Protein AF-A0A1B8AIQ9-F1 (afdb_monomer_lite)

InterPro domains:
  IPR023213 Chloramphenicol acetyltransferase-like domain superfamily [G3DSA:3.30.559.10] (1-226)
  IPR046797 PD-(D/E)XK nuclease-like [PF20516] (537-796)

Organism: Fusarium poae (NCBI:txid36050)

Radius of gyration: 33.57 Å; chains: 1; bounding box: 88×77×101 Å

Structure (mmCIF, N/CA/C/O backbone):
data_AF-A0A1B8AIQ9-F1
#
_entry.id   AF-A0A1B8AIQ9-F1
#
loop_
_atom_site.group_PDB
_atom_site.id
_atom_site.type_symbol
_atom_site.label_atom_id
_atom_site.label_alt_id
_atom_site.label_comp_id
_atom_site.label_asym_id
_atom_site.label_entity_id
_atom_site.label_seq_id
_atom_site.pdbx_PDB_ins_code
_atom_site.Cartn_x
_atom_site.Cartn_y
_atom_site.Cartn_z
_atom_site.occupancy
_atom_site.B_iso_or_equiv
_atom_site.auth_seq_id
_atom_site.auth_comp_id
_atom_site.auth_asym_id
_atom_site.auth_atom_id
_atom_site.pdbx_PDB_model_num
ATOM 1 N N . MET A 1 1 ? 27.664 0.956 18.602 1.00 28.41 1 MET A N 1
ATOM 2 C CA . MET A 1 1 ? 28.244 1.795 17.535 1.00 28.41 1 MET A CA 1
ATOM 3 C C . MET A 1 1 ? 28.123 1.008 16.245 1.00 28.41 1 MET A C 1
ATOM 5 O O . MET A 1 1 ? 28.741 -0.040 16.143 1.00 28.41 1 MET A O 1
ATOM 9 N N . THR A 1 2 ? 27.253 1.414 15.327 1.00 39.56 2 THR A N 1
ATOM 10 C CA . THR A 1 2 ? 27.225 0.860 13.965 1.00 39.56 2 THR A CA 1
ATOM 11 C C . THR A 1 2 ? 28.434 1.402 13.206 1.00 39.56 2 THR A C 1
ATOM 13 O O . THR A 1 2 ? 28.661 2.609 13.246 1.00 39.56 2 THR A O 1
ATOM 16 N N . GLU A 1 3 ? 29.223 0.536 12.565 1.00 48.44 3 GLU A N 1
ATOM 17 C CA . GLU A 1 3 ? 30.317 0.956 11.677 1.00 48.44 3 GLU A CA 1
ATOM 18 C C . GLU A 1 3 ? 29.804 1.973 10.645 1.00 48.44 3 GLU A C 1
ATOM 20 O O . GLU A 1 3 ? 28.735 1.774 10.057 1.00 48.44 3 GLU A O 1
ATOM 25 N N . SER A 1 4 ? 30.550 3.066 10.435 1.00 63.25 4 SER A N 1
ATOM 26 C CA . SER A 1 4 ? 30.257 4.010 9.351 1.00 63.25 4 SER A CA 1
ATOM 27 C C . SER A 1 4 ? 30.372 3.262 8.019 1.00 63.25 4 SER A C 1
ATOM 29 O O . SER A 1 4 ? 31.390 2.625 7.741 1.00 63.25 4 SER A O 1
ATOM 31 N N . LYS A 1 5 ? 29.290 3.261 7.232 1.00 80.31 5 LYS A N 1
ATOM 32 C CA . LYS A 1 5 ? 29.251 2.607 5.920 1.00 80.31 5 LYS A CA 1
ATOM 33 C C . LYS A 1 5 ? 29.801 3.569 4.875 1.00 80.31 5 LYS A C 1
ATOM 35 O O . LYS A 1 5 ? 29.277 4.668 4.722 1.00 80.31 5 LYS A O 1
ATOM 40 N N . ASP A 1 6 ? 30.784 3.122 4.101 1.00 90.38 6 ASP A N 1
ATOM 41 C CA . ASP A 1 6 ? 31.193 3.838 2.895 1.00 90.38 6 ASP A CA 1
ATOM 42 C C . ASP A 1 6 ? 30.152 3.618 1.787 1.00 90.38 6 ASP A C 1
ATOM 44 O O . ASP A 1 6 ? 29.997 2.509 1.278 1.00 90.38 6 ASP A O 1
ATOM 48 N N . TYR A 1 7 ? 29.412 4.670 1.434 1.00 94.38 7 TYR A N 1
ATOM 49 C CA . TYR A 1 7 ? 28.378 4.631 0.397 1.00 94.38 7 TYR A CA 1
ATOM 50 C C . TYR A 1 7 ? 28.923 4.865 -1.022 1.00 94.38 7 TYR A C 1
ATOM 52 O O . TYR A 1 7 ? 28.133 4.938 -1.967 1.00 94.38 7 TYR A O 1
ATOM 60 N N . ASN A 1 8 ? 30.235 5.033 -1.204 1.00 95.50 8 ASN A N 1
ATOM 61 C CA . ASN A 1 8 ? 30.813 5.265 -2.525 1.00 95.50 8 ASN A CA 1
ATOM 62 C C . ASN A 1 8 ? 30.773 3.998 -3.385 1.00 95.50 8 ASN A C 1
ATOM 64 O O . ASN A 1 8 ? 30.905 2.878 -2.894 1.00 95.50 8 ASN A O 1
ATOM 68 N N . TRP A 1 9 ? 30.616 4.181 -4.698 1.00 97.50 9 TRP A N 1
ATOM 69 C CA . TRP A 1 9 ? 30.795 3.096 -5.659 1.00 97.50 9 TRP A CA 1
ATOM 70 C C . TRP A 1 9 ? 32.253 2.650 -5.682 1.00 97.50 9 TRP A C 1
ATOM 72 O O . TRP A 1 9 ? 33.154 3.454 -5.911 1.00 97.50 9 TRP A O 1
ATOM 82 N N . GLN A 1 10 ? 32.477 1.353 -5.500 1.00 97.00 10 GLN A N 1
ATOM 83 C CA . GLN A 1 10 ? 33.798 0.745 -5.546 1.00 97.00 10 GLN A CA 1
ATOM 84 C C . GLN A 1 10 ? 33.817 -0.363 -6.591 1.00 97.00 10 GLN A C 1
ATOM 86 O O . GLN A 1 10 ? 32.901 -1.185 -6.659 1.00 97.00 10 GLN A O 1
ATOM 91 N N . GLN A 1 11 ? 34.866 -0.402 -7.410 1.00 96.81 11 GLN A N 1
ATOM 92 C CA . GLN A 1 11 ? 35.077 -1.518 -8.321 1.00 96.81 11 GLN A CA 1
ATOM 93 C C . GLN A 1 11 ? 35.600 -2.716 -7.521 1.00 96.81 11 GLN A C 1
ATOM 95 O O . GLN A 1 11 ? 36.759 -2.746 -7.118 1.00 96.81 11 GLN A O 1
ATOM 100 N N . VAL A 1 12 ? 34.737 -3.699 -7.272 1.00 95.94 12 VAL A N 1
ATOM 101 C CA . VAL A 1 12 ? 35.078 -4.877 -6.456 1.00 95.94 12 VAL A CA 1
ATOM 102 C C . VAL A 1 12 ? 35.766 -5.971 -7.273 1.00 95.94 12 VAL A C 1
ATOM 104 O O . VAL A 1 12 ? 36.500 -6.791 -6.726 1.00 95.94 12 VAL A O 1
ATOM 107 N N . LYS A 1 13 ? 35.512 -5.999 -8.586 1.00 95.81 13 LYS A N 1
ATOM 108 C CA . LYS A 1 13 ? 36.126 -6.884 -9.589 1.00 95.81 13 LYS A CA 1
ATOM 109 C C . LYS A 1 13 ? 36.152 -6.145 -10.935 1.00 95.81 13 LYS A C 1
ATOM 111 O O . LYS A 1 13 ? 35.331 -5.243 -11.116 1.00 95.81 13 LYS A O 1
ATOM 116 N N . PRO A 1 14 ? 37.028 -6.510 -11.890 1.00 95.00 14 PRO A N 1
ATOM 117 C CA . PRO A 1 14 ? 36.992 -5.932 -13.233 1.00 95.00 14 PRO A CA 1
ATOM 118 C C . PRO A 1 14 ? 35.573 -5.974 -13.816 1.00 95.00 14 PRO A C 1
ATOM 120 O O . PRO A 1 14 ? 34.926 -7.019 -13.792 1.00 95.00 14 PRO A O 1
ATOM 123 N N . GLY A 1 15 ? 35.069 -4.821 -14.260 1.00 95.31 15 GLY A N 1
ATOM 124 C CA . GLY A 1 15 ? 33.713 -4.695 -14.804 1.00 95.31 15 GLY A CA 1
ATOM 125 C C . GLY A 1 15 ? 32.563 -4.770 -13.784 1.00 95.31 15 GLY A C 1
ATOM 126 O O . GLY A 1 15 ? 31.408 -4.788 -14.198 1.00 95.31 15 GLY A O 1
ATOM 127 N N . VAL A 1 16 ? 32.818 -4.810 -12.469 1.00 97.62 16 VAL A N 1
ATOM 128 C CA . VAL A 1 16 ? 31.763 -4.880 -11.439 1.00 97.62 16 VAL A CA 1
ATOM 129 C C . VAL A 1 16 ? 31.972 -3.816 -10.366 1.00 97.62 16 VAL A C 1
ATOM 131 O O . VAL A 1 16 ? 32.969 -3.833 -9.643 1.00 97.62 16 VAL A O 1
ATOM 134 N N . TRP A 1 17 ? 30.984 -2.937 -10.215 1.00 98.31 17 TRP A N 1
ATOM 135 C CA . TRP A 1 17 ? 30.956 -1.889 -9.198 1.00 98.31 17 TRP A CA 1
ATOM 136 C C . TRP A 1 17 ? 29.863 -2.174 -8.182 1.00 98.31 17 TRP A C 1
ATOM 138 O O . TRP A 1 17 ? 28.757 -2.583 -8.542 1.00 98.31 17 TRP A O 1
ATOM 148 N N . GLN A 1 18 ? 30.165 -1.949 -6.908 1.00 97.44 18 GLN A N 1
ATOM 149 C CA . GLN A 1 18 ? 29.233 -2.148 -5.809 1.00 97.44 18 GLN A CA 1
ATOM 150 C C . GLN A 1 18 ? 29.286 -0.994 -4.819 1.00 97.44 18 GLN A C 1
ATOM 152 O O . GLN A 1 18 ? 30.323 -0.357 -4.644 1.00 97.44 18 GLN A O 1
ATOM 157 N N . ARG A 1 19 ? 28.156 -0.754 -4.156 1.00 96.50 19 ARG A N 1
ATOM 158 C CA . ARG A 1 19 ? 28.079 0.057 -2.941 1.00 96.50 19 ARG A CA 1
ATOM 159 C C . ARG A 1 19 ? 26.964 -0.436 -2.019 1.00 96.50 19 ARG A C 1
ATOM 161 O O . ARG A 1 19 ? 25.995 -1.034 -2.504 1.00 96.50 19 ARG A O 1
ATOM 168 N N . PRO A 1 20 ? 27.037 -0.153 -0.712 1.00 96.06 20 PRO A N 1
ATOM 169 C CA . PRO A 1 20 ? 25.871 -0.212 0.155 1.00 96.06 20 PRO A CA 1
ATOM 170 C C . PRO A 1 20 ? 24.756 0.712 -0.356 1.00 96.06 20 PRO A C 1
ATOM 172 O O . PRO A 1 20 ? 25.015 1.764 -0.955 1.00 96.06 20 PRO A O 1
ATOM 175 N N . ILE A 1 21 ? 23.510 0.324 -0.104 1.00 96.38 21 ILE A N 1
ATOM 176 C CA . ILE A 1 21 ? 22.356 1.209 -0.301 1.00 96.38 21 ILE A CA 1
ATOM 177 C C . ILE A 1 21 ? 22.149 2.102 0.920 1.00 96.38 21 ILE A C 1
ATOM 179 O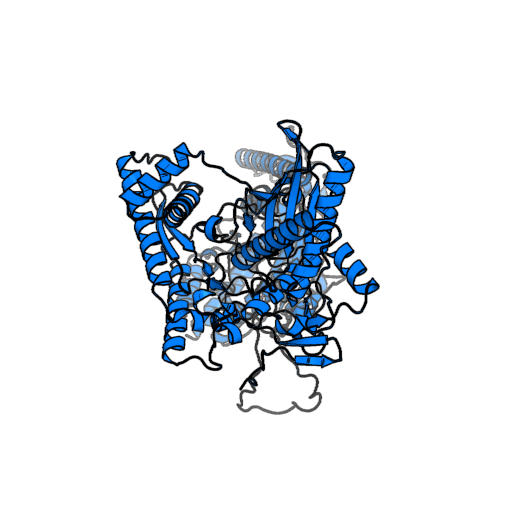 O . ILE A 1 21 ? 22.447 1.683 2.043 1.00 96.38 21 ILE A O 1
ATOM 183 N N . ASP A 1 22 ? 21.650 3.316 0.697 1.00 95.88 22 ASP A N 1
ATOM 184 C CA . ASP A 1 22 ? 21.233 4.199 1.788 1.00 95.88 22 ASP A CA 1
ATOM 185 C C . ASP A 1 22 ? 19.822 3.865 2.291 1.00 95.88 22 ASP A C 1
ATOM 187 O O . ASP A 1 22 ? 19.167 2.927 1.832 1.00 95.88 22 ASP A O 1
ATOM 191 N N . GLU A 1 23 ? 19.352 4.624 3.273 1.00 95.06 23 GLU A N 1
ATOM 192 C CA . GLU A 1 23 ? 18.083 4.383 3.947 1.00 95.06 23 GLU A CA 1
ATOM 193 C C . GLU A 1 23 ? 16.865 4.567 3.030 1.00 95.06 23 GLU A C 1
ATOM 195 O O . GLU A 1 23 ? 15.856 3.886 3.219 1.00 95.06 23 GLU A O 1
ATOM 200 N N . ILE A 1 24 ? 16.951 5.436 2.018 1.00 95.38 24 ILE A N 1
ATOM 201 C CA . ILE A 1 24 ? 15.854 5.676 1.071 1.00 95.38 24 ILE A CA 1
ATOM 202 C C . ILE A 1 24 ? 15.733 4.487 0.115 1.00 95.38 24 ILE A C 1
ATOM 204 O O . ILE A 1 24 ? 14.653 3.928 -0.082 1.00 95.38 24 ILE A O 1
ATOM 208 N N . GLU A 1 25 ? 16.858 4.048 -0.444 1.00 97.31 25 GLU A N 1
ATOM 209 C CA . GLU A 1 25 ? 16.922 2.864 -1.300 1.00 97.31 25 GLU A CA 1
ATOM 210 C C . GLU A 1 25 ? 16.543 1.590 -0.527 1.00 97.31 25 GLU A C 1
ATOM 212 O O . GLU A 1 25 ? 15.819 0.733 -1.047 1.00 97.31 25 GLU A O 1
ATOM 217 N N . GLN A 1 26 ? 16.977 1.470 0.734 1.00 96.00 26 GLN A N 1
ATOM 218 C CA . GLN A 1 26 ? 16.654 0.331 1.596 1.00 96.00 26 GLN A CA 1
ATOM 219 C C . GLN A 1 26 ? 15.167 0.260 1.921 1.00 96.00 26 GLN A C 1
ATOM 221 O O . GLN A 1 26 ? 14.607 -0.838 1.902 1.00 96.00 26 GLN A O 1
ATOM 226 N N . PHE A 1 27 ? 14.515 1.395 2.169 1.00 95.44 27 PHE A N 1
ATOM 227 C CA . PHE A 1 27 ? 13.075 1.455 2.387 1.00 95.44 27 PHE A CA 1
ATOM 228 C C . PHE A 1 27 ? 12.306 0.815 1.224 1.00 95.44 27 PHE A C 1
ATOM 230 O O . PHE A 1 27 ? 11.503 -0.099 1.431 1.00 95.44 27 PHE A O 1
ATOM 237 N N . TYR A 1 28 ? 12.595 1.225 -0.014 1.00 95.44 28 TYR A N 1
ATOM 238 C CA . TYR A 1 28 ? 11.918 0.682 -1.193 1.00 95.44 28 TYR A CA 1
ATOM 239 C C . TYR A 1 28 ? 12.273 -0.777 -1.465 1.00 95.44 28 TYR A C 1
ATOM 241 O O . TYR A 1 28 ? 11.379 -1.584 -1.727 1.00 95.44 28 TYR A O 1
ATOM 249 N N . SER A 1 29 ? 13.547 -1.140 -1.324 1.00 95.12 29 SER A N 1
ATOM 250 C CA . SER A 1 29 ? 14.009 -2.523 -1.499 1.00 95.12 29 SER A CA 1
ATOM 251 C C . SER A 1 29 ? 13.334 -3.470 -0.503 1.00 95.12 29 SER A C 1
ATOM 253 O O . SER A 1 29 ? 12.865 -4.550 -0.869 1.00 95.12 29 SER A O 1
ATOM 255 N N . SER A 1 30 ? 13.200 -3.029 0.751 1.00 93.06 30 SER A N 1
ATOM 256 C CA . SER A 1 30 ? 12.530 -3.790 1.806 1.00 93.06 30 SER A CA 1
ATOM 257 C C . SER A 1 30 ? 11.048 -3.974 1.508 1.00 93.06 30 SER A C 1
ATOM 259 O O . SER A 1 30 ? 10.502 -5.041 1.755 1.00 93.06 30 SER A O 1
ATOM 261 N N . LEU A 1 31 ? 10.380 -2.985 0.919 1.00 91.88 31 LEU A N 1
ATOM 262 C CA . LEU A 1 31 ? 8.962 -3.095 0.579 1.00 91.88 31 LEU A CA 1
ATOM 263 C C . LEU A 1 31 ? 8.686 -4.027 -0.595 1.00 91.88 31 LEU A C 1
ATOM 265 O O . LEU A 1 31 ? 7.711 -4.774 -0.550 1.00 91.88 31 LEU A O 1
ATOM 269 N N . VAL A 1 32 ? 9.536 -4.023 -1.623 1.00 91.62 32 VAL A N 1
ATOM 270 C CA . VAL A 1 32 ? 9.438 -5.005 -2.716 1.00 91.62 32 VAL A CA 1
ATOM 271 C C . VAL A 1 32 ? 9.475 -6.418 -2.144 1.00 91.62 32 VAL A C 1
ATOM 273 O O . VAL A 1 32 ? 8.666 -7.265 -2.511 1.00 91.62 32 VAL A O 1
ATOM 276 N N . VAL A 1 33 ? 10.374 -6.632 -1.192 1.00 90.75 33 VAL A N 1
ATOM 277 C CA . VAL A 1 33 ? 10.559 -7.902 -0.513 1.00 90.75 33 VAL A CA 1
ATOM 278 C C . VAL A 1 33 ? 9.413 -8.229 0.450 1.00 90.75 33 VAL A C 1
ATOM 280 O O . VAL A 1 33 ? 8.914 -9.348 0.455 1.00 90.75 33 VAL A O 1
ATOM 283 N N . LEU A 1 34 ? 8.931 -7.263 1.229 1.00 89.25 34 LEU A N 1
ATOM 284 C CA . LEU A 1 34 ? 7.822 -7.450 2.167 1.00 89.25 34 LEU A CA 1
ATOM 285 C C . LEU A 1 34 ? 6.524 -7.870 1.460 1.00 89.25 34 LEU A C 1
ATOM 287 O O . LEU A 1 34 ? 5.733 -8.626 2.014 1.00 89.25 34 LEU A O 1
ATOM 291 N N . TYR A 1 35 ? 6.310 -7.397 0.232 1.00 89.00 35 TYR A N 1
ATOM 292 C CA . TYR A 1 35 ? 5.121 -7.697 -0.567 1.00 89.00 35 TYR A CA 1
ATOM 293 C C . TYR A 1 35 ? 5.366 -8.748 -1.658 1.00 89.00 35 TYR A C 1
ATOM 295 O O . TYR A 1 35 ? 4.480 -8.982 -2.483 1.00 89.00 35 TYR A O 1
ATOM 303 N N . GLU A 1 36 ? 6.520 -9.416 -1.671 1.00 88.69 36 GLU A N 1
ATOM 304 C CA . GLU A 1 36 ? 6.897 -10.354 -2.735 1.00 88.69 36 GLU A CA 1
ATOM 305 C C . GLU A 1 36 ? 5.919 -11.539 -2.865 1.00 88.69 36 GLU A C 1
ATOM 307 O O . GLU A 1 36 ? 5.664 -12.009 -3.974 1.00 88.69 36 GLU A O 1
ATOM 312 N N . GLY A 1 37 ? 5.278 -11.955 -1.761 1.00 87.94 37 GLY A N 1
ATOM 313 C CA . GLY A 1 37 ? 4.235 -12.989 -1.755 1.00 87.94 37 GLY A CA 1
ATOM 314 C C . GLY A 1 37 ? 2.980 -12.627 -2.545 1.00 87.94 37 GLY A C 1
ATOM 315 O O . GLY A 1 37 ? 2.192 -13.508 -2.875 1.00 87.94 37 GLY A O 1
ATOM 316 N N . SER A 1 38 ? 2.801 -11.352 -2.903 1.00 88.62 38 SER A N 1
ATOM 317 C CA . SER A 1 38 ? 1.716 -10.917 -3.787 1.00 88.62 38 SER A CA 1
ATOM 318 C C . SER A 1 38 ? 1.996 -11.176 -5.267 1.00 88.62 38 SER A C 1
ATOM 320 O O . SER A 1 38 ? 1.096 -11.014 -6.090 1.00 88.62 38 SER A O 1
ATOM 322 N N . GLY A 1 39 ? 3.239 -11.517 -5.627 1.00 88.25 39 GLY A N 1
ATOM 323 C CA . GLY A 1 39 ? 3.694 -11.569 -7.017 1.00 88.25 39 GLY A CA 1
ATOM 324 C C . GLY A 1 39 ? 3.757 -10.194 -7.697 1.00 88.25 39 GLY A C 1
ATOM 325 O O . GLY A 1 39 ? 3.952 -10.118 -8.908 1.00 88.25 39 GLY A O 1
ATOM 326 N N . ARG A 1 40 ? 3.580 -9.098 -6.945 1.00 87.62 40 ARG A N 1
ATOM 327 C CA . ARG A 1 40 ? 3.568 -7.715 -7.440 1.00 87.62 40 ARG A CA 1
ATOM 328 C C . ARG A 1 40 ? 4.695 -6.908 -6.801 1.00 87.62 40 ARG A C 1
ATOM 330 O O . ARG A 1 40 ? 5.074 -7.139 -5.658 1.00 87.62 40 ARG A O 1
ATOM 337 N N . MET A 1 41 ? 5.194 -5.911 -7.528 1.00 89.56 41 MET A N 1
ATOM 338 C CA . MET A 1 41 ? 6.193 -4.971 -7.017 1.00 89.56 41 MET A CA 1
ATOM 339 C C . MET A 1 41 ? 5.507 -3.788 -6.332 1.00 89.56 41 MET A C 1
ATOM 341 O O . MET A 1 41 ? 4.885 -2.952 -6.993 1.00 89.56 41 MET A O 1
ATOM 345 N N . PHE A 1 42 ? 5.622 -3.709 -5.008 1.00 88.19 42 PHE A N 1
ATOM 346 C CA . PHE A 1 42 ? 5.123 -2.562 -4.254 1.00 88.19 42 PHE A CA 1
ATOM 347 C C . PHE A 1 42 ? 5.956 -1.313 -4.578 1.00 88.19 42 PHE A C 1
ATOM 349 O O . PHE A 1 42 ? 7.180 -1.382 -4.628 1.00 88.19 42 PHE A O 1
ATOM 356 N N . PHE A 1 43 ? 5.287 -0.190 -4.847 1.00 87.31 43 PHE A N 1
ATOM 357 C CA . PHE A 1 43 ? 5.892 1.061 -5.339 1.00 87.31 43 PHE A CA 1
ATOM 358 C C . PHE A 1 43 ? 6.713 0.981 -6.624 1.00 87.31 43 PHE A C 1
ATOM 360 O O . PHE A 1 43 ? 7.493 1.891 -6.877 1.00 87.31 43 PHE A O 1
ATOM 367 N N . GLY A 1 44 ? 6.498 -0.025 -7.476 1.00 91.44 44 GLY A N 1
ATOM 368 C CA . GLY A 1 44 ? 7.089 -0.010 -8.814 1.00 91.44 44 GLY A CA 1
ATOM 369 C C . GLY A 1 44 ? 6.749 1.287 -9.561 1.00 91.44 44 GLY A C 1
ATOM 370 O O . GLY A 1 44 ? 5.576 1.645 -9.697 1.00 91.44 44 GLY A O 1
ATOM 371 N N . ILE A 1 45 ? 7.775 1.974 -10.053 1.00 91.81 45 ILE A N 1
ATOM 372 C CA . ILE A 1 45 ? 7.659 3.198 -10.843 1.00 91.81 45 ILE A CA 1
ATOM 373 C C . ILE A 1 45 ? 7.050 2.857 -12.193 1.00 91.81 45 ILE A C 1
ATOM 375 O O . ILE A 1 45 ? 7.425 1.876 -12.841 1.00 91.81 45 ILE A O 1
ATOM 379 N N . THR A 1 46 ? 6.117 3.696 -12.632 1.00 92.19 46 THR A N 1
ATOM 380 C CA . THR A 1 46 ? 5.609 3.677 -14.006 1.00 92.19 46 THR A CA 1
ATOM 381 C C . THR A 1 46 ? 5.674 5.082 -14.571 1.00 92.19 46 THR A C 1
ATOM 383 O O . THR A 1 46 ? 4.902 5.930 -14.136 1.00 92.19 46 THR A O 1
ATOM 386 N N . GLY A 1 47 ? 6.582 5.321 -15.512 1.00 91.69 47 GLY A N 1
ATOM 387 C CA . GLY A 1 47 ? 6.613 6.517 -16.350 1.00 91.69 47 GLY A CA 1
ATOM 388 C C . GLY A 1 47 ? 5.894 6.252 -17.670 1.00 91.69 47 GLY A C 1
ATOM 389 O O . GLY A 1 47 ? 6.016 5.161 -18.213 1.00 91.69 47 GLY A O 1
ATOM 390 N N . HIS A 1 48 ? 5.156 7.224 -18.192 1.00 91.50 48 HIS A N 1
ATOM 391 C CA . HIS A 1 48 ? 4.504 7.145 -19.498 1.00 91.50 48 HIS A CA 1
ATOM 392 C C . HIS A 1 48 ? 4.678 8.457 -20.258 1.00 91.50 48 HIS A C 1
ATOM 394 O O . HIS A 1 48 ? 4.563 9.529 -19.663 1.00 91.50 48 HIS A O 1
ATOM 400 N N . ILE A 1 49 ? 4.913 8.377 -21.566 1.00 92.69 49 ILE A N 1
ATOM 401 C CA . ILE A 1 49 ? 4.835 9.527 -22.465 1.00 92.69 49 ILE A CA 1
ATOM 402 C C . ILE A 1 49 ? 4.456 9.099 -23.882 1.00 92.69 49 ILE A C 1
ATOM 404 O O . ILE A 1 49 ? 4.940 8.083 -24.382 1.00 92.69 49 ILE A O 1
ATOM 408 N N . SER A 1 50 ? 3.619 9.898 -24.539 1.00 92.94 50 SER A N 1
ATOM 409 C CA . SER A 1 50 ? 3.207 9.675 -25.922 1.00 92.94 50 SER A CA 1
ATOM 410 C C . SER A 1 50 ? 4.058 10.505 -26.874 1.00 92.94 50 SER A C 1
ATOM 412 O O . SER A 1 50 ? 4.216 11.714 -26.698 1.00 92.94 50 SER A O 1
ATOM 414 N N . LEU A 1 51 ? 4.580 9.861 -27.912 1.00 95.44 51 LEU A N 1
ATOM 415 C CA . LEU A 1 51 ? 5.403 10.473 -28.944 1.00 95.44 51 LEU A CA 1
ATOM 416 C C . LEU A 1 51 ? 4.665 10.523 -30.282 1.00 95.44 51 LEU A C 1
ATOM 418 O O . LEU A 1 51 ? 4.031 9.555 -30.716 1.00 95.44 51 LEU A O 1
ATOM 422 N N . SER A 1 52 ? 4.805 11.659 -30.959 1.00 94.38 52 SER A N 1
ATOM 423 C CA . SER A 1 52 ? 4.480 11.834 -32.373 1.00 94.38 52 SER A CA 1
ATOM 424 C C . SER A 1 52 ? 5.753 12.235 -33.104 1.00 94.38 52 SER A C 1
ATOM 426 O O . SER A 1 52 ? 6.321 13.286 -32.815 1.00 94.38 52 SER A O 1
ATOM 428 N N . ILE A 1 53 ? 6.218 11.386 -34.017 1.00 94.00 53 ILE A N 1
ATOM 429 C CA . ILE A 1 53 ? 7.483 11.573 -34.725 1.00 94.00 53 ILE A CA 1
ATOM 430 C C . ILE A 1 53 ? 7.197 11.846 -36.195 1.00 94.00 53 ILE A C 1
ATOM 432 O O . ILE A 1 53 ? 6.509 11.062 -36.854 1.00 94.00 53 ILE A O 1
ATOM 436 N N . GLN A 1 54 ? 7.739 12.941 -36.722 1.00 87.44 54 GLN A N 1
ATOM 437 C CA . GLN A 1 54 ? 7.590 13.262 -38.136 1.00 87.44 54 GLN A CA 1
ATOM 438 C C . GLN A 1 54 ? 8.477 12.348 -38.997 1.00 87.44 54 GLN A C 1
ATOM 440 O O . GLN A 1 54 ? 9.709 12.366 -38.911 1.00 87.44 54 GLN A O 1
ATOM 445 N N . GLY A 1 55 ? 7.834 11.535 -39.834 1.00 81.94 55 GLY A N 1
ATOM 446 C CA . GLY A 1 55 ? 8.485 10.696 -40.832 1.00 81.94 55 GLY A CA 1
ATOM 447 C C . GLY A 1 55 ? 9.033 11.521 -42.003 1.00 81.94 55 GLY A C 1
ATOM 448 O O . GLY A 1 55 ? 8.492 12.590 -42.310 1.00 81.94 55 GLY A O 1
ATOM 449 N N . PRO A 1 56 ? 10.089 11.050 -42.690 1.00 77.06 56 PRO A N 1
ATOM 450 C CA . PRO A 1 56 ? 10.599 11.726 -43.875 1.00 77.06 56 PRO A CA 1
ATOM 451 C C . PRO A 1 56 ? 9.561 11.670 -45.002 1.00 77.06 56 PRO A C 1
ATOM 453 O O . PRO A 1 56 ? 8.836 10.681 -45.140 1.00 77.06 56 PRO A O 1
ATOM 456 N N . LYS A 1 57 ? 9.506 12.720 -45.827 1.00 72.69 57 LYS A N 1
ATOM 457 C CA . LYS A 1 57 ? 8.696 12.703 -47.052 1.00 72.69 57 LYS A CA 1
ATOM 458 C C . LYS A 1 57 ? 9.218 11.605 -47.982 1.00 72.69 57 LYS A C 1
ATOM 460 O O . LYS A 1 57 ? 10.424 11.378 -48.043 1.00 72.69 57 LYS A O 1
ATOM 465 N N . ASP A 1 58 ? 8.302 10.919 -48.659 1.00 74.44 58 ASP A N 1
ATOM 466 C CA . ASP A 1 58 ? 8.603 9.913 -49.687 1.00 74.44 58 ASP A CA 1
ATOM 467 C C . ASP A 1 58 ? 9.320 8.633 -49.199 1.00 74.44 58 ASP A C 1
ATOM 469 O O . ASP A 1 58 ? 9.778 7.829 -50.011 1.00 74.44 58 ASP A O 1
ATOM 473 N N . VAL A 1 59 ? 9.377 8.388 -47.882 1.00 78.81 59 VAL A N 1
ATOM 474 C CA . VAL A 1 59 ? 9.845 7.112 -47.313 1.00 78.81 59 VAL A CA 1
ATOM 475 C C . VAL A 1 59 ? 8.641 6.220 -46.990 1.00 78.81 59 VAL A C 1
ATOM 477 O O . VAL A 1 59 ? 7.719 6.674 -46.305 1.00 78.81 59 VAL A O 1
ATOM 480 N N . PRO A 1 60 ? 8.626 4.942 -47.422 1.00 81.00 60 PRO A N 1
ATOM 481 C CA . PRO A 1 60 ? 7.558 4.016 -47.069 1.00 81.00 60 PRO A CA 1
ATOM 482 C C . PRO A 1 60 ? 7.350 3.933 -45.552 1.00 81.00 60 PRO A C 1
ATOM 484 O O . PRO A 1 60 ? 8.311 3.816 -44.792 1.00 81.00 60 PRO A O 1
ATOM 487 N N . SER A 1 61 ? 6.087 3.911 -45.112 1.00 80.00 61 SER A N 1
ATOM 488 C CA . SER A 1 61 ? 5.696 3.866 -43.690 1.00 80.00 61 SER A CA 1
ATOM 489 C C . SER A 1 61 ? 6.498 2.852 -42.866 1.00 80.00 61 SER A C 1
ATOM 491 O O . SER A 1 61 ? 6.964 3.153 -41.769 1.00 80.00 61 SER A O 1
ATOM 493 N N . LYS A 1 62 ? 6.706 1.650 -43.414 1.00 84.50 62 LYS A N 1
ATOM 494 C CA . LYS A 1 62 ? 7.425 0.563 -42.743 1.00 84.50 62 LYS A CA 1
ATOM 495 C C . LYS A 1 62 ? 8.897 0.893 -42.483 1.00 84.50 62 LYS A C 1
ATOM 497 O O . LYS A 1 62 ? 9.416 0.544 -41.426 1.00 84.50 62 LYS A O 1
ATOM 502 N N . ASP A 1 63 ? 9.560 1.552 -43.424 1.00 86.62 63 ASP A N 1
ATOM 503 C CA . ASP A 1 63 ? 10.975 1.903 -43.293 1.00 86.62 63 ASP A CA 1
ATOM 504 C C . ASP A 1 63 ? 11.152 3.126 -42.390 1.00 86.62 63 ASP A C 1
ATOM 506 O O . ASP A 1 63 ? 12.032 3.132 -41.532 1.00 86.62 63 ASP A O 1
ATOM 510 N N . ALA A 1 64 ? 10.234 4.094 -42.460 1.00 87.88 64 ALA A N 1
ATOM 511 C CA . ALA A 1 64 ? 10.199 5.215 -41.524 1.00 87.88 64 ALA A CA 1
ATOM 512 C C . ALA A 1 64 ? 10.012 4.737 -40.066 1.00 87.88 64 ALA A C 1
ATOM 514 O O . ALA A 1 64 ? 10.720 5.190 -39.168 1.00 87.88 64 ALA A O 1
ATOM 515 N N . GLN A 1 65 ? 9.126 3.762 -39.831 1.00 91.00 65 GLN A N 1
ATOM 516 C CA . GLN A 1 65 ? 8.952 3.131 -38.516 1.00 91.00 65 GLN A CA 1
ATOM 517 C C . GLN A 1 65 ? 10.222 2.418 -38.033 1.00 91.00 65 GLN A C 1
ATOM 519 O O . GLN A 1 65 ? 10.629 2.611 -36.888 1.00 91.00 65 GLN A O 1
ATOM 524 N N . ARG A 1 66 ? 10.895 1.662 -38.911 1.00 92.00 66 ARG A N 1
ATOM 525 C CA . ARG A 1 66 ? 12.179 1.013 -38.592 1.00 92.00 66 ARG A CA 1
ATOM 526 C C . ARG A 1 66 ? 13.264 2.017 -38.212 1.00 92.00 66 ARG A C 1
ATOM 528 O O . ARG A 1 66 ? 14.043 1.737 -37.307 1.00 92.00 66 ARG A O 1
ATOM 535 N N . HIS A 1 67 ? 13.316 3.177 -38.867 1.00 92.19 67 HIS A N 1
ATOM 536 C CA . HIS A 1 67 ? 14.268 4.233 -38.515 1.00 92.19 67 HIS A CA 1
ATOM 537 C C . HIS A 1 67 ? 14.004 4.804 -37.118 1.00 92.19 67 HIS A C 1
ATOM 539 O O . HIS A 1 67 ? 14.951 5.017 -36.363 1.00 92.19 67 HIS A 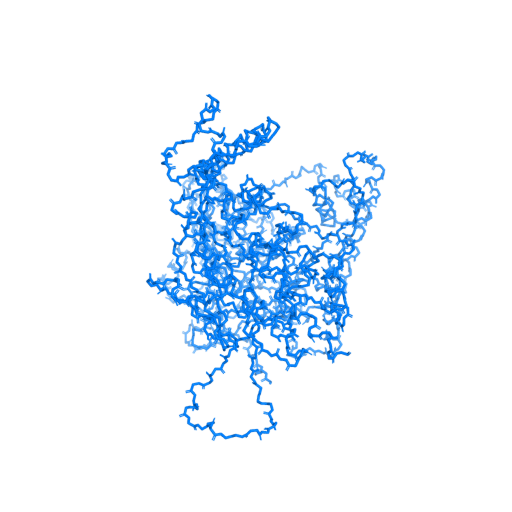O 1
ATOM 545 N N . VAL A 1 68 ? 12.734 5.006 -36.746 1.00 95.00 68 VAL A N 1
ATOM 546 C CA . VAL A 1 68 ? 12.367 5.437 -35.387 1.00 95.00 68 VAL A CA 1
ATOM 547 C C . VAL A 1 68 ? 12.770 4.386 -34.356 1.00 95.00 68 VAL A C 1
ATOM 549 O O . VAL A 1 68 ? 13.443 4.718 -33.383 1.00 95.00 68 VAL A O 1
ATOM 552 N N . ASP A 1 69 ? 12.428 3.118 -34.579 1.00 96.06 69 ASP A N 1
ATOM 553 C CA . ASP A 1 69 ? 12.750 2.045 -33.631 1.00 96.06 69 ASP A CA 1
ATOM 554 C C . ASP A 1 69 ? 14.276 1.840 -33.507 1.00 96.06 69 ASP A C 1
ATOM 556 O O . ASP A 1 69 ? 14.803 1.675 -32.405 1.00 96.06 69 ASP A O 1
ATOM 560 N N . GLY A 1 70 ? 15.019 1.962 -34.614 1.00 96.44 70 GLY A N 1
ATOM 561 C CA . GLY A 1 70 ? 16.483 1.966 -34.615 1.00 96.44 70 GLY A CA 1
ATOM 562 C C . GLY A 1 70 ? 17.088 3.147 -33.844 1.00 96.44 70 GLY A C 1
ATOM 563 O O . GLY A 1 70 ? 18.066 2.969 -33.115 1.00 96.44 70 GLY A O 1
ATOM 564 N N . ALA A 1 71 ? 16.496 4.340 -33.947 1.00 97.69 71 ALA A N 1
ATOM 565 C CA . ALA A 1 71 ? 16.918 5.514 -33.186 1.00 97.69 71 ALA A CA 1
ATOM 566 C C . ALA A 1 71 ? 16.654 5.356 -31.681 1.00 97.69 71 ALA A C 1
ATOM 568 O O . ALA A 1 71 ? 17.541 5.645 -30.880 1.00 97.69 71 ALA A O 1
ATOM 569 N N . LEU A 1 72 ? 15.486 4.829 -31.293 1.00 98.12 72 LEU A N 1
ATOM 570 C CA . LEU A 1 72 ? 15.166 4.505 -29.897 1.00 98.12 72 LEU A CA 1
ATOM 571 C C . LEU A 1 72 ? 16.161 3.488 -29.321 1.00 98.12 72 LEU A C 1
ATOM 573 O O . LEU A 1 72 ? 16.652 3.664 -28.207 1.00 98.12 72 LEU A O 1
ATOM 577 N N . ARG A 1 73 ? 16.533 2.469 -30.104 1.00 97.69 73 ARG A N 1
ATOM 578 C CA . ARG A 1 73 ? 17.554 1.489 -29.717 1.00 97.69 73 ARG A CA 1
ATOM 579 C C . ARG A 1 73 ? 18.921 2.129 -29.474 1.00 97.69 73 ARG A C 1
ATOM 581 O O . ARG A 1 73 ? 19.543 1.880 -28.444 1.00 97.69 73 ARG A O 1
ATOM 588 N N . LYS A 1 74 ? 19.393 2.960 -30.409 1.00 97.75 74 LYS A N 1
ATOM 589 C CA . LYS A 1 74 ? 20.671 3.688 -30.285 1.00 97.75 74 LYS A CA 1
ATOM 590 C C . LYS A 1 74 ? 20.666 4.625 -29.075 1.00 97.75 74 LYS A C 1
ATOM 592 O O . LYS A 1 74 ? 21.647 4.677 -28.337 1.00 97.75 74 LYS A O 1
ATOM 597 N N . ALA A 1 75 ? 19.551 5.312 -28.847 1.00 98.38 75 ALA A N 1
ATOM 598 C CA . ALA A 1 75 ? 19.366 6.188 -27.702 1.00 98.38 75 ALA A CA 1
ATOM 599 C C . ALA A 1 75 ? 19.375 5.433 -26.372 1.00 98.38 75 ALA A C 1
ATOM 601 O O . ALA A 1 75 ? 19.900 5.962 -25.402 1.00 98.38 75 ALA A O 1
ATOM 602 N N . TRP A 1 76 ? 18.849 4.206 -26.316 1.00 97.88 76 TRP A N 1
ATOM 603 C CA . TRP A 1 76 ? 18.822 3.412 -25.083 1.00 97.88 76 TRP A CA 1
ATOM 604 C C . TRP A 1 76 ? 20.235 3.015 -24.637 1.00 97.88 76 TRP A C 1
ATOM 606 O O . TRP A 1 76 ? 20.570 3.151 -23.464 1.00 97.88 76 TRP A O 1
ATOM 616 N N . LEU A 1 77 ? 21.098 2.648 -25.591 1.00 96.56 77 LEU A N 1
ATOM 617 C CA . LEU A 1 77 ? 22.527 2.401 -25.349 1.00 96.56 77 LEU A CA 1
ATOM 618 C C . LEU A 1 77 ? 23.285 3.675 -24.941 1.00 96.56 77 LEU A C 1
ATOM 620 O O . LEU A 1 77 ? 24.097 3.661 -24.019 1.00 96.56 77 LEU A O 1
ATOM 624 N N . ALA A 1 78 ? 23.015 4.802 -25.602 1.00 97.75 78 ALA A N 1
ATOM 625 C CA . ALA A 1 78 ? 23.619 6.075 -25.209 1.00 97.75 78 ALA A CA 1
ATOM 626 C C . ALA A 1 78 ? 23.145 6.533 -23.820 1.00 97.75 78 ALA A C 1
ATOM 628 O O . ALA A 1 78 ? 23.914 7.102 -23.046 1.00 97.75 78 ALA A O 1
ATOM 629 N N . LEU A 1 79 ? 21.890 6.248 -23.475 1.00 97.88 79 LEU A N 1
ATOM 630 C CA . LEU A 1 79 ? 21.327 6.546 -22.168 1.00 97.88 79 LEU A CA 1
ATOM 631 C C . LEU A 1 79 ? 21.961 5.678 -21.077 1.00 97.88 79 LEU A C 1
ATOM 633 O O . LEU A 1 79 ? 22.242 6.214 -20.012 1.00 97.88 79 LEU A O 1
ATOM 637 N N . SER A 1 80 ? 22.231 4.391 -21.328 1.00 96.00 80 SER A N 1
ATOM 638 C CA . SER A 1 80 ? 22.925 3.527 -20.363 1.00 96.00 80 SER A CA 1
ATOM 639 C C . SER A 1 80 ? 24.380 3.934 -20.144 1.00 96.00 80 SER A C 1
ATOM 641 O O . SER A 1 80 ? 24.878 3.776 -19.038 1.00 96.00 80 SER A O 1
ATOM 643 N N . TYR A 1 81 ? 25.046 4.507 -21.152 1.00 97.00 81 TYR A N 1
ATOM 644 C CA . TYR A 1 81 ? 26.364 5.124 -20.966 1.00 97.00 81 TYR A CA 1
ATOM 645 C C . TYR A 1 81 ? 26.273 6.390 -20.102 1.00 97.00 81 TYR A C 1
ATOM 647 O O . TYR A 1 81 ? 27.044 6.581 -19.168 1.00 97.00 81 TYR A O 1
ATOM 655 N N . ASN A 1 82 ? 25.304 7.264 -20.383 1.00 97.75 82 ASN A N 1
ATOM 656 C CA . ASN A 1 82 ? 25.147 8.506 -19.624 1.00 97.75 82 ASN A CA 1
ATOM 657 C C . ASN A 1 82 ? 24.652 8.262 -18.188 1.00 97.75 82 ASN A C 1
ATOM 659 O O . ASN A 1 82 ? 24.959 9.049 -17.299 1.00 97.75 82 ASN A O 1
ATOM 663 N N . HIS A 1 83 ? 23.874 7.197 -17.972 1.00 97.69 83 HIS A N 1
ATOM 664 C CA . HIS A 1 83 ? 23.183 6.883 -16.719 1.00 97.69 83 HIS A CA 1
ATOM 665 C C . HIS A 1 83 ? 23.293 5.380 -16.395 1.00 97.69 83 HIS A C 1
ATOM 667 O O . HIS A 1 83 ? 22.277 4.679 -16.360 1.00 97.69 83 HIS A O 1
ATOM 673 N N . PRO A 1 84 ? 24.497 4.848 -16.122 1.00 97.25 84 PRO A N 1
ATOM 674 C CA . PRO A 1 84 ? 24.725 3.406 -15.926 1.00 97.25 84 PRO A CA 1
ATOM 675 C C . PRO A 1 84 ? 23.975 2.814 -14.729 1.00 97.25 84 PRO A C 1
ATOM 677 O O . PRO A 1 84 ? 23.720 1.612 -14.677 1.00 97.25 84 PRO A O 1
ATOM 680 N N . THR A 1 85 ? 23.530 3.646 -13.780 1.00 97.38 85 THR A N 1
ATOM 681 C CA . THR A 1 85 ? 22.675 3.209 -12.665 1.00 97.38 85 THR A CA 1
ATOM 682 C C . THR A 1 85 ? 21.369 2.566 -13.147 1.00 97.38 85 THR A C 1
ATOM 684 O O . THR A 1 85 ? 20.811 1.738 -12.429 1.00 97.38 85 THR A O 1
ATOM 687 N N . LEU A 1 86 ? 20.918 2.850 -14.376 1.00 95.69 86 LEU A N 1
ATOM 688 C CA . LEU A 1 86 ? 19.779 2.169 -15.003 1.00 95.69 86 LEU A CA 1
ATOM 689 C C . LEU A 1 86 ? 19.979 0.661 -15.173 1.00 95.69 86 LEU A C 1
ATOM 691 O O . LEU A 1 86 ? 19.008 -0.084 -15.169 1.00 95.69 86 LEU A O 1
ATOM 695 N N . ALA A 1 87 ? 21.221 0.211 -15.328 1.00 95.62 87 ALA A N 1
ATOM 696 C CA . ALA A 1 87 ? 21.572 -1.199 -15.440 1.00 95.62 87 ALA A CA 1
ATOM 697 C C . ALA A 1 87 ? 22.068 -1.781 -14.103 1.00 95.62 87 ALA A C 1
ATOM 699 O O . ALA A 1 87 ? 22.606 -2.887 -14.064 1.00 95.62 87 ALA A O 1
ATOM 700 N N . SER A 1 88 ? 21.896 -1.046 -12.997 1.00 96.81 88 SER A N 1
ATOM 701 C CA . SER A 1 88 ? 22.209 -1.543 -11.658 1.00 96.81 88 SER A CA 1
ATOM 702 C C . SER A 1 88 ? 21.025 -2.274 -11.024 1.00 96.81 88 SER A C 1
ATOM 704 O O . SER A 1 88 ? 19.869 -2.072 -11.395 1.00 96.81 88 SER A O 1
ATOM 706 N N . GLN A 1 89 ? 21.322 -3.120 -10.042 1.00 96.50 89 GLN A N 1
ATOM 707 C CA . GLN A 1 89 ? 20.325 -3.861 -9.279 1.00 96.50 89 GLN A CA 1
ATOM 708 C C . GLN A 1 89 ? 20.687 -3.870 -7.797 1.00 96.50 89 GLN A C 1
ATOM 710 O O . GLN A 1 89 ? 21.854 -4.047 -7.440 1.00 96.50 89 GLN A O 1
ATOM 715 N N . VAL A 1 90 ? 19.682 -3.726 -6.935 1.00 96.00 90 VAL A N 1
ATOM 716 C CA . VAL A 1 90 ? 19.825 -3.956 -5.498 1.00 96.00 90 VAL A CA 1
ATOM 717 C C . VAL A 1 90 ? 19.497 -5.408 -5.168 1.00 96.00 90 VAL A C 1
ATOM 719 O O . VAL A 1 90 ? 18.469 -5.952 -5.576 1.00 96.00 90 VAL A O 1
ATOM 722 N N . THR A 1 91 ? 20.384 -6.046 -4.413 1.00 93.31 91 THR A N 1
ATOM 723 C CA . THR A 1 91 ? 20.224 -7.419 -3.930 1.00 93.31 91 THR A CA 1
ATOM 724 C C . THR A 1 91 ? 20.544 -7.496 -2.447 1.00 93.31 91 THR A C 1
ATOM 726 O O . THR A 1 91 ? 21.448 -6.809 -1.967 1.00 93.31 91 THR A O 1
ATOM 729 N N . GLN A 1 92 ? 19.822 -8.354 -1.731 1.00 89.31 92 GLN A N 1
ATOM 730 C CA . GLN A 1 92 ? 20.148 -8.711 -0.357 1.00 89.31 92 GLN A CA 1
ATOM 731 C C . GLN A 1 92 ? 21.035 -9.953 -0.368 1.00 89.31 92 GLN A C 1
ATOM 733 O O . GLN A 1 92 ? 20.674 -10.962 -0.974 1.00 89.31 92 GLN A O 1
ATOM 738 N N . ASP A 1 93 ? 22.180 -9.874 0.296 1.00 81.25 93 ASP A N 1
ATOM 739 C CA . ASP A 1 93 ? 23.034 -11.024 0.543 1.00 81.25 93 ASP A CA 1
ATOM 740 C C . ASP A 1 93 ? 22.313 -12.008 1.488 1.00 81.25 93 ASP A C 1
ATOM 742 O O . ASP A 1 93 ? 21.915 -11.602 2.584 1.00 81.25 93 ASP A O 1
ATOM 746 N N . PRO A 1 94 ? 22.091 -13.273 1.088 1.00 72.19 94 PRO A N 1
ATOM 747 C CA . PRO A 1 94 ? 21.304 -14.214 1.886 1.00 72.19 94 PRO A CA 1
ATOM 748 C C . PRO A 1 94 ? 21.945 -14.604 3.223 1.00 72.19 94 PRO A C 1
ATOM 750 O O . PRO A 1 94 ? 21.216 -14.938 4.153 1.00 72.19 94 PRO A O 1
ATOM 753 N N . GLU A 1 95 ? 23.278 -14.580 3.319 1.00 73.81 95 GLU A N 1
ATOM 754 C CA . GLU A 1 95 ? 24.019 -15.023 4.508 1.00 73.81 95 GLU A CA 1
ATOM 755 C C . GLU A 1 95 ? 24.145 -13.903 5.544 1.00 73.81 95 GLU A C 1
ATOM 757 O O . GLU A 1 95 ? 23.846 -14.086 6.721 1.00 73.81 95 GLU A O 1
ATOM 762 N N . SER A 1 96 ? 24.559 -12.717 5.103 1.00 78.38 96 SER A N 1
ATOM 763 C CA . SER A 1 96 ? 24.778 -11.555 5.965 1.00 78.38 96 SER A CA 1
ATOM 764 C C . SER A 1 96 ? 23.545 -10.664 6.122 1.00 78.38 96 SER A C 1
ATOM 766 O O . SER A 1 96 ? 23.544 -9.762 6.961 1.00 78.38 96 SER A O 1
ATOM 768 N N . GLY A 1 97 ? 22.516 -10.844 5.286 1.00 79.94 97 GLY A N 1
ATOM 769 C CA . GLY A 1 97 ? 21.331 -9.983 5.231 1.00 79.94 97 GLY A CA 1
ATOM 770 C C . GLY A 1 97 ? 21.613 -8.562 4.727 1.00 79.94 97 GLY A C 1
ATOM 771 O O . GLY A 1 97 ? 20.700 -7.729 4.704 1.00 79.94 97 GLY A O 1
ATOM 772 N N . LYS A 1 98 ? 22.860 -8.260 4.334 1.00 87.62 98 LYS A N 1
ATOM 773 C CA . LYS A 1 98 ? 23.293 -6.928 3.905 1.00 87.62 98 LYS A CA 1
ATOM 774 C C . LYS A 1 98 ? 22.806 -6.628 2.495 1.00 87.62 98 LYS A C 1
ATOM 776 O O . LYS A 1 98 ? 22.854 -7.465 1.600 1.00 87.62 98 LYS A O 1
ATOM 781 N N . TRP A 1 99 ? 22.380 -5.392 2.289 1.00 93.31 99 TRP A N 1
ATOM 782 C CA . TRP A 1 99 ? 21.934 -4.914 0.992 1.00 93.31 99 TRP A CA 1
ATOM 783 C C . TRP A 1 99 ? 23.070 -4.265 0.204 1.00 93.31 99 TRP A C 1
ATOM 785 O O . TRP A 1 99 ? 23.798 -3.423 0.735 1.00 93.31 99 TRP A O 1
ATOM 795 N N . VAL A 1 100 ? 23.186 -4.628 -1.072 1.00 95.69 100 VAL A N 1
ATOM 796 C CA . VAL A 1 100 ? 24.215 -4.122 -1.986 1.00 95.69 100 VAL A CA 1
ATOM 797 C C . VAL A 1 100 ? 23.575 -3.731 -3.312 1.00 95.69 100 VAL A C 1
ATOM 799 O O . VAL A 1 100 ? 22.804 -4.501 -3.886 1.00 95.69 100 VAL A O 1
ATOM 802 N N . LYS A 1 101 ? 23.933 -2.551 -3.822 1.00 97.62 101 LYS A N 1
ATOM 803 C CA . LYS A 1 101 ? 23.635 -2.129 -5.192 1.00 97.62 101 LYS A CA 1
ATOM 804 C C . LYS A 1 101 ? 24.816 -2.485 -6.076 1.00 97.62 101 LYS A C 1
ATOM 806 O O . LYS A 1 101 ? 25.946 -2.117 -5.763 1.00 97.62 101 LYS A O 1
ATOM 811 N N . THR A 1 102 ? 24.561 -3.211 -7.157 1.00 97.75 102 THR A N 1
ATOM 812 C CA . THR A 1 102 ? 25.593 -3.706 -8.073 1.00 97.75 102 THR A CA 1
ATOM 813 C C . THR A 1 102 ? 25.336 -3.196 -9.482 1.00 97.75 102 THR A C 1
ATOM 815 O O . THR A 1 102 ? 24.228 -3.345 -9.992 1.00 97.75 102 THR A O 1
ATOM 818 N N . TYR A 1 103 ? 26.366 -2.651 -10.121 1.00 97.81 103 TYR A N 1
ATOM 819 C CA . TYR A 1 103 ? 26.427 -2.418 -11.561 1.00 97.81 103 TYR A CA 1
ATOM 820 C C . TYR A 1 103 ? 27.432 -3.393 -12.182 1.00 97.81 103 TYR A C 1
ATOM 822 O O . TYR A 1 103 ? 28.514 -3.613 -11.630 1.00 97.81 103 TYR A O 1
ATOM 830 N N . LYS A 1 104 ? 27.065 -3.987 -13.318 1.00 96.56 104 LYS A N 1
ATOM 831 C CA . LYS A 1 104 ? 27.933 -4.864 -14.105 1.00 96.56 104 LYS A CA 1
ATOM 832 C C . LYS A 1 104 ? 28.074 -4.283 -15.504 1.00 96.56 104 LYS A C 1
ATOM 834 O O . LYS A 1 104 ? 27.069 -3.936 -16.118 1.00 96.56 104 LYS A O 1
ATOM 839 N N . LEU A 1 105 ? 29.312 -4.209 -15.974 1.00 95.31 105 LEU A N 1
ATOM 840 C CA . LEU A 1 105 ? 29.651 -3.837 -17.338 1.00 95.31 105 LEU A CA 1
ATOM 841 C C . LEU A 1 105 ? 28.973 -4.791 -18.329 1.00 95.31 105 LEU A C 1
ATOM 843 O O . LEU A 1 105 ? 28.912 -5.996 -18.086 1.00 95.31 105 LEU A O 1
ATOM 847 N N . LEU A 1 106 ? 28.491 -4.239 -19.441 1.00 92.69 106 LEU A N 1
ATOM 848 C CA . LEU A 1 106 ? 28.013 -5.010 -20.588 1.00 92.69 106 LEU A CA 1
ATOM 849 C C . LEU A 1 106 ? 29.215 -5.330 -21.489 1.00 92.69 106 LEU A C 1
ATOM 851 O O . LEU A 1 106 ? 29.620 -4.489 -22.296 1.00 92.69 106 LEU A O 1
ATOM 855 N N . ASP A 1 107 ? 29.817 -6.508 -21.308 1.00 87.06 107 ASP A N 1
ATOM 856 C CA . ASP A 1 107 ? 31.101 -6.860 -21.920 1.00 87.06 107 ASP A CA 1
ATOM 857 C C . ASP A 1 107 ? 30.921 -7.382 -23.357 1.00 87.06 107 ASP A C 1
ATOM 859 O O . ASP A 1 107 ? 30.503 -8.511 -23.615 1.00 87.06 107 ASP A O 1
ATOM 863 N N . GLY A 1 108 ? 31.227 -6.521 -24.329 1.00 87.88 108 GLY A N 1
ATOM 864 C CA . GLY A 1 108 ? 31.129 -6.842 -25.752 1.00 87.88 108 GLY A CA 1
ATOM 865 C C . GLY A 1 108 ? 29.715 -6.734 -26.340 1.00 87.88 108 GLY A C 1
ATOM 866 O O . GLY A 1 108 ? 28.745 -6.356 -25.688 1.00 87.88 108 GLY A O 1
ATOM 867 N N . GLU A 1 109 ? 29.595 -7.011 -27.640 1.00 89.06 109 GLU A N 1
ATOM 868 C CA . GLU A 1 109 ? 28.340 -6.795 -28.381 1.00 89.06 109 GLU A CA 1
ATOM 869 C C . GLU A 1 109 ? 27.227 -7.782 -28.009 1.00 89.06 109 GLU A C 1
ATOM 871 O O . GLU A 1 109 ? 26.053 -7.422 -28.076 1.00 89.06 109 GLU A O 1
ATOM 876 N N . ALA A 1 110 ? 27.573 -9.005 -27.600 1.00 91.94 110 ALA A N 1
ATOM 877 C CA . ALA A 1 110 ? 26.586 -10.001 -27.184 1.00 91.94 110 ALA A CA 1
ATOM 878 C C . ALA A 1 110 ? 25.829 -9.535 -25.930 1.00 91.94 110 ALA A C 1
ATOM 880 O O . ALA A 1 110 ? 24.609 -9.410 -25.975 1.00 91.94 110 ALA A O 1
ATOM 881 N N . ASP A 1 111 ? 26.550 -9.161 -24.869 1.00 91.31 111 ASP A N 1
ATOM 882 C CA . ASP A 1 111 ? 25.966 -8.674 -23.614 1.00 91.31 111 ASP A CA 1
ATOM 883 C C . ASP A 1 111 ? 25.122 -7.410 -23.814 1.00 91.31 111 ASP A C 1
ATOM 885 O O . ASP A 1 111 ? 24.035 -7.278 -23.244 1.00 91.31 111 ASP A O 1
ATOM 889 N N . LYS A 1 112 ? 25.586 -6.484 -24.665 1.00 91.38 112 LYS A N 1
ATOM 890 C CA . LYS A 1 112 ? 24.824 -5.281 -25.029 1.00 91.38 112 LYS A CA 1
ATOM 891 C C . LYS A 1 112 ? 23.511 -5.633 -25.717 1.00 91.38 112 LYS A C 1
ATOM 893 O O . LYS A 1 112 ? 22.472 -5.079 -25.361 1.00 91.38 112 LYS A O 1
ATOM 898 N N . ASN A 1 113 ? 23.547 -6.526 -26.705 1.00 92.62 113 ASN A N 1
ATOM 899 C CA . ASN A 1 113 ? 22.350 -6.936 -27.435 1.00 92.62 113 ASN A CA 1
ATOM 900 C C . ASN A 1 113 ? 21.364 -7.648 -26.505 1.00 92.62 113 ASN A C 1
ATOM 902 O O . ASN A 1 113 ? 20.199 -7.258 -26.463 1.00 92.62 113 ASN A O 1
ATOM 906 N N . ASP A 1 114 ? 21.851 -8.577 -25.686 1.00 94.25 114 ASP A N 1
ATOM 907 C CA . ASP A 1 114 ? 21.071 -9.281 -24.670 1.00 94.25 114 ASP A CA 1
ATOM 908 C C . ASP A 1 114 ? 20.394 -8.325 -23.681 1.00 94.25 114 ASP A C 1
ATOM 910 O O . ASP A 1 114 ? 19.229 -8.510 -23.318 1.00 94.25 114 ASP A O 1
ATOM 914 N N . TRP A 1 115 ? 21.119 -7.306 -23.211 1.00 95.06 115 TRP A N 1
ATOM 915 C CA . TRP A 1 115 ? 20.575 -6.315 -22.288 1.00 95.06 115 TRP A CA 1
ATOM 916 C C . TRP A 1 115 ? 19.512 -5.446 -22.959 1.00 95.06 115 TRP A C 1
ATOM 918 O O . TRP A 1 115 ? 18.431 -5.264 -22.395 1.00 95.06 115 TRP A O 1
ATOM 928 N N . VAL A 1 116 ? 19.773 -4.948 -24.172 1.00 96.06 116 VAL A N 1
ATOM 929 C CA . VAL A 1 116 ? 18.813 -4.135 -24.933 1.00 96.06 116 VAL A CA 1
ATOM 930 C C . VAL A 1 116 ? 17.543 -4.927 -25.233 1.00 96.06 116 VAL A C 1
ATOM 932 O O . VAL A 1 116 ? 16.456 -4.413 -25.003 1.00 96.06 116 VAL A O 1
ATOM 935 N N . GLU A 1 117 ? 17.646 -6.178 -25.681 1.00 94.94 117 GLU A N 1
ATOM 936 C CA . GLU A 1 117 ? 16.476 -7.017 -25.975 1.00 94.94 117 GLU A CA 1
ATOM 937 C C . GLU A 1 117 ? 15.595 -7.257 -24.740 1.00 94.94 117 GLU A C 1
ATOM 939 O O . GLU A 1 117 ? 14.370 -7.324 -24.852 1.00 94.94 117 GLU A O 1
ATOM 944 N N . LYS A 1 118 ? 16.198 -7.337 -23.547 1.00 96.38 118 LYS A N 1
ATOM 945 C CA . LYS A 1 118 ? 15.477 -7.522 -22.277 1.00 96.38 118 LYS A CA 1
ATOM 946 C C . LYS A 1 118 ? 14.906 -6.223 -21.704 1.00 96.38 118 LYS A C 1
ATOM 948 O O . LYS A 1 118 ? 13.949 -6.289 -20.934 1.00 96.38 118 LYS A O 1
ATOM 953 N N . THR A 1 119 ? 15.493 -5.069 -22.027 1.00 97.75 119 THR A N 1
ATOM 954 C CA . THR A 1 119 ? 15.186 -3.785 -21.365 1.00 97.75 119 THR A CA 1
ATOM 955 C C . THR A 1 119 ? 14.563 -2.725 -22.274 1.00 97.75 119 THR A C 1
ATOM 957 O O . THR A 1 119 ? 14.031 -1.745 -21.761 1.00 97.75 119 THR A O 1
ATOM 960 N N . LEU A 1 120 ? 14.556 -2.924 -23.594 1.00 98.25 120 LEU A N 1
ATOM 961 C CA . LEU A 1 120 ? 13.846 -2.106 -24.577 1.00 98.25 120 LEU A CA 1
ATOM 962 C C . LEU A 1 120 ? 12.873 -2.995 -25.362 1.00 98.25 120 LEU A C 1
ATOM 964 O O . LEU A 1 120 ? 13.186 -3.533 -26.423 1.00 98.25 120 LEU A O 1
ATOM 968 N N . VAL A 1 121 ? 11.678 -3.173 -24.808 1.00 98.12 121 VAL A N 1
ATOM 969 C CA . VAL A 1 121 ? 10.713 -4.175 -25.267 1.00 98.12 121 VAL A CA 1
ATOM 970 C C . VAL A 1 121 ? 9.653 -3.522 -26.147 1.00 98.12 121 VAL A C 1
ATOM 972 O O . VAL A 1 121 ? 8.864 -2.701 -25.684 1.00 98.12 121 VAL A O 1
ATOM 975 N N . HIS A 1 122 ? 9.590 -3.909 -27.419 1.00 96.75 122 HIS A N 1
ATOM 976 C CA . HIS A 1 122 ? 8.561 -3.422 -28.338 1.00 96.75 122 HIS A CA 1
ATOM 977 C C . HIS A 1 122 ? 7.262 -4.233 -28.215 1.00 96.75 122 HIS A C 1
ATOM 979 O O . HIS A 1 122 ? 7.283 -5.463 -28.211 1.00 96.75 122 HIS A O 1
ATOM 985 N N . ILE A 1 123 ? 6.123 -3.539 -28.158 1.00 96.12 123 ILE A N 1
ATOM 986 C CA . ILE A 1 123 ? 4.782 -4.119 -28.029 1.00 96.12 123 ILE A CA 1
ATOM 987 C C . ILE A 1 123 ? 3.913 -3.648 -29.201 1.00 96.12 123 ILE A C 1
ATOM 989 O O . ILE A 1 123 ? 3.754 -2.451 -29.429 1.00 96.12 123 ILE A O 1
ATOM 993 N N . SER A 1 124 ? 3.318 -4.591 -29.933 1.00 92.62 124 SER A N 1
ATOM 994 C CA . SER A 1 124 ? 2.488 -4.316 -31.119 1.00 92.62 124 SER A CA 1
ATOM 995 C C . SER A 1 124 ? 1.139 -5.035 -31.033 1.00 92.62 124 SER A C 1
ATOM 997 O O . SER A 1 124 ? 0.754 -5.777 -31.931 1.00 92.62 124 SER A O 1
ATOM 999 N N . ASN A 1 125 ? 0.431 -4.853 -29.918 1.00 88.75 125 ASN A N 1
ATOM 1000 C CA . ASN A 1 125 ? -0.851 -5.511 -29.637 1.00 88.75 125 ASN A CA 1
ATOM 1001 C C . ASN A 1 125 ? -2.074 -4.581 -29.785 1.00 88.75 125 ASN A C 1
ATOM 1003 O O . ASN A 1 125 ? -3.182 -4.967 -29.423 1.00 88.75 125 ASN A O 1
ATOM 1007 N N . GLY A 1 126 ? -1.871 -3.364 -30.303 1.00 85.81 126 GLY A N 1
ATOM 1008 C CA . GLY A 1 126 ? -2.925 -2.380 -30.561 1.00 85.81 126 GLY A CA 1
ATOM 1009 C C . GLY A 1 126 ? -3.366 -1.550 -29.352 1.00 85.81 126 GLY A C 1
ATOM 1010 O O . GLY A 1 126 ? -4.223 -0.689 -29.516 1.00 85.81 126 GLY A O 1
ATOM 1011 N N . GLN A 1 127 ? -2.798 -1.776 -28.165 1.00 90.06 127 GLN A N 1
ATOM 1012 C CA . GLN A 1 127 ? -3.095 -0.973 -26.977 1.00 90.06 127 GLN A CA 1
ATOM 1013 C C . GLN A 1 127 ? -2.289 0.333 -26.960 1.00 90.06 127 GLN A C 1
ATOM 1015 O O . GLN A 1 127 ? -1.127 0.370 -27.367 1.00 90.06 127 GLN A O 1
ATOM 1020 N N . THR A 1 128 ? -2.885 1.385 -26.406 1.00 88.38 128 THR A N 1
ATOM 1021 C CA . THR A 1 128 ? -2.164 2.583 -25.949 1.00 88.38 128 THR A CA 1
ATOM 1022 C C . THR A 1 128 ? -1.326 2.290 -24.711 1.00 88.38 128 THR A C 1
ATOM 1024 O O . THR A 1 128 ? -1.583 1.339 -23.967 1.00 88.38 128 THR A O 1
ATOM 1027 N N . GLY A 1 129 ? -0.333 3.135 -24.444 1.00 87.38 129 GLY A N 1
ATOM 1028 C CA . GLY A 1 129 ? 0.526 3.041 -23.269 1.00 87.38 129 GLY A CA 1
ATOM 1029 C C . GLY A 1 129 ? -0.279 3.075 -21.976 1.00 87.38 129 GLY A C 1
ATOM 1030 O O . GLY A 1 129 ? -0.016 2.292 -21.066 1.00 87.38 129 GLY A O 1
ATOM 1031 N N . ASN A 1 130 ? -1.323 3.906 -21.912 1.00 86.50 130 ASN A N 1
ATOM 1032 C CA . ASN A 1 130 ? -2.220 3.956 -20.760 1.00 86.50 130 ASN A CA 1
ATOM 1033 C C . ASN A 1 130 ? -3.086 2.689 -20.617 1.00 86.50 130 ASN A C 1
ATOM 1035 O O . ASN A 1 130 ? -3.285 2.216 -19.498 1.00 86.50 130 ASN A O 1
ATOM 1039 N N . GLU A 1 131 ? -3.603 2.115 -21.706 1.00 89.44 131 GLU A N 1
ATOM 1040 C CA . GLU A 1 131 ? -4.359 0.852 -21.650 1.00 89.44 131 GLU A CA 1
ATOM 1041 C C . GLU A 1 131 ? -3.474 -0.316 -21.221 1.00 89.44 131 GLU A C 1
ATOM 1043 O O . GLU A 1 131 ? -3.873 -1.115 -20.374 1.00 89.44 131 GLU A O 1
ATOM 1048 N N . TRP A 1 132 ? -2.259 -0.381 -21.758 1.00 90.94 132 TRP A N 1
ATOM 1049 C CA . TRP A 1 132 ? -1.288 -1.413 -21.427 1.00 90.94 132 TRP A CA 1
ATOM 1050 C C . TRP A 1 132 ? -0.762 -1.281 -19.996 1.00 90.94 132 TRP A C 1
ATOM 1052 O O . TRP A 1 132 ? -0.694 -2.266 -19.266 1.00 90.94 132 TRP A O 1
ATOM 1062 N N . ALA A 1 133 ? -0.485 -0.060 -19.529 1.00 87.88 133 ALA A N 1
ATOM 1063 C CA . ALA A 1 133 ? -0.133 0.186 -18.130 1.00 87.88 133 ALA A CA 1
ATOM 1064 C C . ALA A 1 133 ? -1.235 -0.302 -17.165 1.00 87.88 133 ALA A C 1
ATOM 1066 O O . ALA A 1 133 ? -0.945 -0.763 -16.062 1.00 87.88 133 ALA A O 1
ATOM 1067 N N . ASN A 1 134 ? -2.497 -0.258 -17.604 1.00 87.81 134 ASN A N 1
ATOM 1068 C CA . ASN A 1 134 ? -3.666 -0.745 -16.871 1.00 87.81 134 ASN A CA 1
ATOM 1069 C C . ASN A 1 134 ? -3.989 -2.238 -17.097 1.00 87.81 134 ASN A C 1
ATOM 1071 O O . ASN A 1 134 ? -4.880 -2.773 -16.426 1.00 87.81 134 ASN A O 1
ATOM 1075 N N . SER A 1 135 ? -3.294 -2.931 -18.006 1.00 88.12 135 SER A N 1
ATOM 1076 C CA . SER A 1 135 ? -3.544 -4.340 -18.344 1.00 88.12 135 SER A CA 1
ATOM 1077 C C . SER A 1 135 ? -2.705 -5.328 -17.530 1.00 88.12 135 SER A C 1
ATOM 1079 O O . SER A 1 135 ? -2.528 -6.465 -17.950 1.00 88.12 135 SER A O 1
ATOM 1081 N N . ASP A 1 136 ? -2.224 -4.899 -16.362 1.00 87.88 136 ASP A N 1
ATOM 1082 C CA . ASP A 1 136 ? -1.343 -5.662 -15.469 1.00 87.88 136 ASP A CA 1
ATOM 1083 C C . ASP A 1 136 ? 0.026 -6.019 -16.094 1.00 87.88 136 ASP A C 1
ATOM 1085 O O . ASP A 1 136 ? 0.382 -7.194 -16.201 1.00 87.88 136 ASP A O 1
ATOM 1089 N N . PRO A 1 137 ? 0.800 -5.014 -16.551 1.00 88.50 137 PRO A N 1
ATOM 1090 C CA . PRO A 1 137 ? 2.067 -5.253 -17.229 1.00 88.50 137 PRO A CA 1
ATOM 1091 C C . PRO A 1 137 ? 3.133 -5.808 -16.269 1.00 88.50 137 PRO A C 1
ATOM 1093 O O . PRO A 1 137 ? 3.067 -5.568 -15.053 1.00 88.50 137 PRO A O 1
ATOM 1096 N N . PRO A 1 138 ? 4.183 -6.464 -16.800 1.00 89.50 138 PRO A N 1
ATOM 1097 C CA . PRO A 1 138 ? 5.305 -6.936 -15.998 1.00 89.50 138 PRO A CA 1
ATOM 1098 C C . PRO A 1 138 ? 5.905 -5.846 -15.094 1.00 89.50 138 PRO A C 1
ATOM 1100 O O . PRO A 1 138 ? 5.856 -4.644 -15.383 1.00 89.50 138 PRO A O 1
ATOM 1103 N N . ALA A 1 139 ? 6.501 -6.272 -13.982 1.00 89.81 139 ALA A N 1
ATOM 1104 C CA . ALA A 1 139 ? 7.295 -5.427 -13.091 1.00 89.81 139 ALA A CA 1
ATOM 1105 C C . ALA A 1 139 ? 8.748 -5.936 -13.077 1.00 89.81 139 ALA A C 1
ATOM 1107 O O . ALA A 1 139 ? 9.090 -6.781 -12.246 1.00 89.81 139 ALA A O 1
ATOM 1108 N N . PRO A 1 140 ? 9.590 -5.503 -14.031 1.00 94.00 140 PRO A N 1
ATOM 1109 C CA . PRO A 1 140 ? 10.954 -6.004 -14.155 1.00 94.00 140 PRO A CA 1
ATOM 1110 C C . PRO A 1 140 ? 11.831 -5.596 -12.965 1.00 94.00 140 PRO A C 1
ATOM 1112 O O . PRO A 1 140 ? 11.623 -4.554 -12.349 1.00 94.00 140 PRO A O 1
ATOM 1115 N N . LYS A 1 141 ? 12.842 -6.416 -12.657 1.00 92.38 141 LYS A N 1
ATOM 1116 C CA . LYS A 1 141 ? 13.799 -6.167 -11.561 1.00 92.38 141 LYS A CA 1
ATOM 1117 C C . LYS A 1 141 ? 14.872 -5.123 -11.895 1.00 92.38 141 LYS A C 1
ATOM 1119 O O . LYS A 1 141 ? 15.694 -4.816 -11.041 1.00 92.38 141 LYS A O 1
ATOM 1124 N N . VAL A 1 142 ? 14.870 -4.619 -13.124 1.00 94.56 142 VAL A N 1
ATOM 1125 C CA . VAL A 1 142 ? 15.722 -3.533 -13.614 1.00 94.56 142 VAL A CA 1
ATOM 1126 C C . VAL A 1 142 ? 14.859 -2.581 -14.448 1.00 94.56 142 VAL A C 1
ATOM 1128 O O . VAL A 1 142 ? 13.890 -3.046 -15.058 1.00 94.56 142 VAL A O 1
ATOM 1131 N N . PRO A 1 143 ? 15.169 -1.275 -14.493 1.00 97.19 143 PRO A N 1
ATOM 1132 C CA . PRO A 1 143 ? 14.495 -0.327 -15.373 1.00 97.19 143 PRO A CA 1
ATOM 1133 C C . PRO A 1 143 ? 14.345 -0.865 -16.802 1.00 97.19 143 PRO A C 1
ATOM 1135 O O . PRO A 1 143 ? 15.314 -1.279 -17.432 1.00 97.19 143 PRO A O 1
ATOM 1138 N N . THR A 1 144 ? 13.113 -0.889 -17.304 1.00 98.12 144 THR A N 1
ATOM 1139 C CA . THR A 1 144 ? 12.763 -1.436 -18.620 1.00 98.12 144 THR A CA 1
ATOM 1140 C C . THR A 1 144 ? 11.810 -0.485 -19.327 1.00 98.12 144 THR A C 1
ATOM 1142 O O . THR A 1 144 ? 10.773 -0.106 -18.778 1.00 98.12 144 THR A O 1
ATOM 1145 N N . MET A 1 145 ? 12.164 -0.105 -20.549 1.00 98.25 145 MET A N 1
ATOM 1146 C CA . MET A 1 145 ? 11.361 0.707 -21.447 1.00 98.25 145 MET A CA 1
ATOM 1147 C C . MET A 1 145 ? 10.503 -0.193 -22.336 1.00 98.25 145 MET A C 1
ATOM 1149 O O . MET A 1 145 ? 11.022 -1.003 -23.100 1.00 98.25 145 MET A O 1
ATOM 1153 N N . PHE A 1 146 ? 9.188 -0.021 -22.277 1.00 98.06 146 PHE A N 1
ATOM 1154 C CA . PHE A 1 146 ? 8.246 -0.656 -23.189 1.00 98.06 146 PHE A CA 1
ATOM 1155 C C . PHE A 1 146 ? 7.826 0.347 -24.262 1.00 98.06 146 PHE A C 1
ATOM 1157 O O . PHE A 1 146 ? 7.360 1.441 -23.947 1.00 98.06 146 PHE A O 1
ATOM 1164 N N . VAL A 1 147 ? 8.000 -0.019 -25.529 1.00 97.94 147 VAL A N 1
ATOM 1165 C CA . VAL A 1 147 ? 7.706 0.825 -26.691 1.00 97.94 147 VAL A CA 1
ATOM 1166 C C . VAL A 1 147 ? 6.468 0.280 -27.390 1.00 97.94 147 VAL A C 1
ATOM 1168 O O . VAL A 1 147 ? 6.534 -0.730 -28.093 1.00 97.94 147 VAL A O 1
ATOM 1171 N N . LEU A 1 148 ? 5.332 0.942 -27.208 1.00 96.69 148 LEU A N 1
ATOM 1172 C CA . LEU A 1 148 ? 4.072 0.541 -27.813 1.00 96.6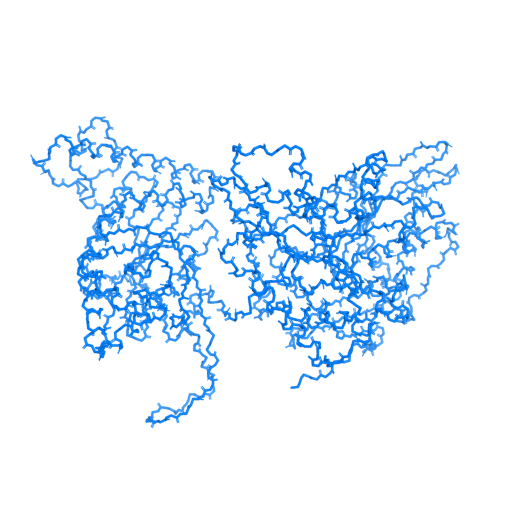9 148 LEU A CA 1
ATOM 1173 C C . LEU A 1 148 ? 3.911 1.165 -29.192 1.00 96.69 148 LEU A C 1
ATOM 1175 O O . LEU A 1 148 ? 4.048 2.376 -29.378 1.00 96.69 148 LEU A O 1
ATOM 1179 N N . HIS A 1 149 ? 3.599 0.317 -30.163 1.00 94.62 149 HIS A N 1
ATOM 1180 C CA . HIS A 1 149 ? 3.358 0.708 -31.543 1.00 94.62 149 HIS A CA 1
ATOM 1181 C C . HIS A 1 149 ? 1.895 1.081 -31.731 1.00 94.62 149 HIS A C 1
ATOM 1183 O O . HIS A 1 149 ? 1.013 0.226 -31.637 1.00 94.62 149 HIS A O 1
ATOM 1189 N N . LEU A 1 150 ? 1.657 2.352 -32.041 1.00 91.69 150 LEU A N 1
ATOM 1190 C CA . LEU A 1 150 ? 0.335 2.875 -32.354 1.00 91.69 150 LEU A CA 1
ATOM 1191 C C . LEU A 1 150 ? 0.154 3.063 -33.868 1.00 91.69 150 LEU A C 1
ATOM 1193 O O . LEU A 1 150 ? 1.149 3.237 -34.586 1.00 91.69 150 LEU A O 1
ATOM 1197 N N . PRO A 1 151 ? -1.099 3.052 -34.367 1.00 88.25 151 PRO A N 1
ATOM 1198 C CA . PRO A 1 151 ? -1.388 3.374 -35.757 1.00 88.25 151 PRO A CA 1
ATOM 1199 C C . PRO A 1 151 ? -0.760 4.712 -36.146 1.00 88.25 151 PRO A C 1
ATOM 1201 O O . PRO A 1 151 ? -0.884 5.705 -35.431 1.00 88.25 151 PRO A O 1
ATOM 1204 N N . SER A 1 152 ? -0.047 4.717 -37.270 1.00 85.50 152 SER A N 1
ATOM 1205 C CA . SER A 1 152 ? 0.521 5.948 -37.816 1.00 85.50 152 SER A CA 1
ATOM 1206 C C . SER A 1 152 ? -0.572 6.780 -38.481 1.00 85.50 152 SER A C 1
ATOM 1208 O O . SER A 1 152 ? -1.540 6.231 -39.007 1.00 85.50 152 SER A O 1
ATOM 1210 N N . GLU A 1 153 ? -0.402 8.095 -38.480 1.00 86.12 153 GLU A N 1
ATOM 1211 C CA . GLU A 1 153 ? -1.336 9.040 -39.093 1.00 86.12 153 GLU A CA 1
ATOM 1212 C C . GLU A 1 153 ? -0.704 9.646 -40.348 1.00 86.12 153 GLU A C 1
ATOM 1214 O O . GLU A 1 153 ? 0.489 9.941 -40.359 1.00 86.12 153 GLU A O 1
ATOM 1219 N N . GLU A 1 154 ? -1.480 9.861 -41.407 1.00 79.94 154 GLU A N 1
ATOM 1220 C CA . GLU A 1 154 ? -1.018 10.628 -42.567 1.00 79.94 154 GLU A CA 1
ATOM 1221 C C . GLU A 1 154 ? -1.465 12.081 -42.435 1.00 79.94 154 GLU A C 1
ATOM 1223 O O . GLU A 1 154 ? -2.649 12.372 -42.258 1.00 79.94 154 GLU A O 1
ATOM 1228 N N . LYS A 1 155 ? -0.509 13.008 -42.532 1.00 72.88 155 LYS A N 1
ATOM 1229 C CA . LYS A 1 155 ? -0.772 14.444 -42.478 1.00 72.88 155 LYS A CA 1
ATOM 1230 C C . LYS A 1 155 ? 0.122 15.185 -43.465 1.00 72.88 155 LYS A C 1
ATOM 1232 O O . LYS A 1 155 ? 1.347 15.078 -43.412 1.00 72.88 155 LYS A O 1
ATOM 1237 N N . ASP A 1 156 ? -0.499 15.939 -44.369 1.00 70.12 156 ASP A N 1
ATOM 1238 C CA . ASP A 1 156 ? 0.177 16.805 -45.347 1.00 70.12 156 ASP A CA 1
ATOM 1239 C C . ASP A 1 156 ? 1.246 16.082 -46.202 1.00 70.12 156 ASP A C 1
ATOM 1241 O O . ASP A 1 156 ? 2.317 16.623 -46.485 1.00 70.12 156 ASP A O 1
ATOM 1245 N N . GLY A 1 157 ? 0.978 14.826 -46.590 1.00 68.88 157 GLY A N 1
ATOM 1246 C CA . GLY A 1 157 ? 1.904 13.987 -47.370 1.00 68.88 157 GLY A CA 1
ATOM 1247 C C . GLY A 1 157 ? 3.102 13.444 -46.577 1.00 68.88 157 GLY A C 1
ATOM 1248 O O . GLY A 1 157 ? 3.992 12.828 -47.156 1.00 68.88 157 GLY A O 1
ATOM 1249 N N . SER A 1 158 ? 3.135 13.663 -45.260 1.00 73.00 158 SER A N 1
ATOM 1250 C CA . SER A 1 158 ? 4.094 13.063 -44.332 1.00 73.00 158 SER A CA 1
ATOM 1251 C C . SER A 1 158 ? 3.397 12.082 -43.396 1.00 73.00 158 SER A C 1
ATOM 1253 O O . SER A 1 158 ? 2.245 12.284 -43.010 1.00 73.00 158 SER A O 1
ATOM 1255 N N . ILE A 1 159 ? 4.099 11.014 -43.024 1.00 86.50 159 ILE A N 1
ATOM 1256 C CA . ILE A 1 159 ? 3.603 10.075 -42.023 1.00 86.50 159 ILE A CA 1
ATOM 1257 C C . ILE A 1 159 ? 4.023 10.528 -40.627 1.00 86.50 159 ILE A C 1
ATOM 1259 O O . ILE A 1 159 ? 5.185 10.848 -40.388 1.00 86.50 159 ILE A O 1
ATOM 1263 N N . ILE A 1 160 ? 3.082 10.545 -39.693 1.00 90.56 160 ILE A N 1
ATOM 1264 C CA . ILE A 1 160 ? 3.326 10.754 -38.272 1.00 90.56 160 ILE A CA 1
ATOM 1265 C C . ILE A 1 160 ? 3.353 9.381 -37.617 1.00 90.56 160 ILE A C 1
ATOM 1267 O O . ILE A 1 160 ? 2.343 8.679 -37.537 1.00 90.56 160 ILE A O 1
ATOM 1271 N N . ILE A 1 161 ? 4.531 8.999 -37.143 1.00 93.31 161 ILE A N 1
ATOM 1272 C CA . ILE A 1 161 ? 4.737 7.741 -36.439 1.00 93.31 161 ILE A CA 1
ATOM 1273 C C . ILE A 1 161 ? 4.372 7.962 -34.978 1.00 93.31 161 ILE A C 1
ATOM 1275 O O . ILE A 1 161 ? 4.882 8.875 -34.328 1.00 93.31 161 ILE A O 1
ATOM 1279 N N . ARG A 1 162 ? 3.484 7.114 -34.460 1.00 92.94 162 ARG A N 1
ATOM 1280 C CA . ARG A 1 162 ? 3.015 7.173 -33.078 1.00 92.94 162 ARG A CA 1
ATOM 1281 C C . ARG A 1 162 ? 3.674 6.069 -32.253 1.00 92.94 162 ARG A C 1
ATOM 1283 O O . ARG A 1 162 ? 3.707 4.901 -32.662 1.00 92.94 162 ARG A O 1
ATOM 1290 N N . ARG A 1 163 ? 4.220 6.447 -31.099 1.00 94.62 163 ARG A N 1
ATOM 1291 C CA . ARG A 1 163 ? 4.798 5.529 -30.110 1.00 94.62 163 ARG A CA 1
ATOM 1292 C C . ARG A 1 163 ? 4.383 5.978 -28.719 1.00 94.62 163 ARG A C 1
ATOM 1294 O O . ARG A 1 163 ? 4.565 7.147 -28.404 1.00 94.62 163 ARG A O 1
ATOM 1301 N N . ASP A 1 164 ? 3.906 5.062 -27.889 1.00 95.50 164 ASP A N 1
ATOM 1302 C CA . ASP A 1 164 ? 3.834 5.317 -26.449 1.00 95.50 164 ASP A CA 1
ATOM 1303 C C . ASP A 1 164 ? 5.028 4.650 -25.774 1.00 95.50 164 ASP A C 1
ATOM 1305 O O . ASP A 1 164 ? 5.346 3.490 -26.039 1.00 95.50 164 ASP A O 1
ATOM 1309 N N . LEU A 1 165 ? 5.705 5.395 -24.911 1.00 96.50 165 LEU A N 1
ATOM 1310 C CA . LEU A 1 165 ? 6.801 4.901 -24.093 1.00 96.50 165 LEU A CA 1
ATOM 1311 C C . LEU A 1 165 ? 6.282 4.667 -22.679 1.00 96.50 165 LEU A C 1
ATOM 1313 O O . LEU A 1 165 ? 5.764 5.595 -22.059 1.00 96.50 165 LEU A O 1
ATOM 1317 N N . VAL A 1 166 ? 6.443 3.453 -22.155 1.00 95.94 166 VAL A N 1
ATOM 1318 C CA . VAL A 1 166 ? 6.126 3.110 -20.765 1.00 95.94 166 VAL A CA 1
ATOM 1319 C C . VAL A 1 166 ? 7.383 2.594 -20.074 1.00 95.94 166 VAL A C 1
ATOM 1321 O O . VAL A 1 166 ? 7.826 1.478 -20.324 1.00 95.94 166 VAL A O 1
ATOM 1324 N N . LEU A 1 167 ? 7.957 3.393 -19.178 1.00 96.19 167 LEU A N 1
ATOM 1325 C CA . LEU A 1 167 ? 9.090 2.996 -18.346 1.00 96.19 167 LEU A CA 1
ATOM 1326 C C . LEU A 1 167 ? 8.584 2.304 -17.078 1.00 96.19 167 LEU A C 1
ATOM 1328 O O . LEU A 1 167 ? 7.811 2.891 -16.322 1.00 96.19 167 LEU A O 1
ATOM 1332 N N . ARG A 1 168 ? 9.059 1.090 -16.802 1.00 95.31 168 ARG A N 1
ATOM 1333 C CA . ARG A 1 168 ? 8.811 0.366 -15.546 1.00 95.31 168 ARG A CA 1
ATOM 1334 C C . ARG A 1 168 ? 10.122 0.203 -14.796 1.00 95.31 168 ARG A C 1
ATOM 1336 O O . ARG A 1 168 ? 11.095 -0.262 -15.384 1.00 95.31 168 ARG A O 1
ATOM 1343 N N . SER A 1 169 ? 10.155 0.566 -13.517 1.00 96.00 169 SER A N 1
ATOM 1344 C CA . SER A 1 169 ? 11.381 0.492 -12.716 1.00 96.00 169 SER A CA 1
ATOM 1345 C C . SER A 1 169 ? 11.111 0.118 -11.258 1.00 96.00 169 SER A C 1
ATOM 1347 O O . SER A 1 169 ? 10.117 0.573 -10.688 1.00 96.00 169 SER A O 1
ATOM 1349 N N . PRO A 1 170 ? 12.018 -0.633 -10.614 1.00 96.19 170 PRO A N 1
ATOM 1350 C CA . PRO A 1 170 ? 12.155 -0.610 -9.162 1.00 96.19 170 PRO A CA 1
ATOM 1351 C C . PRO A 1 170 ? 12.374 0.826 -8.641 1.00 96.19 170 PRO A C 1
ATOM 1353 O O . PRO A 1 170 ? 13.057 1.631 -9.284 1.00 96.19 170 PRO A O 1
ATOM 1356 N N . HIS A 1 171 ? 11.762 1.169 -7.504 1.00 95.69 171 HIS A N 1
ATOM 1357 C CA . HIS A 1 171 ? 11.781 2.534 -6.943 1.00 95.69 171 HIS A CA 1
ATOM 1358 C C . HIS A 1 171 ? 13.107 2.877 -6.248 1.00 95.69 171 HIS A C 1
ATOM 1360 O O . HIS A 1 171 ? 13.479 4.031 -6.122 1.00 95.69 171 HIS A O 1
ATOM 1366 N N . ASP A 1 172 ? 13.875 1.874 -5.844 1.00 95.81 172 ASP A N 1
ATOM 1367 C CA . ASP A 1 172 ? 15.250 2.005 -5.351 1.00 95.81 172 ASP A CA 1
ATOM 1368 C C . ASP A 1 172 ? 16.253 2.440 -6.446 1.00 95.81 172 ASP A C 1
ATOM 1370 O O . ASP A 1 172 ? 17.431 2.669 -6.160 1.00 95.81 172 ASP A O 1
ATOM 1374 N N . ILE A 1 173 ? 15.811 2.569 -7.704 1.00 96.50 173 ILE A N 1
ATOM 1375 C CA . ILE A 1 173 ? 16.616 3.079 -8.825 1.00 96.50 173 ILE A CA 1
ATOM 1376 C C . ILE A 1 173 ? 16.175 4.478 -9.268 1.00 96.50 173 ILE A C 1
ATOM 1378 O O . ILE A 1 173 ? 17.026 5.316 -9.564 1.00 96.50 173 ILE A O 1
ATOM 1382 N N . LEU A 1 174 ? 14.865 4.724 -9.337 1.00 94.06 174 LEU A N 1
ATOM 1383 C CA . LEU A 1 174 ? 14.273 5.941 -9.890 1.00 94.06 174 LEU A CA 1
ATOM 1384 C C . LEU A 1 174 ? 13.196 6.483 -8.956 1.00 94.06 174 LEU A C 1
ATOM 1386 O O . LEU A 1 174 ? 12.350 5.729 -8.488 1.00 94.06 174 LEU A O 1
ATOM 1390 N N . ASP A 1 175 ? 13.191 7.800 -8.774 1.00 93.69 175 ASP A N 1
ATOM 1391 C CA . ASP A 1 175 ? 12.017 8.535 -8.307 1.00 93.69 175 ASP A CA 1
ATOM 1392 C C . ASP A 1 175 ? 11.272 9.195 -9.485 1.00 93.69 175 ASP A C 1
ATOM 1394 O O . ASP A 1 175 ? 11.657 9.095 -10.656 1.00 93.69 175 ASP A O 1
ATOM 1398 N N . GLY A 1 176 ? 10.185 9.890 -9.185 1.00 90.06 176 GLY A N 1
ATOM 1399 C CA . GLY A 1 176 ? 9.247 10.406 -10.171 1.00 90.06 176 GLY A CA 1
ATOM 1400 C C . GLY A 1 176 ? 9.785 11.579 -10.967 1.00 90.06 176 GLY A C 1
ATOM 1401 O O . GLY A 1 176 ? 9.593 11.653 -12.180 1.00 90.06 176 GLY A O 1
ATOM 1402 N N . ILE A 1 177 ? 10.533 12.473 -10.318 1.00 92.00 177 ILE A N 1
ATOM 1403 C CA . ILE A 1 177 ? 11.212 13.568 -11.016 1.00 92.00 177 ILE A CA 1
ATOM 1404 C C . ILE A 1 177 ? 12.331 12.995 -11.888 1.00 92.00 177 ILE A C 1
ATOM 1406 O O . ILE A 1 177 ? 12.419 13.334 -13.064 1.00 92.00 177 ILE A O 1
ATOM 1410 N N . GLY A 1 178 ? 13.113 12.058 -11.358 1.00 94.81 178 GLY A N 1
ATOM 1411 C CA . GLY A 1 178 ? 14.140 11.313 -12.076 1.00 94.81 178 GLY A CA 1
ATOM 1412 C C . GLY A 1 178 ? 13.587 10.593 -13.299 1.00 94.81 178 GLY A C 1
ATOM 1413 O O . GLY A 1 178 ? 14.193 10.646 -14.363 1.00 94.81 178 GLY A O 1
ATOM 1414 N N . THR A 1 179 ? 12.387 10.026 -13.195 1.00 95.50 179 THR A N 1
ATOM 1415 C CA . THR A 1 179 ? 11.661 9.404 -14.309 1.00 95.50 179 THR A CA 1
ATOM 1416 C C . THR A 1 179 ? 11.379 10.401 -15.431 1.00 95.50 179 THR A C 1
ATOM 1418 O O . THR A 1 179 ? 11.668 10.113 -16.592 1.00 95.50 179 THR A O 1
ATOM 1421 N N . LEU A 1 180 ? 10.875 11.596 -15.109 1.00 93.69 180 LEU A N 1
ATOM 1422 C CA . LEU A 1 180 ? 10.625 12.642 -16.109 1.00 93.69 180 LEU A CA 1
ATOM 1423 C C . LEU A 1 180 ? 11.929 13.139 -16.752 1.00 93.69 180 LEU A C 1
ATOM 1425 O O . LEU A 1 180 ? 12.001 13.302 -17.969 1.00 93.69 180 LEU A O 1
ATOM 1429 N N . MET A 1 181 ? 12.972 13.337 -15.944 1.00 95.38 181 MET A N 1
ATOM 1430 C CA . MET A 1 181 ? 14.294 13.759 -16.412 1.00 95.38 181 MET A CA 1
ATOM 1431 C C . MET A 1 181 ? 14.913 12.713 -17.348 1.00 95.38 181 MET A C 1
ATOM 1433 O O . MET A 1 181 ? 15.481 13.054 -18.386 1.00 95.38 181 MET A O 1
ATOM 1437 N N . LEU A 1 182 ? 14.759 11.432 -17.007 1.00 96.81 182 LEU A N 1
ATOM 1438 C CA . LEU A 1 182 ? 15.240 10.316 -17.805 1.00 96.81 182 LEU A CA 1
ATOM 1439 C C . LEU A 1 182 ? 14.509 10.218 -19.146 1.00 96.81 182 LEU A C 1
ATOM 1441 O O . LEU A 1 182 ? 15.162 10.067 -20.176 1.00 96.81 182 LEU A O 1
ATOM 1445 N N . LEU A 1 183 ? 13.177 10.346 -19.146 1.00 96.75 183 LEU A N 1
ATOM 1446 C CA . LEU A 1 183 ? 12.376 10.362 -20.372 1.00 96.75 183 LEU A CA 1
ATOM 1447 C C . LEU A 1 183 ? 12.782 11.522 -21.285 1.00 96.75 183 LEU A C 1
ATOM 1449 O O . LEU A 1 183 ? 12.978 11.307 -22.478 1.00 96.75 183 LEU A O 1
ATOM 1453 N N . ASN A 1 184 ? 12.989 12.722 -20.733 1.00 96.50 184 ASN A N 1
ATOM 1454 C CA . ASN A 1 184 ? 13.489 13.861 -21.503 1.00 96.50 184 ASN A CA 1
ATOM 1455 C C . ASN A 1 184 ? 14.857 13.563 -22.143 1.00 96.50 184 ASN A C 1
ATOM 1457 O O . ASN A 1 184 ? 15.041 13.774 -23.341 1.00 96.50 184 ASN A O 1
ATOM 1461 N N . ASN A 1 185 ? 15.806 13.037 -21.362 1.00 97.88 185 ASN A N 1
ATOM 1462 C CA . ASN A 1 185 ? 17.138 12.686 -21.861 1.00 97.88 185 ASN A CA 1
ATOM 1463 C C . ASN A 1 185 ? 17.071 11.610 -22.956 1.00 97.88 185 ASN A C 1
ATOM 1465 O O . ASN A 1 185 ? 17.773 11.706 -23.961 1.00 97.88 185 ASN A O 1
ATOM 1469 N N . PHE A 1 186 ? 16.213 10.603 -22.783 1.00 98.38 186 PHE A N 1
ATOM 1470 C CA . PHE A 1 186 ? 16.011 9.546 -23.768 1.00 98.38 186 PHE A CA 1
ATOM 1471 C C . PHE A 1 186 ? 15.435 10.087 -25.080 1.00 98.38 186 PHE A C 1
ATOM 1473 O O . PHE A 1 186 ? 15.941 9.752 -26.148 1.00 98.38 186 PHE A O 1
ATOM 1480 N N . ILE A 1 187 ? 14.434 10.970 -25.010 1.00 97.94 187 ILE A N 1
ATOM 1481 C CA . ILE A 1 187 ? 13.834 11.614 -26.188 1.00 97.94 187 ILE A CA 1
ATOM 1482 C C . ILE A 1 187 ? 14.863 12.472 -26.922 1.00 97.94 187 ILE A C 1
ATOM 1484 O O . ILE A 1 187 ? 14.946 12.394 -28.143 1.00 97.94 187 ILE A O 1
ATOM 1488 N N . ALA A 1 188 ? 15.684 13.238 -26.200 1.00 98.00 188 ALA A N 1
ATOM 1489 C CA . ALA A 1 188 ? 16.741 14.042 -26.809 1.00 98.00 188 ALA A CA 1
ATOM 1490 C C . ALA A 1 188 ? 17.766 13.179 -27.563 1.00 98.00 188 ALA A C 1
ATOM 1492 O O . ALA A 1 188 ? 18.091 13.473 -28.715 1.00 98.00 188 ALA A O 1
ATOM 1493 N N . LEU A 1 189 ? 18.216 12.076 -26.957 1.00 98.44 189 LEU A N 1
ATOM 1494 C CA . LEU A 1 189 ? 19.130 11.126 -27.598 1.00 98.44 189 LEU A CA 1
ATOM 1495 C C . LEU A 1 189 ? 18.481 10.424 -28.800 1.00 98.44 189 LEU A C 1
ATOM 1497 O O . LEU A 1 189 ? 19.132 10.240 -29.827 1.00 98.44 189 LEU A O 1
ATOM 1501 N N . ALA A 1 190 ? 17.200 10.059 -28.705 1.00 98.19 190 ALA A N 1
ATOM 1502 C CA . ALA A 1 190 ? 16.457 9.434 -29.799 1.00 98.19 190 ALA A CA 1
ATOM 1503 C C . ALA A 1 190 ? 16.262 10.394 -30.973 1.00 98.19 190 ALA A C 1
ATOM 1505 O O . ALA A 1 190 ? 16.470 10.007 -32.121 1.00 98.19 190 ALA A O 1
ATOM 1506 N N . ALA A 1 191 ? 15.932 11.652 -30.692 1.00 97.31 191 ALA A N 1
ATOM 1507 C CA . ALA A 1 191 ? 15.813 12.702 -31.690 1.00 97.31 191 ALA A CA 1
ATOM 1508 C C . ALA A 1 191 ? 17.142 12.949 -32.417 1.00 97.31 191 ALA A C 1
ATOM 1510 O O . ALA A 1 191 ? 17.173 13.045 -33.646 1.00 97.31 191 ALA A O 1
ATOM 1511 N N . GLU A 1 192 ? 18.254 12.980 -31.680 1.00 97.44 192 GLU A N 1
ATOM 1512 C CA . GLU A 1 192 ? 19.589 13.111 -32.259 1.00 97.44 192 GLU A CA 1
ATOM 1513 C C . GLU A 1 192 ? 19.970 11.894 -33.118 1.00 97.44 192 GLU A C 1
ATOM 1515 O O . GLU A 1 192 ? 20.429 12.058 -34.253 1.00 97.44 192 GLU A O 1
ATOM 1520 N N . ALA A 1 193 ? 19.756 10.678 -32.607 1.00 97.12 193 ALA A N 1
ATOM 1521 C CA . ALA A 1 193 ? 20.039 9.441 -33.329 1.00 97.12 193 ALA A CA 1
ATOM 1522 C C . ALA A 1 193 ? 19.187 9.316 -34.600 1.00 97.12 193 ALA A C 1
ATOM 1524 O O . ALA A 1 193 ? 19.698 8.915 -35.643 1.00 97.12 193 ALA A O 1
ATOM 1525 N N . TYR A 1 194 ? 17.917 9.720 -34.540 1.00 95.56 194 TYR A N 1
ATOM 1526 C CA . TYR A 1 194 ? 17.012 9.745 -35.686 1.00 95.56 194 TYR A CA 1
ATOM 1527 C C . TYR A 1 194 ? 17.481 10.735 -36.756 1.00 95.56 194 TYR A C 1
ATOM 1529 O O . TYR A 1 194 ? 17.563 10.385 -37.930 1.00 95.56 194 TYR A O 1
ATOM 1537 N N . LYS A 1 195 ? 17.871 11.948 -36.348 1.00 94.38 195 LYS A N 1
ATOM 1538 C CA . LYS A 1 195 ? 18.394 12.989 -37.246 1.00 94.38 195 LYS A CA 1
ATOM 1539 C C . LYS A 1 195 ? 19.683 12.568 -37.953 1.00 94.38 195 LYS A C 1
ATOM 1541 O O . LYS A 1 195 ? 19.874 12.890 -39.122 1.00 94.38 195 LYS A O 1
ATOM 1546 N N . LYS A 1 196 ? 20.579 11.881 -37.244 1.00 94.69 196 LYS A N 1
ATOM 1547 C CA . LYS A 1 196 ? 21.883 11.438 -37.766 1.00 94.69 196 LYS A CA 1
ATOM 1548 C C . LYS A 1 196 ? 21.830 10.084 -38.490 1.00 94.69 196 LYS A C 1
ATOM 1550 O O . LYS A 1 196 ? 22.777 9.755 -39.202 1.00 94.69 196 LYS A O 1
ATOM 1555 N N . GLY A 1 197 ? 20.758 9.306 -38.324 1.00 91.69 197 GLY A N 1
ATOM 1556 C CA . GLY A 1 197 ? 20.574 8.011 -38.979 1.00 91.69 197 GLY A CA 1
ATOM 1557 C C . GLY A 1 197 ? 21.720 7.036 -38.690 1.00 91.69 197 GLY A C 1
ATOM 1558 O O . GLY A 1 197 ? 22.126 6.844 -37.539 1.00 91.69 197 GLY A O 1
ATOM 1559 N N . ASP A 1 198 ? 22.268 6.421 -39.737 1.00 90.50 198 ASP A N 1
ATOM 1560 C CA . ASP A 1 198 ? 23.351 5.432 -39.630 1.00 90.50 198 ASP A CA 1
ATOM 1561 C C . ASP A 1 198 ? 24.681 6.014 -39.145 1.00 90.50 198 ASP A C 1
ATOM 1563 O O . ASP A 1 198 ? 25.489 5.289 -38.576 1.00 90.50 198 ASP A O 1
ATOM 1567 N N . VAL A 1 199 ? 24.882 7.328 -39.276 1.00 95.12 199 VAL A N 1
ATOM 1568 C CA . VAL A 1 199 ? 26.106 8.010 -38.823 1.00 95.12 199 VAL A CA 1
ATOM 1569 C C . VAL A 1 199 ? 26.149 8.144 -37.294 1.00 95.12 199 VAL A C 1
ATOM 1571 O O . VAL A 1 199 ? 27.217 8.355 -36.718 1.00 95.12 199 VAL A O 1
ATOM 1574 N N . TYR A 1 200 ? 25.008 8.013 -36.606 1.00 95.81 200 TYR A N 1
ATOM 1575 C CA . TYR A 1 200 ? 24.994 7.984 -35.146 1.00 95.81 200 TYR A CA 1
ATOM 1576 C C . TYR A 1 200 ? 25.536 6.654 -34.623 1.00 95.81 200 TYR A C 1
ATOM 1578 O O . TYR A 1 200 ? 24.896 5.608 -34.791 1.00 95.81 200 TYR A O 1
ATOM 1586 N N . ASN A 1 201 ? 26.662 6.735 -33.917 1.00 93.50 201 ASN A N 1
ATOM 1587 C CA . ASN A 1 201 ? 27.255 5.637 -33.167 1.00 93.50 201 ASN A CA 1
ATOM 1588 C C . ASN A 1 201 ? 27.053 5.896 -31.667 1.00 93.50 201 ASN A C 1
ATOM 1590 O O . ASN A 1 201 ? 27.525 6.927 -31.178 1.00 93.50 201 ASN A O 1
ATOM 1594 N N . PRO A 1 202 ? 26.354 5.006 -30.937 1.00 92.44 202 PRO A N 1
ATOM 1595 C CA . PRO A 1 202 ? 26.282 5.095 -29.486 1.00 92.44 202 PRO A CA 1
ATOM 1596 C C . PRO A 1 202 ? 27.686 5.055 -28.854 1.00 92.44 202 PRO A C 1
ATOM 1598 O O . PRO A 1 202 ? 28.584 4.424 -29.420 1.00 92.44 202 PRO A O 1
ATOM 1601 N N . PRO A 1 203 ? 27.881 5.691 -27.686 1.00 93.12 203 PRO A N 1
ATOM 1602 C CA . PRO A 1 203 ? 29.108 5.561 -26.909 1.00 93.12 203 PRO A CA 1
ATOM 1603 C C . PRO A 1 203 ? 29.476 4.098 -26.639 1.00 93.12 203 PRO A C 1
ATOM 1605 O O . PRO A 1 203 ? 28.606 3.234 -26.494 1.00 93.12 203 PRO A O 1
ATOM 1608 N N . VAL A 1 204 ? 30.777 3.826 -26.545 1.00 90.44 204 VAL A N 1
ATOM 1609 C CA . VAL A 1 204 ? 31.277 2.498 -26.186 1.00 90.44 204 VAL A CA 1
ATOM 1610 C C . VAL A 1 204 ? 31.101 2.300 -24.680 1.00 90.44 204 VAL A C 1
ATOM 1612 O O . VAL A 1 204 ? 31.556 3.120 -23.894 1.00 90.44 204 VAL A O 1
ATOM 1615 N N . LEU A 1 205 ? 30.437 1.212 -24.289 1.00 90.69 205 LEU A N 1
ATOM 1616 C CA . LEU A 1 205 ? 30.337 0.766 -22.897 1.00 90.69 205 LEU A CA 1
ATOM 1617 C C . LEU A 1 205 ? 31.566 -0.094 -22.581 1.00 90.69 205 LEU A C 1
ATOM 1619 O O . LEU A 1 205 ? 31.556 -1.297 -22.831 1.00 90.69 205 LEU A O 1
ATOM 1623 N N . ASP A 1 206 ? 32.648 0.547 -22.147 1.00 90.75 206 ASP A N 1
ATOM 1624 C CA . ASP A 1 206 ? 33.951 -0.066 -21.842 1.00 90.75 206 ASP A CA 1
ATOM 1625 C C . ASP A 1 206 ? 34.327 0.029 -20.351 1.00 90.75 206 ASP A C 1
ATOM 1627 O O . ASP A 1 206 ? 35.444 -0.308 -19.954 1.00 90.75 206 ASP A O 1
ATOM 1631 N N . GLY A 1 207 ? 33.394 0.484 -19.513 1.00 92.25 207 GLY A N 1
ATOM 1632 C CA . GLY A 1 207 ? 33.580 0.735 -18.090 1.00 92.25 207 GLY A CA 1
ATOM 1633 C C . GLY A 1 207 ? 33.810 2.209 -17.766 1.00 92.25 207 GLY A C 1
ATOM 1634 O O . GLY A 1 207 ? 33.671 2.593 -16.603 1.00 92.25 207 GLY A O 1
ATOM 1635 N N . SER A 1 208 ? 34.119 3.059 -18.754 1.00 94.81 208 SER A N 1
ATOM 1636 C CA . SER A 1 208 ? 34.250 4.507 -18.543 1.00 94.81 208 SER A CA 1
ATOM 1637 C C . SER A 1 208 ? 32.931 5.162 -18.121 1.00 94.81 208 SER A C 1
ATOM 1639 O O . SER A 1 208 ? 32.940 6.146 -17.369 1.00 94.81 208 SER A O 1
ATOM 1641 N N . GLU A 1 209 ? 31.793 4.568 -18.497 1.00 96.12 209 GLU A N 1
ATOM 1642 C CA . GLU A 1 209 ? 30.468 5.011 -18.079 1.00 96.12 209 GLU A CA 1
ATOM 1643 C C . GLU A 1 209 ? 30.295 4.980 -16.560 1.00 96.12 209 GLU A C 1
ATOM 1645 O O . GLU A 1 209 ? 29.572 5.816 -16.028 1.00 96.12 209 GLU A O 1
ATOM 1650 N N . ALA A 1 210 ? 31.005 4.101 -15.836 1.00 96.62 210 ALA A N 1
ATOM 1651 C CA . ALA A 1 210 ? 30.892 3.963 -14.383 1.00 96.62 210 ALA A CA 1
ATOM 1652 C C . ALA A 1 210 ? 31.173 5.274 -13.619 1.00 96.62 210 ALA A C 1
ATOM 1654 O O . ALA A 1 210 ? 30.683 5.457 -12.506 1.00 96.62 210 ALA A O 1
ATOM 1655 N N . SER A 1 211 ? 31.894 6.219 -14.234 1.00 95.31 211 SER A N 1
ATOM 1656 C CA . SER A 1 211 ? 32.085 7.585 -13.722 1.00 95.31 211 SER A CA 1
ATOM 1657 C C . SER A 1 211 ? 30.782 8.385 -13.560 1.00 95.31 211 SER A C 1
ATOM 1659 O O . SER A 1 211 ? 30.739 9.335 -12.783 1.00 95.31 211 SER A O 1
ATOM 1661 N N . SER A 1 212 ? 29.718 7.987 -14.262 1.00 96.88 212 SER A N 1
ATOM 1662 C CA . SER A 1 212 ? 28.383 8.597 -14.226 1.00 96.88 212 SER A CA 1
ATOM 1663 C C . SER A 1 212 ? 27.386 7.810 -13.361 1.00 96.88 212 SER A C 1
ATOM 1665 O O . SER A 1 212 ? 26.194 8.121 -13.351 1.00 96.88 212 SER A O 1
ATOM 1667 N N . LEU A 1 213 ? 27.838 6.794 -12.610 1.00 98.06 213 LEU A N 1
ATOM 1668 C CA . LEU A 1 213 ? 26.994 6.105 -11.631 1.00 98.06 213 LEU A CA 1
ATOM 1669 C C . LEU A 1 213 ? 26.490 7.100 -10.579 1.00 98.06 213 LEU A C 1
ATOM 1671 O O . LEU A 1 213 ? 27.272 7.741 -9.878 1.00 98.06 213 LEU A O 1
ATOM 1675 N N . SER A 1 214 ? 25.170 7.194 -10.426 1.00 97.94 214 SER A N 1
ATOM 1676 C CA . SER A 1 214 ? 24.553 8.046 -9.415 1.00 97.94 214 SER A CA 1
ATOM 1677 C C . SER A 1 214 ? 24.952 7.598 -8.008 1.00 97.94 214 SER A C 1
ATOM 1679 O O . SER A 1 214 ? 24.785 6.414 -7.664 1.00 97.94 214 SER A O 1
ATOM 1681 N N . PRO A 1 215 ? 25.450 8.515 -7.164 1.00 97.44 215 PRO A N 1
ATOM 1682 C CA . PRO A 1 215 ? 25.727 8.202 -5.772 1.00 97.44 215 PRO A CA 1
ATOM 1683 C C . PRO A 1 215 ? 24.425 8.055 -4.969 1.00 97.44 215 PRO A C 1
ATOM 1685 O O . PRO A 1 215 ? 23.335 8.389 -5.445 1.00 97.44 215 PRO A O 1
ATOM 1688 N N . SER A 1 216 ? 24.535 7.558 -3.737 1.00 97.06 216 SER A N 1
ATOM 1689 C CA . SER A 1 216 ? 23.419 7.562 -2.784 1.00 97.06 216 SER A CA 1
ATOM 1690 C C . SER A 1 216 ? 22.975 8.995 -2.457 1.00 97.06 216 SER A C 1
ATOM 1692 O O . SER A 1 216 ? 23.733 9.950 -2.658 1.00 97.06 216 SER A O 1
ATOM 1694 N N . TYR A 1 217 ? 21.764 9.167 -1.928 1.00 97.62 217 TYR A N 1
ATOM 1695 C CA . TYR A 1 217 ? 21.282 10.474 -1.481 1.00 97.62 217 TYR A CA 1
ATOM 1696 C C . TYR A 1 217 ? 22.171 11.048 -0.372 1.00 97.62 217 TYR A C 1
ATOM 1698 O O . TYR A 1 217 ? 22.449 12.247 -0.370 1.00 97.62 217 TYR A O 1
ATOM 1706 N N . ARG A 1 218 ? 22.697 10.191 0.519 1.00 96.06 218 ARG A N 1
ATOM 1707 C CA . ARG A 1 218 ? 23.657 10.605 1.556 1.00 96.06 218 ARG A CA 1
ATOM 1708 C C . ARG A 1 218 ? 24.860 11.346 0.980 1.00 96.06 218 ARG A C 1
ATOM 1710 O O . ARG A 1 218 ? 25.200 12.419 1.468 1.00 96.06 218 ARG A O 1
ATOM 1717 N N . ILE A 1 219 ? 25.470 10.796 -0.067 1.00 96.94 219 ILE A N 1
ATOM 1718 C CA . ILE A 1 219 ? 26.608 11.428 -0.741 1.00 96.94 219 ILE A CA 1
ATOM 1719 C C . ILE A 1 219 ? 26.142 12.651 -1.533 1.00 96.94 219 ILE A C 1
ATOM 1721 O O . ILE A 1 219 ? 26.735 13.718 -1.411 1.00 96.94 219 ILE A O 1
ATOM 1725 N N . ALA A 1 220 ? 25.068 12.521 -2.317 1.00 97.81 220 ALA A N 1
ATOM 1726 C CA . ALA A 1 220 ? 24.594 13.592 -3.188 1.00 97.81 220 ALA A CA 1
ATOM 1727 C C . ALA A 1 220 ? 24.270 14.879 -2.414 1.00 97.81 220 ALA A C 1
ATOM 1729 O O . ALA A 1 220 ? 24.613 15.971 -2.868 1.00 97.81 220 ALA A O 1
ATOM 1730 N N . ALA A 1 221 ? 23.646 14.750 -1.242 1.00 96.94 221 ALA A N 1
ATOM 1731 C CA . ALA A 1 221 ? 23.239 15.857 -0.382 1.00 96.94 221 ALA A CA 1
ATOM 1732 C C . ALA A 1 221 ? 24.224 16.167 0.761 1.00 96.94 221 ALA A C 1
ATOM 1734 O O . ALA A 1 221 ? 23.905 16.988 1.614 1.00 96.94 221 ALA A O 1
ATOM 1735 N N . ASN A 1 222 ? 25.415 15.552 0.787 1.00 95.44 222 ASN A N 1
ATOM 1736 C CA . ASN A 1 222 ? 26.413 15.714 1.858 1.00 95.44 222 ASN A CA 1
ATOM 1737 C C . ASN A 1 222 ? 25.828 15.520 3.269 1.00 95.44 222 ASN A C 1
ATOM 1739 O O . ASN A 1 222 ? 26.042 16.333 4.172 1.00 95.44 222 ASN A O 1
ATOM 1743 N N . ILE A 1 223 ? 25.051 14.456 3.459 1.00 94.75 223 ILE A N 1
ATOM 1744 C CA . ILE A 1 223 ? 24.416 14.175 4.744 1.00 94.75 223 ILE A CA 1
ATOM 1745 C C . ILE A 1 223 ? 25.488 13.767 5.766 1.00 94.75 223 ILE A C 1
ATOM 1747 O O . ILE A 1 223 ? 26.252 12.840 5.489 1.00 94.75 223 ILE A O 1
ATOM 1751 N N . PRO A 1 224 ? 25.533 14.390 6.959 1.00 90.75 224 PRO A N 1
ATOM 1752 C CA . PRO A 1 224 ? 26.471 13.998 8.003 1.00 90.75 224 PRO A CA 1
ATOM 1753 C C . PRO A 1 224 ? 26.186 12.581 8.528 1.00 90.75 224 PRO A C 1
ATOM 1755 O O . PRO A 1 224 ? 25.038 12.131 8.586 1.00 90.75 224 PRO A O 1
ATOM 1758 N N . ASP A 1 225 ? 27.235 11.889 8.973 1.00 86.44 225 ASP A N 1
ATOM 1759 C CA . ASP A 1 225 ? 27.121 10.550 9.571 1.00 86.44 225 ASP A CA 1
ATOM 1760 C C . ASP A 1 225 ? 26.269 10.567 10.846 1.00 86.44 225 ASP A C 1
ATOM 1762 O O . ASP A 1 225 ? 25.448 9.676 11.073 1.00 86.44 225 ASP A O 1
ATOM 1766 N N . THR A 1 226 ? 26.422 11.617 11.655 1.00 85.00 226 THR A N 1
ATOM 1767 C CA . THR A 1 226 ? 25.654 11.839 12.881 1.00 85.00 226 THR A CA 1
ATOM 1768 C C . THR A 1 226 ? 24.817 13.102 12.777 1.00 85.00 226 THR A C 1
ATOM 1770 O O . THR A 1 226 ? 25.336 14.182 12.484 1.00 85.00 226 THR A O 1
ATOM 1773 N N . LEU A 1 227 ? 23.527 12.982 13.084 1.00 88.00 227 LEU A N 1
ATOM 1774 C CA . LEU A 1 227 ? 22.643 14.136 13.177 1.00 88.00 227 LEU A CA 1
ATOM 1775 C C . LEU A 1 227 ? 23.016 15.028 14.372 1.00 88.00 227 LEU A C 1
ATOM 1777 O O . LEU A 1 227 ? 23.245 14.506 15.465 1.00 88.00 227 LEU A O 1
ATOM 1781 N N . PRO A 1 228 ? 23.013 16.364 14.208 1.00 88.06 228 PRO A N 1
ATOM 1782 C CA . PRO A 1 228 ? 23.105 17.285 15.336 1.00 88.06 228 PRO A CA 1
ATOM 1783 C C . PRO A 1 228 ? 21.960 17.072 16.335 1.00 88.06 228 PRO A C 1
ATOM 1785 O O . PRO A 1 228 ? 20.830 16.786 15.938 1.00 88.06 228 PRO A O 1
ATOM 1788 N N . GLU A 1 229 ? 22.214 17.298 17.625 1.00 87.12 229 GLU A N 1
ATOM 1789 C CA . GLU A 1 229 ? 21.212 17.141 18.693 1.00 87.12 229 GLU A CA 1
ATOM 1790 C C . GLU A 1 229 ? 19.936 17.961 18.432 1.00 87.12 229 GLU A C 1
ATOM 1792 O O . GLU A 1 229 ? 18.823 17.462 18.587 1.00 87.12 229 GLU A O 1
ATOM 1797 N N . SER A 1 230 ? 20.082 19.188 17.922 1.00 89.06 230 SER A N 1
ATOM 1798 C CA . SER A 1 230 ? 18.950 20.044 17.544 1.00 89.06 230 SER A CA 1
ATOM 1799 C C . SER A 1 230 ? 18.052 19.423 16.468 1.00 89.06 230 SER A C 1
ATOM 1801 O O . SER A 1 230 ? 16.841 19.636 16.475 1.00 89.06 230 SER A O 1
ATOM 1803 N N . GLN A 1 231 ? 18.624 18.636 15.556 1.00 91.19 231 GLN A N 1
ATOM 1804 C CA . GLN A 1 231 ? 17.886 17.918 14.519 1.00 91.19 231 GLN A CA 1
ATOM 1805 C C . GLN A 1 231 ? 17.207 16.662 15.080 1.00 91.19 231 GLN A C 1
ATOM 1807 O O . GLN A 1 231 ? 16.090 16.346 14.672 1.00 91.19 231 GLN A O 1
ATOM 1812 N N . MET A 1 232 ? 17.820 16.000 16.066 1.00 85.75 232 MET A N 1
ATOM 1813 C CA . MET A 1 232 ? 17.199 14.880 16.781 1.00 85.75 232 MET A CA 1
ATOM 1814 C C . MET A 1 232 ? 15.955 15.330 17.560 1.00 85.75 232 MET A C 1
ATOM 1816 O O . MET A 1 232 ? 14.883 14.758 17.392 1.00 85.75 232 MET A O 1
ATOM 1820 N N . ILE A 1 233 ? 16.054 16.443 18.299 1.00 85.56 233 ILE A N 1
ATOM 1821 C CA . ILE A 1 233 ? 14.916 17.045 19.017 1.00 85.56 233 ILE A CA 1
ATOM 1822 C C . ILE A 1 233 ? 13.777 17.397 18.047 1.00 85.56 233 ILE A C 1
ATOM 1824 O O . ILE A 1 233 ? 12.599 17.207 18.358 1.00 85.56 233 ILE A O 1
ATOM 1828 N N . ARG A 1 234 ? 14.107 17.900 16.848 1.00 90.44 234 ARG A N 1
ATOM 1829 C CA . ARG A 1 234 ? 13.105 18.171 15.806 1.00 90.44 234 ARG A CA 1
ATOM 1830 C C . ARG A 1 234 ? 12.410 16.892 15.346 1.00 90.44 234 ARG A C 1
ATOM 1832 O O . ARG A 1 234 ? 11.189 16.918 15.212 1.00 90.44 234 ARG A O 1
ATOM 1839 N N . LEU A 1 235 ? 13.141 15.799 15.121 1.00 87.06 235 LEU A N 1
ATOM 1840 C CA . LEU A 1 235 ? 12.554 14.503 14.756 1.00 87.06 235 LEU A CA 1
ATOM 1841 C C . LEU A 1 235 ? 11.601 13.988 15.837 1.00 87.06 235 LEU A C 1
ATOM 1843 O O . LEU A 1 235 ? 10.475 13.607 15.511 1.00 87.06 235 LEU A O 1
ATOM 1847 N N . ASP A 1 236 ? 12.000 14.059 17.106 1.00 83.75 236 ASP A N 1
ATOM 1848 C CA . ASP A 1 236 ? 11.159 13.644 18.232 1.00 83.75 236 ASP A CA 1
ATOM 1849 C C . ASP A 1 236 ? 9.876 14.479 18.306 1.00 83.75 236 ASP A C 1
ATOM 1851 O O . ASP A 1 236 ? 8.778 13.935 18.426 1.00 83.75 236 ASP A O 1
ATOM 1855 N N . ALA A 1 237 ? 9.976 15.800 18.130 1.00 86.12 237 ALA A N 1
ATOM 1856 C CA . ALA A 1 237 ? 8.807 16.676 18.080 1.00 86.12 237 ALA A CA 1
ATOM 1857 C C . ALA A 1 237 ? 7.857 16.325 16.917 1.00 86.12 237 ALA A C 1
ATOM 1859 O O . ALA A 1 237 ? 6.635 16.356 17.080 1.00 86.12 237 ALA A O 1
ATOM 1860 N N . MET A 1 238 ? 8.392 15.955 15.747 1.00 87.00 238 MET A N 1
ATOM 1861 C CA . MET A 1 238 ? 7.581 15.481 14.619 1.00 87.00 238 MET A CA 1
ATOM 1862 C C . MET A 1 238 ? 6.907 14.138 14.923 1.00 87.00 238 MET A C 1
ATOM 1864 O O . MET A 1 238 ? 5.740 13.957 14.578 1.00 87.00 238 MET A O 1
ATOM 1868 N N . ALA A 1 239 ? 7.604 13.206 15.578 1.00 81.19 239 ALA A N 1
ATOM 1869 C CA . ALA A 1 239 ? 7.046 11.920 15.990 1.00 81.19 239 ALA A CA 1
ATOM 1870 C C . ALA A 1 239 ? 5.916 12.096 17.020 1.00 81.19 239 ALA A C 1
ATOM 1872 O O . ALA A 1 239 ? 4.845 11.507 16.864 1.00 81.19 239 ALA A O 1
ATOM 1873 N N . VAL A 1 240 ? 6.104 12.979 18.006 1.00 80.56 240 VAL A N 1
ATOM 1874 C CA . VAL A 1 240 ? 5.071 13.349 18.987 1.00 80.56 240 VAL A CA 1
ATOM 1875 C C . VAL A 1 240 ? 3.853 13.963 18.296 1.00 80.56 240 VAL A C 1
ATOM 1877 O O . VAL A 1 240 ? 2.725 13.584 18.609 1.00 80.56 240 VAL A O 1
ATOM 1880 N N . GLN A 1 241 ? 4.054 14.862 17.323 1.00 89.31 241 GLN A N 1
ATOM 1881 C CA . GLN A 1 241 ? 2.953 15.447 16.550 1.00 89.31 241 GLN A CA 1
ATOM 1882 C C . GLN A 1 241 ? 2.173 14.391 15.762 1.00 89.31 241 GLN A C 1
ATOM 1884 O O . GLN A 1 241 ? 0.948 14.441 15.722 1.00 89.31 241 GLN A O 1
ATOM 1889 N N . LYS A 1 242 ? 2.847 13.413 15.155 1.00 82.94 242 LYS A N 1
ATOM 1890 C CA . LYS A 1 242 ? 2.168 12.310 14.458 1.00 82.94 242 LYS A CA 1
ATOM 1891 C C . LYS A 1 242 ? 1.341 11.463 15.415 1.00 82.94 242 LYS A C 1
ATOM 1893 O O . LYS A 1 242 ? 0.169 11.211 15.146 1.00 82.94 242 LYS A O 1
ATOM 1898 N N . ALA A 1 243 ? 1.947 11.052 16.528 1.00 78.75 243 ALA A N 1
ATOM 1899 C CA . ALA A 1 243 ? 1.298 10.204 17.515 1.00 78.75 243 ALA A CA 1
ATOM 1900 C C . ALA A 1 243 ? 0.068 10.890 18.124 1.00 78.75 243 ALA A C 1
ATOM 1902 O O . ALA A 1 243 ? -0.984 10.262 18.241 1.00 78.75 243 ALA A O 1
ATOM 1903 N N . SER A 1 244 ? 0.158 12.182 18.457 1.00 82.00 244 SER A N 1
ATOM 1904 C CA . SER A 1 244 ? -0.969 12.934 19.024 1.00 82.00 244 SER A CA 1
ATOM 1905 C C . SER A 1 244 ? -2.120 13.085 18.030 1.00 82.00 244 SER A C 1
ATOM 1907 O O . SER A 1 244 ? -3.272 12.856 18.382 1.00 82.00 244 SER A O 1
ATOM 1909 N N . VAL A 1 245 ? -1.815 13.385 16.766 1.00 85.12 245 VAL A N 1
ATOM 1910 C CA . VAL A 1 245 ? -2.822 13.541 15.709 1.00 85.12 245 VAL A CA 1
ATOM 1911 C C . VAL A 1 245 ? -3.552 12.226 15.418 1.00 85.12 245 VAL A C 1
ATOM 1913 O O . VAL A 1 245 ? -4.759 12.253 15.175 1.00 85.12 245 VAL A O 1
ATOM 1916 N N . ALA A 1 246 ? -2.842 11.092 15.438 1.00 74.81 246 ALA A N 1
ATOM 1917 C CA . ALA A 1 246 ? -3.401 9.770 15.151 1.00 74.81 246 ALA A CA 1
ATOM 1918 C C . ALA A 1 246 ? -4.162 9.135 16.332 1.00 74.81 246 ALA A C 1
ATOM 1920 O O . ALA A 1 246 ? -4.992 8.256 16.108 1.00 74.81 246 ALA A O 1
ATOM 1921 N N . SER A 1 247 ? -3.881 9.550 17.574 1.00 75.06 247 SER A N 1
ATOM 1922 C CA . SER A 1 247 ? -4.471 8.973 18.798 1.00 75.06 247 SER A CA 1
ATOM 1923 C C . SER A 1 247 ? -5.637 9.774 19.386 1.00 75.06 247 SER A C 1
ATOM 1925 O O . SER A 1 247 ? -6.245 9.340 20.365 1.00 75.06 247 SER A O 1
ATOM 1927 N N . ASP A 1 248 ? -5.968 10.920 18.792 1.00 81.88 248 ASP A N 1
ATOM 1928 C CA . ASP A 1 248 ? -7.074 11.777 19.210 1.00 81.88 248 ASP A CA 1
ATOM 1929 C C . ASP A 1 248 ? -8.433 11.095 18.983 1.00 81.88 248 ASP A C 1
ATOM 1931 O O . ASP A 1 248 ? -8.984 11.098 17.884 1.00 81.88 248 ASP A O 1
ATOM 1935 N N . SER A 1 249 ? -8.986 10.507 20.045 1.00 83.00 249 SER A N 1
ATOM 1936 C CA . SER A 1 249 ? -10.262 9.785 20.005 1.00 83.00 249 SER A CA 1
ATOM 1937 C C . SER A 1 249 ? -11.485 10.692 19.864 1.00 83.00 249 SER A C 1
ATOM 1939 O O . SER A 1 249 ? -12.588 10.186 19.651 1.00 83.00 249 SER A O 1
ATOM 1941 N N . SER A 1 250 ? -11.315 12.014 19.978 1.00 88.06 250 SER A N 1
ATOM 1942 C CA . SER A 1 250 ? -12.409 12.975 19.825 1.00 88.06 250 SER A CA 1
ATOM 1943 C C . SER A 1 250 ? -12.739 13.284 18.362 1.00 88.06 250 SER A C 1
ATOM 1945 O O . SER A 1 250 ? -13.780 13.882 18.084 1.00 88.06 250 SER A O 1
ATOM 1947 N N . ILE A 1 251 ? -11.877 12.870 17.423 1.00 92.25 251 ILE A N 1
ATOM 1948 C CA . ILE A 1 251 ? -12.007 13.173 15.998 1.00 92.25 251 ILE A CA 1
ATOM 1949 C C . ILE A 1 251 ? -11.802 11.904 15.171 1.00 92.25 251 ILE A C 1
ATOM 1951 O O . ILE A 1 251 ? -10.812 11.191 15.304 1.00 92.25 251 ILE A O 1
ATOM 1955 N N . GLU A 1 252 ? -12.732 11.627 14.263 1.00 91.44 252 GLU A N 1
ATOM 1956 C CA . GLU A 1 252 ? -12.661 10.437 13.421 1.00 91.44 252 GLU A CA 1
ATOM 1957 C C . GLU A 1 252 ? -11.729 10.651 12.222 1.00 91.44 252 GLU A C 1
ATOM 1959 O O . GLU A 1 252 ? -11.919 11.568 11.419 1.00 91.44 252 GLU A O 1
ATOM 1964 N N . VAL A 1 253 ? -10.723 9.788 12.072 1.00 90.75 253 VAL A N 1
ATOM 1965 C CA . VAL A 1 253 ? -9.795 9.851 10.937 1.00 90.75 253 VAL A CA 1
ATOM 1966 C C . VAL A 1 253 ? -10.463 9.314 9.675 1.00 90.75 253 VAL A C 1
ATOM 1968 O O . VAL A 1 253 ? -10.885 8.157 9.606 1.00 90.75 253 VAL A O 1
ATOM 1971 N N . LEU A 1 254 ? -10.505 10.160 8.650 1.00 91.44 254 LEU A N 1
ATOM 1972 C CA . LEU A 1 254 ? -11.082 9.850 7.352 1.00 91.44 254 LEU A CA 1
ATOM 1973 C C . LEU A 1 254 ? -10.296 8.749 6.633 1.00 91.44 254 LEU A C 1
ATOM 1975 O O . LEU A 1 254 ? -9.065 8.759 6.596 1.00 91.44 254 LEU A O 1
ATOM 1979 N N . ALA A 1 255 ? -11.024 7.837 5.992 1.00 88.00 255 ALA A N 1
ATOM 1980 C CA . ALA A 1 255 ? -10.463 6.771 5.173 1.00 88.00 255 ALA A CA 1
ATOM 1981 C C . ALA A 1 255 ? -11.155 6.716 3.809 1.00 88.00 255 ALA A C 1
ATOM 1983 O O . ALA A 1 255 ? -12.363 6.920 3.702 1.00 88.00 255 ALA A O 1
ATOM 1984 N N . LEU A 1 256 ? -10.405 6.407 2.752 1.00 88.56 256 LEU A N 1
ATOM 1985 C CA . LEU A 1 256 ? -11.005 6.130 1.451 1.00 88.56 256 LEU A CA 1
ATOM 1986 C C . LEU A 1 256 ? -11.827 4.830 1.543 1.00 88.56 256 LEU A C 1
ATOM 1988 O O . LEU A 1 256 ? -11.279 3.815 1.980 1.00 88.56 256 LEU A O 1
ATOM 1992 N N . PRO A 1 257 ? -13.100 4.806 1.112 1.00 85.75 257 PRO A N 1
ATOM 1993 C CA . PRO A 1 257 ? -13.859 3.563 1.044 1.00 85.75 257 PRO A CA 1
ATOM 1994 C C . PRO A 1 257 ? -13.147 2.529 0.160 1.00 85.75 257 PRO A C 1
ATOM 1996 O O . PRO A 1 257 ? -12.756 2.821 -0.970 1.00 85.75 257 PRO A O 1
ATOM 1999 N N . PHE A 1 258 ? -12.978 1.306 0.667 1.00 82.50 258 PHE A N 1
ATOM 2000 C CA . PHE A 1 258 ? -12.307 0.216 -0.045 1.00 82.50 258 PHE A CA 1
ATOM 2001 C C . PHE A 1 258 ? -12.999 -1.128 0.208 1.00 82.50 258 PHE A C 1
ATOM 2003 O O . PHE A 1 258 ? -13.711 -1.310 1.198 1.00 82.50 258 PHE A O 1
ATOM 2010 N N . ARG A 1 259 ? -12.791 -2.094 -0.695 1.00 81.19 259 ARG A N 1
ATOM 2011 C CA . ARG A 1 259 ? -13.343 -3.450 -0.560 1.00 81.19 259 ARG A CA 1
ATOM 2012 C C . ARG A 1 259 ? -12.616 -4.199 0.562 1.00 81.19 259 ARG A C 1
ATOM 2014 O O . ARG A 1 259 ? -11.418 -4.444 0.458 1.00 81.19 259 ARG A O 1
ATOM 2021 N N . LYS A 1 260 ? -13.340 -4.575 1.619 1.00 78.12 260 LYS A N 1
ATOM 2022 C CA . LYS A 1 260 ? -12.796 -5.319 2.769 1.00 78.12 260 LYS A CA 1
ATOM 2023 C C . LYS A 1 260 ? -12.796 -6.832 2.505 1.00 78.12 260 LYS A C 1
ATOM 2025 O O . LYS A 1 260 ? -13.683 -7.342 1.825 1.00 78.12 260 LYS A O 1
ATOM 2030 N N . GLY A 1 261 ? -11.825 -7.546 3.074 1.00 72.44 261 GLY A N 1
ATOM 2031 C CA . GLY A 1 261 ? -11.770 -9.017 3.088 1.00 72.44 261 GLY A CA 1
ATOM 2032 C C . GLY A 1 261 ? -10.838 -9.672 2.060 1.00 72.44 261 GLY A C 1
ATOM 2033 O O . GLY A 1 261 ? -10.460 -10.820 2.259 1.00 72.44 261 GLY A O 1
ATOM 2034 N N . GLN A 1 262 ? -10.408 -8.968 1.007 1.00 75.00 262 GLN A N 1
ATOM 2035 C CA . GLN A 1 262 ? -9.333 -9.456 0.131 1.00 75.00 262 GLN A CA 1
ATOM 2036 C C . GLN A 1 262 ? -7.965 -9.062 0.692 1.00 75.00 262 GLN A C 1
ATOM 2038 O O . GLN A 1 262 ? -7.723 -7.886 0.949 1.00 75.00 262 GLN A O 1
ATOM 2043 N N . VAL A 1 263 ? -7.078 -10.045 0.867 1.00 74.00 263 VAL A N 1
ATOM 2044 C CA . VAL A 1 263 ? -5.704 -9.827 1.362 1.00 74.00 263 VAL A CA 1
ATOM 2045 C C . VAL A 1 263 ? -4.713 -9.653 0.206 1.00 74.00 263 VAL A C 1
ATOM 2047 O O . VAL A 1 263 ? -3.779 -8.864 0.300 1.00 74.00 263 VAL A O 1
ATOM 2050 N N . MET A 1 264 ? -4.943 -10.341 -0.916 1.00 83.31 264 MET A N 1
ATOM 2051 C CA . MET A 1 264 ? -4.126 -10.214 -2.125 1.00 83.31 264 MET A CA 1
ATOM 2052 C C . MET A 1 264 ? -4.450 -8.903 -2.863 1.00 83.31 264 MET A C 1
ATOM 2054 O O . MET A 1 264 ? -5.604 -8.715 -3.261 1.00 83.31 264 MET A O 1
ATOM 2058 N N . PRO A 1 265 ? -3.473 -8.006 -3.097 1.00 83.44 265 PRO A N 1
ATOM 2059 C CA . PRO A 1 265 ? -3.708 -6.809 -3.891 1.00 83.44 265 PRO A CA 1
ATOM 2060 C C . PRO A 1 265 ? -4.006 -7.171 -5.354 1.00 83.44 265 PRO A C 1
ATOM 2062 O O . PRO A 1 265 ? -3.312 -7.976 -5.983 1.00 83.44 265 PRO A O 1
ATOM 2065 N N . GLY A 1 266 ? -5.049 -6.549 -5.906 1.00 84.25 266 GLY A N 1
ATOM 2066 C CA . GLY A 1 266 ? -5.376 -6.633 -7.328 1.00 84.25 266 GLY A CA 1
ATOM 2067 C C . GLY A 1 266 ? -4.414 -5.825 -8.205 1.00 84.25 266 GLY A C 1
ATOM 2068 O O . GLY A 1 266 ? -3.430 -5.252 -7.731 1.00 84.25 266 GLY A O 1
ATOM 2069 N N . ARG A 1 267 ? -4.714 -5.753 -9.506 1.00 85.69 267 ARG A N 1
ATOM 2070 C CA . ARG A 1 267 ? -3.963 -4.895 -10.431 1.00 85.69 267 ARG A CA 1
ATOM 2071 C C . ARG A 1 267 ? -4.125 -3.424 -10.054 1.00 85.69 267 ARG A C 1
ATOM 2073 O O . ARG A 1 267 ? -5.224 -2.980 -9.719 1.00 85.69 267 ARG A O 1
ATOM 2080 N N . HIS A 1 268 ? -3.036 -2.671 -10.143 1.00 84.00 268 HIS A N 1
ATOM 2081 C CA . HIS A 1 268 ? -3.111 -1.220 -10.059 1.00 84.00 268 HIS A CA 1
ATOM 2082 C C . HIS A 1 268 ? -3.868 -0.678 -11.277 1.00 84.00 268 HIS A C 1
ATOM 2084 O O . HIS A 1 268 ? -3.750 -1.217 -12.377 1.00 84.00 268 HIS A O 1
ATOM 2090 N N . GLN A 1 269 ? -4.672 0.361 -11.065 1.00 83.38 269 GLN A N 1
ATOM 2091 C CA . GLN A 1 269 ? -5.373 1.049 -12.140 1.00 83.38 269 GLN A CA 1
ATOM 2092 C C . GLN A 1 269 ? -5.162 2.550 -12.020 1.00 83.38 269 GLN A C 1
ATOM 2094 O O . GLN A 1 269 ? -5.068 3.099 -10.921 1.00 83.38 269 GLN A O 1
ATOM 2099 N N . ARG A 1 270 ? -5.112 3.211 -13.168 1.00 82.31 270 ARG A N 1
ATOM 2100 C CA . ARG A 1 270 ? -4.949 4.644 -13.305 1.00 82.31 270 ARG A CA 1
ATOM 2101 C C . ARG A 1 270 ? -6.053 5.197 -14.193 1.00 82.31 270 ARG A C 1
ATOM 2103 O O . ARG A 1 270 ? -6.279 4.707 -15.297 1.00 82.31 270 ARG A O 1
ATOM 2110 N N . VAL A 1 271 ? -6.678 6.270 -13.724 1.00 84.31 271 VAL A N 1
ATOM 2111 C CA . VAL A 1 271 ? -7.649 7.062 -14.483 1.00 84.31 271 VAL A CA 1
ATOM 2112 C C . VAL A 1 271 ? -7.060 8.452 -14.709 1.00 84.31 271 VAL A C 1
ATOM 2114 O O . VAL A 1 271 ? -6.358 8.981 -13.847 1.00 84.31 271 VAL A O 1
ATOM 2117 N N . ALA A 1 272 ? -7.309 9.029 -15.883 1.00 82.31 272 ALA A N 1
ATOM 2118 C CA . ALA A 1 272 ? -6.923 10.393 -16.221 1.00 82.31 272 ALA A CA 1
ATOM 2119 C C . ALA A 1 272 ? -8.173 11.270 -16.348 1.00 82.31 272 ALA A C 1
ATOM 2121 O O . ALA A 1 272 ? -9.171 10.837 -16.920 1.00 82.31 272 ALA A O 1
ATOM 2122 N N . LEU A 1 273 ? -8.095 12.504 -15.855 1.00 85.81 273 LEU A N 1
ATOM 2123 C CA . LEU A 1 273 ? -9.071 13.554 -16.128 1.00 85.81 273 LEU A CA 1
ATOM 2124 C C . LEU A 1 273 ? -8.323 14.738 -16.733 1.00 85.81 273 LEU A C 1
ATOM 2126 O O . LEU A 1 273 ? -7.346 15.211 -16.152 1.00 85.81 273 LEU A O 1
ATOM 2130 N N . PHE A 1 274 ? -8.780 15.194 -17.896 1.00 85.62 274 PHE A N 1
ATOM 2131 C CA . PHE A 1 274 ? -8.159 16.283 -18.638 1.00 85.62 274 PHE A CA 1
ATOM 2132 C C . PHE A 1 274 ? -9.059 17.508 -18.607 1.00 85.62 274 PHE A C 1
ATOM 2134 O O . PHE A 1 274 ? -10.262 17.412 -18.840 1.00 85.62 274 PHE A O 1
ATOM 2141 N N . PHE A 1 275 ? -8.455 18.657 -18.328 1.00 87.12 275 PHE A N 1
ATOM 2142 C CA . PHE A 1 275 ? -9.115 19.949 -18.410 1.00 87.12 275 PHE A CA 1
ATOM 2143 C C . PHE A 1 275 ? -8.836 20.535 -19.789 1.00 87.12 275 PHE A C 1
ATOM 2145 O O . PHE A 1 275 ? -7.704 20.504 -20.273 1.00 87.12 275 PHE A O 1
ATOM 2152 N N . THR A 1 276 ? -9.853 21.118 -20.411 1.00 91.25 276 THR A N 1
ATOM 2153 C CA . THR A 1 276 ? -9.668 21.926 -21.616 1.00 91.25 276 THR A CA 1
ATOM 2154 C C . THR A 1 276 ? -8.780 23.135 -21.314 1.00 91.25 276 THR A C 1
ATOM 2156 O O . THR A 1 276 ? -8.627 23.570 -20.167 1.00 91.25 276 THR A O 1
ATOM 2159 N N . GLU A 1 277 ? -8.221 23.750 -22.355 1.00 88.81 277 GLU A N 1
ATOM 2160 C CA . GLU A 1 277 ? -7.434 24.977 -22.204 1.00 88.81 277 GLU A CA 1
ATOM 2161 C C . GLU A 1 277 ? -8.248 26.096 -21.527 1.00 88.81 277 GLU A C 1
ATOM 2163 O O . GLU A 1 277 ? -7.736 26.831 -20.679 1.00 88.81 277 GLU A O 1
ATOM 2168 N N . LYS A 1 278 ? -9.542 26.198 -21.859 1.00 94.94 278 LYS A N 1
ATOM 2169 C CA . LYS A 1 278 ? -10.463 27.169 -21.260 1.00 94.94 278 LYS A CA 1
ATOM 2170 C C . LYS A 1 278 ? -10.644 26.919 -19.764 1.00 94.94 278 LYS A C 1
ATOM 2172 O O . LYS A 1 278 ? -10.504 27.858 -18.982 1.00 94.94 278 LYS A O 1
ATOM 2177 N N . GLU A 1 279 ? -10.924 25.682 -19.364 1.00 95.25 279 GLU A N 1
ATOM 2178 C CA . GLU A 1 279 ? -11.092 25.327 -17.949 1.00 95.25 279 GLU A CA 1
ATOM 2179 C C . GLU A 1 279 ? -9.783 25.511 -17.175 1.00 95.25 279 GLU A C 1
ATOM 2181 O O . GLU A 1 279 ? -9.785 26.062 -16.077 1.00 95.25 279 GLU A O 1
ATOM 2186 N N . THR A 1 280 ? -8.646 25.156 -17.779 1.00 92.62 280 THR A N 1
ATOM 2187 C CA . THR A 1 280 ? -7.316 25.375 -17.194 1.00 92.62 280 THR A CA 1
ATOM 2188 C C . THR A 1 280 ? -7.051 26.864 -16.968 1.00 92.62 280 THR A C 1
ATOM 2190 O O . THR A 1 280 ? -6.626 27.262 -15.883 1.00 92.62 280 THR A O 1
ATOM 2193 N N . LYS A 1 281 ? -7.353 27.726 -17.950 1.00 94.56 281 LYS A N 1
ATOM 2194 C CA . LYS A 1 281 ? -7.241 29.189 -17.812 1.00 94.56 281 LYS A CA 1
ATOM 2195 C C . LYS A 1 281 ? -8.121 29.724 -16.681 1.00 94.56 281 LYS A C 1
ATOM 2197 O O . LYS A 1 281 ? -7.657 30.554 -15.898 1.00 94.56 281 LYS A O 1
ATOM 2202 N N . GLN A 1 282 ? -9.358 29.241 -16.574 1.00 96.38 282 GLN A N 1
ATOM 2203 C CA . GLN A 1 282 ? -10.285 29.627 -15.507 1.00 96.38 282 GLN A CA 1
ATOM 2204 C C . GLN A 1 282 ? -9.782 29.188 -14.126 1.00 96.38 282 GLN A C 1
ATOM 2206 O O . GLN A 1 282 ? -9.730 30.011 -13.212 1.00 96.38 282 GLN A O 1
ATOM 2211 N N . LEU A 1 283 ? -9.333 27.936 -13.990 1.00 94.88 283 LEU A N 1
ATOM 2212 C CA . LEU A 1 283 ? -8.746 27.412 -12.757 1.00 94.88 283 LEU A CA 1
ATOM 2213 C C . LEU A 1 283 ? -7.526 28.236 -12.334 1.00 94.88 283 LEU A C 1
ATOM 2215 O O . LEU A 1 283 ? -7.439 28.675 -11.191 1.00 94.88 283 LEU A O 1
ATOM 2219 N N . LEU A 1 284 ? -6.603 28.511 -13.260 1.00 95.38 284 LEU A N 1
ATOM 2220 C CA . LEU A 1 284 ? -5.408 29.306 -12.975 1.00 95.38 284 LEU A CA 1
ATOM 2221 C C . LEU A 1 284 ? -5.747 30.740 -12.550 1.00 95.38 284 LEU A C 1
ATOM 2223 O O . LEU A 1 284 ? -5.078 31.280 -11.668 1.00 95.38 284 LEU A O 1
ATOM 2227 N N . ALA A 1 285 ? -6.764 31.361 -13.152 1.00 96.75 285 ALA A N 1
ATOM 2228 C CA . ALA A 1 285 ? -7.239 32.679 -12.740 1.00 96.75 285 ALA A CA 1
ATOM 2229 C C . ALA A 1 285 ? -7.816 32.647 -11.315 1.00 96.75 285 ALA A C 1
ATOM 2231 O O . ALA A 1 285 ? -7.434 33.473 -10.484 1.00 96.75 285 ALA A O 1
ATOM 2232 N N . ALA A 1 286 ? -8.651 31.654 -10.999 1.00 95.31 286 ALA A N 1
ATOM 2233 C CA . ALA A 1 286 ? -9.205 31.473 -9.659 1.00 95.31 286 ALA A CA 1
ATOM 2234 C C . ALA A 1 286 ? -8.103 31.235 -8.612 1.00 95.31 286 ALA A C 1
ATOM 2236 O O . ALA A 1 286 ? -8.060 31.931 -7.598 1.00 95.31 286 ALA A O 1
ATOM 2237 N N . CYS A 1 287 ? -7.152 30.335 -8.887 1.00 95.75 287 CYS A N 1
ATOM 2238 C CA . CYS A 1 287 ? -6.005 30.080 -8.013 1.00 95.75 287 CYS A CA 1
ATOM 2239 C C . CYS A 1 287 ? -5.193 31.359 -7.740 1.00 95.75 287 CYS A C 1
ATOM 2241 O O . CYS A 1 287 ? -4.811 31.610 -6.596 1.00 95.75 287 CYS A O 1
ATOM 2243 N N . LYS A 1 288 ? -4.954 32.195 -8.763 1.00 96.12 288 LYS A N 1
ATOM 2244 C CA . LYS A 1 288 ? -4.247 33.478 -8.605 1.00 96.12 288 LYS A CA 1
ATOM 2245 C C . LYS A 1 288 ? -4.994 34.435 -7.677 1.00 96.12 288 LYS A C 1
ATOM 2247 O O . LYS A 1 288 ? -4.355 35.029 -6.809 1.00 96.12 288 LYS A O 1
ATOM 2252 N N . ASN A 1 289 ? -6.318 34.538 -7.805 1.00 94.81 289 ASN A N 1
ATOM 2253 C CA . ASN A 1 289 ? -7.140 35.426 -6.974 1.00 94.81 289 ASN A CA 1
ATOM 2254 C C . ASN A 1 289 ? -7.031 35.096 -5.476 1.00 94.81 289 ASN A C 1
ATOM 2256 O O . ASN A 1 289 ? -6.974 36.002 -4.651 1.00 94.81 289 ASN A O 1
ATOM 2260 N N . VAL A 1 290 ? -6.911 33.811 -5.126 1.00 92.81 290 VAL A N 1
ATOM 2261 C CA . VAL A 1 290 ? -6.762 33.343 -3.732 1.00 92.81 290 VAL A CA 1
ATOM 2262 C C . VAL A 1 290 ? -5.304 33.077 -3.322 1.00 92.81 290 VAL A C 1
ATOM 2264 O O . VAL A 1 290 ? -5.027 32.532 -2.247 1.00 92.81 290 VAL A O 1
ATOM 2267 N N . LYS A 1 291 ? -4.339 33.474 -4.167 1.00 95.06 291 LYS A N 1
ATOM 2268 C CA . LYS A 1 291 ? -2.892 33.273 -3.968 1.00 95.06 291 LYS A CA 1
ATOM 2269 C C . LYS A 1 291 ? -2.543 31.812 -3.648 1.00 95.06 291 LYS A C 1
ATOM 2271 O O . LYS A 1 291 ? -1.799 31.534 -2.706 1.00 95.06 291 LYS A O 1
ATOM 2276 N N . ALA A 1 292 ? -3.111 30.877 -4.404 1.00 96.06 292 ALA A N 1
ATOM 2277 C CA . ALA A 1 292 ? -2.861 29.443 -4.300 1.00 96.06 292 ALA A CA 1
ATOM 2278 C C . ALA A 1 292 ? -2.338 28.868 -5.626 1.00 96.06 292 ALA A C 1
ATOM 2280 O O . ALA A 1 292 ? -2.348 29.528 -6.664 1.00 96.06 292 ALA A O 1
ATOM 2281 N N . THR A 1 293 ? -1.858 27.626 -5.587 1.00 94.50 293 THR A N 1
ATOM 2282 C CA . THR A 1 293 ? -1.463 26.865 -6.779 1.00 94.50 293 THR A CA 1
ATOM 2283 C C . THR A 1 293 ? -2.542 25.828 -7.112 1.00 94.50 293 THR A C 1
ATOM 2285 O O . THR A 1 293 ? -3.343 25.482 -6.232 1.00 94.50 293 THR A O 1
ATOM 2288 N N . PRO A 1 294 ? -2.558 25.276 -8.340 1.00 94.38 294 PRO A N 1
ATOM 2289 C CA . PRO A 1 294 ? -3.397 24.122 -8.654 1.00 94.38 294 PRO A CA 1
ATOM 2290 C C . PRO A 1 294 ? -3.182 22.964 -7.672 1.00 94.38 294 PRO A C 1
ATOM 2292 O O . PRO A 1 294 ? -4.153 22.392 -7.197 1.00 94.38 294 PRO A O 1
ATOM 2295 N N . THR A 1 295 ? -1.937 22.692 -7.266 1.00 93.50 295 THR A N 1
ATOM 2296 C CA . THR A 1 295 ? -1.612 21.660 -6.268 1.00 93.50 295 THR A CA 1
ATOM 2297 C C . THR A 1 295 ? -2.332 21.874 -4.939 1.00 93.50 295 THR A C 1
ATOM 2299 O O . THR A 1 295 ? -2.955 20.943 -4.438 1.00 93.50 295 THR A O 1
ATOM 2302 N N . HIS A 1 296 ? -2.298 23.092 -4.381 1.00 95.62 296 HIS A N 1
ATOM 2303 C CA . HIS A 1 296 ? -3.017 23.386 -3.132 1.00 95.62 296 HIS A CA 1
ATOM 2304 C C . HIS A 1 296 ? -4.528 23.177 -3.304 1.00 95.62 296 HIS A C 1
ATOM 2306 O O . HIS A 1 296 ? -5.185 22.619 -2.432 1.00 95.62 296 HIS A O 1
ATOM 2312 N N . THR A 1 297 ? -5.057 23.598 -4.455 1.00 95.81 297 THR A N 1
ATOM 2313 C CA . THR A 1 297 ? -6.489 23.547 -4.780 1.00 95.81 297 THR A CA 1
ATOM 2314 C C . THR A 1 297 ? -6.981 22.105 -4.917 1.00 95.81 297 THR A C 1
ATOM 2316 O O . THR A 1 297 ? -7.979 21.740 -4.301 1.00 95.81 297 THR A O 1
ATOM 2319 N N . PHE A 1 298 ? -6.259 21.256 -5.655 1.00 95.00 298 PHE A N 1
ATOM 2320 C CA . PHE A 1 298 ? -6.607 19.842 -5.811 1.00 95.00 298 PHE A CA 1
ATOM 2321 C C . PHE A 1 298 ? -6.423 19.043 -4.519 1.00 95.00 298 PHE A C 1
ATOM 2323 O O . PHE A 1 298 ? -7.239 18.172 -4.237 1.00 95.00 298 PHE A O 1
ATOM 2330 N N . HIS A 1 299 ? -5.410 19.348 -3.701 1.00 95.44 299 HIS A N 1
ATOM 2331 C CA . HIS A 1 299 ? -5.253 18.693 -2.399 1.00 95.44 299 HIS A CA 1
ATOM 2332 C C . HIS A 1 299 ? -6.400 19.081 -1.441 1.00 95.44 299 HIS A C 1
ATOM 2334 O O . HIS A 1 299 ? -6.959 18.214 -0.774 1.00 95.44 299 HIS A O 1
ATOM 2340 N N . ALA A 1 300 ? -6.826 20.351 -1.432 1.00 96.88 300 ALA A N 1
ATOM 2341 C CA . ALA A 1 300 ? -8.003 20.793 -0.674 1.00 96.88 300 ALA A CA 1
ATOM 2342 C C . ALA A 1 300 ? -9.284 20.094 -1.127 1.00 96.88 300 ALA A C 1
ATOM 2344 O O . ALA A 1 300 ? -10.032 19.572 -0.300 1.00 96.88 300 ALA A O 1
ATOM 2345 N N . ALA A 1 301 ? -9.493 20.014 -2.442 1.00 95.81 301 ALA A N 1
ATOM 2346 C CA . ALA A 1 301 ? -10.612 19.279 -3.010 1.00 95.81 301 ALA A CA 1
ATOM 2347 C C . ALA A 1 301 ? -10.573 17.794 -2.619 1.00 95.81 301 ALA A C 1
ATOM 2349 O O . ALA A 1 301 ? -11.602 17.256 -2.231 1.00 95.81 301 ALA A O 1
ATOM 2350 N N . ALA A 1 302 ? -9.407 17.139 -2.652 1.00 95.00 302 ALA A N 1
ATOM 2351 C CA . ALA A 1 302 ? -9.274 15.737 -2.260 1.00 95.00 302 ALA A CA 1
ATOM 2352 C C . ALA A 1 302 ? -9.684 15.497 -0.797 1.00 95.00 302 ALA A C 1
ATOM 2354 O O . ALA A 1 302 ? -10.436 14.563 -0.531 1.00 95.00 302 ALA A O 1
ATOM 2355 N N . ALA A 1 303 ? -9.259 16.356 0.136 1.00 95.38 303 ALA A N 1
ATOM 2356 C CA . ALA A 1 303 ? -9.651 16.251 1.544 1.00 95.38 303 ALA A CA 1
ATOM 2357 C C . ALA A 1 303 ? -11.178 16.360 1.726 1.00 95.38 303 ALA A C 1
ATOM 2359 O O . ALA A 1 303 ? -11.789 15.516 2.385 1.00 95.38 303 ALA A O 1
ATOM 2360 N N . ILE A 1 304 ? -11.798 17.354 1.080 1.00 96.12 304 ILE A N 1
ATOM 2361 C CA . ILE A 1 304 ? -13.250 17.585 1.120 1.00 96.12 304 ILE A CA 1
ATOM 2362 C C . ILE A 1 304 ? -14.019 16.432 0.462 1.00 96.12 304 ILE A C 1
ATOM 2364 O O . ILE A 1 304 ? -15.000 15.947 1.016 1.00 96.12 304 ILE A O 1
ATOM 2368 N N . VAL A 1 305 ? -13.557 15.935 -0.686 1.00 95.00 305 VAL A N 1
ATOM 2369 C CA . VAL A 1 305 ? -14.197 14.809 -1.380 1.00 95.00 305 VAL A CA 1
ATOM 2370 C C . VAL A 1 305 ? -14.121 13.539 -0.536 1.00 95.00 305 VAL A C 1
ATOM 2372 O O . VAL A 1 305 ? -15.120 12.839 -0.409 1.00 95.00 305 VAL A O 1
ATOM 2375 N N . VAL A 1 306 ? -12.977 13.241 0.090 1.00 94.00 306 VAL A N 1
ATOM 2376 C CA . VAL A 1 306 ? -12.849 12.070 0.973 1.00 94.00 306 VAL A CA 1
ATOM 2377 C C . VAL A 1 306 ? -13.799 12.174 2.162 1.00 94.00 306 VAL A C 1
ATOM 2379 O O . VAL A 1 306 ? -14.441 11.183 2.503 1.00 94.00 306 VAL A O 1
ATOM 2382 N N . ARG A 1 307 ? -13.939 13.359 2.765 1.00 94.69 307 ARG A N 1
ATOM 2383 C CA . ARG A 1 307 ? -14.964 13.609 3.784 1.00 94.69 307 ARG A CA 1
ATOM 2384 C C . ARG A 1 307 ? -16.362 13.323 3.238 1.00 94.69 307 ARG A C 1
ATOM 2386 O O . ARG A 1 307 ? -17.143 12.622 3.874 1.00 94.69 307 ARG A O 1
ATOM 2393 N N . ASP A 1 308 ? -16.688 13.855 2.067 1.00 93.12 308 ASP A N 1
ATOM 2394 C CA . ASP A 1 308 ? -18.033 13.749 1.505 1.00 93.12 308 ASP A CA 1
ATOM 2395 C C . ASP A 1 308 ? -18.401 12.320 1.085 1.00 93.12 308 ASP A C 1
ATOM 2397 O O . ASP A 1 308 ? -19.591 12.000 1.065 1.00 93.12 308 ASP A O 1
ATOM 2401 N N . LEU A 1 309 ? -17.406 11.465 0.828 1.00 93.56 309 LEU A N 1
ATOM 2402 C CA . LEU A 1 309 ? -17.563 10.033 0.553 1.00 93.56 309 LEU A CA 1
ATOM 2403 C C . LEU A 1 309 ? -17.860 9.176 1.793 1.00 93.56 309 LEU A C 1
ATOM 2405 O O . LEU A 1 309 ? -18.192 8.005 1.628 1.00 93.56 309 LEU A O 1
ATOM 2409 N N . GLN A 1 310 ? -17.721 9.710 3.010 1.00 92.06 310 GLN A N 1
ATOM 2410 C CA . GLN A 1 310 ? -18.055 8.957 4.221 1.00 92.06 310 GLN A CA 1
ATOM 2411 C C . GLN A 1 310 ? -19.570 8.781 4.379 1.00 92.06 310 GLN A C 1
ATOM 2413 O O . GLN A 1 310 ? -20.358 9.631 3.944 1.00 92.06 310 GLN A O 1
ATOM 2418 N N . ASP A 1 311 ? -19.964 7.717 5.084 1.00 90.88 311 ASP A N 1
ATOM 2419 C CA . ASP A 1 311 ? -21.352 7.498 5.489 1.00 90.88 311 ASP A CA 1
ATOM 2420 C C . ASP A 1 311 ? -21.867 8.699 6.290 1.00 90.88 311 ASP A C 1
ATOM 2422 O O . ASP A 1 311 ? -21.221 9.180 7.229 1.00 90.88 311 ASP A O 1
ATOM 2426 N N . LYS A 1 312 ? -23.038 9.214 5.899 1.00 91.75 312 LYS A N 1
ATOM 2427 C CA . LYS A 1 312 ? -23.598 10.415 6.521 1.00 91.75 312 LYS A CA 1
ATOM 2428 C C . LYS A 1 312 ? -24.051 10.099 7.951 1.00 91.75 312 LYS A C 1
ATOM 2430 O O . LYS A 1 312 ? -24.846 9.176 8.137 1.00 91.75 312 LYS A O 1
ATOM 2435 N N . PRO A 1 313 ? -23.576 10.848 8.958 1.00 92.75 313 PRO A N 1
ATOM 2436 C CA . PRO A 1 313 ? -23.947 10.620 10.344 1.00 92.75 313 PRO A CA 1
ATOM 2437 C C . PRO A 1 313 ? -25.357 11.157 10.631 1.00 92.75 313 PRO A C 1
ATOM 2439 O O . PRO A 1 313 ? -25.906 11.950 9.867 1.00 92.75 313 PRO A O 1
ATOM 2442 N N . VAL A 1 314 ? -25.938 10.741 11.760 1.00 91.94 314 VAL A N 1
ATOM 2443 C CA . VAL A 1 314 ? -27.228 11.271 12.246 1.00 91.94 314 VAL A CA 1
ATOM 2444 C C . VAL A 1 314 ? -27.076 12.708 12.753 1.00 91.94 314 VAL A C 1
ATOM 2446 O O . VAL A 1 314 ? -27.944 13.545 12.521 1.00 91.94 314 VAL A O 1
ATOM 2449 N N . GLU A 1 315 ? -25.941 13.006 13.385 1.00 93.19 315 GLU A N 1
ATOM 2450 C CA . GLU A 1 315 ? -25.575 14.328 13.894 1.00 93.19 315 GLU A CA 1
ATOM 2451 C C . GLU A 1 315 ? -24.218 14.758 13.335 1.00 93.19 315 GLU A C 1
ATOM 2453 O O . GLU A 1 315 ? -23.418 13.929 12.904 1.00 93.19 315 GLU A O 1
ATOM 2458 N N . THR A 1 316 ? -23.950 16.065 13.327 1.00 94.00 316 THR A N 1
ATOM 2459 C CA . THR A 1 316 ? -22.655 16.568 12.848 1.00 94.00 316 THR A CA 1
ATOM 2460 C C . THR A 1 316 ? -21.535 16.056 13.751 1.00 94.00 316 THR A C 1
ATOM 2462 O O . THR A 1 316 ? -21.600 16.235 14.965 1.00 94.00 316 THR A O 1
ATOM 2465 N N . LYS A 1 317 ? -20.492 15.465 13.161 1.00 94.75 317 LYS A N 1
ATOM 2466 C CA . LYS A 1 317 ? -19.298 15.009 13.888 1.00 94.75 317 LYS A CA 1
ATOM 2467 C C . LYS A 1 317 ? -18.020 15.571 13.277 1.00 94.75 317 LYS A C 1
ATOM 2469 O O . LYS A 1 317 ? -17.959 15.821 12.071 1.00 94.75 317 LYS A O 1
ATOM 2474 N N . LYS A 1 318 ? -16.990 15.726 14.110 1.00 96.62 318 LYS A N 1
ATOM 2475 C CA . LYS A 1 318 ? -15.657 16.140 13.668 1.00 96.62 318 LYS A CA 1
ATOM 2476 C C . LYS A 1 318 ? -14.940 14.981 12.994 1.00 96.62 318 LYS A C 1
ATOM 2478 O O . LYS A 1 318 ? -14.915 13.864 13.509 1.00 96.62 318 LYS A O 1
ATOM 2483 N N . VAL A 1 319 ? -14.331 15.276 11.855 1.00 95.50 319 VAL A N 1
ATOM 2484 C CA . VAL A 1 319 ? -13.535 14.322 11.087 1.00 95.50 319 VAL A CA 1
ATOM 2485 C C . VAL A 1 319 ? -12.218 14.949 10.652 1.00 95.50 319 VAL A C 1
ATOM 2487 O O . VAL A 1 319 ? -12.128 16.163 10.472 1.00 95.50 319 VAL A O 1
ATOM 2490 N N . ARG A 1 320 ? -11.197 14.118 10.460 1.00 94.81 320 ARG A N 1
ATOM 2491 C CA . ARG A 1 320 ? -9.830 14.558 10.185 1.00 94.81 320 ARG A CA 1
ATOM 2492 C C . ARG A 1 320 ? -9.262 13.885 8.951 1.00 94.81 320 ARG A C 1
ATOM 2494 O O . ARG A 1 320 ? -9.177 12.662 8.870 1.00 94.81 320 ARG A O 1
ATOM 2501 N N . TYR A 1 321 ? -8.804 14.697 8.010 1.00 94.44 321 TYR A N 1
ATOM 2502 C CA . TYR A 1 321 ? -7.950 14.262 6.915 1.00 94.44 321 TYR A CA 1
ATOM 2503 C C . TYR A 1 321 ? -6.481 14.382 7.342 1.00 94.44 321 TYR A C 1
ATOM 2505 O O . TYR A 1 321 ? -6.029 15.465 7.718 1.00 94.44 321 TYR A O 1
ATOM 2513 N N . ILE A 1 322 ? -5.744 13.268 7.284 1.00 91.50 322 ILE A N 1
ATOM 2514 C CA . ILE A 1 322 ? -4.314 13.195 7.616 1.00 91.50 322 ILE A CA 1
ATOM 2515 C C . ILE A 1 322 ? -3.533 12.810 6.364 1.00 91.50 322 ILE A C 1
ATOM 2517 O O . ILE A 1 322 ? -3.853 11.817 5.706 1.00 91.50 322 ILE A O 1
ATOM 2521 N N . ASN A 1 323 ? -2.475 13.557 6.055 1.00 90.50 323 ASN A N 1
ATOM 2522 C CA . ASN A 1 323 ? -1.549 13.204 4.983 1.00 90.50 323 ASN A CA 1
ATOM 2523 C C . ASN A 1 323 ? -0.114 13.680 5.250 1.00 90.50 323 ASN A C 1
ATOM 2525 O O . ASN A 1 323 ? 0.208 14.168 6.328 1.00 90.50 323 ASN A O 1
ATOM 2529 N N . TYR A 1 324 ? 0.750 13.558 4.251 1.00 87.25 324 TYR A N 1
ATOM 2530 C CA . TYR A 1 324 ? 2.018 14.269 4.124 1.00 87.25 324 TYR A CA 1
ATOM 2531 C C . TYR A 1 324 ? 2.171 14.762 2.682 1.00 87.25 324 TYR A C 1
ATOM 2533 O O . TYR A 1 324 ? 1.320 14.506 1.826 1.00 87.25 324 TYR A O 1
ATOM 2541 N N . ILE A 1 325 ? 3.265 15.466 2.395 1.00 89.50 325 ILE A N 1
ATOM 2542 C CA . ILE A 1 325 ? 3.605 15.867 1.025 1.00 89.50 325 ILE A CA 1
ATOM 2543 C C . ILE A 1 325 ? 5.005 15.389 0.648 1.00 89.50 325 ILE A C 1
ATOM 2545 O O . ILE A 1 325 ? 5.896 15.343 1.496 1.00 89.50 325 ILE A O 1
ATOM 2549 N N . LEU A 1 326 ? 5.179 15.020 -0.621 1.00 88.69 326 LEU A N 1
ATOM 2550 C CA . LEU A 1 326 ? 6.476 14.655 -1.187 1.00 88.69 326 LEU A CA 1
ATOM 2551 C C . LEU A 1 326 ? 7.327 15.906 -1.427 1.00 88.69 326 LEU A C 1
ATOM 2553 O O . LEU A 1 326 ? 6.802 16.966 -1.781 1.00 88.69 326 LEU A O 1
ATOM 2557 N N . ARG A 1 327 ? 8.642 15.767 -1.266 1.00 89.88 327 ARG A N 1
ATOM 2558 C CA . ARG A 1 327 ? 9.632 16.822 -1.501 1.00 89.88 327 ARG A CA 1
ATOM 2559 C C . ARG A 1 327 ? 10.669 16.344 -2.508 1.00 89.88 327 ARG A C 1
ATOM 2561 O O . ARG A 1 327 ? 11.233 15.270 -2.344 1.00 89.88 327 ARG A O 1
ATOM 2568 N N . ASN A 1 328 ? 10.943 17.160 -3.522 1.00 91.19 328 ASN A N 1
ATOM 2569 C CA . ASN A 1 328 ? 12.092 16.958 -4.401 1.00 91.19 328 ASN A CA 1
ATOM 2570 C C . ASN A 1 328 ? 13.335 17.545 -3.723 1.00 91.19 328 ASN A C 1
ATOM 2572 O O . ASN A 1 328 ? 13.404 18.760 -3.535 1.00 91.19 328 ASN A O 1
ATOM 2576 N N . GLU A 1 329 ? 14.300 16.697 -3.376 1.00 94.44 329 GLU A N 1
ATOM 2577 C CA . GLU A 1 329 ? 15.497 17.095 -2.625 1.00 94.44 329 GLU A CA 1
ATOM 2578 C C . GLU A 1 329 ? 16.705 17.380 -3.520 1.00 94.44 329 GLU A C 1
ATOM 2580 O O . GLU A 1 329 ? 17.767 17.755 -3.028 1.00 94.44 329 GLU A O 1
ATOM 2585 N N . ARG A 1 330 ? 16.553 17.293 -4.849 1.00 93.81 330 ARG A N 1
ATOM 2586 C CA . ARG A 1 330 ? 17.635 17.607 -5.798 1.00 93.81 330 ARG A CA 1
ATOM 2587 C C . ARG A 1 330 ? 18.236 18.990 -5.578 1.00 93.81 330 ARG A C 1
ATOM 2589 O O . ARG A 1 330 ? 19.439 19.143 -5.708 1.00 93.81 330 ARG A O 1
ATOM 2596 N N . ALA A 1 331 ? 17.434 19.982 -5.188 1.00 93.06 331 ALA A N 1
ATOM 2597 C CA . ALA A 1 331 ? 17.928 21.334 -4.909 1.00 93.06 331 ALA A CA 1
ATOM 2598 C C . ALA A 1 331 ? 18.901 21.411 -3.713 1.00 93.06 331 ALA A C 1
ATOM 2600 O O . ALA A 1 331 ? 19.636 22.388 -3.608 1.00 93.06 331 ALA A O 1
ATOM 2601 N N . ASN A 1 332 ? 18.904 20.402 -2.837 1.00 95.25 332 ASN A N 1
ATOM 2602 C CA . ASN A 1 332 ? 19.815 20.279 -1.697 1.00 95.25 332 ASN A CA 1
ATOM 2603 C C . ASN A 1 332 ? 21.019 19.370 -2.002 1.00 95.25 332 ASN A C 1
ATOM 2605 O O . ASN A 1 332 ? 21.893 19.202 -1.158 1.00 95.25 332 ASN A O 1
ATOM 2609 N N . CYS A 1 333 ? 21.078 18.787 -3.202 1.00 96.94 333 CYS A N 1
ATOM 2610 C CA . CYS A 1 333 ? 22.215 17.998 -3.647 1.00 96.94 333 CYS A CA 1
ATOM 2611 C C . CYS A 1 333 ? 23.310 18.899 -4.237 1.00 96.94 333 CYS A C 1
ATOM 2613 O O . CYS A 1 333 ? 23.032 19.946 -4.827 1.00 96.94 333 CYS A O 1
ATOM 2615 N N . SER A 1 334 ? 24.565 18.475 -4.113 1.00 96.94 334 SER A N 1
ATOM 2616 C CA . SER A 1 334 ? 25.700 19.134 -4.763 1.00 96.94 334 SER A CA 1
ATOM 2617 C C . SER A 1 334 ? 25.622 18.977 -6.277 1.00 96.94 334 SER A C 1
ATOM 2619 O O . SER A 1 334 ? 25.078 17.993 -6.780 1.00 96.94 334 SER A O 1
ATOM 2621 N N . GLU A 1 335 ? 26.207 19.909 -7.026 1.00 95.38 335 GLU A N 1
ATOM 2622 C CA . GLU A 1 335 ? 26.466 19.659 -8.445 1.00 95.38 335 GLU A CA 1
ATOM 2623 C C . GLU A 1 335 ? 27.430 18.467 -8.604 1.00 95.38 335 GLU A C 1
ATOM 2625 O O . GLU A 1 335 ? 28.372 18.345 -7.818 1.00 95.38 335 GLU A O 1
ATOM 2630 N N . PRO A 1 336 ? 27.236 17.589 -9.607 1.00 95.75 336 PRO A N 1
ATOM 2631 C CA . PRO A 1 336 ? 26.202 17.623 -10.651 1.00 95.75 336 PRO A CA 1
ATOM 2632 C C . PRO A 1 336 ? 24.880 16.909 -10.288 1.00 95.75 336 PRO A C 1
ATOM 2634 O O . PRO A 1 336 ? 23.984 16.816 -11.134 1.00 95.75 336 PRO A O 1
ATOM 2637 N N . TYR A 1 337 ? 24.743 16.384 -9.069 1.00 96.88 337 TYR A N 1
ATOM 2638 C CA . TYR A 1 337 ? 23.652 15.500 -8.628 1.00 96.88 337 TYR A CA 1
ATOM 2639 C C . TYR A 1 337 ? 22.282 16.190 -8.517 1.00 96.88 337 TYR A C 1
ATOM 2641 O O . TYR A 1 337 ? 21.242 15.536 -8.521 1.00 96.88 337 TYR A O 1
ATOM 2649 N N . ASN A 1 338 ? 22.264 17.520 -8.479 1.00 95.31 338 ASN A N 1
ATOM 2650 C CA . ASN A 1 338 ? 21.054 18.343 -8.511 1.00 95.31 338 ASN A CA 1
ATOM 2651 C C . ASN A 1 338 ? 20.427 18.516 -9.913 1.00 95.31 338 ASN A C 1
ATOM 2653 O O . ASN A 1 338 ? 19.448 19.253 -10.053 1.00 95.31 338 ASN A O 1
ATOM 2657 N N . SER A 1 339 ? 20.979 17.883 -10.955 1.00 94.25 339 SER A N 1
ATOM 2658 C CA . SER A 1 339 ? 20.666 18.175 -12.362 1.00 94.25 339 SER A CA 1
ATOM 2659 C C . SER A 1 339 ? 20.233 16.951 -13.181 1.00 94.25 339 SER A C 1
ATOM 2661 O O . SER A 1 339 ? 20.273 15.813 -12.716 1.00 94.25 339 SER A O 1
ATOM 2663 N N . MET A 1 340 ? 19.888 17.181 -14.459 1.00 93.81 340 MET A N 1
ATOM 2664 C CA . MET A 1 340 ? 19.558 16.155 -15.474 1.00 93.81 340 MET A CA 1
ATOM 2665 C C . MET A 1 340 ? 20.672 15.126 -15.723 1.00 93.81 340 MET A C 1
ATOM 2667 O O . MET A 1 340 ? 20.448 14.165 -16.457 1.00 93.81 340 MET A O 1
ATOM 2671 N N . LYS A 1 341 ? 21.859 15.317 -15.134 1.00 95.81 341 LYS A N 1
ATOM 2672 C CA . LYS A 1 341 ? 22.990 14.387 -15.214 1.00 95.81 341 LYS A CA 1
ATOM 2673 C C . LYS A 1 341 ? 22.843 13.164 -14.307 1.00 95.81 341 LYS A C 1
ATOM 2675 O O . LYS A 1 341 ? 23.452 12.154 -14.611 1.00 95.81 341 LYS A O 1
ATOM 2680 N N . HIS A 1 342 ? 22.023 13.230 -13.253 1.00 96.75 342 HIS A N 1
ATOM 2681 C CA . HIS A 1 342 ? 21.757 12.092 -12.360 1.00 96.75 342 HIS A CA 1
ATOM 2682 C C . HIS A 1 342 ? 20.246 11.861 -12.156 1.00 96.75 342 HIS A C 1
ATOM 2684 O O . HIS A 1 342 ? 19.720 12.014 -11.053 1.00 96.75 342 HIS A O 1
ATOM 2690 N N . PRO A 1 343 ? 19.506 11.514 -13.226 1.00 95.62 343 PRO A N 1
ATOM 2691 C CA . PRO A 1 343 ? 18.081 11.222 -13.164 1.00 95.62 343 PRO A CA 1
ATOM 2692 C C . PRO A 1 343 ? 17.799 9.859 -12.512 1.00 95.62 343 PRO A C 1
ATOM 2694 O O . PRO A 1 343 ? 16.802 9.730 -11.810 1.00 95.62 343 PRO A O 1
ATOM 2697 N N . ALA A 1 344 ? 18.676 8.864 -12.709 1.00 96.69 344 ALA A N 1
ATOM 2698 C CA . ALA A 1 344 ? 18.580 7.521 -12.131 1.00 96.69 344 ALA A CA 1
ATOM 2699 C C . ALA A 1 344 ? 19.055 7.514 -10.672 1.00 96.69 344 ALA A C 1
ATOM 2701 O O . ALA A 1 344 ? 20.142 7.022 -10.360 1.00 96.69 344 ALA A O 1
ATOM 2702 N N . ALA A 1 345 ? 18.270 8.155 -9.812 1.00 95.56 345 ALA A N 1
ATOM 2703 C CA . ALA A 1 345 ? 18.495 8.244 -8.381 1.00 95.56 345 ALA A CA 1
ATOM 2704 C C . ALA A 1 345 ? 17.188 8.541 -7.628 1.00 95.56 345 ALA A C 1
ATOM 2706 O O . ALA A 1 345 ? 16.205 9.003 -8.215 1.00 95.56 345 ALA A O 1
ATOM 2707 N N . VAL A 1 346 ? 17.213 8.311 -6.314 1.00 95.38 346 VAL A N 1
ATOM 2708 C CA . VAL A 1 346 ? 16.063 8.460 -5.411 1.00 95.38 346 VAL A CA 1
ATOM 2709 C C . VAL A 1 346 ? 16.282 9.677 -4.502 1.00 95.38 346 VAL A C 1
ATOM 2711 O O . VAL A 1 346 ? 16.529 9.557 -3.306 1.00 95.38 346 VAL A O 1
ATOM 2714 N N . TYR A 1 347 ? 16.270 10.878 -5.087 1.00 95.94 347 TYR A N 1
ATOM 2715 C CA . TYR A 1 347 ? 16.597 12.146 -4.414 1.00 95.94 347 TYR A CA 1
ATOM 2716 C C . TYR A 1 347 ? 15.329 12.900 -4.012 1.00 95.94 347 TYR A C 1
ATOM 2718 O O . TYR A 1 347 ? 15.040 14.011 -4.478 1.00 95.94 347 TYR A O 1
ATOM 2726 N N . HIS A 1 348 ? 14.552 12.275 -3.132 1.00 93.06 348 HIS A N 1
ATOM 2727 C CA . HIS A 1 348 ? 13.307 12.830 -2.623 1.00 93.06 348 HIS A CA 1
ATOM 2728 C C . HIS A 1 348 ? 13.134 12.543 -1.126 1.00 93.06 348 HIS A C 1
ATOM 2730 O O . HIS A 1 348 ? 13.774 11.667 -0.551 1.00 93.06 348 HIS A O 1
ATOM 2736 N N . SER A 1 349 ? 12.223 13.274 -0.490 1.00 92.12 349 SER A N 1
ATOM 2737 C CA . SER A 1 349 ? 11.811 13.035 0.892 1.00 92.12 349 SER A CA 1
ATOM 2738 C C . SER A 1 349 ? 10.308 13.273 1.072 1.00 92.12 349 SER A C 1
ATOM 2740 O O . SER A 1 349 ? 9.563 13.393 0.091 1.00 92.12 349 SER A O 1
ATOM 2742 N N . VAL A 1 350 ? 9.843 13.321 2.321 1.00 89.75 350 VAL A N 1
ATOM 2743 C CA . VAL A 1 350 ? 8.466 13.684 2.686 1.00 89.75 350 VAL A CA 1
ATOM 2744 C C . VAL A 1 350 ? 8.466 14.763 3.764 1.00 89.75 350 VAL A C 1
ATOM 2746 O O . VAL A 1 350 ? 9.472 14.950 4.426 1.00 89.75 350 VAL A O 1
ATOM 2749 N N . SER A 1 351 ? 7.348 15.447 4.002 1.00 87.12 351 SER A N 1
ATOM 2750 C CA . SER A 1 351 ? 7.251 16.612 4.907 1.00 87.12 351 SER A CA 1
ATOM 2751 C C . SER A 1 351 ? 7.624 16.419 6.380 1.00 87.12 351 SER A C 1
ATOM 2753 O O . SER A 1 351 ? 7.593 17.394 7.128 1.00 87.12 351 SER A O 1
ATOM 2755 N N . GLY A 1 352 ? 7.930 15.205 6.838 1.00 82.75 352 GLY A N 1
ATOM 2756 C CA . GLY A 1 352 ? 8.176 14.946 8.255 1.00 82.75 352 GLY A CA 1
ATOM 2757 C C . GLY A 1 352 ? 6.875 14.929 9.021 1.00 82.75 352 GLY A C 1
ATOM 2758 O O . GLY A 1 352 ? 6.385 13.857 9.327 1.00 82.75 352 GLY A O 1
ATOM 2759 N N . GLN A 1 353 ? 6.300 16.095 9.281 1.00 86.00 353 GLN A N 1
ATOM 2760 C CA . GLN A 1 353 ? 5.051 16.272 10.018 1.00 86.00 353 GLN A CA 1
ATOM 2761 C C . GLN A 1 353 ? 3.825 15.808 9.224 1.00 86.00 353 GLN A C 1
ATOM 2763 O O . GLN A 1 353 ? 3.823 15.798 7.986 1.00 86.00 353 GLN A O 1
ATOM 2768 N N . SER A 1 354 ? 2.759 15.478 9.956 1.00 90.81 354 SER A N 1
ATOM 2769 C CA . SER A 1 354 ? 1.445 15.221 9.369 1.00 90.81 354 SER A CA 1
ATOM 2770 C C . SER A 1 354 ? 0.787 16.529 8.935 1.00 90.81 354 SER A C 1
ATOM 2772 O O . SER A 1 354 ? 0.638 17.443 9.746 1.00 90.81 354 SER A O 1
ATOM 2774 N N . LEU A 1 355 ? 0.337 16.590 7.681 1.00 93.69 355 LEU A N 1
ATOM 2775 C CA . LEU A 1 355 ? -0.671 17.542 7.225 1.00 93.69 355 LEU A CA 1
ATOM 2776 C C . LEU A 1 355 ? -2.012 17.142 7.839 1.00 93.69 355 LEU A C 1
ATOM 2778 O O . LEU A 1 355 ? -2.474 16.024 7.615 1.00 93.69 355 LEU A O 1
ATOM 2782 N N . VAL A 1 356 ? -2.633 18.059 8.576 1.00 94.81 356 VAL A N 1
ATOM 2783 C CA . VAL A 1 356 ? -3.894 17.824 9.285 1.00 94.81 356 VAL A CA 1
ATOM 2784 C C . VAL A 1 356 ? -4.937 18.820 8.812 1.00 94.81 356 VAL A C 1
ATOM 2786 O O . VAL A 1 356 ? -4.690 20.026 8.805 1.00 94.81 356 VAL A O 1
ATOM 2789 N N . VAL A 1 357 ? -6.102 18.314 8.421 1.00 96.38 357 VAL A N 1
ATOM 2790 C CA . VAL A 1 357 ? -7.266 19.126 8.067 1.00 96.38 357 VAL A CA 1
ATOM 2791 C C . VAL A 1 357 ? -8.480 18.576 8.805 1.00 96.38 357 VAL A C 1
ATOM 2793 O O . VAL A 1 357 ? -8.994 17.512 8.454 1.00 96.38 357 VAL A O 1
ATOM 2796 N N . ASP A 1 358 ? -8.941 19.323 9.803 1.00 96.38 358 ASP A N 1
ATOM 2797 C CA . ASP A 1 358 ? -10.150 19.006 10.561 1.00 96.38 358 ASP A CA 1
ATOM 2798 C C . ASP A 1 358 ? -11.361 19.674 9.910 1.00 96.38 358 ASP A C 1
ATOM 2800 O O . ASP A 1 358 ? -11.319 20.847 9.535 1.00 96.38 358 ASP A O 1
ATOM 2804 N N . MET A 1 359 ? -12.438 18.913 9.758 1.00 96.56 359 MET A N 1
ATOM 2805 C CA . MET A 1 359 ? -13.672 19.321 9.090 1.00 96.56 359 MET A CA 1
ATOM 2806 C C . MET A 1 359 ? -14.888 18.798 9.858 1.00 96.56 359 MET A C 1
ATOM 2808 O O . MET A 1 359 ? -14.776 17.915 10.712 1.00 96.56 359 MET A O 1
ATOM 2812 N N . ASP A 1 360 ? -16.063 19.326 9.528 1.00 95.62 360 ASP A N 1
ATOM 2813 C CA . ASP A 1 360 ? -17.343 18.810 10.004 1.00 95.62 360 ASP A CA 1
ATOM 2814 C C . ASP A 1 360 ? -17.969 17.891 8.951 1.00 95.62 360 ASP A C 1
ATOM 2816 O O . ASP A 1 360 ? -18.091 18.254 7.781 1.00 95.62 360 ASP A O 1
ATOM 2820 N N . LEU A 1 361 ? -18.363 16.683 9.359 1.00 94.94 361 LEU A N 1
ATOM 2821 C CA . LEU A 1 361 ? -19.179 15.789 8.546 1.00 94.94 361 LEU A CA 1
ATOM 2822 C C . LEU A 1 361 ? -20.636 15.918 8.989 1.00 94.94 361 LEU A C 1
ATOM 2824 O O . LEU A 1 361 ? -20.985 15.559 10.114 1.00 94.94 361 LEU A O 1
ATOM 2828 N N . HIS A 1 362 ? -21.477 16.430 8.094 1.00 94.19 362 HIS A N 1
ATOM 2829 C CA . HIS A 1 362 ? -22.868 16.762 8.389 1.00 94.19 362 HIS A CA 1
ATOM 2830 C C . HIS A 1 362 ? -23.866 15.662 7.972 1.00 94.19 362 HIS A C 1
ATOM 2832 O O . HIS A 1 362 ? -23.580 14.893 7.046 1.00 94.19 362 HIS A O 1
ATOM 2838 N N . PRO A 1 363 ? -25.062 15.616 8.597 1.00 92.62 363 PRO A N 1
ATOM 2839 C CA . PRO A 1 363 ? -26.162 14.744 8.183 1.00 92.62 363 PRO A CA 1
ATOM 2840 C C . PRO A 1 363 ? -26.672 15.042 6.771 1.00 92.62 363 PRO A C 1
ATOM 2842 O O . PRO A 1 363 ? -26.494 16.140 6.247 1.00 92.62 363 PRO A O 1
ATOM 2845 N N . SER A 1 364 ? -27.389 14.088 6.173 1.00 88.94 364 SER A N 1
ATOM 2846 C CA . SER A 1 364 ? -27.949 14.217 4.815 1.00 88.94 364 SER A CA 1
ATOM 2847 C C . SER A 1 364 ? -28.957 15.364 4.650 1.00 88.94 364 SER A C 1
ATOM 2849 O O . SER A 1 364 ? -29.162 15.848 3.539 1.00 88.94 364 SER A O 1
ATOM 2851 N N . THR A 1 365 ? -29.577 15.814 5.742 1.00 88.12 365 THR A N 1
ATOM 2852 C CA . THR A 1 365 ? -30.519 16.944 5.769 1.00 88.12 365 THR A CA 1
ATOM 2853 C C . THR A 1 365 ? -29.826 18.305 5.690 1.00 88.12 365 THR A C 1
ATOM 2855 O O . THR A 1 365 ? -30.479 19.307 5.402 1.00 88.12 365 THR A O 1
ATOM 2858 N N . HIS A 1 366 ? -28.514 18.363 5.929 1.00 87.62 366 HIS A N 1
ATOM 2859 C CA . HIS A 1 366 ? -27.750 19.598 5.854 1.00 87.62 366 HIS A CA 1
ATOM 2860 C C . HIS A 1 366 ? -27.413 19.932 4.396 1.00 87.62 366 HIS A C 1
ATOM 2862 O O . HIS A 1 366 ? -26.625 19.244 3.748 1.00 87.62 366 HIS A O 1
ATOM 2868 N N . GLN A 1 367 ? -27.999 21.014 3.882 1.00 83.12 367 GLN A N 1
ATOM 2869 C CA . GLN A 1 367 ? -27.730 21.527 2.538 1.00 83.12 367 GLN A CA 1
ATOM 2870 C C . GLN A 1 367 ? -27.114 22.929 2.632 1.00 83.12 367 GLN A C 1
ATOM 2872 O O . GLN A 1 367 ? -27.848 23.919 2.649 1.00 83.12 367 GLN A O 1
ATOM 2877 N N . PRO A 1 368 ? -25.777 23.038 2.728 1.00 84.88 368 PRO A N 1
ATOM 2878 C CA . PRO A 1 368 ? -25.119 24.332 2.787 1.00 84.88 368 PRO A CA 1
ATOM 2879 C C . PRO A 1 368 ? -25.227 25.040 1.434 1.00 84.88 368 PRO A C 1
ATOM 2881 O O . PRO A 1 368 ? -25.068 24.431 0.370 1.00 84.88 368 PRO A O 1
ATOM 2884 N N . ASP A 1 369 ? -25.475 26.348 1.474 1.00 91.25 369 ASP A N 1
ATOM 2885 C CA . ASP A 1 369 ? -25.504 27.173 0.271 1.00 91.25 369 ASP A CA 1
ATOM 2886 C C . ASP A 1 369 ? -24.103 27.329 -0.364 1.00 91.25 369 ASP A C 1
ATOM 2888 O O . ASP A 1 369 ? -23.078 26.851 0.135 1.00 91.25 369 ASP A O 1
ATOM 2892 N N . ALA A 1 370 ? -24.047 27.988 -1.524 1.00 90.94 370 ALA A N 1
ATOM 2893 C CA . ALA A 1 370 ? -22.793 28.200 -2.243 1.00 90.94 370 ALA A CA 1
ATOM 2894 C C . ALA A 1 370 ? -21.773 29.048 -1.458 1.00 90.94 370 ALA A C 1
ATOM 2896 O O . ALA A 1 370 ? -20.575 28.798 -1.570 1.00 90.94 370 ALA A O 1
ATOM 2897 N N . VAL A 1 371 ? -22.229 30.009 -0.650 1.00 93.06 371 VAL A N 1
ATOM 2898 C CA . VAL A 1 371 ? -21.362 30.911 0.120 1.00 93.06 371 VAL A CA 1
ATOM 2899 C C . VAL A 1 371 ? -20.711 30.161 1.279 1.00 93.06 371 VAL A C 1
ATOM 2901 O O . VAL A 1 371 ? -19.513 30.320 1.519 1.00 93.06 371 VAL A O 1
ATOM 2904 N N . VAL A 1 372 ? -21.467 29.311 1.977 1.00 92.00 372 VAL A N 1
ATOM 2905 C CA . VAL A 1 372 ? -20.946 28.457 3.054 1.00 92.00 372 VAL A CA 1
ATOM 2906 C C . VAL A 1 372 ? -19.914 27.473 2.504 1.00 92.00 372 VAL A C 1
ATOM 2908 O O . VAL A 1 372 ? -18.805 27.404 3.033 1.00 92.00 372 VAL A O 1
ATOM 2911 N N . ARG A 1 373 ? -20.219 26.789 1.391 1.00 91.50 373 ARG A N 1
ATOM 2912 C CA . ARG A 1 373 ? -19.269 25.867 0.739 1.00 91.50 373 ARG A CA 1
ATOM 2913 C C . ARG A 1 373 ? -18.000 26.568 0.261 1.00 91.50 373 ARG A C 1
ATOM 2915 O O . ARG A 1 373 ? -16.911 26.021 0.403 1.00 91.50 373 ARG A O 1
ATOM 2922 N N . GLN A 1 374 ? -18.123 27.783 -0.274 1.00 93.06 374 GLN A N 1
ATOM 2923 C CA . GLN A 1 374 ? -16.965 28.575 -0.681 1.00 93.06 374 GLN A CA 1
ATOM 2924 C C . GLN A 1 374 ? -16.062 28.902 0.515 1.00 93.06 374 GLN A C 1
ATOM 2926 O O . GLN A 1 374 ? -14.855 28.682 0.442 1.00 93.06 374 GLN A O 1
ATOM 2931 N N . LYS A 1 375 ? -16.634 29.384 1.625 1.00 94.75 375 LYS A N 1
ATOM 2932 C CA . LYS A 1 375 ? -15.870 29.715 2.839 1.00 94.75 375 LYS A CA 1
ATOM 2933 C C . LYS A 1 375 ? -15.170 28.497 3.435 1.00 94.75 375 LYS A C 1
ATOM 2935 O O . LYS A 1 375 ? -14.021 28.598 3.860 1.00 94.75 375 LYS A O 1
ATOM 2940 N N . GLU A 1 376 ? -15.847 27.353 3.454 1.00 95.06 376 GLU A N 1
ATOM 2941 C CA . GLU A 1 376 ? -15.254 26.090 3.891 1.00 95.06 376 GLU A CA 1
ATOM 2942 C C . GLU A 1 376 ? -14.062 25.699 3.008 1.00 95.06 376 GLU A C 1
ATOM 2944 O O . GLU A 1 376 ? -12.971 25.438 3.518 1.00 95.06 376 GLU A O 1
ATOM 2949 N N . PHE A 1 377 ? -14.241 25.729 1.684 1.00 96.44 377 PHE A N 1
ATOM 2950 C CA . PHE A 1 377 ? -13.170 25.416 0.743 1.00 96.44 377 PHE A CA 1
ATOM 2951 C C . PHE A 1 377 ? -11.964 26.343 0.924 1.00 96.44 377 PHE A C 1
ATOM 2953 O O . PHE A 1 377 ? -10.826 25.878 0.972 1.00 96.44 377 PHE A O 1
ATOM 2960 N N . GLU A 1 378 ? -12.194 27.649 1.063 1.00 95.94 378 GLU A N 1
ATOM 2961 C CA . GLU A 1 378 ? -11.138 28.638 1.295 1.00 95.94 378 GLU A CA 1
ATOM 2962 C C . GLU A 1 378 ? -10.391 28.394 2.617 1.00 95.94 378 GLU A C 1
ATOM 2964 O O . GLU A 1 378 ? -9.170 28.567 2.668 1.00 95.94 378 GLU A O 1
ATOM 2969 N N . SER A 1 379 ? -11.088 27.941 3.663 1.00 97.19 379 SER A N 1
ATOM 2970 C CA . SER A 1 379 ? -10.481 27.565 4.945 1.00 97.19 379 SER A CA 1
ATOM 2971 C C . SER A 1 379 ? -9.561 26.348 4.805 1.00 97.19 379 SER A C 1
ATOM 2973 O O . SER A 1 379 ? -8.380 26.424 5.157 1.00 97.19 379 SER A O 1
ATOM 2975 N N . VAL A 1 380 ? -10.052 25.260 4.201 1.00 98.06 380 VAL A N 1
ATOM 2976 C CA . VAL A 1 380 ? -9.258 24.045 3.947 1.00 98.06 380 VAL A CA 1
ATOM 2977 C C . VAL A 1 380 ? -8.060 24.353 3.044 1.00 98.06 380 VAL A C 1
ATOM 2979 O O . VAL A 1 380 ? -6.932 23.936 3.323 1.00 98.06 380 VAL A O 1
ATOM 2982 N N . LEU A 1 381 ? -8.279 25.143 1.990 1.00 98.19 381 LEU A N 1
ATOM 2983 C CA . LEU A 1 381 ? -7.233 25.595 1.077 1.00 98.19 381 LEU A CA 1
ATOM 2984 C C . LEU A 1 381 ? -6.144 26.379 1.806 1.00 98.19 381 LEU A C 1
ATOM 2986 O O . LEU A 1 381 ? -4.962 26.198 1.508 1.00 98.19 381 LEU A O 1
ATOM 2990 N N . LYS A 1 382 ? -6.522 27.252 2.746 1.00 97.69 382 LYS A N 1
ATOM 2991 C CA . LYS A 1 382 ? -5.568 28.014 3.550 1.00 97.69 382 LYS A CA 1
ATOM 2992 C C . LYS A 1 382 ? -4.712 27.083 4.409 1.00 97.69 382 LYS A C 1
ATOM 2994 O O . LYS A 1 382 ? -3.495 27.190 4.324 1.00 97.69 382 LYS A O 1
ATOM 2999 N N . THR A 1 383 ? -5.313 26.151 5.150 1.00 97.88 383 THR A N 1
ATOM 3000 C CA . THR A 1 383 ? -4.582 25.180 5.989 1.00 97.88 383 THR A CA 1
ATOM 3001 C C . THR A 1 383 ? -3.561 24.387 5.176 1.00 97.88 383 THR A C 1
ATOM 3003 O O . THR A 1 383 ? -2.389 24.306 5.542 1.00 97.88 383 THR A O 1
ATOM 3006 N N . ILE A 1 384 ? -3.977 23.863 4.021 1.00 97.12 384 ILE A N 1
ATOM 3007 C CA . ILE A 1 384 ? -3.090 23.118 3.125 1.00 97.12 384 ILE A CA 1
ATOM 3008 C C . ILE A 1 384 ? -1.982 24.017 2.584 1.00 97.12 384 ILE A C 1
ATOM 3010 O O . ILE A 1 384 ? -0.811 23.656 2.653 1.00 97.12 384 ILE A O 1
ATOM 3014 N N . LYS A 1 385 ? -2.319 25.197 2.057 1.00 96.31 385 LYS A N 1
ATOM 3015 C CA . LYS A 1 385 ? -1.327 26.135 1.521 1.00 96.31 385 LYS A CA 1
ATOM 3016 C C . LYS A 1 385 ? -0.280 26.503 2.571 1.00 96.31 385 LYS A C 1
ATOM 3018 O O . LYS A 1 385 ? 0.906 26.486 2.253 1.00 96.31 385 LYS A O 1
ATOM 3023 N N . ASP A 1 386 ? -0.712 26.830 3.784 1.00 96.69 386 ASP A N 1
ATOM 3024 C CA . ASP A 1 386 ? 0.176 27.227 4.874 1.00 96.69 386 ASP A CA 1
ATOM 3025 C C . ASP A 1 386 ? 1.151 26.079 5.200 1.00 96.69 386 ASP A C 1
ATOM 3027 O O . ASP A 1 386 ? 2.358 26.307 5.243 1.00 96.69 386 ASP A O 1
ATOM 3031 N N . PHE A 1 387 ? 0.670 24.830 5.259 1.00 95.88 387 PHE A N 1
ATOM 3032 C CA . PHE A 1 387 ? 1.525 23.651 5.437 1.00 95.88 387 PHE A CA 1
ATOM 3033 C C . PHE A 1 387 ? 2.561 23.476 4.312 1.00 95.88 387 PHE A C 1
ATOM 3035 O O . PHE A 1 387 ? 3.748 23.297 4.586 1.00 95.88 387 PHE A O 1
ATOM 3042 N N . TYR A 1 388 ? 2.152 23.573 3.039 1.00 94.44 388 TYR A N 1
ATOM 3043 C CA . TYR A 1 388 ? 3.086 23.495 1.903 1.00 94.44 388 TYR A CA 1
ATOM 3044 C C . TYR A 1 388 ? 4.167 24.579 1.972 1.00 94.44 388 TYR A C 1
ATOM 3046 O O . TYR A 1 388 ? 5.325 24.320 1.639 1.00 94.44 388 TYR A O 1
ATOM 3054 N N . LEU A 1 389 ? 3.801 25.795 2.3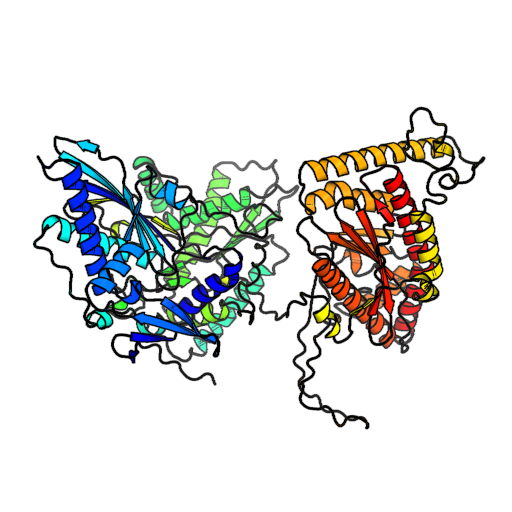86 1.00 94.06 389 LEU A N 1
ATOM 3055 C CA . LEU A 1 389 ? 4.744 26.901 2.526 1.00 94.06 389 LEU A CA 1
ATOM 3056 C C . LEU A 1 389 ? 5.722 26.664 3.677 1.00 94.06 389 LEU A C 1
ATOM 3058 O O . LEU A 1 389 ? 6.916 26.871 3.469 1.00 94.06 389 LEU A O 1
ATOM 3062 N N . THR A 1 390 ? 5.256 26.170 4.826 1.00 93.19 390 THR A N 1
ATOM 3063 C CA . THR A 1 390 ? 6.122 25.785 5.950 1.00 93.19 390 THR A CA 1
ATOM 3064 C C . THR A 1 390 ? 7.144 24.738 5.521 1.00 93.19 390 THR A C 1
ATOM 3066 O O . THR A 1 390 ? 8.341 24.938 5.706 1.00 93.19 390 THR A O 1
ATOM 3069 N N . VAL A 1 391 ? 6.698 23.663 4.862 1.00 91.25 391 VAL A N 1
ATOM 3070 C CA . VAL A 1 391 ? 7.592 22.597 4.385 1.00 91.25 391 VAL A CA 1
ATOM 3071 C C . VAL A 1 391 ? 8.598 23.130 3.363 1.00 91.25 391 VAL A C 1
ATOM 3073 O O . VAL A 1 391 ? 9.781 22.813 3.439 1.00 91.25 391 VAL A O 1
ATOM 3076 N N . LYS A 1 392 ? 8.154 23.972 2.422 1.00 89.06 392 LYS A N 1
ATOM 3077 C CA . LYS A 1 392 ? 9.027 24.569 1.400 1.00 89.06 392 LYS A CA 1
ATOM 3078 C C . LYS A 1 392 ? 10.080 25.514 1.991 1.00 89.06 392 LYS A C 1
ATOM 3080 O O . LYS A 1 392 ? 11.157 25.654 1.418 1.00 89.06 392 LYS A O 1
ATOM 3085 N N . GLN A 1 393 ? 9.755 26.211 3.077 1.00 90.44 393 GLN A N 1
ATOM 3086 C CA . GLN A 1 393 ? 10.657 27.158 3.736 1.00 90.44 393 GLN A CA 1
ATOM 3087 C C . GLN A 1 393 ? 11.684 26.468 4.644 1.00 90.44 393 GLN A C 1
ATOM 3089 O O . GLN A 1 393 ? 12.710 27.073 4.950 1.00 90.44 393 GLN A O 1
ATOM 3094 N N . ASP A 1 394 ? 11.444 25.213 5.032 1.00 90.62 394 ASP A N 1
ATOM 3095 C CA . ASP A 1 394 ? 12.358 24.417 5.849 1.00 90.62 394 ASP A CA 1
ATOM 3096 C C . ASP A 1 394 ? 13.540 23.889 5.020 1.00 90.62 394 ASP A C 1
ATOM 3098 O O . ASP A 1 394 ? 13.499 22.801 4.425 1.00 90.62 394 ASP A O 1
ATOM 3102 N N . LYS A 1 395 ? 14.591 24.715 4.966 1.00 87.94 395 LYS A N 1
ATOM 3103 C CA . LYS A 1 395 ? 15.823 24.453 4.214 1.00 87.94 395 LYS A CA 1
ATOM 3104 C C . LYS A 1 395 ? 16.724 23.402 4.850 1.00 87.94 395 LYS A C 1
ATOM 3106 O O . LYS A 1 395 ? 17.510 22.815 4.125 1.00 87.94 395 LYS A O 1
ATOM 3111 N N . ASP A 1 396 ? 16.594 23.136 6.147 1.00 89.06 396 ASP A N 1
ATOM 3112 C CA . ASP A 1 396 ? 17.472 22.193 6.859 1.00 89.06 396 ASP A CA 1
ATOM 3113 C C . ASP A 1 396 ? 16.894 20.774 6.908 1.00 89.06 396 ASP A C 1
ATOM 3115 O O . ASP A 1 396 ? 17.541 19.835 7.367 1.00 89.06 396 ASP A O 1
ATOM 3119 N N . PHE A 1 397 ? 15.662 20.605 6.432 1.00 90.19 397 PHE A N 1
ATOM 3120 C CA . PHE A 1 397 ? 14.948 19.337 6.489 1.00 90.19 397 PHE A CA 1
ATOM 3121 C C . PHE A 1 397 ? 15.630 18.204 5.711 1.00 90.19 397 PHE A C 1
ATOM 3123 O O . PHE A 1 397 ? 15.497 17.043 6.086 1.00 90.19 397 PHE A O 1
ATOM 3130 N N . TYR A 1 398 ? 16.363 18.518 4.637 1.00 92.44 398 TYR A N 1
ATOM 3131 C CA . TYR A 1 398 ? 16.997 17.520 3.765 1.00 92.44 398 TYR A CA 1
ATOM 3132 C C . TYR A 1 398 ? 17.905 16.544 4.537 1.00 92.44 398 TYR A C 1
ATOM 3134 O O . TYR A 1 398 ? 18.010 15.377 4.156 1.00 92.44 398 TYR A O 1
ATOM 3142 N N . ILE A 1 399 ? 18.493 17.012 5.648 1.00 93.75 399 ILE A N 1
ATOM 3143 C CA . ILE A 1 399 ? 19.364 16.255 6.556 1.00 93.75 399 ILE A CA 1
ATOM 3144 C C . ILE A 1 399 ? 18.599 15.151 7.298 1.00 93.75 399 ILE A C 1
ATOM 3146 O O . ILE A 1 399 ? 19.160 14.104 7.609 1.00 93.75 399 ILE A O 1
ATOM 3150 N N . LEU A 1 400 ? 17.310 15.362 7.563 1.00 92.69 400 LEU A N 1
ATOM 3151 C CA . LEU A 1 400 ? 16.467 14.451 8.338 1.00 92.69 400 LEU A CA 1
ATOM 3152 C C . LEU A 1 400 ? 15.980 13.246 7.528 1.00 92.69 400 LEU A C 1
ATOM 3154 O O . LEU A 1 400 ? 15.582 12.236 8.112 1.00 92.69 400 LEU A O 1
ATOM 3158 N N . ALA A 1 401 ? 15.989 13.350 6.194 1.00 91.75 401 ALA A N 1
ATOM 3159 C CA . ALA A 1 401 ? 15.365 12.365 5.319 1.00 91.75 401 ALA A CA 1
ATOM 3160 C C . ALA A 1 401 ? 15.889 10.932 5.550 1.00 91.75 401 ALA A C 1
ATOM 3162 O O . ALA A 1 401 ? 15.049 10.050 5.747 1.00 91.75 401 ALA A O 1
ATOM 3163 N N . PRO A 1 402 ? 17.210 10.662 5.629 1.00 92.62 402 PRO A N 1
ATOM 3164 C CA . PRO A 1 402 ? 17.702 9.296 5.818 1.00 92.62 402 PRO A CA 1
ATOM 3165 C C . PRO A 1 402 ? 17.251 8.673 7.140 1.00 92.62 402 PRO A C 1
ATOM 3167 O O . PRO A 1 402 ? 16.771 7.543 7.160 1.00 92.62 402 PRO A O 1
ATOM 3170 N N . THR A 1 403 ? 17.312 9.424 8.244 1.00 89.31 403 THR A N 1
ATOM 3171 C CA . THR A 1 403 ? 16.845 8.936 9.549 1.00 89.31 403 THR A CA 1
ATOM 3172 C C . THR A 1 403 ? 15.345 8.669 9.544 1.00 89.31 403 THR A C 1
ATOM 3174 O O . THR A 1 403 ? 14.912 7.654 10.083 1.00 89.31 403 THR A O 1
ATOM 3177 N N . MET A 1 404 ? 14.549 9.513 8.886 1.00 87.75 404 MET A N 1
ATOM 3178 C CA . MET A 1 404 ? 13.117 9.262 8.747 1.00 87.75 404 MET A CA 1
ATOM 3179 C C . MET A 1 404 ? 12.811 8.016 7.916 1.00 87.75 404 MET A C 1
ATOM 3181 O O . MET A 1 404 ? 11.931 7.253 8.296 1.00 87.75 404 MET A O 1
ATOM 3185 N N . PHE A 1 405 ? 13.510 7.791 6.800 1.00 91.25 405 PHE A N 1
ATOM 3186 C CA . PHE A 1 405 ? 13.336 6.570 6.009 1.00 91.25 405 PHE A CA 1
ATOM 3187 C C . PHE A 1 405 ? 13.808 5.330 6.765 1.00 91.25 405 PHE A C 1
ATOM 3189 O O . PHE A 1 405 ? 13.150 4.297 6.687 1.00 91.25 405 PHE A O 1
ATOM 3196 N N . SER A 1 406 ? 14.872 5.443 7.562 1.00 89.38 406 SER A N 1
ATOM 3197 C CA . SER A 1 406 ? 15.323 4.385 8.471 1.00 89.38 406 SER A CA 1
ATOM 3198 C C . SER A 1 406 ? 14.232 4.012 9.470 1.00 89.38 406 SER A C 1
ATOM 3200 O O . SER A 1 406 ? 13.812 2.861 9.525 1.00 89.38 406 SER A O 1
ATOM 3202 N N . GLN A 1 407 ? 13.687 5.010 10.177 1.00 83.38 407 GLN A N 1
ATOM 3203 C CA . GLN A 1 407 ? 12.559 4.834 11.094 1.00 83.38 407 GLN A CA 1
ATOM 3204 C C . GLN A 1 407 ? 11.315 4.302 10.378 1.00 83.38 407 GLN A C 1
ATOM 3206 O O . GLN A 1 407 ? 10.522 3.616 11.007 1.00 83.38 407 GLN A O 1
ATOM 3211 N N . ALA A 1 408 ? 11.148 4.622 9.088 1.00 82.50 408 ALA A N 1
ATOM 3212 C CA . ALA A 1 408 ? 10.050 4.175 8.239 1.00 82.50 408 ALA A CA 1
ATOM 3213 C C . ALA A 1 408 ? 10.254 2.772 7.630 1.00 82.50 408 ALA A C 1
ATOM 3215 O O . ALA A 1 408 ? 9.325 2.219 7.040 1.00 82.50 408 ALA A O 1
ATOM 3216 N N . THR A 1 409 ? 11.452 2.195 7.708 1.00 88.06 409 THR A N 1
ATOM 3217 C CA . THR A 1 409 ? 11.764 0.934 7.030 1.00 88.06 409 THR A CA 1
ATOM 3218 C C . THR A 1 409 ? 11.267 -0.241 7.872 1.00 88.06 409 THR A C 1
ATOM 3220 O O . THR A 1 409 ? 11.683 -0.380 9.020 1.00 88.06 409 THR A O 1
ATOM 3223 N N . PRO A 1 410 ? 10.384 -1.104 7.336 1.00 83.31 410 PRO A N 1
ATOM 3224 C CA . PRO A 1 410 ? 9.923 -2.274 8.071 1.00 83.31 410 PRO A CA 1
ATOM 3225 C C . PRO A 1 410 ? 11.052 -3.297 8.238 1.00 83.31 410 PRO A C 1
ATOM 3227 O O . PRO A 1 410 ? 11.830 -3.536 7.311 1.00 83.31 410 PRO A O 1
ATOM 3230 N N . GLU A 1 411 ? 11.101 -3.955 9.395 1.00 82.75 411 GLU A N 1
ATOM 3231 C CA . GLU A 1 411 ? 11.976 -5.111 9.593 1.00 82.75 411 GLU A CA 1
ATOM 3232 C C . GLU A 1 411 ? 11.510 -6.290 8.728 1.00 82.75 411 GLU A C 1
ATOM 3234 O O . GLU A 1 411 ? 10.318 -6.597 8.644 1.00 82.75 411 GLU A O 1
ATOM 3239 N N . LEU A 1 412 ? 12.459 -6.961 8.075 1.00 81.94 412 LEU A N 1
ATOM 3240 C CA . LEU A 1 412 ? 12.177 -8.102 7.209 1.00 81.94 412 LEU A CA 1
ATOM 3241 C C . LEU A 1 412 ? 12.319 -9.411 7.996 1.00 81.94 412 LEU A C 1
ATOM 3243 O O . LEU A 1 412 ? 13.407 -9.680 8.509 1.00 81.94 412 LEU A O 1
ATOM 3247 N N . PRO A 1 413 ? 11.275 -10.257 8.063 1.00 79.19 413 PRO A N 1
ATOM 3248 C CA . PRO A 1 413 ? 11.375 -11.562 8.707 1.00 79.19 413 PRO A CA 1
ATOM 3249 C C . PRO A 1 413 ? 12.420 -12.468 8.025 1.00 79.19 413 PRO A C 1
ATOM 3251 O O . PRO A 1 413 ? 12.501 -12.486 6.790 1.00 79.19 413 PRO A O 1
ATOM 3254 N N . PRO A 1 414 ? 13.195 -13.259 8.790 1.00 68.06 414 PRO A N 1
ATOM 3255 C CA . PRO A 1 414 ? 14.169 -14.187 8.229 1.00 68.06 414 PRO A CA 1
ATOM 3256 C C . PRO A 1 414 ? 13.495 -15.497 7.792 1.00 68.06 414 PRO A C 1
ATOM 3258 O O . PRO A 1 414 ? 13.198 -16.322 8.643 1.00 68.06 414 PRO A O 1
ATOM 3261 N N . SER A 1 415 ? 13.332 -15.712 6.476 1.00 59.81 415 SER A N 1
ATOM 3262 C CA . SER A 1 415 ? 12.984 -17.001 5.828 1.00 59.81 415 SER A CA 1
ATOM 3263 C C . SER A 1 415 ? 11.649 -17.680 6.257 1.00 59.81 415 SER A C 1
ATOM 3265 O O . SER A 1 415 ? 11.180 -17.523 7.380 1.00 59.81 415 SER A O 1
ATOM 3267 N N . PRO A 1 416 ? 11.006 -18.500 5.399 1.00 66.88 416 PRO A N 1
ATOM 3268 C CA . PRO A 1 416 ? 11.252 -18.672 3.971 1.00 66.88 416 PRO A CA 1
ATOM 3269 C C . PRO A 1 416 ? 10.603 -17.569 3.131 1.00 66.88 416 PRO A C 1
ATOM 3271 O O . PRO A 1 416 ? 9.560 -17.015 3.467 1.00 66.88 416 PRO A O 1
ATOM 3274 N N . ARG A 1 417 ? 11.257 -17.267 2.008 1.00 77.06 417 ARG A N 1
ATOM 3275 C CA . ARG A 1 417 ? 10.733 -16.438 0.917 1.00 77.06 417 ARG A CA 1
ATOM 3276 C C . ARG A 1 417 ? 9.754 -17.281 0.073 1.00 77.06 417 ARG A C 1
ATOM 3278 O O . ARG A 1 417 ? 10.031 -18.467 -0.115 1.00 77.06 417 ARG A O 1
ATOM 3285 N N . PRO A 1 418 ? 8.679 -16.714 -0.501 1.00 83.56 418 PRO A N 1
ATOM 3286 C CA . PRO A 1 418 ? 8.239 -15.331 -0.353 1.00 83.56 418 PRO A CA 1
ATOM 3287 C C . PRO A 1 418 ? 7.592 -15.062 1.015 1.00 83.56 418 PRO A C 1
ATOM 3289 O O . PRO A 1 418 ? 6.923 -15.933 1.569 1.00 83.56 418 PRO A O 1
ATOM 3292 N N . LEU A 1 419 ? 7.749 -13.844 1.540 1.00 83.06 419 LEU A N 1
ATOM 3293 C CA . LEU A 1 419 ? 7.060 -13.417 2.763 1.00 83.06 419 LEU A CA 1
ATOM 3294 C C . LEU A 1 419 ? 5.527 -13.408 2.603 1.00 83.06 419 LEU A C 1
ATOM 3296 O O . LEU A 1 419 ? 5.025 -13.122 1.509 1.00 83.06 419 LEU A O 1
ATOM 3300 N N . PRO A 1 420 ? 4.762 -13.672 3.684 1.00 84.38 420 PRO A N 1
ATOM 3301 C CA . PRO A 1 420 ? 3.313 -13.516 3.663 1.00 84.38 420 PRO A CA 1
ATOM 3302 C C . PRO A 1 420 ? 2.931 -12.059 3.385 1.00 84.38 420 PRO A C 1
ATOM 3304 O O . PRO A 1 420 ? 3.555 -11.131 3.897 1.00 84.38 420 PRO A O 1
ATOM 3307 N N . ILE A 1 421 ? 1.877 -11.862 2.591 1.00 83.94 421 ILE A N 1
ATOM 3308 C CA . ILE A 1 421 ? 1.412 -10.528 2.196 1.00 83.94 421 ILE A CA 1
ATOM 3309 C C . ILE A 1 421 ? 0.908 -9.775 3.436 1.00 83.94 421 ILE A C 1
ATOM 3311 O O . ILE A 1 421 ? 0.003 -10.277 4.113 1.00 83.94 421 ILE A O 1
ATOM 3315 N N . PRO A 1 422 ? 1.429 -8.568 3.729 1.00 83.25 422 PRO A N 1
ATOM 3316 C CA . PRO A 1 422 ? 0.912 -7.744 4.813 1.00 83.25 422 PRO A CA 1
ATOM 3317 C C . PRO A 1 422 ? -0.588 -7.456 4.647 1.00 83.25 422 PRO A C 1
ATOM 3319 O O . PRO A 1 422 ? -1.054 -7.253 3.521 1.00 83.25 422 PRO A O 1
ATOM 3322 N N . PRO A 1 423 ? -1.365 -7.394 5.744 1.00 80.44 423 PRO A N 1
ATOM 3323 C CA . PRO A 1 423 ? -2.792 -7.111 5.659 1.00 80.44 423 PRO A CA 1
ATOM 3324 C C . PRO A 1 423 ? -3.061 -5.714 5.066 1.00 80.44 423 PRO A C 1
ATOM 3326 O O . PRO A 1 423 ? -2.273 -4.785 5.282 1.00 80.44 423 PRO A O 1
ATOM 3329 N N . PRO A 1 424 ? -4.196 -5.519 4.364 1.00 78.19 424 PRO A N 1
ATOM 3330 C CA . PRO A 1 424 ? -4.604 -4.200 3.896 1.00 78.19 424 PRO A CA 1
ATOM 3331 C C . PRO A 1 424 ? -4.735 -3.206 5.052 1.00 78.19 424 PRO A C 1
ATOM 3333 O O . PRO A 1 424 ? -5.142 -3.555 6.161 1.00 78.19 424 PRO A O 1
ATOM 3336 N N . LYS A 1 425 ? -4.444 -1.934 4.782 1.00 72.00 425 LYS A N 1
ATOM 3337 C CA . LYS A 1 425 ? -4.581 -0.878 5.790 1.00 72.00 425 LYS A CA 1
ATOM 3338 C C . LYS A 1 425 ? -6.034 -0.662 6.185 1.00 72.00 425 LYS A C 1
ATOM 3340 O O . LYS A 1 425 ? -6.904 -0.581 5.325 1.00 72.00 425 LYS A O 1
ATOM 3345 N N . ALA A 1 426 ? -6.259 -0.457 7.481 1.00 72.75 426 ALA A N 1
ATOM 3346 C CA . ALA A 1 426 ? -7.577 -0.134 8.022 1.00 72.75 426 ALA A CA 1
ATOM 3347 C C . ALA A 1 426 ? -8.093 1.244 7.563 1.00 72.75 426 ALA A C 1
ATOM 3349 O O . ALA A 1 426 ? -9.285 1.393 7.311 1.00 72.75 426 ALA A O 1
ATOM 3350 N N . HIS A 1 427 ? -7.192 2.222 7.404 1.00 77.12 427 HIS A N 1
ATOM 3351 C CA . HIS A 1 427 ? -7.514 3.593 6.991 1.00 77.12 427 HIS A CA 1
ATOM 3352 C C . HIS A 1 427 ? -6.635 4.022 5.805 1.00 77.12 427 HIS A C 1
ATOM 3354 O O . HIS A 1 427 ? -5.615 4.691 5.998 1.00 77.12 427 HIS A O 1
ATOM 3360 N N . PRO A 1 428 ? -6.940 3.591 4.566 1.00 82.44 428 PRO A N 1
ATOM 3361 C CA . PRO A 1 428 ? -6.210 4.069 3.399 1.00 82.44 428 PRO A CA 1
ATOM 3362 C C . PRO A 1 428 ? -6.451 5.571 3.192 1.00 82.44 428 PRO A C 1
ATOM 3364 O O . PRO A 1 428 ? -7.584 6.046 3.179 1.00 82.44 428 PRO A O 1
ATOM 3367 N N . SER A 1 429 ? -5.364 6.316 3.014 1.00 80.88 429 SER A N 1
ATOM 3368 C CA . SER A 1 429 ? -5.364 7.753 2.728 1.00 80.88 429 SER A CA 1
ATOM 3369 C C . SER A 1 429 ? -5.419 8.035 1.224 1.00 80.88 429 SER A C 1
ATOM 3371 O O . SER A 1 429 ? -4.953 7.216 0.432 1.00 80.88 429 SER A O 1
ATOM 3373 N N . VAL A 1 430 ? -5.821 9.246 0.838 1.00 85.75 430 VAL A N 1
ATOM 3374 C CA . VAL A 1 430 ? -5.663 9.763 -0.534 1.00 85.75 430 VAL A CA 1
ATOM 3375 C C . VAL A 1 430 ? -4.527 10.773 -0.561 1.00 85.75 430 VAL A C 1
ATOM 3377 O O . VAL A 1 430 ? -4.722 11.883 -0.093 1.00 85.75 430 VAL A O 1
ATOM 3380 N N . SER A 1 431 ? -3.343 10.414 -1.062 1.00 81.25 431 SER A N 1
ATOM 3381 C CA . SER A 1 431 ? -2.206 11.340 -1.203 1.00 81.25 431 SER A CA 1
ATOM 3382 C C . SER A 1 431 ? -2.177 12.038 -2.560 1.00 81.25 431 SER A C 1
ATOM 3384 O O . SER A 1 431 ? -2.761 11.569 -3.537 1.00 81.25 431 SER A O 1
ATOM 3386 N N . ILE A 1 432 ? -1.490 13.183 -2.613 1.00 85.62 432 ILE A N 1
ATOM 3387 C CA . ILE A 1 432 ? -1.186 13.881 -3.861 1.00 85.62 432 ILE A CA 1
ATOM 3388 C C . ILE A 1 432 ? 0.316 13.811 -4.132 1.00 85.62 432 ILE A C 1
ATOM 3390 O O . ILE A 1 432 ? 1.139 14.223 -3.313 1.00 85.62 432 ILE A O 1
ATOM 3394 N N . SER A 1 433 ? 0.661 13.314 -5.314 1.00 82.06 433 SER A N 1
ATOM 3395 C CA . SER A 1 433 ? 2.007 13.385 -5.871 1.00 82.06 433 SER A CA 1
ATOM 3396 C C . SER A 1 433 ? 1.976 14.418 -6.987 1.00 82.06 433 SER A C 1
ATOM 3398 O O . SER A 1 433 ? 1.396 14.193 -8.048 1.00 82.06 433 SER A O 1
ATOM 3400 N N . SER A 1 434 ? 2.460 15.625 -6.694 1.00 81.50 434 SER A N 1
ATOM 3401 C CA . SER A 1 434 ? 2.384 16.740 -7.636 1.00 81.50 434 SER A CA 1
ATOM 3402 C C . SER A 1 434 ? 3.679 16.861 -8.423 1.00 81.50 434 SER A C 1
ATOM 3404 O O . SER A 1 434 ? 4.722 17.176 -7.856 1.00 81.50 434 SER A O 1
ATOM 3406 N N . MET A 1 435 ? 3.577 16.701 -9.742 1.00 73.81 435 MET A N 1
ATOM 3407 C CA . MET A 1 435 ? 4.679 16.950 -10.680 1.00 73.81 435 MET A CA 1
ATOM 3408 C C . MET A 1 435 ? 4.879 18.446 -10.978 1.00 73.81 435 MET A C 1
ATOM 3410 O O . MET A 1 435 ? 5.840 18.835 -11.636 1.00 73.81 435 MET A O 1
ATOM 3414 N N . GLY A 1 436 ? 3.964 19.308 -10.522 1.00 80.31 436 GLY A N 1
ATOM 3415 C CA . GLY A 1 436 ? 3.993 20.732 -10.841 1.00 80.31 436 GLY A CA 1
ATOM 3416 C C . GLY A 1 436 ? 3.860 20.997 -12.346 1.00 80.31 436 GLY A C 1
ATOM 3417 O O . GLY A 1 436 ? 2.926 20.517 -12.981 1.00 80.31 436 GLY A O 1
ATOM 3418 N N . ARG A 1 437 ? 4.760 21.820 -12.896 1.00 84.19 437 ARG A N 1
ATOM 3419 C CA . ARG A 1 437 ? 4.809 22.155 -14.329 1.00 84.19 437 ARG A CA 1
ATOM 3420 C C . ARG A 1 437 ? 5.790 21.223 -15.030 1.00 84.19 437 ARG A C 1
ATOM 3422 O O . ARG A 1 437 ? 6.997 21.388 -14.867 1.00 84.19 437 ARG A O 1
ATOM 3429 N N . VAL A 1 438 ? 5.273 20.268 -15.795 1.00 85.50 438 VAL A N 1
ATOM 3430 C CA . VAL A 1 438 ? 6.087 19.213 -16.417 1.00 85.50 438 VAL A CA 1
ATOM 3431 C C . VAL A 1 438 ? 6.879 19.731 -17.616 1.00 85.50 438 VAL A C 1
ATOM 3433 O O . VAL A 1 438 ? 7.971 19.242 -17.881 1.00 85.50 438 VAL A O 1
ATOM 3436 N N . GLU A 1 439 ? 6.397 20.776 -18.284 1.00 83.12 439 GLU A N 1
ATOM 3437 C CA . GLU A 1 439 ? 7.052 21.408 -19.437 1.00 83.12 439 GLU A CA 1
ATOM 3438 C C . GLU A 1 439 ? 8.404 22.042 -19.077 1.00 83.12 439 GLU A C 1
ATOM 3440 O O . GLU A 1 439 ? 9.206 22.342 -19.955 1.00 83.12 439 GLU A O 1
ATOM 3445 N N . GLY A 1 440 ? 8.668 22.256 -17.782 1.00 85.75 440 GLY A N 1
ATOM 3446 C CA . GLY A 1 440 ? 9.983 22.668 -17.290 1.00 85.75 440 GLY A CA 1
ATOM 3447 C C . GLY A 1 440 ? 10.996 21.525 -17.165 1.00 85.75 440 GLY A C 1
ATOM 3448 O O . GLY A 1 440 ? 12.154 21.797 -16.868 1.00 85.75 440 GLY A O 1
ATOM 3449 N N . ILE A 1 441 ? 10.572 20.269 -17.345 1.00 89.81 441 ILE A N 1
ATOM 3450 C CA . ILE A 1 441 ? 11.403 19.061 -17.208 1.00 89.81 441 ILE A CA 1
ATOM 3451 C C . ILE A 1 441 ? 11.470 18.296 -18.533 1.00 89.81 441 ILE A C 1
ATOM 3453 O O . ILE A 1 441 ? 12.552 17.882 -18.939 1.00 89.81 441 ILE A O 1
ATOM 3457 N N . ILE A 1 442 ? 10.325 18.114 -19.198 1.00 89.88 442 ILE A N 1
ATOM 3458 C CA . ILE A 1 442 ? 10.225 17.460 -20.504 1.00 89.88 442 ILE A CA 1
ATOM 3459 C C . ILE A 1 442 ? 9.887 18.510 -21.553 1.00 89.88 442 ILE A C 1
ATOM 3461 O O . ILE A 1 442 ? 8.845 19.165 -21.473 1.00 89.88 442 ILE A O 1
ATOM 3465 N N . ALA A 1 443 ? 10.756 18.645 -22.551 1.00 90.69 443 ALA A N 1
ATOM 3466 C CA . ALA A 1 443 ? 10.502 19.509 -23.691 1.00 90.69 443 ALA A CA 1
ATOM 3467 C C . ALA A 1 443 ? 9.327 18.954 -24.527 1.00 90.69 443 ALA A C 1
ATOM 3469 O O . ALA A 1 443 ? 9.386 17.800 -24.952 1.00 90.69 443 ALA A O 1
ATOM 3470 N N . PRO A 1 444 ? 8.274 19.751 -24.810 1.00 90.25 444 PRO A N 1
ATOM 3471 C CA . PRO A 1 444 ? 7.156 19.296 -25.643 1.00 90.25 444 PRO A CA 1
ATOM 3472 C C . PRO A 1 444 ? 7.557 18.985 -27.086 1.00 90.25 444 PRO A C 1
ATOM 3474 O O . PRO A 1 444 ? 6.904 18.188 -27.745 1.00 90.25 444 PRO A O 1
ATOM 3477 N N . GLU A 1 445 ? 8.611 19.632 -27.580 1.00 93.94 445 GLU A N 1
ATOM 3478 C CA . GLU A 1 445 ? 9.129 19.467 -28.934 1.00 93.94 445 GLU A CA 1
ATOM 3479 C C . GLU A 1 445 ? 10.649 19.312 -28.858 1.00 93.94 445 GLU A C 1
ATOM 3481 O O . GLU A 1 445 ? 11.326 20.104 -28.201 1.00 93.94 445 GLU A O 1
ATOM 3486 N N . THR A 1 446 ? 11.190 18.286 -29.511 1.00 94.06 446 THR A N 1
ATOM 3487 C CA . THR A 1 446 ? 12.629 18.019 -29.607 1.00 94.06 446 THR A CA 1
ATOM 3488 C C . THR A 1 446 ? 12.947 17.520 -31.013 1.00 94.06 446 THR A C 1
ATOM 3490 O O . THR A 1 446 ? 12.758 16.348 -31.334 1.00 94.06 446 THR A O 1
ATOM 3493 N N . GLU A 1 447 ? 13.425 18.425 -31.872 1.00 92.12 447 GLU A N 1
ATOM 3494 C CA . GLU A 1 447 ? 13.656 18.156 -33.301 1.00 92.12 447 GLU A CA 1
ATOM 3495 C C . GLU A 1 447 ? 12.392 17.561 -33.964 1.00 92.12 447 GLU A C 1
ATOM 3497 O O . GLU A 1 447 ? 11.361 18.225 -34.004 1.00 92.12 447 GLU A O 1
ATOM 3502 N N . ALA A 1 448 ? 12.443 16.321 -34.468 1.00 90.81 448 ALA A N 1
ATOM 3503 C CA . ALA A 1 448 ? 11.314 15.645 -35.119 1.00 90.81 448 ALA A CA 1
ATOM 3504 C C . ALA A 1 448 ? 10.310 14.993 -34.145 1.00 90.81 448 ALA A C 1
ATOM 3506 O O . ALA A 1 448 ? 9.340 14.386 -34.600 1.00 90.81 448 ALA A O 1
ATOM 3507 N N . PHE A 1 449 ? 10.561 15.056 -32.834 1.00 93.94 449 PHE A N 1
ATOM 3508 C CA . PHE A 1 449 ? 9.780 14.379 -31.801 1.00 93.94 449 PHE A CA 1
ATOM 3509 C C . PHE A 1 449 ? 8.905 15.388 -31.057 1.00 93.94 449 PHE A C 1
ATOM 3511 O O . PHE A 1 449 ? 9.421 16.276 -30.381 1.00 93.94 449 PHE A O 1
ATOM 3518 N N . SER A 1 450 ? 7.589 15.198 -31.119 1.00 93.56 450 SER A N 1
ATOM 3519 C CA . SER A 1 450 ? 6.628 15.870 -30.243 1.00 93.56 450 SER A CA 1
ATOM 3520 C C . SER A 1 450 ? 6.249 14.936 -29.099 1.00 93.56 450 SER A C 1
ATOM 3522 O O . SER A 1 450 ? 5.837 13.796 -29.331 1.00 93.56 450 SER A O 1
ATOM 3524 N N . ALA A 1 451 ? 6.392 15.414 -27.869 1.00 90.50 451 ALA A N 1
ATOM 3525 C CA . ALA A 1 451 ? 6.170 14.667 -26.642 1.00 90.50 451 ALA A CA 1
ATOM 3526 C C . ALA A 1 451 ? 4.947 15.221 -25.897 1.00 90.50 451 ALA A C 1
ATOM 3528 O O . ALA A 1 451 ? 4.869 16.412 -25.584 1.00 90.50 451 ALA A O 1
ATOM 3529 N N . ARG A 1 452 ? 3.967 14.357 -25.620 1.00 85.00 452 ARG A N 1
ATOM 3530 C CA . ARG A 1 452 ? 2.676 14.712 -25.013 1.00 85.00 452 ARG A CA 1
ATOM 3531 C C . ARG A 1 452 ? 2.305 13.738 -23.900 1.00 85.00 452 ARG A C 1
ATOM 3533 O O . ARG A 1 452 ? 2.846 12.640 -23.808 1.00 85.00 452 ARG A O 1
ATOM 3540 N N . ASP A 1 453 ? 1.390 14.184 -23.044 1.00 75.31 453 ASP A N 1
ATOM 3541 C CA . ASP A 1 453 ? 0.821 13.409 -21.937 1.00 75.31 453 ASP A CA 1
ATOM 3542 C C . ASP A 1 453 ? 1.859 12.706 -21.029 1.00 75.31 453 ASP A C 1
ATOM 3544 O O . ASP A 1 453 ? 1.731 11.510 -20.744 1.00 75.31 453 ASP A O 1
ATOM 3548 N N . PRO A 1 454 ? 2.903 13.424 -20.552 1.00 68.19 454 PRO A N 1
ATOM 3549 C CA . PRO A 1 454 ? 3.881 12.850 -19.640 1.00 68.19 454 PRO A CA 1
ATOM 3550 C C . PRO A 1 454 ? 3.243 12.532 -18.285 1.00 68.19 454 PRO A C 1
ATOM 3552 O O . PRO A 1 454 ? 2.539 13.353 -17.689 1.00 68.19 454 PRO A O 1
ATOM 3555 N N . MET A 1 455 ? 3.507 11.336 -17.773 1.00 59.44 455 MET A N 1
ATOM 3556 C CA . MET A 1 455 ? 2.955 10.827 -16.520 1.00 59.44 455 MET A CA 1
ATOM 3557 C C . MET A 1 455 ? 4.029 10.041 -15.764 1.00 59.44 455 MET A C 1
ATOM 3559 O O . MET A 1 455 ? 4.824 9.334 -16.377 1.00 59.44 455 MET A O 1
ATOM 3563 N N . HIS A 1 456 ? 4.013 10.098 -14.433 1.00 50.56 456 HIS A N 1
ATOM 3564 C CA . HIS A 1 456 ? 4.647 9.082 -13.594 1.00 50.56 456 HIS A CA 1
ATOM 3565 C C . HIS A 1 456 ? 3.713 8.698 -12.435 1.00 50.56 456 HIS A C 1
ATOM 3567 O O . HIS A 1 456 ? 2.856 9.492 -12.038 1.00 50.56 456 HIS A O 1
ATOM 3573 N N . ASN A 1 457 ? 3.862 7.488 -11.897 1.00 50.38 457 ASN A N 1
ATOM 3574 C CA . ASN A 1 457 ? 3.142 7.030 -10.711 1.00 50.38 457 ASN A CA 1
ATOM 3575 C C . ASN A 1 457 ? 4.115 6.793 -9.552 1.00 50.38 457 ASN A C 1
ATOM 3577 O O . ASN A 1 457 ? 4.654 5.696 -9.421 1.00 50.38 457 ASN A O 1
ATOM 3581 N N . ASP A 1 458 ? 4.230 7.789 -8.671 1.00 38.28 458 ASP A N 1
ATOM 3582 C CA . ASP A 1 458 ? 4.887 7.646 -7.369 1.00 38.28 458 ASP A CA 1
ATOM 3583 C C . ASP A 1 458 ? 3.900 8.087 -6.303 1.00 38.28 458 ASP A C 1
ATOM 3585 O O . ASP A 1 458 ? 3.788 9.269 -5.969 1.00 38.28 458 ASP A O 1
ATOM 3589 N N . ALA A 1 459 ? 3.129 7.141 -5.793 1.00 32.53 459 ALA A N 1
ATOM 3590 C CA . ALA A 1 459 ? 2.316 7.383 -4.618 1.00 32.53 459 ALA A CA 1
ATOM 3591 C C . ALA A 1 459 ? 2.971 6.653 -3.458 1.00 32.53 459 ALA A C 1
ATOM 3593 O O . ALA A 1 459 ? 2.789 5.451 -3.320 1.00 32.53 459 ALA A O 1
ATOM 3594 N N . ILE A 1 460 ? 3.704 7.370 -2.608 1.00 34.16 460 ILE A N 1
ATOM 3595 C CA . ILE A 1 460 ? 3.954 6.881 -1.256 1.00 34.16 460 ILE A CA 1
ATOM 3596 C C . ILE A 1 460 ? 2.607 7.085 -0.489 1.00 34.16 460 ILE A C 1
ATOM 3598 O O . ILE A 1 460 ? 1.976 8.142 -0.613 1.00 34.16 460 ILE A O 1
ATOM 3602 N N . PRO A 1 461 ? 2.071 6.095 0.252 1.00 29.42 461 PRO A N 1
ATOM 3603 C CA . PRO A 1 461 ? 0.873 6.227 1.081 1.00 29.42 461 PRO A CA 1
ATOM 3604 C C . PRO A 1 461 ? 1.217 6.849 2.439 1.00 29.42 461 PRO A C 1
ATOM 3606 O O . PRO A 1 461 ? 2.362 6.738 2.869 1.00 29.42 461 PRO A O 1
ATOM 3609 N N . ALA A 1 462 ? 0.238 7.411 3.161 1.00 31.88 462 ALA A N 1
ATOM 3610 C CA . ALA A 1 462 ? 0.366 8.176 4.422 1.00 31.88 462 ALA A CA 1
ATOM 3611 C C . ALA A 1 462 ? 1.124 7.523 5.620 1.00 31.88 462 ALA A C 1
ATOM 3613 O O . ALA A 1 462 ? 1.117 8.057 6.722 1.00 31.88 462 ALA A O 1
ATOM 3614 N N . TRP A 1 463 ? 1.788 6.376 5.465 1.00 38.56 463 TRP A N 1
ATOM 3615 C CA . TRP A 1 463 ? 2.320 5.546 6.553 1.00 38.56 463 TRP A CA 1
ATOM 3616 C C . TRP A 1 463 ? 3.749 5.834 7.013 1.00 38.56 463 TRP A C 1
ATOM 3618 O O . TRP A 1 463 ? 4.158 5.238 8.001 1.00 38.56 463 TRP A O 1
ATOM 3628 N N . ILE A 1 464 ? 4.444 6.830 6.452 1.00 32.91 464 ILE A N 1
ATOM 3629 C CA . ILE A 1 464 ? 5.559 7.454 7.198 1.00 32.91 464 ILE A CA 1
ATOM 3630 C C . ILE A 1 464 ? 5.032 8.072 8.523 1.00 32.91 464 ILE A C 1
ATOM 3632 O O . ILE A 1 464 ? 5.807 8.445 9.402 1.00 32.91 464 ILE A O 1
ATOM 3636 N N . ASN A 1 465 ? 3.703 8.130 8.709 1.00 35.59 465 ASN A N 1
ATOM 3637 C CA . ASN A 1 465 ? 3.039 8.604 9.918 1.00 35.59 465 ASN A CA 1
ATOM 3638 C C . ASN A 1 465 ? 2.448 7.507 10.825 1.00 35.59 465 ASN A C 1
ATOM 3640 O O . ASN A 1 465 ? 1.897 7.874 11.850 1.00 35.59 465 ASN A O 1
ATOM 3644 N N . ASN A 1 466 ? 2.548 6.211 10.489 1.00 32.69 466 ASN A N 1
ATOM 3645 C CA . ASN A 1 466 ? 1.967 5.113 11.286 1.00 32.69 466 ASN A CA 1
ATOM 3646 C C . ASN A 1 466 ? 2.776 3.807 11.153 1.00 32.69 466 ASN A C 1
ATOM 3648 O O . ASN A 1 466 ? 2.241 2.777 10.736 1.00 32.69 466 ASN A O 1
ATOM 3652 N N . LEU A 1 467 ? 4.064 3.834 11.495 1.00 27.59 467 LEU A N 1
ATOM 3653 C CA . LEU A 1 467 ? 4.666 2.621 12.041 1.00 27.59 467 LEU A CA 1
ATOM 3654 C C . LEU A 1 467 ? 4.298 2.577 13.508 1.00 27.59 467 LEU A C 1
ATOM 3656 O O . LEU A 1 467 ? 4.675 3.462 14.266 1.00 27.59 467 LEU A O 1
ATOM 3660 N N . ASP A 1 468 ? 3.517 1.569 13.863 1.00 28.27 468 ASP A N 1
ATOM 3661 C CA . ASP A 1 468 ? 3.425 1.093 15.231 1.00 28.27 468 ASP A CA 1
ATOM 3662 C C . ASP A 1 468 ? 4.784 0.439 15.547 1.00 28.27 468 ASP A C 1
ATOM 3664 O O . ASP A 1 468 ? 5.080 -0.622 14.987 1.00 28.27 468 ASP A O 1
ATOM 3668 N N . PRO A 1 469 ? 5.661 1.059 16.360 1.00 24.09 469 PRO A N 1
ATOM 3669 C CA . PRO A 1 469 ? 6.870 0.420 16.838 1.00 24.09 469 PRO A CA 1
ATOM 3670 C C . PRO A 1 469 ? 6.452 -0.446 18.026 1.00 24.09 469 PRO A C 1
ATOM 3672 O O . PRO A 1 469 ? 6.668 -0.102 19.186 1.00 24.09 469 PRO A O 1
ATOM 3675 N N . SER A 1 470 ? 5.788 -1.562 17.744 1.00 26.02 470 SER A N 1
ATOM 3676 C CA . SER A 1 470 ? 5.624 -2.619 18.729 1.00 26.02 470 SER A CA 1
ATOM 3677 C C . SER A 1 470 ? 5.916 -3.978 18.100 1.00 26.02 470 SER A C 1
ATOM 3679 O O . SER A 1 470 ? 5.188 -4.536 17.283 1.00 26.02 470 SER A O 1
ATOM 3681 N N . THR A 1 471 ? 7.083 -4.470 18.496 1.00 32.00 471 THR A N 1
ATOM 3682 C CA . THR A 1 471 ? 7.595 -5.827 18.383 1.00 32.00 471 THR A CA 1
ATOM 3683 C C . THR A 1 471 ? 6.543 -6.858 18.793 1.00 32.00 471 THR A C 1
ATOM 3685 O O . THR A 1 471 ? 6.270 -7.053 19.976 1.00 32.00 471 THR A O 1
ATOM 3688 N N . PHE A 1 472 ? 6.003 -7.599 17.826 1.00 34.47 472 PHE A N 1
ATOM 3689 C CA . PHE A 1 472 ? 5.299 -8.850 18.103 1.00 34.47 472 PHE A CA 1
ATOM 3690 C C . PHE A 1 472 ? 5.771 -9.907 17.107 1.00 34.47 472 PHE A C 1
ATOM 3692 O O . PHE A 1 472 ? 5.448 -9.849 15.921 1.00 34.47 472 PHE A O 1
ATOM 3699 N N . LYS A 1 473 ? 6.534 -10.901 17.574 1.00 39.81 473 LYS A N 1
ATOM 3700 C CA . LYS A 1 473 ? 6.726 -12.128 16.793 1.00 39.81 473 LYS A CA 1
ATOM 3701 C C . LYS A 1 473 ? 5.348 -12.764 16.602 1.00 39.81 473 LYS A C 1
ATOM 3703 O O . LYS A 1 473 ? 4.640 -13.046 17.569 1.00 39.81 473 LYS A O 1
ATOM 3708 N N . GLN A 1 474 ? 4.947 -12.961 15.351 1.00 46.75 474 GLN A N 1
ATOM 3709 C CA . GLN A 1 474 ? 3.654 -13.547 15.030 1.00 46.75 474 GLN A CA 1
ATOM 3710 C C . GLN A 1 474 ? 3.712 -15.056 15.305 1.00 46.75 474 GLN A C 1
ATOM 3712 O O . GLN A 1 474 ? 4.307 -15.804 14.539 1.00 46.75 474 GLN A O 1
ATOM 3717 N N . CYS A 1 475 ? 3.082 -15.511 16.392 1.00 50.50 475 CYS A N 1
ATOM 3718 C CA . CYS A 1 475 ? 2.770 -16.927 16.593 1.00 50.50 475 CYS A CA 1
ATOM 3719 C C . CYS A 1 475 ? 1.891 -17.369 15.415 1.00 50.50 475 CYS A C 1
ATOM 3721 O O . CYS A 1 475 ? 0.753 -16.916 15.304 1.00 50.50 475 CYS A O 1
ATOM 3723 N N . SER A 1 476 ? 2.427 -18.126 14.462 1.00 54.53 476 SER A N 1
ATOM 3724 C CA . SER A 1 476 ? 1.813 -18.379 13.149 1.00 54.53 476 SER A CA 1
ATOM 3725 C C . SER A 1 476 ? 1.435 -19.844 12.942 1.00 54.53 476 SER A C 1
ATOM 3727 O O . SER A 1 476 ? 0.476 -20.108 12.218 1.00 54.53 476 SER A O 1
ATOM 3729 N N . LYS A 1 477 ? 2.115 -20.762 13.639 1.00 69.94 477 LYS A N 1
ATOM 3730 C CA . LYS A 1 477 ? 1.900 -22.215 13.607 1.00 69.94 477 LYS A CA 1
ATOM 3731 C C . LYS A 1 477 ? 1.495 -22.747 14.977 1.00 69.94 477 LYS A C 1
ATOM 3733 O O . LYS A 1 477 ? 1.834 -22.147 15.996 1.00 69.94 477 LYS A O 1
ATOM 3738 N N . ARG A 1 478 ? 0.835 -23.911 15.034 1.00 71.94 478 ARG A N 1
ATOM 3739 C CA . ARG A 1 478 ? 0.507 -24.556 16.326 1.00 71.94 478 ARG A CA 1
ATOM 3740 C C . ARG A 1 478 ? 1.760 -24.851 17.153 1.00 71.94 478 ARG A C 1
ATOM 3742 O O . ARG A 1 478 ? 1.720 -24.715 18.369 1.00 71.94 478 ARG A O 1
ATOM 3749 N N . SER A 1 479 ? 2.875 -25.179 16.498 1.00 74.19 479 SER A N 1
ATOM 3750 C CA . SER A 1 479 ? 4.167 -25.414 17.156 1.00 74.19 479 SER A CA 1
ATOM 3751 C C . SER A 1 479 ? 4.688 -24.200 17.927 1.00 74.19 479 SER A C 1
ATOM 3753 O O . SER A 1 479 ? 5.379 -24.361 18.929 1.00 74.19 479 SER A O 1
ATOM 3755 N N . ASP A 1 480 ? 4.349 -22.985 17.488 1.00 71.69 480 ASP A N 1
ATOM 3756 C CA . ASP A 1 480 ? 4.786 -21.751 18.145 1.00 71.69 480 ASP A CA 1
ATOM 3757 C C . ASP A 1 480 ? 4.123 -21.592 19.520 1.00 71.69 480 ASP A C 1
ATOM 3759 O O . ASP A 1 480 ? 4.696 -20.975 20.414 1.00 71.69 480 ASP A O 1
ATOM 3763 N N . LEU A 1 481 ? 2.939 -22.184 19.715 1.00 76.25 481 LEU A N 1
ATOM 3764 C CA . LEU A 1 481 ? 2.219 -22.136 20.984 1.00 76.25 481 LEU A CA 1
ATOM 3765 C C . LEU A 1 481 ? 2.882 -22.967 22.090 1.00 76.25 481 LEU A C 1
ATOM 3767 O O . LEU A 1 481 ? 2.656 -22.702 23.267 1.00 76.25 481 LEU A O 1
ATOM 3771 N N . HIS A 1 482 ? 3.719 -23.946 21.736 1.00 79.25 482 HIS A N 1
ATOM 3772 C CA . HIS A 1 482 ? 4.506 -24.704 22.714 1.00 79.25 482 HIS A CA 1
ATOM 3773 C C . HIS A 1 482 ? 5.608 -23.866 23.361 1.00 79.25 482 HIS A C 1
ATOM 3775 O O . HIS A 1 482 ? 6.125 -24.234 24.409 1.00 79.25 482 HIS A O 1
ATOM 3781 N N . ARG A 1 483 ? 5.980 -22.755 22.721 1.00 73.19 483 ARG A N 1
ATOM 3782 C CA . ARG A 1 483 ? 7.072 -21.881 23.145 1.00 73.19 483 ARG A CA 1
ATOM 3783 C C . ARG A 1 483 ? 6.584 -20.691 23.965 1.00 73.19 483 ARG A C 1
ATOM 3785 O O . ARG A 1 483 ? 7.384 -19.803 24.234 1.00 73.19 483 ARG A O 1
ATOM 3792 N N . LEU A 1 484 ? 5.296 -20.628 24.304 1.00 76.81 484 LEU A N 1
ATOM 3793 C CA . LEU A 1 484 ? 4.779 -19.591 25.193 1.00 76.81 484 LEU A CA 1
ATOM 3794 C C . LEU A 1 484 ? 5.239 -19.847 26.636 1.00 76.81 484 LEU A C 1
ATOM 3796 O O . LEU A 1 484 ? 5.436 -20.991 27.034 1.00 76.81 484 LEU A O 1
ATOM 3800 N N . ASP A 1 485 ? 5.360 -18.779 27.416 1.00 72.56 485 ASP A N 1
ATOM 3801 C CA . ASP A 1 485 ? 5.513 -18.781 28.877 1.00 72.56 485 ASP A CA 1
ATOM 3802 C C . ASP A 1 485 ? 4.483 -19.670 29.590 1.00 72.56 485 ASP A C 1
ATOM 3804 O O . ASP A 1 485 ? 4.798 -20.316 30.590 1.00 72.56 485 ASP A O 1
ATOM 3808 N N . HIS A 1 486 ? 3.275 -19.756 29.033 1.00 78.94 486 HIS A N 1
ATOM 3809 C CA . HIS A 1 486 ? 2.283 -20.769 29.358 1.00 78.94 486 HIS A CA 1
ATOM 3810 C C . HIS A 1 486 ? 1.897 -21.558 28.091 1.00 78.94 486 HIS A C 1
ATOM 3812 O O . HIS A 1 486 ? 1.033 -21.110 27.329 1.00 78.94 486 HIS A O 1
ATOM 3818 N N . PRO A 1 487 ? 2.552 -22.705 27.821 1.00 85.25 487 PRO A N 1
ATOM 3819 C CA . PRO A 1 487 ? 2.381 -23.449 26.578 1.00 85.25 487 PRO A CA 1
ATOM 3820 C C . PRO A 1 487 ? 0.934 -23.867 26.308 1.00 85.25 487 PRO A C 1
ATOM 3822 O O . PRO A 1 487 ? 0.202 -24.242 27.225 1.00 85.25 487 PRO A O 1
ATOM 3825 N N . ILE A 1 488 ? 0.542 -23.876 25.031 1.00 88.25 488 ILE A N 1
ATOM 3826 C CA . ILE A 1 488 ? -0.715 -24.491 24.582 1.00 88.25 488 ILE A CA 1
ATOM 3827 C C . ILE A 1 488 ? -0.394 -25.757 23.794 1.00 88.25 488 ILE A C 1
ATOM 3829 O O . ILE A 1 488 ? 0.381 -25.723 22.833 1.00 88.25 488 ILE A O 1
ATOM 3833 N N . ARG A 1 489 ? -1.005 -26.882 24.174 1.00 88.12 489 ARG A N 1
ATOM 3834 C CA . ARG A 1 489 ? -0.902 -28.157 23.451 1.00 88.12 489 ARG A CA 1
ATOM 3835 C C . ARG A 1 489 ? -2.237 -28.548 22.853 1.00 88.12 489 ARG A C 1
ATOM 3837 O O . ARG A 1 489 ? -3.262 -28.442 23.508 1.00 88.12 489 ARG A O 1
ATOM 3844 N N . PHE A 1 490 ? -2.218 -29.059 21.629 1.00 85.88 490 PHE A N 1
ATOM 3845 C CA . PHE A 1 490 ? -3.386 -29.709 21.041 1.00 85.88 490 PHE A CA 1
ATOM 3846 C C . PHE A 1 490 ? -3.265 -31.208 21.271 1.00 85.88 490 PHE A C 1
ATOM 3848 O O . PHE A 1 490 ? -2.263 -31.794 20.863 1.00 85.88 490 PHE A O 1
ATOM 3855 N N . SER A 1 491 ? -4.275 -31.815 21.894 1.00 84.75 491 SER A N 1
ATOM 3856 C CA . SER A 1 491 ? -4.378 -33.272 22.000 1.00 84.75 491 SER A CA 1
ATOM 3857 C C . SER A 1 491 ? -5.622 -33.773 21.275 1.00 84.75 491 SER A C 1
ATOM 3859 O O . SER A 1 491 ? -6.667 -33.115 21.261 1.00 84.75 491 SER A O 1
ATOM 3861 N N . MET A 1 492 ? -5.494 -34.947 20.666 1.00 80.50 492 MET A N 1
ATOM 3862 C CA . MET A 1 492 ? -6.594 -35.687 20.064 1.00 80.50 492 MET A CA 1
ATOM 3863 C C . MET A 1 492 ? -6.727 -37.003 20.820 1.00 80.50 492 MET A C 1
ATOM 3865 O O . MET A 1 492 ? -5.831 -37.840 20.771 1.00 80.50 492 MET A O 1
ATOM 3869 N N . GLU A 1 493 ? -7.848 -37.174 21.509 1.00 81.06 493 GLU A N 1
ATOM 3870 C CA . GLU A 1 493 ? -8.105 -38.334 22.359 1.00 81.06 493 GLU A CA 1
ATOM 3871 C C . GLU A 1 493 ? -9.218 -39.186 21.763 1.00 81.06 493 GLU A C 1
ATOM 3873 O O . GLU A 1 493 ? -10.226 -38.663 21.284 1.00 81.06 493 GLU A O 1
ATOM 3878 N N . LEU A 1 494 ? -9.044 -40.507 21.816 1.00 74.06 494 LEU A N 1
ATOM 3879 C CA . LEU A 1 494 ? -10.073 -41.460 21.386 1.00 74.06 494 LEU A CA 1
ATOM 3880 C C . LEU A 1 494 ? -11.302 -41.410 22.306 1.00 74.06 494 LEU A C 1
ATOM 3882 O O . LEU A 1 494 ? -12.429 -41.507 21.829 1.00 74.06 494 LEU A O 1
ATOM 3886 N N . ASP A 1 495 ? -11.075 -41.229 23.609 1.00 83.50 495 ASP A N 1
ATOM 3887 C CA . ASP A 1 495 ? -12.110 -41.075 24.632 1.00 83.50 495 ASP A CA 1
ATOM 3888 C C . ASP A 1 495 ? -11.959 -39.708 25.311 1.00 83.50 495 ASP A C 1
ATOM 3890 O O . ASP A 1 495 ? -11.297 -39.551 26.341 1.00 83.50 495 ASP A O 1
ATOM 3894 N N . LEU A 1 496 ? -12.569 -38.694 24.691 1.00 85.62 496 LEU A N 1
ATOM 3895 C CA . LEU A 1 496 ? -12.568 -37.320 25.197 1.00 85.62 496 LEU A CA 1
ATOM 3896 C C . LEU A 1 496 ? -13.193 -37.220 26.588 1.00 85.62 496 LEU A C 1
ATOM 3898 O O . LEU A 1 496 ? -12.691 -36.467 27.417 1.00 85.62 496 LEU A O 1
ATOM 3902 N N . ARG A 1 497 ? -14.244 -37.995 26.877 1.00 89.38 497 ARG A N 1
ATOM 3903 C CA . ARG A 1 497 ? -14.902 -37.971 28.187 1.00 89.38 497 ARG A CA 1
ATOM 3904 C C . ARG A 1 497 ? -13.928 -38.350 29.300 1.00 89.38 497 ARG A C 1
ATOM 3906 O O . ARG A 1 497 ? -13.917 -37.713 30.350 1.00 89.38 497 ARG A O 1
ATOM 3913 N N . LYS A 1 498 ? -13.095 -39.369 29.067 1.00 88.44 498 LYS A N 1
ATOM 3914 C CA . LYS A 1 498 ? -12.065 -39.817 30.015 1.00 88.44 498 LYS A CA 1
ATOM 3915 C C . LYS A 1 498 ? -10.911 -38.822 30.162 1.00 88.44 498 LYS A C 1
ATOM 3917 O O . LYS A 1 498 ? -10.350 -38.720 31.250 1.00 88.44 498 LYS A O 1
ATOM 3922 N N . ALA A 1 499 ? -10.552 -38.120 29.090 1.00 88.25 499 ALA A N 1
ATOM 3923 C CA . ALA A 1 499 ? -9.477 -37.128 29.101 1.00 88.25 499 ALA A CA 1
ATOM 3924 C C . ALA A 1 499 ? -9.883 -35.795 29.754 1.00 88.25 499 ALA A C 1
ATOM 3926 O O . ALA A 1 499 ? -9.035 -35.073 30.283 1.00 88.25 499 ALA A O 1
ATOM 3927 N N . LEU A 1 500 ? -11.177 -35.463 29.726 1.00 91.56 500 LEU A N 1
ATOM 3928 C CA . LEU A 1 500 ? -11.712 -34.263 30.355 1.00 91.56 500 LEU A CA 1
ATOM 3929 C C . LEU A 1 500 ? -11.786 -34.410 31.886 1.00 91.56 500 LEU A C 1
ATOM 3931 O O . LEU A 1 500 ? -12.151 -35.478 32.387 1.00 91.56 500 LEU A O 1
ATOM 3935 N N . PRO A 1 501 ? -11.509 -33.341 32.655 1.00 93.50 501 PRO A N 1
ATOM 3936 C CA . PRO A 1 501 ? -11.723 -33.363 34.095 1.00 93.50 501 PRO A CA 1
ATOM 3937 C C . PRO A 1 501 ? -13.223 -33.334 34.439 1.00 93.50 501 PRO A C 1
ATOM 3939 O O . PRO A 1 501 ? -14.071 -32.964 33.624 1.00 93.50 501 PRO A O 1
ATOM 3942 N N . SER A 1 502 ? -13.559 -33.720 35.674 1.00 93.44 502 SER A N 1
ATOM 3943 C CA . SER A 1 502 ? -14.952 -33.920 36.109 1.00 93.44 502 SER A CA 1
ATOM 3944 C C . SER A 1 502 ? -15.830 -32.664 36.058 1.00 93.44 502 SER A C 1
ATOM 3946 O O . SER A 1 502 ? -17.049 -32.781 35.974 1.00 93.44 502 SER A O 1
ATOM 3948 N N . ASP A 1 503 ? -15.237 -31.468 36.062 1.00 93.62 503 ASP A N 1
ATOM 3949 C CA . ASP A 1 503 ? -15.954 -30.194 35.911 1.00 93.62 503 ASP A CA 1
ATOM 3950 C C . ASP A 1 503 ? -16.541 -29.986 34.507 1.00 93.62 503 ASP A C 1
ATOM 3952 O O . ASP A 1 503 ? -17.471 -29.197 34.348 1.00 93.62 503 ASP A O 1
ATOM 3956 N N . ALA A 1 504 ? -16.020 -30.691 33.499 1.00 93.44 504 ALA A N 1
ATOM 3957 C CA . ALA A 1 504 ? -16.488 -30.613 32.119 1.00 93.44 504 ALA A CA 1
ATOM 3958 C C . ALA A 1 504 ? -17.447 -31.746 31.730 1.00 93.44 504 ALA A C 1
ATOM 3960 O O . ALA A 1 504 ? -18.109 -31.626 30.702 1.00 93.44 504 ALA A O 1
ATOM 3961 N N . HIS A 1 505 ? -17.535 -32.831 32.515 1.00 94.31 505 HIS A N 1
ATOM 3962 C CA . HIS A 1 505 ? -18.280 -34.046 32.137 1.00 94.31 505 HIS A CA 1
ATOM 3963 C C . HIS A 1 505 ? -19.743 -33.761 31.820 1.00 94.31 505 HIS A C 1
ATOM 3965 O O . HIS A 1 505 ? -20.200 -34.148 30.757 1.00 94.31 505 HIS A O 1
ATOM 3971 N N . ASN A 1 506 ? -20.443 -33.008 32.671 1.00 94.69 506 ASN A N 1
ATOM 3972 C CA . ASN A 1 506 ? -21.859 -32.709 32.444 1.00 94.69 506 ASN A CA 1
ATOM 3973 C C . ASN A 1 506 ? -22.086 -31.906 31.154 1.00 94.69 506 ASN A C 1
ATOM 3975 O O . ASN A 1 506 ? -22.998 -32.211 30.397 1.00 94.69 506 ASN A O 1
ATOM 3979 N N . LEU A 1 507 ? -21.253 -30.891 30.885 1.00 95.00 507 LEU A N 1
ATOM 3980 C CA . LEU A 1 507 ? -21.368 -30.105 29.652 1.00 95.00 507 LEU A CA 1
ATOM 3981 C C . LEU A 1 507 ? -21.014 -30.954 28.424 1.00 95.00 507 LEU A C 1
ATOM 3983 O O . LEU A 1 507 ? -21.686 -30.864 27.401 1.00 95.00 507 LEU A O 1
ATOM 3987 N N . TYR A 1 508 ? -19.966 -31.772 28.520 1.00 93.88 508 TYR A N 1
ATOM 3988 C CA . TYR A 1 508 ? -19.564 -32.680 27.453 1.00 93.88 508 TYR A CA 1
ATOM 3989 C C . TYR A 1 508 ? -20.662 -33.698 27.130 1.00 93.88 508 TYR A C 1
ATOM 3991 O O . TYR A 1 508 ? -21.011 -33.831 25.960 1.00 93.88 508 TYR A O 1
ATOM 3999 N N . ASP A 1 509 ? -21.223 -34.359 28.146 1.00 93.19 509 ASP A N 1
ATOM 4000 C CA . ASP A 1 509 ? -22.283 -35.360 28.001 1.00 93.19 509 ASP A CA 1
ATOM 4001 C C . ASP A 1 509 ? -23.513 -34.728 27.323 1.00 93.19 509 ASP A C 1
ATOM 4003 O O . ASP A 1 509 ? -23.947 -35.215 26.280 1.00 93.19 509 ASP A O 1
ATOM 4007 N N . SER A 1 510 ? -23.960 -33.550 27.781 1.00 93.88 510 SER A N 1
ATOM 4008 C CA . SER A 1 510 ? -25.048 -32.806 27.127 1.00 93.88 510 SER A CA 1
ATOM 4009 C C . SER A 1 510 ? -24.744 -32.454 25.665 1.00 93.88 510 SER A C 1
ATOM 4011 O O . SER A 1 510 ? -25.614 -32.556 24.804 1.00 93.88 510 SER A O 1
ATOM 4013 N N . LEU A 1 511 ? -23.514 -32.040 25.338 1.00 93.12 511 LEU A N 1
ATOM 4014 C CA . LEU A 1 511 ? -23.133 -31.737 23.952 1.00 93.12 511 LEU A CA 1
ATOM 4015 C C . LEU A 1 511 ? -23.021 -33.001 23.079 1.00 93.12 511 LEU A C 1
ATOM 4017 O O . LEU A 1 511 ? -23.208 -32.910 21.862 1.00 93.12 511 LEU A O 1
ATOM 4021 N N . MET A 1 512 ? -22.729 -34.169 23.661 1.00 90.56 512 MET A N 1
ATOM 4022 C CA . MET A 1 512 ? -22.764 -35.450 22.948 1.00 90.56 512 MET A CA 1
ATOM 4023 C C . MET A 1 512 ? -24.200 -35.896 22.667 1.00 90.56 512 MET A C 1
ATOM 4025 O O . MET A 1 512 ? -24.479 -36.297 21.536 1.00 90.56 512 MET A O 1
ATOM 4029 N N . ASP A 1 513 ? -25.117 -35.731 23.621 1.00 91.88 513 ASP A N 1
ATOM 4030 C CA . ASP A 1 513 ? -26.546 -35.995 23.417 1.00 91.88 513 ASP A CA 1
ATOM 4031 C C . ASP A 1 513 ? -27.099 -35.144 22.265 1.00 91.88 513 ASP A C 1
ATOM 4033 O O . ASP A 1 513 ? -27.718 -35.665 21.333 1.00 91.88 513 ASP A O 1
ATOM 4037 N N . VAL A 1 514 ? -26.752 -33.851 22.234 1.00 91.81 514 VAL A N 1
ATOM 4038 C CA . VAL A 1 514 ? -27.094 -32.943 21.125 1.00 91.81 514 VAL A CA 1
ATOM 4039 C C . VAL A 1 514 ? -26.525 -33.425 19.790 1.00 91.81 514 VAL A C 1
ATOM 4041 O O . VAL A 1 514 ? -27.211 -33.396 18.761 1.00 91.81 514 VAL A O 1
ATOM 4044 N N . ARG A 1 515 ? -25.272 -33.888 19.778 1.00 88.56 515 ARG A N 1
ATOM 4045 C CA . ARG A 1 515 ? -24.623 -34.410 18.569 1.00 88.56 515 ARG A CA 1
ATOM 4046 C C . ARG A 1 515 ? -25.333 -35.653 18.032 1.00 88.56 515 ARG A C 1
ATOM 4048 O O . ARG A 1 515 ? -25.456 -35.788 16.815 1.00 88.56 515 ARG A O 1
ATOM 4055 N N . TRP A 1 516 ? -25.794 -36.539 18.911 1.00 88.44 516 TRP A N 1
ATOM 4056 C CA . TRP A 1 516 ? -26.606 -37.705 18.546 1.00 88.44 516 TRP A CA 1
ATOM 4057 C C . TRP A 1 516 ? -28.067 -37.358 18.255 1.00 88.44 516 TRP A C 1
ATOM 4059 O O . TRP A 1 516 ? -28.809 -38.196 17.750 1.00 88.44 516 TRP A O 1
ATOM 4069 N N . GLY A 1 517 ? -28.450 -36.106 18.496 1.00 88.88 517 GLY A N 1
ATOM 4070 C CA . GLY A 1 517 ? -29.775 -35.581 18.231 1.00 88.88 517 GLY A CA 1
ATOM 4071 C C . GLY A 1 517 ? -30.803 -36.006 19.265 1.00 88.88 517 GLY A C 1
ATOM 4072 O O . GLY A 1 517 ? -31.975 -35.982 18.938 1.00 88.88 517 GLY A O 1
ATOM 4073 N N . ILE A 1 518 ? -30.398 -36.387 20.474 1.00 91.81 518 ILE A N 1
ATOM 4074 C CA . ILE A 1 518 ? -31.300 -36.834 21.540 1.00 91.81 518 ILE A CA 1
ATOM 4075 C C . ILE A 1 518 ? -32.038 -35.620 22.122 1.00 91.81 518 ILE A C 1
ATOM 4077 O O . ILE A 1 518 ? -31.406 -34.620 22.455 1.00 91.81 518 ILE A O 1
ATOM 4081 N N . ASP A 1 519 ? -33.369 -35.697 22.222 1.00 91.94 519 ASP A N 1
ATOM 4082 C CA . ASP A 1 519 ? -34.228 -34.679 22.856 1.00 91.94 519 ASP A CA 1
ATOM 4083 C C . ASP A 1 519 ? -34.047 -33.229 22.338 1.00 91.94 519 ASP A C 1
ATOM 4085 O O . ASP A 1 519 ? -34.275 -32.250 23.057 1.00 91.94 519 ASP A O 1
ATOM 4089 N N . ILE A 1 520 ? -33.670 -33.050 21.066 1.00 93.62 520 ILE A N 1
ATOM 4090 C CA . ILE A 1 520 ? -33.446 -31.716 20.474 1.00 93.62 520 ILE A CA 1
ATOM 4091 C C . ILE A 1 520 ? -34.711 -31.071 19.878 1.00 93.62 520 ILE A C 1
ATOM 4093 O O . ILE A 1 520 ? -34.712 -29.870 19.609 1.00 93.62 520 ILE A O 1
ATOM 4097 N N . LEU A 1 521 ? -35.774 -31.844 19.625 1.00 93.81 521 LEU A N 1
ATOM 4098 C CA . LEU A 1 521 ? -36.997 -31.387 18.955 1.00 93.81 521 LEU A CA 1
ATOM 4099 C C . LEU A 1 521 ? -38.171 -31.274 19.940 1.00 93.81 521 LEU A C 1
ATOM 4101 O O . LEU A 1 521 ? -38.526 -32.270 20.576 1.00 93.81 521 LEU A O 1
ATOM 4105 N N . PRO A 1 522 ? -38.847 -30.115 20.026 1.00 92.19 522 PRO A N 1
ATOM 4106 C CA . PRO A 1 522 ? -40.049 -29.969 20.841 1.00 92.19 522 PRO A CA 1
ATOM 4107 C C . PRO A 1 522 ? -41.182 -30.883 20.360 1.00 92.19 522 PRO A C 1
ATOM 4109 O O . PRO A 1 522 ? -41.575 -30.822 19.194 1.00 92.19 522 PRO A O 1
ATOM 4112 N N . HIS A 1 523 ? -41.768 -31.673 21.265 1.00 90.81 523 HIS A N 1
ATOM 4113 C CA . HIS A 1 523 ? -42.861 -32.599 20.934 1.00 90.81 523 HIS A CA 1
ATOM 4114 C C . HIS A 1 523 ? -44.050 -31.909 20.250 1.00 90.81 523 HIS A C 1
ATOM 4116 O O . HIS A 1 523 ? -44.639 -32.450 19.319 1.00 90.81 523 HIS A O 1
ATOM 4122 N N . ALA A 1 524 ? -44.370 -30.684 20.680 1.00 89.69 524 ALA A N 1
ATOM 4123 C CA . ALA A 1 524 ? -45.501 -29.904 20.178 1.00 89.69 524 ALA A CA 1
ATOM 4124 C C . ALA A 1 524 ? -45.419 -29.568 18.677 1.00 89.69 524 ALA A C 1
ATOM 4126 O O . ALA A 1 524 ? -46.427 -29.194 18.087 1.00 89.69 524 ALA A O 1
ATOM 4127 N N . LEU A 1 525 ? -44.242 -29.691 18.052 1.00 90.88 525 LEU A N 1
ATOM 4128 C CA . LEU A 1 525 ? -44.056 -29.440 16.621 1.00 90.88 525 LEU A CA 1
ATOM 4129 C C . LEU A 1 525 ? -44.303 -30.676 15.744 1.00 90.88 525 LEU A C 1
ATOM 4131 O O . LEU A 1 525 ? -44.365 -30.542 14.526 1.00 90.88 525 LEU A O 1
ATOM 4135 N N . LYS A 1 526 ? -44.433 -31.866 16.341 1.00 87.25 526 LYS A N 1
ATOM 4136 C CA . LYS A 1 526 ? -44.378 -33.151 15.632 1.00 87.25 526 LYS A CA 1
ATOM 4137 C C . LYS A 1 526 ? -45.502 -33.368 14.622 1.00 87.25 526 LYS A C 1
ATOM 4139 O O . LYS A 1 526 ? -45.242 -33.871 13.535 1.00 87.25 526 LYS A O 1
ATOM 4144 N N . ASP A 1 527 ? -46.719 -32.972 14.982 1.00 82.81 527 ASP A N 1
ATOM 4145 C CA . ASP A 1 527 ? -47.930 -33.233 14.194 1.00 82.81 527 ASP A CA 1
ATOM 4146 C C . ASP A 1 527 ? -48.559 -31.939 13.637 1.00 82.81 527 ASP A C 1
ATOM 4148 O O . ASP A 1 527 ? -49.713 -31.929 13.203 1.00 82.81 527 ASP A O 1
ATOM 4152 N N . LEU A 1 528 ? -47.820 -30.820 13.656 1.00 87.50 528 LEU A N 1
ATOM 4153 C CA . LEU A 1 528 ? -48.319 -29.549 13.133 1.00 87.50 528 LEU A CA 1
ATOM 4154 C C . LEU A 1 528 ? -48.246 -29.525 11.596 1.00 87.50 528 LEU A C 1
ATOM 4156 O O . LEU A 1 528 ? -47.168 -29.693 11.032 1.00 87.50 528 LEU A O 1
ATOM 4160 N N . PRO A 1 529 ? -49.355 -29.225 10.892 1.00 81.31 529 PRO A N 1
ATOM 4161 C CA . PRO A 1 529 ? -49.435 -29.366 9.434 1.00 81.31 529 PRO A CA 1
ATOM 4162 C C . PRO A 1 529 ? -48.536 -28.402 8.645 1.00 81.31 529 PRO A C 1
ATOM 4164 O O . PRO A 1 529 ? -48.272 -28.648 7.474 1.00 81.31 529 PRO A O 1
ATOM 4167 N N . ASN A 1 530 ? -48.074 -27.312 9.267 1.00 82.12 530 ASN A N 1
ATOM 4168 C CA . ASN A 1 530 ? -47.246 -26.282 8.628 1.00 82.12 530 ASN A CA 1
ATOM 4169 C C . ASN A 1 530 ? -45.769 -26.350 9.052 1.00 82.12 530 ASN A C 1
ATOM 4171 O O . ASN A 1 530 ? -45.035 -25.391 8.832 1.00 82.12 530 ASN A O 1
ATOM 4175 N N . VAL A 1 531 ? -45.348 -27.428 9.719 1.00 87.75 531 VAL A N 1
ATOM 4176 C CA . VAL A 1 531 ? -43.983 -27.598 10.223 1.00 87.75 531 VAL A CA 1
ATOM 4177 C C . VAL A 1 531 ? -43.418 -28.888 9.649 1.00 87.75 531 VAL A C 1
ATOM 4179 O O . VAL A 1 531 ? -43.885 -29.975 9.972 1.00 87.75 531 VAL A O 1
ATOM 4182 N N . GLU A 1 532 ? -42.398 -28.773 8.802 1.00 87.38 532 GLU A N 1
ATOM 4183 C CA . GLU A 1 532 ? -41.721 -29.926 8.211 1.00 87.38 532 GLU A CA 1
ATOM 4184 C C . GLU A 1 532 ? -40.248 -29.933 8.624 1.00 87.38 532 GLU A C 1
ATOM 4186 O O . GLU A 1 532 ? -39.472 -29.041 8.283 1.00 87.38 532 GLU A O 1
ATOM 4191 N N . ILE A 1 533 ? -39.841 -30.965 9.365 1.00 89.88 533 ILE A N 1
ATOM 4192 C CA . ILE A 1 533 ? -38.443 -31.174 9.753 1.00 89.88 533 ILE A CA 1
ATOM 4193 C C . ILE A 1 533 ? -37.977 -32.480 9.097 1.00 89.88 533 ILE A C 1
ATOM 4195 O O . ILE A 1 533 ? -38.446 -33.556 9.479 1.00 89.88 533 ILE A O 1
ATOM 4199 N N . PRO A 1 534 ? -37.078 -32.427 8.099 1.00 86.31 534 PRO A N 1
ATOM 4200 C CA . PRO A 1 534 ? -36.628 -33.622 7.395 1.00 86.31 534 PRO A CA 1
ATOM 4201 C C . PRO A 1 534 ? -35.697 -34.479 8.264 1.00 86.31 534 PRO A C 1
ATOM 4203 O O . PRO A 1 534 ? -34.942 -33.964 9.089 1.00 86.31 534 PRO A O 1
ATOM 4206 N N . ASN A 1 535 ? -35.684 -35.793 8.009 1.00 85.00 535 ASN A N 1
ATOM 4207 C CA . ASN A 1 535 ? -34.781 -36.770 8.640 1.00 85.00 535 ASN A CA 1
ATOM 4208 C C . ASN A 1 535 ? -34.893 -36.848 10.176 1.00 85.00 535 ASN A C 1
ATOM 4210 O O . ASN A 1 535 ? -33.879 -36.922 10.869 1.00 85.00 535 ASN A O 1
ATOM 4214 N N . THR A 1 536 ? -36.113 -36.811 10.718 1.00 88.88 536 THR A N 1
ATOM 4215 C CA . THR A 1 536 ? -36.338 -36.962 12.163 1.00 88.88 536 THR A CA 1
ATOM 4216 C C . THR A 1 536 ? -36.446 -38.430 12.584 1.00 88.88 536 THR A C 1
ATOM 4218 O O . THR A 1 536 ? -36.968 -39.277 11.858 1.00 88.88 536 THR A O 1
ATOM 4221 N N . HIS A 1 537 ? -35.962 -38.733 13.788 1.00 89.06 537 HIS A N 1
ATOM 4222 C CA . HIS A 1 537 ? -36.034 -40.045 14.432 1.00 89.06 537 HIS A CA 1
ATOM 4223 C C . HIS A 1 537 ? -36.749 -39.939 15.780 1.00 89.06 537 HIS A C 1
ATOM 4225 O O . HIS A 1 537 ? -36.859 -38.854 16.348 1.00 89.06 537 HIS A O 1
ATOM 4231 N N . ARG A 1 538 ? -37.248 -41.071 16.297 1.00 87.69 538 ARG A N 1
ATOM 4232 C CA . ARG A 1 538 ? -38.047 -41.118 17.533 1.00 87.69 538 ARG A CA 1
ATOM 4233 C C . ARG A 1 538 ? -37.346 -40.438 18.711 1.00 87.69 538 ARG A C 1
ATOM 4235 O O . ARG A 1 538 ? -37.985 -39.639 19.381 1.00 87.69 538 ARG A O 1
ATOM 4242 N N . ASP A 1 539 ? -36.065 -40.730 18.900 1.00 90.12 539 ASP A N 1
ATOM 4243 C CA . ASP A 1 539 ? -35.279 -40.289 20.060 1.00 90.12 539 ASP A CA 1
ATOM 4244 C C . ASP A 1 539 ? -34.901 -38.800 19.999 1.00 90.12 539 ASP A C 1
ATOM 4246 O O . ASP A 1 539 ? -34.362 -38.252 20.955 1.00 90.12 539 ASP A O 1
ATOM 4250 N N . MET A 1 540 ? -35.204 -38.125 18.882 1.00 92.94 540 MET A N 1
ATOM 4251 C CA . MET A 1 540 ? -34.982 -36.687 18.745 1.00 92.94 540 MET A CA 1
ATOM 4252 C C . MET A 1 540 ? -36.087 -35.843 19.360 1.00 92.94 540 MET A C 1
ATOM 4254 O O . MET A 1 540 ? -35.878 -34.660 19.616 1.00 92.94 540 MET A O 1
ATOM 4258 N N . TRP A 1 541 ? -37.268 -36.426 19.550 1.00 93.06 541 TRP A N 1
ATOM 4259 C CA . TRP A 1 541 ? -38.428 -35.721 20.069 1.00 93.06 541 TRP A CA 1
ATOM 4260 C C . TRP A 1 541 ? -38.447 -35.788 21.584 1.00 93.06 541 TRP A C 1
ATOM 4262 O O . TRP A 1 541 ? -38.494 -36.873 22.156 1.00 93.06 541 TRP A O 1
ATOM 4272 N N . GLN A 1 542 ? -38.524 -34.615 22.200 1.00 92.69 542 GLN A N 1
ATOM 4273 C CA . GLN A 1 542 ? -38.741 -34.471 23.629 1.00 92.69 542 GLN A CA 1
ATOM 4274 C C . GLN A 1 542 ? -40.036 -35.171 24.063 1.00 92.69 542 GLN A C 1
ATOM 4276 O O . GLN A 1 542 ? -40.956 -35.423 23.269 1.00 92.69 542 GLN A O 1
ATOM 4281 N N . SER A 1 543 ? -40.120 -35.454 25.361 1.00 89.25 543 SER A N 1
ATOM 4282 C CA . SER A 1 543 ? -41.349 -35.955 25.975 1.00 89.25 543 SER A CA 1
ATOM 4283 C C . SER A 1 543 ? -42.494 -34.953 25.805 1.00 89.25 543 SER A C 1
ATOM 4285 O O . SER A 1 543 ? -42.276 -33.741 25.795 1.00 89.25 543 SER A O 1
ATOM 4287 N N . ALA A 1 544 ? -43.717 -35.463 25.654 1.00 85.75 544 ALA A N 1
ATOM 4288 C CA . ALA A 1 544 ? -44.900 -34.618 25.569 1.00 85.75 544 ALA A CA 1
ATOM 4289 C C . ALA A 1 544 ? -45.075 -33.838 26.879 1.00 85.75 544 ALA A C 1
ATOM 4291 O O . ALA A 1 544 ? -45.142 -34.434 27.953 1.00 85.75 544 ALA A O 1
ATOM 4292 N N . ASP A 1 545 ? -45.145 -32.513 26.778 1.00 83.50 545 ASP A N 1
ATOM 4293 C CA . ASP A 1 545 ? -45.485 -31.641 27.895 1.00 83.50 545 ASP A CA 1
ATOM 4294 C C . ASP A 1 545 ? -46.956 -31.236 27.761 1.00 83.50 545 ASP A C 1
ATOM 4296 O O . ASP A 1 545 ? -47.318 -30.364 26.969 1.00 83.50 545 ASP A O 1
ATOM 4300 N N . GLU A 1 546 ? -47.813 -31.912 28.527 1.00 77.50 546 GLU A N 1
ATOM 4301 C CA . GLU A 1 546 ? -49.265 -31.691 28.544 1.00 77.50 546 GLU A CA 1
ATOM 4302 C C . GLU A 1 546 ? -49.660 -30.326 29.141 1.00 77.50 546 GLU A C 1
ATOM 4304 O O . GLU A 1 546 ? -50.832 -29.953 29.103 1.00 77.50 546 GLU A O 1
ATOM 4309 N N . THR A 1 547 ? -48.704 -29.561 29.683 1.00 80.50 547 THR A N 1
ATOM 4310 C CA . THR A 1 547 ? -48.941 -28.244 30.292 1.00 80.50 547 THR A CA 1
ATOM 4311 C C . THR A 1 547 ? -48.619 -27.067 29.367 1.00 80.50 547 THR A C 1
ATOM 4313 O O . THR A 1 547 ? -48.835 -25.912 29.746 1.00 80.50 547 THR A O 1
ATOM 4316 N N . LEU A 1 548 ? -48.144 -27.329 28.142 1.00 80.81 548 LEU A N 1
ATOM 4317 C CA . LEU A 1 548 ? -47.826 -26.285 27.166 1.00 80.81 548 LEU A CA 1
ATOM 4318 C C . LEU A 1 548 ? -49.095 -25.548 26.699 1.00 80.81 548 LEU A C 1
ATOM 4320 O O . LEU A 1 548 ? -49.970 -26.124 26.056 1.00 80.81 548 LEU A O 1
ATOM 4324 N N . GLY A 1 549 ? -49.177 -24.247 26.982 1.00 85.56 549 GLY A N 1
ATOM 4325 C CA . GLY A 1 549 ? -50.261 -23.388 26.494 1.00 85.56 549 GLY A CA 1
ATOM 4326 C C . GLY A 1 549 ? -50.141 -23.030 25.005 1.00 85.56 549 GLY A C 1
ATOM 4327 O O . GLY A 1 549 ? -49.057 -23.087 24.422 1.00 85.56 549 GLY A O 1
ATOM 4328 N N . GLU A 1 550 ? -51.244 -22.583 24.395 1.00 84.94 550 GLU A N 1
ATOM 4329 C CA . GLU A 1 550 ? -51.312 -22.210 22.968 1.00 84.94 550 GLU A CA 1
ATOM 4330 C C . GLU A 1 550 ? -50.272 -21.147 22.564 1.00 84.94 550 GLU A C 1
ATOM 4332 O O . GLU A 1 550 ? -49.643 -21.258 21.510 1.00 84.94 550 GLU A O 1
ATOM 4337 N N . ASP A 1 551 ? -50.024 -20.153 23.423 1.00 86.50 551 ASP A N 1
ATOM 4338 C CA . ASP A 1 551 ? -49.027 -19.104 23.171 1.00 86.50 551 ASP A CA 1
ATOM 4339 C C . ASP A 1 551 ? -47.595 -19.659 23.084 1.00 86.50 551 ASP A C 1
ATOM 4341 O O . ASP A 1 551 ? -46.784 -19.191 22.278 1.00 86.50 551 ASP A O 1
ATOM 4345 N N . ALA A 1 552 ? -47.276 -20.687 23.877 1.00 86.12 552 ALA A N 1
ATOM 4346 C CA . ALA A 1 552 ? -45.975 -21.347 23.831 1.00 86.12 552 ALA A CA 1
ATOM 4347 C C . ALA A 1 552 ? -45.812 -22.134 22.523 1.00 86.12 552 ALA A C 1
ATOM 4349 O O . ALA A 1 552 ? -44.764 -22.040 21.882 1.00 86.12 552 ALA A O 1
ATOM 4350 N N . VAL A 1 553 ? -46.864 -22.827 22.071 1.00 88.06 553 VAL A N 1
ATOM 4351 C CA . VAL A 1 553 ? -46.873 -23.509 20.765 1.00 88.06 553 VAL A CA 1
ATOM 4352 C C . VAL A 1 553 ? -46.684 -22.506 19.626 1.00 88.06 553 VAL A C 1
ATOM 4354 O O . VAL A 1 553 ? -45.868 -22.731 18.732 1.00 88.06 553 VAL A O 1
ATOM 4357 N N . LYS A 1 554 ? -47.358 -21.353 19.679 1.00 89.56 554 LYS A N 1
ATOM 4358 C CA . LYS A 1 554 ? -47.186 -20.282 18.689 1.00 89.56 554 LYS A CA 1
ATOM 4359 C C . LYS A 1 554 ? -45.746 -19.758 18.644 1.00 89.56 554 LYS A C 1
ATOM 4361 O O . LYS A 1 554 ? -45.187 -19.618 17.559 1.00 89.56 554 LYS A O 1
ATOM 4366 N N . SER A 1 555 ? -45.122 -19.542 19.803 1.00 89.62 555 SER A N 1
ATOM 4367 C CA . SER A 1 555 ? -43.708 -19.145 19.901 1.00 89.62 555 SER A CA 1
ATOM 4368 C C . SER A 1 555 ? -42.764 -20.187 19.282 1.00 89.62 555 SER A C 1
ATOM 4370 O O . SER A 1 555 ? -41.814 -19.832 18.580 1.00 89.62 555 SER A O 1
ATOM 4372 N N . LEU A 1 556 ? -43.045 -21.484 19.465 1.00 91.12 556 LEU A N 1
ATOM 4373 C CA . LEU A 1 556 ? -42.277 -22.558 18.824 1.00 91.12 556 LEU A CA 1
ATOM 4374 C C . LEU A 1 556 ? -42.383 -22.511 17.292 1.00 91.12 556 LEU A C 1
ATOM 4376 O O . LEU A 1 556 ? -41.368 -22.673 16.614 1.00 91.12 556 LEU A O 1
ATOM 4380 N N . VAL A 1 557 ? -43.570 -22.239 16.744 1.00 91.31 557 VAL A N 1
ATOM 4381 C CA . VAL A 1 557 ? -43.786 -22.094 15.290 1.00 91.31 557 VAL A CA 1
ATOM 4382 C C . VAL A 1 557 ? -43.090 -20.845 14.733 1.00 91.31 557 VAL A C 1
ATOM 4384 O O . VAL A 1 557 ? -42.468 -20.896 13.669 1.00 91.31 557 VAL A O 1
ATOM 4387 N N . GLU A 1 558 ? -43.127 -19.725 15.457 1.00 92.06 558 GLU A N 1
ATOM 4388 C CA . GLU A 1 558 ? -42.402 -18.506 15.073 1.00 92.06 558 GLU A CA 1
ATOM 4389 C C . GLU A 1 558 ? -40.881 -18.730 15.068 1.00 92.06 558 GLU A C 1
ATOM 4391 O O . GLU A 1 558 ? -40.188 -18.298 14.144 1.00 92.06 558 GLU A O 1
ATOM 4396 N N . ASN A 1 559 ? -40.355 -19.450 16.062 1.00 91.75 559 ASN A N 1
ATOM 4397 C CA . ASN A 1 559 ? -38.944 -19.834 16.104 1.00 91.75 559 ASN A CA 1
ATOM 4398 C C . ASN A 1 559 ? -38.574 -20.785 14.959 1.00 91.75 559 ASN A C 1
ATOM 4400 O O . ASN A 1 559 ? -37.533 -20.592 14.331 1.00 91.75 559 ASN A O 1
ATOM 4404 N N . HIS A 1 560 ? -39.439 -21.749 14.633 1.00 94.69 560 HIS A N 1
ATOM 4405 C CA . HIS A 1 560 ? -39.252 -22.626 13.478 1.00 94.69 560 HIS A CA 1
ATOM 4406 C C . HIS A 1 560 ? -39.132 -21.824 12.171 1.00 94.69 560 HIS A C 1
ATOM 4408 O O . HIS A 1 560 ? -38.166 -21.993 11.430 1.00 94.69 560 HIS A O 1
ATOM 4414 N N . SER A 1 561 ? -40.029 -20.858 11.950 1.00 94.06 561 SER A N 1
ATOM 4415 C CA . SER A 1 561 ? -40.000 -19.983 10.764 1.00 94.06 561 SER A CA 1
ATOM 4416 C C . SER A 1 561 ? -38.696 -19.173 10.668 1.00 94.06 561 SER A C 1
ATOM 4418 O O . SER A 1 561 ? -38.151 -18.933 9.590 1.00 94.06 561 SER A O 1
ATOM 4420 N N . ARG A 1 562 ? -38.142 -18.751 11.812 1.00 95.19 562 ARG A N 1
ATOM 4421 C CA . ARG A 1 562 ? -36.837 -18.074 11.860 1.00 95.19 562 ARG A CA 1
ATOM 4422 C C . ARG A 1 562 ? -35.678 -19.016 11.527 1.00 95.19 562 ARG A C 1
ATOM 4424 O O . ARG A 1 562 ? -34.702 -18.572 10.922 1.00 95.19 562 ARG A O 1
ATOM 4431 N N . PHE A 1 563 ? -35.765 -20.295 11.897 1.00 96.38 563 PHE A N 1
ATOM 4432 C CA . PHE A 1 563 ? -34.777 -21.297 11.489 1.00 96.38 563 PHE A CA 1
ATOM 4433 C C . PHE A 1 563 ? -34.804 -21.517 9.980 1.00 96.38 563 PHE A C 1
ATOM 4435 O O . PHE A 1 563 ? -33.736 -21.581 9.374 1.00 96.38 563 PHE A O 1
ATOM 4442 N N . GLU A 1 564 ? -35.981 -21.546 9.355 1.00 95.25 564 GLU A N 1
ATOM 4443 C CA . GLU A 1 564 ? -36.101 -21.614 7.894 1.00 95.25 564 GLU A CA 1
ATOM 4444 C C . GLU A 1 564 ? -35.410 -20.426 7.206 1.00 95.25 564 GLU A C 1
ATOM 4446 O O . GLU A 1 564 ? -34.627 -20.628 6.273 1.00 95.25 564 GLU A O 1
ATOM 4451 N N . ASP A 1 565 ? -35.609 -19.199 7.706 1.00 96.06 565 ASP A N 1
ATOM 4452 C CA . ASP A 1 565 ? -34.930 -18.002 7.185 1.00 96.06 565 ASP A CA 1
ATOM 4453 C C . ASP A 1 565 ? -33.400 -18.098 7.336 1.00 96.06 565 ASP A C 1
ATOM 4455 O O . ASP A 1 565 ? -32.661 -17.826 6.389 1.00 96.06 565 ASP A O 1
ATOM 4459 N N . ILE A 1 566 ? -32.890 -18.559 8.485 1.00 96.75 566 ILE A N 1
ATOM 4460 C CA . ILE A 1 566 ? -31.444 -18.762 8.686 1.00 96.75 566 ILE A CA 1
ATOM 4461 C C . ILE A 1 566 ? -30.893 -19.842 7.748 1.00 96.75 566 ILE A C 1
ATOM 4463 O O . ILE A 1 566 ? -29.812 -19.660 7.178 1.00 96.75 566 ILE A O 1
ATOM 4467 N N . VAL A 1 567 ? -31.614 -20.947 7.551 1.00 96.50 567 VAL A N 1
ATOM 4468 C CA . VAL A 1 567 ? -31.217 -22.022 6.630 1.00 96.50 567 VAL A CA 1
ATOM 4469 C C . VAL A 1 567 ? -31.165 -21.502 5.196 1.00 96.50 567 VAL A C 1
ATOM 4471 O O . VAL A 1 567 ? -30.184 -21.738 4.484 1.00 96.50 567 VAL A O 1
ATOM 4474 N N . MET A 1 568 ? -32.171 -20.732 4.778 1.00 95.88 568 MET A N 1
ATOM 4475 C CA . MET A 1 568 ? -32.191 -20.069 3.475 1.00 95.88 568 MET A CA 1
ATOM 4476 C C . MET A 1 568 ? -31.004 -19.109 3.321 1.00 95.88 568 MET A C 1
ATOM 4478 O O . MET A 1 568 ? -30.278 -19.181 2.327 1.00 95.88 568 MET A O 1
ATOM 4482 N N . ARG A 1 569 ? -30.750 -18.243 4.310 1.00 94.81 569 ARG A N 1
ATOM 4483 C CA . ARG A 1 569 ? -29.619 -17.301 4.295 1.00 94.81 569 ARG A CA 1
ATOM 4484 C C . ARG A 1 569 ? -28.275 -18.010 4.306 1.00 94.81 569 ARG A C 1
ATOM 4486 O O . ARG A 1 569 ? -27.347 -17.518 3.669 1.00 94.81 569 ARG A O 1
ATOM 4493 N N . THR A 1 570 ? -28.155 -19.145 4.990 1.00 93.75 570 THR A N 1
ATOM 4494 C CA . THR A 1 570 ? -26.945 -19.979 4.990 1.00 93.75 570 THR A CA 1
ATOM 4495 C C . THR A 1 570 ? -26.667 -20.506 3.585 1.00 93.75 570 THR A C 1
ATOM 4497 O O . THR A 1 570 ? -25.558 -20.328 3.081 1.00 93.75 570 THR A O 1
ATOM 4500 N N . LYS A 1 571 ? -27.683 -21.065 2.911 1.00 92.62 571 LYS A N 1
ATOM 4501 C CA . LYS A 1 571 ? -27.573 -21.535 1.520 1.00 92.62 571 LYS A CA 1
ATOM 4502 C C . LYS A 1 571 ? -27.196 -20.396 0.570 1.00 92.62 571 LYS A C 1
ATOM 4504 O O . LYS A 1 571 ? -26.168 -20.480 -0.087 1.00 92.62 571 LYS A O 1
ATOM 4509 N N . GLN A 1 572 ? -27.920 -19.273 0.612 1.00 92.06 572 GLN A N 1
ATOM 4510 C CA . GLN A 1 572 ? -27.599 -18.083 -0.190 1.00 92.06 572 GLN A CA 1
ATOM 4511 C C . GLN A 1 572 ? -26.181 -17.559 0.065 1.00 92.06 572 GLN A C 1
ATOM 4513 O O . GLN A 1 572 ? -25.490 -17.149 -0.862 1.00 92.06 572 GLN A O 1
ATOM 4518 N N . SER A 1 573 ? -25.733 -17.551 1.324 1.00 87.44 573 SER A N 1
ATOM 4519 C CA . SER A 1 573 ? -24.390 -17.078 1.676 1.00 87.44 573 SER A CA 1
ATOM 4520 C C . SER A 1 573 ? -23.299 -17.988 1.119 1.00 87.44 573 SER A C 1
ATOM 4522 O O . SER A 1 573 ? -22.242 -17.488 0.731 1.00 87.44 573 SER A O 1
ATOM 4524 N N . SER A 1 574 ? -23.569 -19.293 1.049 1.00 84.62 574 SER A N 1
ATOM 4525 C CA . SER A 1 574 ? -22.702 -20.274 0.399 1.00 84.62 574 SER A CA 1
ATOM 4526 C C . SER A 1 574 ? -22.694 -20.083 -1.116 1.00 84.62 574 SER A C 1
ATOM 4528 O O . SER A 1 574 ? -21.628 -19.893 -1.694 1.00 84.62 574 SER A O 1
ATOM 4530 N N . ASP A 1 575 ? -23.869 -20.041 -1.745 1.00 84.31 575 ASP A N 1
ATOM 4531 C CA . ASP A 1 575 ? -24.018 -19.950 -3.203 1.00 84.31 575 ASP A CA 1
ATOM 4532 C C . ASP A 1 575 ? -23.432 -18.652 -3.773 1.00 84.31 575 ASP A C 1
ATOM 4534 O O . ASP A 1 575 ? -22.840 -18.642 -4.850 1.00 84.31 575 ASP A O 1
ATOM 4538 N N . TRP A 1 576 ? -23.572 -17.539 -3.048 1.00 84.25 576 TRP A N 1
ATOM 4539 C CA . TRP A 1 576 ? -23.067 -16.234 -3.484 1.00 84.25 576 TRP A CA 1
ATOM 4540 C C . TRP A 1 576 ? -21.600 -15.997 -3.113 1.00 84.25 576 TRP A C 1
ATOM 4542 O O . TRP A 1 576 ? -21.070 -14.928 -3.416 1.00 84.25 576 TRP A O 1
ATOM 4552 N N . GLY A 1 577 ? -20.947 -16.940 -2.423 1.00 78.06 577 GLY A N 1
ATOM 4553 C CA . GLY A 1 577 ? -19.569 -16.776 -1.959 1.00 78.06 577 GLY A CA 1
ATOM 4554 C C . GLY A 1 577 ? -19.398 -15.555 -1.051 1.00 78.06 577 GLY A C 1
ATOM 4555 O O . GLY A 1 577 ? -18.446 -14.787 -1.207 1.00 78.06 577 GLY A O 1
ATOM 4556 N N . ARG A 1 578 ? -20.351 -15.324 -0.132 1.00 77.44 578 ARG A N 1
ATOM 4557 C CA . ARG A 1 578 ? -20.334 -14.154 0.759 1.00 77.44 578 ARG A CA 1
ATOM 4558 C C . ARG A 1 578 ? -19.054 -14.118 1.597 1.00 77.44 578 ARG A C 1
ATOM 4560 O O . ARG A 1 578 ? -18.537 -15.146 2.028 1.00 77.44 578 ARG A O 1
ATOM 4567 N N . SER A 1 579 ? -18.567 -12.907 1.867 1.00 72.38 579 SER A N 1
ATOM 4568 C CA . SER A 1 579 ? -17.406 -12.692 2.735 1.00 72.38 579 SER A CA 1
ATOM 4569 C C . SER A 1 579 ? -17.689 -13.121 4.179 1.00 72.38 579 SER A C 1
ATOM 4571 O O . SER A 1 579 ? -18.840 -13.152 4.608 1.00 72.38 579 SER A O 1
ATOM 4573 N N . ALA A 1 580 ? -16.637 -13.374 4.960 1.00 72.81 580 ALA A N 1
ATOM 4574 C CA . ALA A 1 580 ? -16.731 -13.688 6.391 1.00 72.81 580 ALA A CA 1
ATOM 4575 C C . ALA A 1 580 ? -17.585 -12.684 7.174 1.00 72.81 580 ALA A C 1
ATOM 4577 O O . ALA A 1 580 ? -18.436 -13.068 7.965 1.00 72.81 580 ALA A O 1
ATOM 4578 N N . ALA A 1 581 ? -17.388 -11.388 6.907 1.00 74.44 581 ALA A N 1
ATOM 4579 C CA . ALA A 1 581 ? -18.150 -10.320 7.543 1.00 74.44 581 ALA A CA 1
ATOM 4580 C C . ALA A 1 581 ? -19.641 -10.413 7.191 1.00 74.44 581 ALA A C 1
ATOM 4582 O O . ALA A 1 581 ? -20.492 -10.272 8.061 1.00 74.44 581 ALA A O 1
ATOM 4583 N N . ALA A 1 582 ? -19.965 -10.723 5.933 1.00 81.50 582 ALA A N 1
ATOM 4584 C CA . ALA A 1 582 ? -21.344 -10.932 5.518 1.00 81.50 582 ALA A CA 1
ATOM 4585 C C . ALA A 1 582 ? -21.944 -12.209 6.140 1.00 81.50 582 ALA A C 1
ATOM 4587 O O . ALA A 1 582 ? -23.092 -12.181 6.571 1.00 81.50 582 ALA A O 1
ATOM 4588 N N . TRP A 1 583 ? -21.180 -13.299 6.268 1.00 86.62 583 TRP A N 1
ATOM 4589 C CA . TRP A 1 583 ? -21.592 -14.480 7.040 1.00 86.62 583 TRP A CA 1
ATOM 4590 C C . TRP A 1 583 ? -21.849 -14.141 8.512 1.00 86.62 583 TRP A C 1
ATOM 4592 O O . TRP A 1 583 ? -22.877 -14.529 9.063 1.00 86.62 583 TRP A O 1
ATOM 4602 N N . ASN A 1 584 ? -20.967 -13.355 9.130 1.00 88.00 584 ASN A N 1
ATOM 4603 C CA . ASN A 1 584 ? -21.109 -12.900 10.508 1.00 88.00 584 ASN A CA 1
ATOM 4604 C C . ASN A 1 584 ? -22.388 -12.081 10.694 1.00 88.00 584 ASN A C 1
ATOM 4606 O O . ASN A 1 584 ? -23.171 -12.384 11.588 1.00 88.00 584 ASN A O 1
ATOM 4610 N N . SER A 1 585 ? -22.652 -11.103 9.827 1.00 87.56 585 SER A N 1
ATOM 4611 C CA . SER A 1 585 ? -23.838 -10.248 9.938 1.00 87.56 585 SER A CA 1
ATOM 4612 C C . SER A 1 585 ? -25.147 -10.950 9.559 1.00 87.56 585 SER A C 1
ATOM 4614 O O . SER A 1 585 ? -26.178 -10.668 10.163 1.00 87.56 585 SER A O 1
ATOM 4616 N N . HIS A 1 586 ? -25.142 -11.844 8.564 1.00 88.44 586 HIS A N 1
ATOM 4617 C CA . HIS A 1 586 ? -26.373 -12.444 8.031 1.00 88.44 586 HIS A CA 1
ATOM 4618 C C . HIS A 1 586 ? -26.715 -13.823 8.598 1.00 88.44 586 HIS A C 1
ATOM 4620 O O . HIS A 1 586 ? -27.876 -14.220 8.493 1.00 88.44 586 HIS A O 1
ATOM 4626 N N . VAL A 1 587 ? -25.741 -14.545 9.160 1.00 93.06 587 VAL A N 1
ATOM 4627 C CA . VAL A 1 587 ? -25.906 -15.930 9.626 1.00 93.06 587 VAL A CA 1
ATOM 4628 C C . VAL A 1 587 ? -25.406 -16.088 11.062 1.00 93.06 587 VAL A C 1
ATOM 4630 O O . VAL A 1 587 ? -26.213 -16.341 11.951 1.00 93.06 587 VAL A O 1
ATOM 4633 N N . HIS A 1 588 ? -24.110 -15.892 11.333 1.00 93.75 588 HIS A N 1
ATOM 4634 C CA . HIS A 1 588 ? -23.530 -16.276 12.629 1.00 93.75 588 HIS A CA 1
ATOM 4635 C C . HIS A 1 588 ? -24.022 -15.419 13.800 1.00 93.75 588 HIS A C 1
ATOM 4637 O O . HIS A 1 588 ? -24.477 -15.970 14.798 1.00 93.75 588 HIS A O 1
ATOM 4643 N N . TYR A 1 589 ? -23.976 -14.087 13.696 1.00 93.38 589 TYR A N 1
ATOM 4644 C CA . TYR A 1 589 ? -24.460 -13.212 14.766 1.00 93.38 589 TYR A CA 1
ATOM 4645 C C . TYR A 1 589 ? -25.975 -13.351 14.987 1.00 93.38 589 TYR A C 1
ATOM 4647 O O . TYR A 1 589 ? -26.372 -13.462 16.144 1.00 93.38 589 TYR A O 1
ATOM 4655 N N . PRO A 1 590 ? -26.835 -13.444 13.946 1.00 95.19 590 PRO A N 1
ATOM 4656 C CA . PRO A 1 590 ? -28.245 -13.788 14.136 1.00 95.19 590 PRO A CA 1
ATOM 4657 C C . PRO A 1 590 ? -28.475 -15.104 14.890 1.00 95.19 590 PRO A C 1
ATOM 4659 O O . PRO A 1 590 ? -29.317 -15.134 15.783 1.00 95.19 590 PRO A O 1
ATOM 4662 N N . ILE A 1 591 ? -27.712 -16.164 14.587 1.00 96.25 591 ILE A N 1
ATOM 4663 C CA . ILE A 1 591 ? -27.772 -17.441 15.320 1.00 96.25 591 ILE A CA 1
ATOM 4664 C C . ILE A 1 591 ? -27.392 -17.232 16.786 1.00 96.25 591 ILE A C 1
ATOM 4666 O O . ILE A 1 591 ? -28.146 -17.623 17.671 1.00 96.25 591 ILE A O 1
ATOM 4670 N N . LEU A 1 592 ? -26.261 -16.576 17.061 1.00 95.88 592 LEU A N 1
ATOM 4671 C CA . LEU A 1 592 ? -25.808 -16.315 18.430 1.00 95.88 592 LEU A CA 1
ATOM 4672 C C . LEU A 1 592 ? -26.818 -15.469 19.211 1.00 95.88 592 LEU A C 1
ATOM 4674 O O . LEU A 1 592 ? -27.160 -15.795 20.344 1.00 95.88 592 LEU A O 1
ATOM 4678 N N . HIS A 1 593 ? -27.336 -14.407 18.596 1.00 94.06 593 HIS A N 1
ATOM 4679 C CA . HIS A 1 593 ? -28.328 -13.528 19.207 1.00 94.06 593 HIS A CA 1
ATOM 4680 C C . HIS A 1 593 ? -29.650 -14.246 19.489 1.00 94.06 593 HIS A C 1
ATOM 4682 O O . HIS A 1 593 ? -30.342 -13.894 20.439 1.00 94.06 593 HIS A O 1
ATOM 4688 N N . MET A 1 594 ? -30.015 -15.225 18.663 1.00 94.75 594 MET A N 1
ATOM 4689 C CA . MET A 1 594 ? -31.252 -15.986 18.807 1.00 94.75 594 MET A CA 1
ATOM 4690 C C . MET A 1 594 ? -31.124 -17.139 19.805 1.00 94.75 594 MET A C 1
ATOM 4692 O O . MET A 1 594 ? -32.069 -17.393 20.543 1.00 94.75 594 MET A O 1
ATOM 4696 N N . LEU A 1 595 ? -29.988 -17.843 19.808 1.00 95.69 595 LEU A N 1
ATOM 4697 C CA . LEU A 1 595 ? -29.832 -19.118 20.514 1.00 95.69 595 LEU A CA 1
ATOM 4698 C C . LEU A 1 595 ? -29.012 -19.021 21.802 1.00 95.69 595 LEU A C 1
ATOM 4700 O O . LEU A 1 595 ? -29.246 -19.804 22.714 1.00 95.69 595 LEU A O 1
ATOM 4704 N N . ALA A 1 596 ? -28.055 -18.093 21.883 1.00 93.69 596 ALA A N 1
ATOM 4705 C CA . ALA A 1 596 ? -27.153 -17.967 23.032 1.00 93.69 596 ALA A CA 1
ATOM 4706 C C . ALA A 1 596 ? -27.501 -16.792 23.959 1.00 93.69 596 ALA A C 1
ATOM 4708 O O . ALA A 1 596 ? -26.984 -16.707 25.071 1.00 93.69 596 ALA A O 1
ATOM 4709 N N . LYS A 1 597 ? -28.344 -15.857 23.505 1.00 93.94 597 LYS A N 1
ATOM 4710 C CA . LYS A 1 597 ? -28.750 -14.701 24.304 1.00 93.94 597 LYS A CA 1
ATOM 4711 C C . LYS A 1 597 ? -29.784 -15.112 25.349 1.00 93.94 597 LYS A C 1
ATOM 4713 O O . LYS A 1 597 ? -30.893 -15.515 25.004 1.00 93.94 597 LYS A O 1
ATOM 4718 N N . THR A 1 598 ? -29.456 -14.913 26.616 1.00 92.62 598 THR A N 1
ATOM 4719 C CA . THR A 1 598 ? -30.384 -15.056 27.745 1.00 92.62 598 THR A CA 1
ATOM 4720 C C . THR A 1 598 ? -30.463 -13.734 28.514 1.00 92.62 598 THR A C 1
ATOM 4722 O O . THR A 1 598 ? -29.929 -12.711 28.084 1.00 92.62 598 THR A O 1
ATOM 4725 N N . LEU A 1 599 ? -31.135 -13.717 29.669 1.00 87.75 599 LEU A N 1
ATOM 4726 C CA . LEU A 1 599 ? -31.067 -12.570 30.583 1.00 87.75 599 LEU A CA 1
ATOM 4727 C C . LEU A 1 599 ? -29.681 -12.421 31.231 1.00 87.75 599 LEU A C 1
ATOM 4729 O O . LEU A 1 599 ? -29.362 -11.344 31.725 1.00 87.75 599 LEU A O 1
ATOM 4733 N N . SER A 1 600 ? -28.884 -13.494 31.270 1.00 92.06 600 SER A N 1
ATOM 4734 C CA . SER A 1 600 ? -27.577 -13.545 31.934 1.00 92.06 600 SER A CA 1
ATOM 4735 C C . SER A 1 600 ? -26.411 -13.839 30.989 1.00 92.06 600 SER A C 1
ATOM 4737 O O . SER A 1 600 ? -25.269 -13.746 31.420 1.00 92.06 600 SER A O 1
ATOM 4739 N N . VAL A 1 601 ? -26.645 -14.143 29.712 1.00 95.56 601 VAL A N 1
ATOM 4740 C CA . VAL A 1 601 ? -25.596 -14.386 28.713 1.00 95.56 601 VAL A CA 1
ATOM 4741 C C . VAL A 1 601 ? -25.830 -13.514 27.485 1.00 95.56 601 VAL A C 1
ATOM 4743 O O . VAL A 1 601 ? -26.920 -13.504 26.914 1.00 95.56 601 VAL A O 1
ATOM 4746 N N . MET A 1 602 ? -24.794 -12.786 27.064 1.00 94.19 602 MET A N 1
ATOM 4747 C CA . MET A 1 602 ? -24.825 -11.898 25.903 1.00 94.19 602 MET A CA 1
ATOM 4748 C C . MET A 1 602 ? -23.725 -12.274 24.902 1.00 94.19 602 MET A C 1
ATOM 4750 O O . MET A 1 602 ? -22.554 -12.340 25.286 1.00 94.19 602 MET A O 1
ATOM 4754 N N . PRO A 1 603 ? -24.063 -12.505 23.621 1.00 95.19 603 PRO A N 1
ATOM 4755 C CA . PRO A 1 603 ? -23.066 -12.657 22.573 1.00 95.19 603 PRO A CA 1
ATOM 4756 C C . PRO A 1 603 ? -22.493 -11.293 22.175 1.00 95.19 603 PRO A C 1
ATOM 4758 O O . PRO A 1 603 ? -23.234 -10.368 21.841 1.00 95.19 603 PRO A O 1
ATOM 4761 N N . GLU A 1 604 ? -21.169 -11.190 22.160 1.00 93.88 604 GLU A N 1
ATOM 4762 C CA . GLU A 1 604 ? -20.437 -9.959 21.863 1.00 93.88 604 GLU A CA 1
ATOM 4763 C C . GLU A 1 604 ? -19.484 -10.154 20.686 1.00 93.88 604 GLU A C 1
ATOM 4765 O O . GLU A 1 604 ? -18.762 -11.152 20.619 1.00 93.88 604 GLU A O 1
ATOM 4770 N N . ASP A 1 605 ? -19.463 -9.178 19.776 1.00 89.31 605 ASP A N 1
ATOM 4771 C CA . ASP A 1 605 ? -18.425 -9.062 18.751 1.00 89.31 605 ASP A CA 1
ATOM 4772 C C . ASP A 1 605 ? -17.153 -8.522 19.407 1.00 89.31 605 ASP A C 1
ATOM 4774 O O . ASP A 1 605 ? -17.140 -7.442 20.003 1.00 89.31 605 ASP A O 1
ATOM 4778 N N . ILE A 1 606 ? -16.080 -9.304 19.328 1.00 88.81 606 ILE A N 1
ATOM 4779 C CA . ILE A 1 606 ? -14.796 -8.980 19.949 1.00 88.81 606 ILE A CA 1
ATOM 4780 C C . ILE A 1 606 ? -13.672 -8.886 18.918 1.00 88.81 606 ILE A C 1
ATOM 4782 O O . ILE A 1 606 ? -12.496 -8.886 19.284 1.00 88.81 606 ILE A O 1
ATOM 4786 N N . THR A 1 607 ? -14.018 -8.712 17.640 1.00 79.00 607 THR A N 1
ATOM 4787 C CA . THR A 1 607 ? -13.058 -8.559 16.537 1.00 79.00 607 THR A CA 1
ATOM 4788 C C . THR A 1 607 ? -12.135 -7.347 16.703 1.00 79.00 607 THR A C 1
ATOM 4790 O O . THR A 1 607 ? -11.051 -7.322 16.125 1.00 79.00 607 THR A O 1
ATOM 4793 N N . SER A 1 608 ? -12.519 -6.355 17.517 1.00 74.94 608 SER A N 1
ATOM 4794 C CA . SER A 1 608 ? -11.695 -5.190 17.874 1.00 74.94 608 SER A CA 1
ATOM 4795 C C . SER A 1 608 ? -11.036 -5.275 19.259 1.00 74.94 608 SER A C 1
ATOM 4797 O O . SER A 1 608 ? -10.318 -4.352 19.656 1.00 74.94 608 SER A O 1
ATOM 4799 N N . ALA A 1 609 ? -11.301 -6.327 20.040 1.00 82.31 609 ALA A N 1
ATOM 4800 C CA . ALA A 1 609 ? -10.811 -6.440 21.409 1.00 82.31 609 ALA A CA 1
ATOM 4801 C C . ALA A 1 609 ? -9.306 -6.764 21.439 1.00 82.31 609 ALA A C 1
ATOM 4803 O O . ALA A 1 609 ? -8.807 -7.625 20.714 1.00 82.31 609 ALA A O 1
ATOM 4804 N N . ARG A 1 610 ? -8.557 -6.068 22.305 1.00 84.12 610 ARG A N 1
ATOM 4805 C CA . ARG A 1 610 ? -7.104 -6.256 22.469 1.00 84.12 610 ARG A CA 1
ATOM 4806 C C . ARG A 1 610 ? -6.768 -6.875 23.822 1.00 84.12 610 ARG A C 1
ATOM 4808 O O . ARG A 1 610 ? -7.378 -6.501 24.824 1.00 84.12 610 ARG A O 1
ATOM 4815 N N . ILE A 1 611 ? -5.779 -7.770 23.854 1.00 85.81 611 ILE A N 1
ATOM 4816 C CA . ILE A 1 611 ? -5.245 -8.330 25.104 1.00 85.81 611 ILE A CA 1
ATOM 4817 C C . ILE A 1 611 ? -4.475 -7.226 25.842 1.00 85.81 611 ILE A C 1
ATOM 4819 O O . ILE A 1 611 ? -3.609 -6.568 25.251 1.00 85.81 611 ILE A O 1
ATOM 4823 N N . VAL A 1 612 ? -4.800 -7.015 27.119 1.00 86.56 612 VAL A N 1
ATOM 4824 C CA . VAL A 1 612 ? -4.108 -6.059 27.995 1.00 86.56 612 VAL A CA 1
ATOM 4825 C C . VAL A 1 612 ? -2.636 -6.473 28.114 1.00 86.56 612 VAL A C 1
ATOM 4827 O O . VAL A 1 612 ? -2.378 -7.658 28.322 1.00 86.56 612 VAL A O 1
ATOM 4830 N N . PRO A 1 613 ? -1.664 -5.542 28.016 1.00 81.38 613 PRO A N 1
ATOM 4831 C CA . PRO A 1 613 ? -0.239 -5.871 27.957 1.00 81.38 613 PRO A CA 1
ATOM 4832 C C . PRO A 1 613 ? 0.259 -6.877 29.004 1.00 81.38 613 PRO A C 1
ATOM 4834 O O . PRO A 1 613 ? 1.004 -7.781 28.645 1.00 81.38 613 PRO A O 1
ATOM 4837 N N . ARG A 1 614 ? -0.207 -6.785 30.258 1.00 83.62 614 ARG A N 1
ATOM 4838 C CA . ARG A 1 614 ? 0.199 -7.684 31.357 1.00 83.62 614 ARG A CA 1
ATOM 4839 C C . ARG A 1 614 ? -0.275 -9.137 31.236 1.00 83.62 614 ARG A C 1
ATOM 4841 O O . ARG A 1 614 ? 0.187 -9.973 31.995 1.00 83.62 614 ARG A O 1
ATOM 4848 N N . PHE A 1 615 ? -1.209 -9.424 30.332 1.00 85.88 615 PHE A N 1
ATOM 4849 C CA . PHE A 1 615 ? -1.723 -10.776 30.079 1.00 85.88 615 PHE A CA 1
ATOM 4850 C C . PHE A 1 615 ? -1.271 -11.334 28.732 1.00 85.88 615 PHE A C 1
ATOM 4852 O O . PHE A 1 615 ? -1.756 -12.377 28.299 1.00 85.88 615 PHE A O 1
ATOM 4859 N N . ARG A 1 616 ? -0.402 -10.616 28.014 1.00 81.62 616 ARG A N 1
ATOM 4860 C CA . ARG A 1 616 ? 0.145 -11.114 26.757 1.00 81.62 616 ARG A CA 1
ATOM 4861 C C . ARG A 1 616 ? 1.174 -12.188 27.071 1.00 81.62 616 ARG A C 1
ATOM 4863 O O . ARG A 1 616 ? 2.130 -11.927 27.792 1.00 81.62 616 ARG A O 1
ATOM 4870 N N . THR A 1 617 ? 0.992 -13.359 26.482 1.00 70.44 617 THR A N 1
ATOM 4871 C CA . THR A 1 617 ? 1.963 -14.451 26.561 1.00 70.44 617 THR A CA 1
ATOM 4872 C C . THR A 1 617 ? 3.263 -14.064 25.868 1.00 70.44 617 THR A C 1
ATOM 4874 O O . THR A 1 617 ? 3.231 -13.427 24.806 1.00 70.44 617 THR A O 1
ATOM 4877 N N . CYS A 1 618 ? 4.392 -14.466 26.437 1.00 68.88 618 CYS A N 1
ATOM 4878 C CA . CYS A 1 618 ? 5.730 -14.231 25.893 1.00 68.88 618 CYS A CA 1
ATOM 4879 C C . CYS A 1 618 ? 6.350 -15.522 25.347 1.00 68.88 618 CYS A C 1
ATOM 4881 O O . CYS A 1 618 ? 6.020 -16.605 25.813 1.00 68.88 618 CYS A O 1
ATOM 4883 N N . PHE A 1 619 ? 7.269 -15.430 24.382 1.00 62.47 619 PHE A N 1
ATOM 4884 C CA . PHE A 1 619 ? 8.072 -16.591 23.981 1.00 62.47 619 PHE A CA 1
ATOM 4885 C C . PHE A 1 619 ? 9.170 -16.898 25.010 1.00 62.47 619 PHE A C 1
ATOM 4887 O O . PHE A 1 619 ? 9.972 -16.017 25.316 1.00 62.47 619 PHE A O 1
ATOM 4894 N N . ILE A 1 620 ? 9.274 -18.153 25.455 1.00 57.00 620 ILE A N 1
ATOM 4895 C CA . ILE A 1 620 ? 10.458 -18.665 26.150 1.00 57.00 620 ILE A CA 1
ATOM 4896 C C . ILE A 1 620 ? 11.545 -18.895 25.092 1.00 57.00 620 ILE A C 1
ATOM 4898 O O . ILE A 1 620 ? 11.399 -19.711 24.175 1.00 57.00 620 ILE A O 1
ATOM 4902 N N . THR A 1 621 ? 12.633 -18.139 25.194 1.00 42.50 621 THR A N 1
ATOM 4903 C CA . THR A 1 621 ? 13.893 -18.456 24.518 1.00 42.50 621 THR A CA 1
ATOM 4904 C C . THR A 1 621 ? 14.664 -19.376 25.455 1.00 42.50 621 THR A C 1
ATOM 4906 O O . THR A 1 621 ? 15.061 -18.963 26.537 1.00 42.50 621 THR A O 1
ATOM 4909 N N . ILE A 1 622 ? 14.762 -20.655 25.094 1.00 40.50 622 ILE A N 1
ATOM 4910 C CA . ILE A 1 622 ? 15.752 -21.549 25.690 1.00 40.50 622 ILE A CA 1
ATOM 4911 C C . ILE A 1 622 ? 16.944 -21.447 24.747 1.00 40.50 622 ILE A C 1
ATOM 4913 O O . ILE A 1 622 ? 16.820 -21.810 23.577 1.00 40.50 622 ILE A O 1
ATOM 4917 N N . ASP A 1 623 ? 18.029 -20.846 25.222 1.00 33.00 623 ASP A N 1
ATOM 4918 C CA . ASP A 1 623 ? 19.318 -20.945 24.549 1.00 33.00 623 ASP A CA 1
ATOM 4919 C C . ASP A 1 623 ? 19.747 -22.418 24.628 1.00 33.00 623 ASP A C 1
ATOM 4921 O O . ASP A 1 623 ? 19.810 -22.994 25.713 1.00 33.00 623 ASP A O 1
ATOM 4925 N N . ASP A 1 624 ? 19.971 -23.048 23.475 1.00 29.78 624 ASP A N 1
ATOM 4926 C CA . ASP A 1 624 ? 20.233 -24.491 23.323 1.00 29.78 624 ASP A CA 1
ATOM 4927 C C . ASP A 1 624 ? 21.618 -24.948 23.854 1.00 29.78 624 ASP A C 1
ATOM 4929 O O . ASP A 1 624 ? 22.085 -26.019 23.479 1.00 29.78 624 ASP A O 1
ATOM 4933 N N . ASP A 1 625 ? 22.272 -24.193 24.748 1.00 31.08 625 ASP A N 1
ATOM 4934 C CA . ASP A 1 625 ? 23.644 -24.487 25.206 1.00 31.08 625 ASP A CA 1
ATOM 4935 C C . ASP A 1 625 ? 23.811 -24.892 26.684 1.00 31.08 625 ASP A C 1
ATOM 4937 O O . ASP A 1 625 ? 24.916 -25.262 27.058 1.00 31.08 625 ASP A O 1
ATOM 4941 N N . ASP A 1 626 ? 22.766 -24.949 27.521 1.00 30.36 626 ASP A N 1
ATOM 4942 C CA . ASP A 1 626 ? 22.927 -25.388 28.925 1.00 30.36 626 ASP A CA 1
ATOM 4943 C C . ASP A 1 626 ? 21.897 -26.450 29.352 1.00 30.36 626 ASP A C 1
ATOM 4945 O O . ASP A 1 626 ? 20.999 -26.228 30.168 1.00 30.36 626 ASP A O 1
ATOM 4949 N N . VAL A 1 627 ? 22.065 -27.671 28.834 1.00 34.56 627 VAL A N 1
ATOM 4950 C CA . VAL A 1 627 ? 21.536 -28.888 29.474 1.00 34.56 627 VAL A CA 1
ATOM 4951 C C . VAL A 1 627 ? 22.618 -29.460 30.386 1.00 34.56 627 VAL A C 1
ATOM 4953 O O . VAL A 1 627 ? 23.255 -30.443 30.040 1.00 34.56 627 VAL A O 1
ATOM 4956 N N . GLU A 1 628 ? 22.838 -28.820 31.534 1.00 32.91 628 GLU A N 1
ATOM 4957 C CA . GLU A 1 628 ? 23.253 -29.445 32.803 1.00 32.91 628 GLU A CA 1
ATOM 4958 C C . GLU A 1 628 ? 23.543 -28.353 33.843 1.00 32.91 628 GLU A C 1
ATOM 4960 O O . GLU A 1 628 ? 24.642 -27.819 33.907 1.00 32.91 628 GLU A O 1
ATOM 4965 N N . SER A 1 629 ? 22.539 -28.038 34.672 1.00 31.98 629 SER A N 1
ATOM 4966 C CA . SER A 1 629 ? 22.655 -27.595 36.078 1.00 31.98 629 SER A CA 1
ATOM 4967 C C . SER A 1 629 ? 21.599 -26.541 36.419 1.00 31.98 629 SER A C 1
ATOM 4969 O O . SER A 1 629 ? 21.812 -25.343 36.275 1.00 31.98 629 SER A O 1
ATOM 4971 N N . ALA A 1 630 ? 20.451 -26.987 36.931 1.00 30.64 630 ALA A N 1
ATOM 4972 C CA . ALA A 1 630 ? 19.582 -26.139 37.752 1.00 30.64 630 ALA A CA 1
ATOM 4973 C C . ALA A 1 630 ? 18.683 -26.988 38.664 1.00 30.64 630 ALA A C 1
ATOM 4975 O O . ALA A 1 630 ? 17.461 -26.863 38.683 1.00 30.64 630 ALA A O 1
ATOM 4976 N N . LEU A 1 631 ? 19.304 -27.870 39.447 1.00 31.94 631 LEU A N 1
ATOM 4977 C CA . LEU A 1 631 ? 18.729 -28.380 40.691 1.00 31.94 631 LEU A CA 1
ATOM 4978 C C . LEU A 1 631 ? 19.474 -27.717 41.853 1.00 31.94 631 LEU A C 1
ATOM 4980 O O . LEU A 1 631 ? 20.337 -28.351 42.442 1.00 31.94 631 LEU A O 1
ATOM 4984 N N . SER A 1 632 ? 19.158 -26.454 42.169 1.00 28.84 632 SER A N 1
ATOM 4985 C CA . SER A 1 632 ? 19.281 -25.893 43.530 1.00 28.84 632 SER A CA 1
ATOM 4986 C C . SER A 1 632 ? 18.988 -24.386 43.595 1.00 28.84 632 SER A C 1
ATOM 4988 O O . SER A 1 632 ? 19.670 -23.585 42.970 1.00 28.84 632 SER A O 1
ATOM 4990 N N . THR A 1 633 ? 18.021 -24.048 44.454 1.00 27.80 633 THR A N 1
ATOM 4991 C CA . THR A 1 633 ? 17.941 -22.870 45.348 1.00 27.80 633 THR A CA 1
ATOM 4992 C C . THR A 1 633 ? 18.060 -21.438 44.804 1.00 27.80 633 THR A C 1
ATOM 4994 O O . THR A 1 633 ? 19.122 -20.955 44.440 1.00 27.80 633 THR A O 1
ATOM 4997 N N . SER A 1 634 ? 16.931 -20.736 44.950 1.00 34.66 634 SER A N 1
ATOM 4998 C CA . SER A 1 634 ? 16.731 -19.314 45.274 1.00 34.66 634 SER A CA 1
ATOM 4999 C C . SER A 1 634 ? 17.960 -18.424 45.532 1.00 34.66 634 SER A C 1
ATOM 5001 O O . SER A 1 634 ? 18.577 -18.523 46.590 1.00 34.66 634 SER A O 1
ATOM 5003 N N . SER A 1 635 ? 18.139 -17.408 44.687 1.00 26.69 635 SER A N 1
ATOM 5004 C CA . SER A 1 635 ? 18.190 -15.989 45.083 1.00 26.69 635 SER A CA 1
ATOM 5005 C C . SER A 1 635 ? 18.345 -15.103 43.845 1.00 26.69 635 SER A C 1
ATOM 5007 O O . SER A 1 635 ? 18.986 -15.498 42.880 1.00 26.69 635 SER A O 1
ATOM 5009 N N . HIS A 1 636 ? 17.720 -13.929 43.902 1.00 36.25 636 HIS A N 1
ATOM 5010 C CA . HIS A 1 636 ? 17.731 -12.840 42.926 1.00 36.25 636 HIS A CA 1
ATOM 5011 C C . HIS A 1 636 ? 19.027 -12.669 42.112 1.00 36.25 636 HIS A C 1
ATOM 5013 O O . HIS A 1 636 ? 20.051 -12.318 42.681 1.00 36.25 636 HIS A O 1
ATOM 5019 N N . ASP A 1 637 ? 18.918 -12.797 40.786 1.00 24.27 637 ASP A N 1
ATOM 5020 C CA . ASP A 1 637 ? 19.517 -11.874 39.813 1.00 24.27 637 ASP A CA 1
ATOM 5021 C C . ASP A 1 637 ? 18.855 -12.077 38.438 1.00 24.27 637 ASP A C 1
ATOM 5023 O O . ASP A 1 637 ? 18.740 -13.188 37.923 1.00 24.27 637 ASP A O 1
ATOM 5027 N N . THR A 1 638 ? 18.316 -10.997 37.873 1.00 29.69 638 THR A N 1
ATOM 5028 C CA . THR A 1 638 ? 17.543 -10.990 36.623 1.00 29.69 638 THR A CA 1
ATOM 5029 C C . THR A 1 638 ? 18.472 -11.054 35.412 1.00 29.69 638 THR A C 1
ATOM 5031 O O . THR A 1 638 ? 18.984 -10.024 34.972 1.00 29.69 638 THR A O 1
ATOM 5034 N N . SER A 1 639 ? 18.655 -12.251 34.846 1.00 26.33 639 SER A N 1
ATOM 5035 C CA . SER A 1 639 ? 19.178 -12.413 33.488 1.00 26.33 639 SER A CA 1
ATOM 5036 C C . SER A 1 639 ? 18.145 -11.899 32.473 1.00 26.33 639 SER A C 1
ATOM 5038 O O . SER A 1 639 ? 16.945 -12.169 32.565 1.00 26.33 639 SER A O 1
ATOM 5040 N N . ALA A 1 640 ? 18.608 -11.078 31.530 1.00 29.03 640 ALA A N 1
ATOM 5041 C CA . ALA A 1 640 ? 17.782 -10.397 30.539 1.00 29.03 640 ALA A CA 1
ATOM 5042 C C . ALA A 1 640 ? 17.287 -11.376 29.458 1.00 29.03 640 ALA A C 1
ATOM 5044 O O . ALA A 1 640 ? 17.853 -11.474 28.373 1.00 29.03 640 ALA A O 1
ATOM 5045 N N . THR A 1 641 ? 16.201 -12.087 29.754 1.00 28.14 641 THR A N 1
ATOM 5046 C CA . THR A 1 641 ? 15.390 -12.812 28.769 1.00 28.14 641 THR A CA 1
ATOM 5047 C C . THR A 1 641 ? 14.616 -11.801 27.917 1.00 28.14 641 THR A C 1
ATOM 5049 O O . THR A 1 641 ? 13.856 -10.973 28.426 1.00 28.14 641 THR A O 1
ATOM 5052 N N . THR A 1 642 ? 14.815 -11.828 26.597 1.00 30.08 642 THR A N 1
ATOM 5053 C CA . THR A 1 642 ? 14.100 -10.956 25.649 1.00 30.08 642 THR A CA 1
ATOM 5054 C C . THR A 1 642 ? 12.669 -11.462 25.434 1.00 30.08 642 THR A C 1
ATOM 5056 O O . THR A 1 642 ? 12.342 -12.132 24.455 1.00 30.08 642 THR A O 1
ATOM 5059 N N . ASN A 1 643 ? 11.782 -11.140 26.376 1.00 33.81 643 ASN A N 1
ATOM 5060 C CA . ASN A 1 643 ? 10.373 -11.529 26.323 1.00 33.81 643 ASN A CA 1
ATOM 5061 C C . ASN A 1 643 ? 9.629 -10.751 25.225 1.00 33.81 643 ASN A C 1
ATOM 5063 O O . ASN A 1 643 ? 9.313 -9.570 25.364 1.00 33.81 643 ASN A O 1
ATOM 5067 N N . THR A 1 644 ? 9.351 -11.425 24.107 1.00 43.66 644 THR A N 1
ATOM 5068 C CA . THR A 1 644 ? 8.547 -10.891 22.996 1.00 43.66 644 THR A CA 1
ATOM 5069 C C . THR A 1 644 ? 7.091 -11.313 23.173 1.00 43.66 644 THR A C 1
ATOM 5071 O O . THR A 1 644 ? 6.786 -12.503 23.184 1.00 43.66 644 THR A O 1
ATOM 5074 N N . SER A 1 645 ? 6.194 -10.339 23.346 1.00 37.62 645 SER A N 1
ATOM 5075 C CA . SER A 1 645 ? 4.769 -10.597 23.596 1.00 37.62 645 SER A CA 1
ATOM 5076 C C . SER A 1 645 ? 4.011 -11.025 22.324 1.00 37.62 645 SER A C 1
ATOM 5078 O O . SER A 1 645 ? 4.424 -10.690 21.213 1.00 37.62 645 SER A O 1
ATOM 5080 N N . VAL A 1 646 ? 2.909 -11.769 22.463 1.00 51.38 646 VAL A N 1
ATOM 5081 C CA . VAL A 1 646 ? 2.080 -12.282 21.351 1.00 51.38 646 VAL A CA 1
ATOM 5082 C C . VAL A 1 646 ? 0.631 -11.797 21.491 1.00 51.38 646 VAL A C 1
ATOM 5084 O O . VAL A 1 646 ? 0.066 -11.819 22.583 1.00 51.38 646 VAL A O 1
ATOM 5087 N N . GLN A 1 647 ? -0.002 -11.381 20.386 1.00 54.19 647 GLN A N 1
ATOM 5088 C CA . GLN A 1 647 ? -1.425 -11.014 20.350 1.00 54.19 647 GLN A CA 1
ATOM 5089 C C . GLN A 1 647 ? -2.111 -11.527 19.073 1.00 54.19 647 GLN A C 1
ATOM 5091 O O . GLN A 1 647 ? -1.609 -11.320 17.968 1.00 54.19 647 GLN A O 1
ATOM 5096 N N . LYS A 1 648 ? -3.293 -12.147 19.210 1.00 56.28 648 LYS A N 1
ATOM 5097 C CA . LYS A 1 648 ? -4.170 -12.551 18.096 1.00 56.28 648 LYS A CA 1
ATOM 5098 C C . LYS A 1 648 ? -5.652 -12.429 18.467 1.00 56.28 648 LYS A C 1
ATOM 5100 O O . LYS A 1 648 ? -5.993 -12.598 19.627 1.00 56.28 648 LYS A O 1
ATOM 5105 N N . MET A 1 649 ? -6.505 -12.099 17.492 1.00 69.50 649 MET A N 1
ATOM 5106 C CA . MET A 1 649 ? -7.932 -11.775 17.693 1.00 69.50 649 MET A CA 1
ATOM 5107 C C . MET A 1 649 ? -8.856 -12.971 17.400 1.00 69.50 649 MET A C 1
ATOM 5109 O O . MET A 1 649 ? -8.534 -13.794 16.538 1.00 69.50 649 MET A O 1
ATOM 5113 N N . VAL A 1 650 ? -10.003 -13.016 18.089 1.00 80.06 650 VAL A N 1
ATOM 5114 C CA . VAL A 1 650 ? -11.118 -13.978 17.933 1.00 80.06 650 VAL A CA 1
ATOM 5115 C C . VAL A 1 650 ? -12.392 -13.201 17.548 1.00 80.06 650 VAL A C 1
ATOM 5117 O O . VAL A 1 650 ? -12.425 -11.986 17.729 1.00 80.06 650 VAL A O 1
ATOM 5120 N N . ASP A 1 651 ? -13.408 -13.852 16.967 1.00 85.50 651 ASP A N 1
ATOM 5121 C CA . ASP A 1 651 ? -14.564 -13.153 16.380 1.00 85.50 651 ASP A CA 1
ATOM 5122 C C . ASP A 1 651 ? -15.645 -12.801 17.410 1.00 85.50 651 ASP A C 1
ATOM 5124 O O . ASP A 1 651 ? -16.028 -11.638 17.523 1.00 85.50 651 ASP A O 1
ATOM 5128 N N . PHE A 1 652 ? -16.116 -13.781 18.188 1.00 94.12 652 PHE A N 1
ATOM 5129 C CA . PHE A 1 652 ? -17.168 -13.564 19.186 1.00 94.12 652 PHE A CA 1
ATOM 5130 C C . PHE A 1 652 ? -16.807 -14.138 20.555 1.00 94.12 652 PHE A C 1
ATOM 5132 O O . PHE A 1 652 ? -16.006 -15.070 20.672 1.00 94.12 652 PHE A O 1
ATOM 5139 N N . ALA A 1 653 ? -17.443 -13.604 21.593 1.00 96.44 653 ALA A N 1
ATOM 5140 C CA . ALA A 1 653 ? -17.444 -14.174 22.933 1.00 96.44 653 ALA A CA 1
ATOM 5141 C C . ALA A 1 653 ? -18.870 -14.257 23.484 1.00 96.44 653 ALA A C 1
ATOM 5143 O O . ALA A 1 653 ? -19.697 -13.396 23.189 1.00 96.44 653 ALA A O 1
ATOM 5144 N N . LEU A 1 654 ? -19.150 -15.263 24.313 1.00 97.19 654 LEU A N 1
ATOM 5145 C CA . LEU A 1 654 ? -20.337 -15.250 25.169 1.00 97.19 654 LEU A CA 1
ATOM 5146 C C . LEU A 1 654 ? -19.931 -14.688 26.529 1.00 97.19 654 LEU A C 1
ATOM 5148 O O . LEU A 1 654 ? -19.109 -15.277 27.235 1.00 97.19 654 LEU A O 1
ATOM 5152 N N . ALA A 1 655 ? -20.484 -13.530 26.876 1.00 96.44 655 ALA A N 1
ATOM 5153 C CA . ALA A 1 655 ? -20.213 -12.835 28.124 1.00 96.44 655 ALA A CA 1
ATOM 5154 C C . ALA A 1 655 ? -21.343 -13.083 29.127 1.00 96.44 655 ALA A C 1
ATOM 5156 O O . ALA A 1 655 ? -22.519 -12.966 28.788 1.00 96.44 655 ALA A O 1
ATOM 5157 N N . LEU A 1 656 ? -20.981 -13.400 30.367 1.00 96.38 656 LEU A N 1
ATOM 5158 C CA . LEU A 1 656 ? -21.911 -13.510 31.481 1.00 96.38 656 LEU A CA 1
ATOM 5159 C C . LEU A 1 656 ? -22.228 -12.105 32.013 1.00 96.38 656 LEU A C 1
ATOM 5161 O O . LEU A 1 656 ? -21.342 -11.400 32.503 1.00 96.38 656 LEU A O 1
ATOM 5165 N N . GLU A 1 657 ? -23.495 -11.711 31.939 1.00 94.12 657 GLU A N 1
ATOM 5166 C CA . GLU A 1 657 ? -24.014 -10.507 32.575 1.00 94.12 657 GLU A CA 1
ATOM 5167 C C . GLU A 1 657 ? -24.105 -10.751 34.091 1.00 94.12 657 GLU A C 1
ATOM 5169 O O . GLU A 1 657 ? -24.831 -11.644 34.544 1.00 94.12 657 GLU A O 1
ATOM 5174 N N . PRO A 1 658 ? -23.336 -10.013 34.905 1.00 90.56 658 PRO A N 1
ATOM 5175 C CA . PRO A 1 658 ? -23.274 -10.272 36.327 1.00 90.56 658 PRO A CA 1
ATOM 5176 C C . PRO A 1 658 ? -24.573 -9.848 37.020 1.00 90.56 658 PRO A C 1
ATOM 5178 O O . PRO A 1 658 ? -25.077 -8.742 36.827 1.00 90.56 658 PRO A O 1
ATOM 5181 N N . ASP A 1 659 ? -25.088 -10.708 37.899 1.00 92.44 659 ASP A N 1
ATOM 5182 C CA . ASP A 1 659 ? -26.171 -10.315 38.801 1.00 92.44 659 ASP A CA 1
ATOM 5183 C C . ASP A 1 659 ? -25.698 -9.269 39.824 1.00 92.44 659 ASP A C 1
ATOM 5185 O O . ASP A 1 659 ? -24.518 -8.925 39.899 1.00 92.44 659 ASP A O 1
ATOM 5189 N N . LYS A 1 660 ? -26.613 -8.751 40.652 1.00 91.94 660 LYS A N 1
ATOM 5190 C CA . LYS A 1 660 ? -26.291 -7.687 41.620 1.00 91.94 660 LYS A CA 1
ATOM 5191 C C . LYS A 1 660 ? -25.093 -8.023 42.517 1.00 91.94 660 LYS A C 1
ATOM 5193 O O . LYS A 1 660 ? -24.303 -7.128 42.820 1.00 91.94 660 LYS A O 1
ATOM 5198 N N . GLN A 1 661 ? -24.963 -9.279 42.946 1.00 93.00 661 GLN A N 1
ATOM 5199 C CA . GLN A 1 661 ? -23.880 -9.708 43.826 1.00 93.00 661 GLN A CA 1
ATOM 5200 C C . GLN A 1 661 ? -22.555 -9.757 43.063 1.00 93.00 661 GLN A C 1
ATOM 5202 O O . GLN A 1 661 ? -21.581 -9.127 43.483 1.00 93.00 661 GLN A O 1
ATOM 5207 N N . LEU A 1 662 ? -22.524 -10.447 41.920 1.00 92.94 662 LEU A N 1
ATOM 5208 C CA . LEU A 1 662 ? -21.322 -10.557 41.100 1.00 92.94 662 LEU A CA 1
ATOM 5209 C C . LEU A 1 662 ? -20.892 -9.190 40.551 1.00 92.94 662 LEU A C 1
ATOM 5211 O O . LEU A 1 662 ? -19.704 -8.890 40.534 1.00 92.94 662 LEU A O 1
ATOM 5215 N N . ALA A 1 663 ? -21.827 -8.315 40.188 1.00 93.44 663 ALA A N 1
ATOM 5216 C CA . ALA A 1 663 ? -21.533 -6.987 39.654 1.00 93.44 663 ALA A CA 1
ATOM 5217 C C . ALA A 1 663 ? -20.835 -6.100 40.694 1.00 93.44 663 ALA A C 1
ATOM 5219 O O . ALA A 1 663 ? -19.900 -5.369 40.361 1.00 93.44 663 ALA A O 1
ATOM 5220 N N . ALA A 1 664 ? -21.247 -6.186 41.965 1.00 93.31 664 ALA A N 1
ATOM 5221 C CA . ALA A 1 664 ? -20.591 -5.475 43.059 1.00 93.31 664 ALA A CA 1
ATOM 5222 C C . ALA A 1 664 ? -19.147 -5.963 43.265 1.00 93.31 664 ALA A C 1
ATOM 5224 O O . ALA A 1 664 ? -18.234 -5.148 43.419 1.00 93.31 664 ALA A O 1
ATOM 5225 N N . ILE A 1 665 ? -18.939 -7.282 43.209 1.00 94.19 665 ILE A N 1
ATOM 5226 C CA . ILE A 1 665 ? -17.624 -7.928 43.308 1.00 94.19 665 ILE A CA 1
ATOM 5227 C C . ILE A 1 665 ? -16.733 -7.507 42.133 1.00 94.19 665 ILE A C 1
ATOM 5229 O O . ILE A 1 665 ? -15.637 -6.990 42.345 1.00 94.19 665 ILE A O 1
ATOM 5233 N N . VAL A 1 666 ? -17.219 -7.659 40.898 1.00 93.25 666 VAL A N 1
ATOM 5234 C CA . VAL A 1 666 ? -16.498 -7.295 39.672 1.00 93.25 666 VAL A CA 1
ATOM 5235 C C . VAL A 1 666 ? -16.100 -5.825 39.710 1.00 93.25 666 VAL A C 1
ATOM 5237 O O . VAL A 1 666 ? -14.922 -5.523 39.566 1.00 93.25 666 VAL A O 1
ATOM 5240 N N . LYS A 1 667 ? -17.041 -4.916 39.997 1.00 91.25 667 LYS A N 1
ATOM 5241 C CA . LYS A 1 667 ? -16.767 -3.475 40.068 1.00 91.25 667 LYS A CA 1
ATOM 5242 C C . LYS A 1 667 ? -15.711 -3.143 41.120 1.00 91.25 667 LYS A C 1
ATOM 5244 O O . LYS A 1 667 ? -14.830 -2.324 40.860 1.00 91.25 667 LYS A O 1
ATOM 5249 N N . LYS A 1 668 ? -15.783 -3.766 42.304 1.00 90.31 668 LYS A N 1
ATOM 5250 C CA . LYS A 1 668 ? -14.769 -3.580 43.349 1.00 90.31 668 LYS A CA 1
ATOM 5251 C C . LYS A 1 668 ? -13.404 -4.059 42.856 1.00 90.31 668 LYS A C 1
ATOM 5253 O O . LYS A 1 668 ? -12.432 -3.341 43.042 1.00 90.31 668 LYS A O 1
ATOM 5258 N N . TYR A 1 669 ? -13.336 -5.208 42.185 1.00 89.31 669 TYR A N 1
ATOM 5259 C CA . TYR A 1 669 ? -12.087 -5.749 41.649 1.00 89.31 669 TYR A CA 1
ATOM 5260 C C . TYR A 1 669 ? -11.490 -4.879 40.535 1.00 89.31 669 TYR A C 1
ATOM 5262 O O . TYR A 1 669 ? -10.317 -4.511 40.600 1.00 89.31 669 TYR A O 1
ATOM 5270 N N . THR A 1 670 ? -12.286 -4.509 39.530 1.00 89.94 670 THR A N 1
ATOM 5271 C CA . THR A 1 670 ? -11.822 -3.754 38.357 1.00 89.94 670 THR A CA 1
ATOM 5272 C C . THR A 1 670 ? -11.410 -2.325 38.690 1.00 89.94 670 THR A C 1
ATOM 5274 O O . THR A 1 670 ? -10.602 -1.755 37.970 1.00 89.94 670 THR A O 1
ATOM 5277 N N . ASN A 1 671 ? -11.922 -1.746 39.778 1.00 87.31 671 ASN A N 1
ATOM 5278 C CA . ASN A 1 671 ? -11.532 -0.408 40.227 1.00 87.31 671 ASN A CA 1
ATOM 5279 C C . ASN A 1 671 ? -10.178 -0.368 40.957 1.00 87.31 671 ASN A C 1
ATOM 5281 O O . ASN A 1 671 ? -9.658 0.721 41.182 1.00 87.31 671 ASN A O 1
ATOM 5285 N N . LEU A 1 672 ? -9.604 -1.516 41.339 1.00 79.94 672 LEU A N 1
ATOM 5286 C CA . LEU A 1 672 ? -8.322 -1.564 42.061 1.00 79.94 672 LEU A CA 1
ATOM 5287 C C . LEU A 1 672 ? -7.118 -1.247 41.165 1.00 79.94 672 LEU A C 1
ATOM 5289 O O . LEU A 1 672 ? -6.048 -0.935 41.676 1.00 79.94 672 LEU A O 1
ATOM 5293 N N . LEU A 1 673 ? -7.276 -1.351 39.845 1.00 71.50 673 LEU A N 1
ATOM 5294 C CA . LEU A 1 673 ? -6.217 -1.153 38.860 1.00 71.50 673 LEU A CA 1
ATOM 5295 C C . LEU A 1 673 ? -6.730 -0.239 37.745 1.00 71.50 673 LEU A C 1
ATOM 5297 O O . LEU A 1 673 ? -7.874 -0.370 37.311 1.00 71.50 673 LEU A O 1
ATOM 5301 N N . ALA A 1 674 ? -5.879 0.655 37.237 1.00 69.50 674 ALA A N 1
ATOM 5302 C CA . ALA A 1 674 ? -6.235 1.550 36.131 1.00 69.50 674 ALA A CA 1
ATOM 5303 C C . ALA A 1 674 ? -6.658 0.778 34.858 1.00 69.50 674 ALA A C 1
ATOM 5305 O O . ALA A 1 674 ? -7.536 1.219 34.114 1.00 69.50 674 ALA A O 1
ATOM 5306 N N . ASP A 1 675 ? -6.098 -0.417 34.653 1.00 71.50 675 ASP A N 1
ATOM 5307 C CA . ASP A 1 675 ? -6.404 -1.377 33.587 1.00 71.50 675 ASP A CA 1
ATOM 5308 C C . ASP A 1 675 ? -7.171 -2.617 34.106 1.00 71.50 675 ASP A C 1
ATOM 5310 O O . ASP A 1 675 ? -7.093 -3.710 33.532 1.00 71.50 675 ASP A O 1
ATOM 5314 N N . GLY A 1 676 ? -7.898 -2.479 35.220 1.00 82.75 676 GLY A N 1
ATOM 5315 C CA . GLY A 1 676 ? -8.619 -3.577 35.855 1.00 82.75 676 GLY A CA 1
ATOM 5316 C C . GLY A 1 676 ? -9.698 -4.169 34.947 1.00 82.75 676 GLY A C 1
ATOM 5317 O O . GLY A 1 676 ? -10.576 -3.467 34.448 1.00 82.75 676 GLY A O 1
ATOM 5318 N N . THR A 1 677 ? -9.633 -5.481 34.746 1.00 92.75 677 THR A N 1
ATOM 5319 C CA . THR A 1 677 ? -10.583 -6.278 33.963 1.00 92.75 677 THR A CA 1
ATOM 5320 C C . THR A 1 677 ? -10.698 -7.665 34.590 1.00 92.75 677 THR A C 1
ATOM 5322 O O . THR A 1 677 ? -9.753 -8.128 35.236 1.00 92.75 677 THR A O 1
ATOM 5325 N N . VAL A 1 678 ? -11.857 -8.304 34.427 1.00 93.12 678 VAL A N 1
ATOM 5326 C CA . VAL A 1 678 ? -12.108 -9.698 34.848 1.00 93.12 678 VAL A CA 1
ATOM 5327 C C . VAL A 1 678 ? -11.861 -10.719 33.733 1.00 93.12 678 VAL A C 1
ATOM 5329 O O . VAL A 1 678 ? -12.104 -11.905 33.919 1.00 93.12 678 VAL A O 1
ATOM 5332 N N . ASN A 1 679 ? -11.373 -10.252 32.582 1.00 94.12 679 ASN A N 1
ATOM 5333 C CA . ASN A 1 679 ? -10.925 -11.053 31.446 1.00 94.12 679 ASN A CA 1
ATOM 5334 C C . ASN A 1 679 ? -9.498 -10.624 31.051 1.00 94.12 679 ASN A C 1
ATOM 5336 O O . ASN A 1 679 ? -8.828 -9.882 31.765 1.00 94.12 679 ASN A O 1
ATOM 5340 N N . GLN A 1 680 ? -9.012 -11.052 29.891 1.00 92.69 680 GLN A N 1
ATOM 5341 C CA . GLN A 1 680 ? -7.721 -10.653 29.324 1.00 92.69 680 GLN A CA 1
ATOM 5342 C C . GLN A 1 680 ? -7.748 -9.328 28.545 1.00 92.69 680 GLN A C 1
ATOM 5344 O O . GLN A 1 680 ? -6.713 -8.885 28.054 1.00 92.69 680 GLN A O 1
ATOM 5349 N N . THR A 1 681 ? -8.912 -8.686 28.393 1.00 91.50 681 THR A N 1
ATOM 5350 C CA . THR A 1 681 ? -9.094 -7.466 27.587 1.00 91.50 681 THR A CA 1
ATOM 5351 C C . THR A 1 681 ? -9.735 -6.327 28.383 1.00 91.50 681 THR A C 1
ATOM 5353 O O . THR A 1 681 ? -10.590 -6.558 29.236 1.00 91.50 681 THR A O 1
ATOM 5356 N N . ALA A 1 682 ? -9.349 -5.084 28.080 1.00 88.62 682 ALA A N 1
ATOM 5357 C CA . ALA A 1 682 ? -9.990 -3.872 28.598 1.00 88.62 682 ALA A CA 1
ATOM 5358 C C . ALA A 1 682 ? -11.141 -3.370 27.701 1.00 88.62 682 ALA A C 1
ATOM 5360 O O . ALA A 1 682 ? -11.681 -2.290 27.944 1.00 88.62 682 ALA A O 1
ATOM 5361 N N . TYR A 1 683 ? -11.513 -4.131 26.663 1.00 89.50 683 TYR A N 1
ATOM 5362 C CA . TYR A 1 683 ? -12.653 -3.829 25.800 1.00 89.50 683 TYR A CA 1
ATOM 5363 C C . TYR A 1 683 ? -13.923 -3.667 26.642 1.00 89.50 683 TYR A C 1
ATOM 5365 O O . TYR A 1 683 ? -14.267 -4.569 27.401 1.00 89.50 683 TYR A O 1
ATOM 5373 N N . GLY A 1 684 ? -14.598 -2.517 26.532 1.00 87.88 684 GLY A N 1
ATOM 5374 C CA . GLY A 1 684 ? -15.694 -2.116 27.426 1.00 87.88 684 GLY A CA 1
ATOM 5375 C C . GLY A 1 684 ? -16.729 -3.220 27.690 1.00 87.88 684 GLY A C 1
ATOM 5376 O O . GLY A 1 684 ? -16.942 -3.554 28.857 1.00 87.88 684 GLY A O 1
ATOM 5377 N N . PRO A 1 685 ? -17.289 -3.853 26.640 1.00 89.31 685 PRO A N 1
ATOM 5378 C CA . PRO A 1 685 ? -18.226 -4.969 26.768 1.00 89.31 685 PRO A CA 1
ATOM 5379 C C . PRO A 1 685 ? -17.704 -6.183 27.545 1.00 89.31 685 PRO A C 1
ATOM 5381 O O . PRO A 1 685 ? -18.510 -6.889 28.137 1.00 89.31 685 PRO A O 1
ATOM 5384 N N . LEU A 1 686 ? -16.395 -6.439 27.583 1.00 92.94 686 LEU A N 1
ATOM 5385 C CA . LEU A 1 686 ? -15.806 -7.570 28.312 1.00 92.94 686 LEU A CA 1
ATOM 5386 C C . LEU A 1 686 ? -15.067 -7.164 29.592 1.00 92.94 686 LEU A C 1
ATOM 5388 O O . LEU A 1 686 ? -14.738 -8.021 30.406 1.00 92.94 686 LEU A O 1
ATOM 5392 N N . LYS A 1 687 ? -14.816 -5.874 29.821 1.00 90.19 687 LYS A N 1
ATOM 5393 C CA . LYS A 1 687 ? -14.038 -5.395 30.973 1.00 90.19 687 LYS A CA 1
ATOM 5394 C C . LYS A 1 687 ? -14.644 -5.839 32.310 1.00 90.19 687 LYS A C 1
ATOM 5396 O O . LYS A 1 687 ? -13.914 -6.245 33.211 1.00 90.19 687 LYS A O 1
ATOM 5401 N N . ASN A 1 688 ? -15.974 -5.779 32.406 1.00 91.94 688 ASN A N 1
ATOM 5402 C CA . ASN A 1 688 ? -16.744 -6.034 33.629 1.00 91.94 688 ASN A CA 1
ATOM 5403 C C . ASN A 1 688 ? -17.706 -7.232 33.508 1.00 91.94 688 ASN A C 1
ATOM 5405 O O . ASN A 1 688 ? -18.594 -7.386 34.343 1.00 91.94 688 ASN A O 1
ATOM 5409 N N . ARG A 1 689 ? -17.578 -8.055 32.463 1.00 94.62 689 ARG A N 1
ATOM 5410 C CA . ARG A 1 689 ? -18.471 -9.197 32.212 1.00 94.62 689 ARG A CA 1
ATOM 5411 C C . ARG A 1 689 ? -17.638 -10.440 31.930 1.00 94.62 689 ARG A C 1
ATOM 5413 O O . ARG A 1 689 ? -17.035 -10.502 30.859 1.00 94.62 689 ARG A O 1
ATOM 5420 N N . PRO A 1 690 ? -17.530 -11.393 32.873 1.00 95.94 690 PRO A N 1
ATOM 5421 C CA . PRO A 1 690 ? -16.722 -12.596 32.683 1.00 95.94 690 PRO A CA 1
ATOM 5422 C C . PRO A 1 690 ? -17.133 -13.359 31.418 1.00 95.94 690 PRO A C 1
ATOM 5424 O O . PRO A 1 690 ? -18.316 -13.617 31.223 1.00 95.94 690 PRO A O 1
ATOM 5427 N N . ALA A 1 691 ? -16.179 -13.723 30.562 1.00 95.69 691 ALA A N 1
ATOM 5428 C CA . ALA A 1 691 ? -16.457 -14.397 29.294 1.00 95.69 691 ALA A CA 1
ATOM 5429 C C . ALA A 1 691 ? -15.652 -15.703 29.187 1.00 95.69 691 ALA A C 1
ATOM 5431 O O . ALA A 1 691 ? -14.440 -15.633 28.988 1.00 95.69 691 ALA A O 1
ATOM 5432 N N . PRO A 1 692 ? -16.291 -16.880 29.336 1.00 95.06 692 PRO A N 1
ATOM 5433 C CA . PRO A 1 692 ? -15.612 -18.172 29.245 1.00 95.06 692 PRO A CA 1
ATOM 5434 C C . PRO A 1 692 ? -15.636 -18.799 27.846 1.00 95.06 692 PRO A C 1
ATOM 5436 O O . PRO A 1 692 ? -14.834 -19.686 27.580 1.00 95.06 692 PRO A O 1
ATOM 5439 N N . VAL A 1 693 ? -16.554 -18.389 26.961 1.00 96.56 693 VAL A N 1
ATOM 5440 C CA . VAL A 1 693 ? -16.733 -19.025 25.644 1.00 96.56 693 VAL A CA 1
ATOM 5441 C C . VAL A 1 693 ? -16.252 -18.093 24.549 1.00 96.56 693 VAL A C 1
ATOM 5443 O O . VAL A 1 693 ? -16.768 -16.983 24.405 1.00 96.56 693 VAL A O 1
ATOM 5446 N N . PHE A 1 694 ? -15.303 -18.568 23.747 1.00 95.81 694 PHE A N 1
ATOM 5447 C CA . PHE A 1 694 ? -14.740 -17.835 22.614 1.00 95.81 694 PHE A CA 1
ATOM 5448 C C . PHE A 1 694 ? -15.029 -18.572 21.309 1.00 95.81 694 PHE A C 1
ATOM 5450 O O . PHE A 1 694 ? -14.914 -19.797 21.239 1.00 95.81 694 PHE A O 1
ATOM 5457 N N . ILE A 1 695 ? -15.412 -17.821 20.279 1.00 94.25 695 ILE A N 1
ATOM 5458 C CA . ILE A 1 695 ? -15.901 -18.360 19.010 1.00 94.25 695 ILE A CA 1
ATOM 5459 C C . ILE A 1 695 ? -15.052 -17.810 17.869 1.00 94.25 695 ILE A C 1
ATOM 5461 O O . ILE A 1 695 ? -15.037 -16.601 17.624 1.00 94.25 695 ILE A O 1
ATOM 5465 N N . LYS A 1 696 ? -14.371 -18.703 17.148 1.00 90.88 696 LYS A N 1
ATOM 5466 C CA . LYS A 1 696 ? -13.634 -18.373 15.926 1.00 90.88 696 LYS A CA 1
ATOM 5467 C C . LYS A 1 696 ? -14.402 -18.833 14.694 1.00 90.88 696 LYS A C 1
ATOM 5469 O O . LYS A 1 696 ? -14.793 -19.990 14.583 1.00 90.88 696 LYS A O 1
ATOM 5474 N N . ILE A 1 697 ? -14.576 -17.933 13.742 1.00 83.94 697 ILE A N 1
ATOM 5475 C CA . ILE A 1 697 ? -15.158 -18.211 12.434 1.00 83.94 697 ILE A CA 1
ATOM 5476 C C . ILE A 1 697 ? -14.030 -18.413 11.423 1.00 83.94 697 ILE A C 1
ATOM 5478 O O . ILE A 1 697 ? -13.139 -17.572 11.310 1.00 83.94 697 ILE A O 1
ATOM 5482 N N . ASN A 1 698 ? -14.088 -19.500 10.663 1.00 77.31 698 ASN A N 1
ATOM 5483 C CA . ASN A 1 698 ? -13.182 -19.788 9.563 1.00 77.31 698 ASN A CA 1
ATOM 5484 C C . ASN A 1 698 ? -13.851 -19.434 8.242 1.00 77.31 698 ASN A C 1
ATOM 5486 O O . ASN A 1 698 ? -14.981 -19.836 7.949 1.00 77.31 698 ASN A O 1
ATOM 5490 N N . THR A 1 699 ? -13.115 -18.708 7.423 1.00 60.22 699 THR A N 1
ATOM 5491 C CA . THR A 1 699 ? -13.441 -18.457 6.029 1.00 60.22 699 THR A CA 1
ATOM 5492 C C . THR A 1 699 ? -13.013 -19.632 5.160 1.00 60.22 699 THR A C 1
ATOM 5494 O O . THR A 1 699 ? -12.171 -20.438 5.546 1.00 60.22 699 THR A O 1
ATOM 5497 N N . TRP A 1 700 ? -13.547 -19.706 3.941 1.00 45.72 700 TRP A N 1
ATOM 5498 C CA . TRP A 1 700 ? -13.157 -20.710 2.943 1.00 45.72 700 TRP A CA 1
ATOM 5499 C C . TRP A 1 700 ? -11.667 -20.641 2.533 1.00 45.72 700 TRP A C 1
ATOM 5501 O O . TRP A 1 700 ? -11.192 -21.535 1.841 1.00 45.72 700 TRP A O 1
ATOM 5511 N N . ALA A 1 701 ? -10.937 -19.598 2.953 1.00 34.75 701 ALA A N 1
ATOM 5512 C CA . ALA A 1 701 ? -9.504 -19.409 2.722 1.00 34.75 701 ALA A CA 1
ATOM 5513 C C . ALA A 1 701 ? -8.638 -19.646 3.978 1.00 34.75 701 ALA A C 1
ATOM 5515 O O . ALA A 1 701 ? -7.412 -19.601 3.879 1.00 34.75 701 ALA A O 1
ATOM 5516 N N . ASP A 1 702 ? -9.246 -19.878 5.147 1.00 43.94 702 ASP A N 1
ATOM 5517 C CA . ASP A 1 702 ? -8.512 -20.063 6.399 1.00 43.94 702 ASP A CA 1
ATOM 5518 C C . ASP A 1 702 ? -8.016 -21.505 6.545 1.00 43.94 702 ASP A C 1
ATOM 5520 O O . ASP A 1 702 ? -8.762 -22.470 6.371 1.00 43.94 702 ASP A O 1
ATOM 5524 N N . ASN A 1 703 ? -6.751 -21.657 6.935 1.00 57.28 703 ASN A N 1
ATOM 5525 C CA . ASN A 1 703 ? -6.227 -22.935 7.400 1.00 57.28 703 ASN A CA 1
ATOM 5526 C C . ASN A 1 703 ? -6.775 -23.206 8.817 1.00 57.28 703 ASN A C 1
ATOM 5528 O O . ASN A 1 703 ? -6.735 -22.332 9.683 1.00 57.28 703 ASN A O 1
ATOM 5532 N N . LEU A 1 704 ? -7.231 -24.431 9.091 1.00 60.38 704 LEU A N 1
ATOM 5533 C CA . LEU A 1 704 ? -7.627 -24.876 10.438 1.00 60.38 704 LEU A CA 1
ATOM 5534 C C . LEU A 1 704 ? -6.520 -24.657 11.488 1.00 60.38 704 LEU A C 1
ATOM 5536 O O . LEU A 1 704 ? -6.789 -24.576 12.684 1.00 60.38 704 LEU A O 1
ATOM 5540 N N . GLU A 1 705 ? -5.264 -24.569 11.056 1.00 66.44 705 GLU A N 1
ATOM 5541 C CA . GLU A 1 705 ? -4.140 -24.262 11.932 1.00 66.44 705 GLU A CA 1
ATOM 5542 C C . GLU A 1 705 ? -4.133 -22.796 12.401 1.00 66.44 705 GLU A C 1
ATOM 5544 O O . GLU A 1 705 ? -3.839 -22.526 13.564 1.00 66.44 705 GLU A O 1
ATOM 5549 N N . THR A 1 706 ? -4.504 -21.834 11.550 1.00 66.56 706 THR A N 1
ATOM 5550 C CA . THR A 1 706 ? -4.471 -20.408 11.916 1.00 66.56 706 THR A CA 1
ATOM 5551 C C . THR A 1 706 ? -5.582 -20.034 12.891 1.00 66.56 706 THR A C 1
ATOM 5553 O O . THR A 1 706 ? -5.335 -19.244 13.807 1.00 66.56 706 THR A O 1
ATOM 5556 N N . SER A 1 707 ? -6.767 -20.636 12.742 1.00 72.12 707 SER A N 1
ATOM 5557 C CA . SER A 1 707 ? -7.890 -20.477 13.675 1.00 72.12 707 SER A CA 1
ATOM 5558 C C . SER A 1 707 ? -7.552 -21.002 15.068 1.00 72.12 707 SER A C 1
ATOM 5560 O O . SER A 1 707 ? -7.854 -20.365 16.078 1.00 72.12 707 SER A O 1
ATOM 5562 N N . ASP A 1 708 ? -6.832 -22.116 15.111 1.00 81.94 708 ASP A N 1
ATOM 5563 C CA . ASP A 1 708 ? -6.371 -22.748 16.340 1.00 81.94 708 ASP A CA 1
ATOM 5564 C C . ASP A 1 708 ? -5.309 -21.940 17.058 1.00 81.94 708 ASP A C 1
ATOM 5566 O O . ASP A 1 708 ? -5.356 -21.810 18.279 1.00 81.94 708 ASP A O 1
ATOM 5570 N N . VAL A 1 709 ? -4.402 -21.319 16.310 1.00 80.88 709 VAL A N 1
ATOM 5571 C CA . VAL A 1 709 ? -3.425 -20.402 16.893 1.00 80.88 709 VAL A CA 1
ATOM 5572 C C . VAL A 1 709 ? -4.107 -19.159 17.474 1.00 80.88 709 VAL A C 1
ATOM 5574 O O . VAL A 1 709 ? -3.719 -18.693 18.542 1.00 80.88 709 VAL A O 1
ATOM 5577 N N . GLN A 1 710 ? -5.152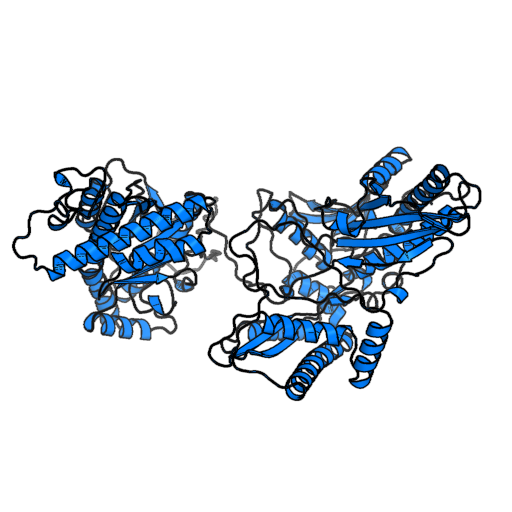 -18.632 16.827 1.00 81.12 710 GLN A N 1
ATOM 5578 C CA . GLN A 1 710 ? -5.917 -17.491 17.347 1.00 81.12 710 GLN A CA 1
ATOM 5579 C C . GLN A 1 710 ? -6.660 -17.827 18.645 1.00 81.12 710 GLN A C 1
ATOM 5581 O O . GLN A 1 710 ? -6.521 -17.094 19.624 1.00 81.12 710 GLN A O 1
ATOM 5586 N N . LEU A 1 711 ? -7.400 -18.941 18.668 1.00 86.25 711 LEU A N 1
ATOM 5587 C CA . LEU A 1 711 ? -8.080 -19.419 19.876 1.00 86.25 711 LEU A CA 1
ATOM 5588 C C . LEU A 1 711 ? -7.082 -19.754 20.992 1.00 86.25 711 LEU A C 1
ATOM 5590 O O . LEU A 1 711 ? -7.312 -19.383 22.141 1.00 86.25 711 LEU A O 1
ATOM 5594 N N . GLY A 1 712 ? -5.956 -20.387 20.650 1.00 88.31 712 GLY A N 1
ATOM 5595 C CA . GLY A 1 712 ? -4.887 -20.741 21.582 1.00 88.31 712 GLY A CA 1
ATOM 5596 C C . GLY A 1 712 ? -4.276 -19.525 22.277 1.00 88.31 712 GLY A C 1
ATOM 5597 O O . GLY A 1 712 ? -4.250 -19.479 23.500 1.00 88.31 712 GLY A O 1
ATOM 5598 N N . VAL A 1 713 ? -3.852 -18.502 21.527 1.00 87.19 713 VAL A N 1
ATOM 5599 C CA . VAL A 1 713 ? -3.302 -17.263 22.119 1.00 87.19 713 VAL A CA 1
ATOM 5600 C C . VAL A 1 713 ? -4.340 -16.558 22.997 1.00 87.19 713 VAL A C 1
ATOM 5602 O O . VAL A 1 713 ? -4.019 -16.080 24.085 1.00 87.19 713 VAL A O 1
ATOM 5605 N N . TRP A 1 714 ? -5.593 -16.485 22.540 1.00 91.69 714 TRP A N 1
ATOM 5606 C CA . TRP A 1 714 ? -6.649 -15.786 23.269 1.00 91.69 714 TRP A CA 1
ATOM 5607 C C . TRP A 1 714 ? -6.999 -16.470 24.593 1.00 91.69 714 TRP A C 1
ATOM 5609 O O . TRP A 1 714 ? -7.159 -15.782 25.605 1.00 91.69 714 TRP A O 1
ATOM 5619 N N . VAL A 1 715 ? -7.083 -17.807 24.602 1.00 92.00 715 VAL A N 1
ATOM 5620 C CA . VAL A 1 715 ? -7.356 -18.581 25.820 1.00 92.00 715 VAL A CA 1
ATOM 5621 C C . VAL A 1 715 ? -6.145 -18.610 26.754 1.00 92.00 715 VAL A C 1
ATOM 5623 O O . VAL A 1 715 ? -6.325 -18.528 27.963 1.00 92.00 715 VAL A O 1
ATOM 5626 N N . ALA A 1 716 ? -4.915 -18.616 26.229 1.00 90.69 716 ALA A N 1
ATOM 5627 C CA . ALA A 1 716 ? -3.701 -18.511 27.041 1.00 90.69 716 ALA A CA 1
ATOM 5628 C C . ALA A 1 716 ? -3.694 -17.217 27.871 1.00 90.69 716 ALA A C 1
ATOM 5630 O O . ALA A 1 716 ? -3.516 -17.236 29.089 1.00 90.69 716 ALA A O 1
ATOM 5631 N N . ALA A 1 717 ? -3.989 -16.092 27.216 1.00 91.25 717 ALA A N 1
ATOM 5632 C CA . ALA A 1 717 ? -4.103 -14.798 27.876 1.00 91.25 717 ALA A CA 1
ATOM 5633 C C . ALA A 1 717 ? -5.275 -14.746 28.871 1.00 91.25 717 ALA A C 1
ATOM 5635 O O . ALA A 1 717 ? -5.185 -14.093 29.913 1.00 91.25 717 ALA A O 1
ATOM 5636 N N . TRP A 1 718 ? -6.378 -15.443 28.575 1.00 93.94 718 TRP A N 1
ATOM 5637 C CA . TRP A 1 718 ? -7.492 -15.596 29.512 1.00 93.94 718 TRP A CA 1
ATOM 5638 C C . TRP A 1 718 ? -7.078 -16.360 30.775 1.00 93.94 718 TRP A C 1
ATOM 5640 O O . TRP A 1 718 ? -7.361 -15.900 31.882 1.00 93.94 718 TRP A O 1
ATOM 5650 N N . HIS A 1 719 ? -6.340 -17.465 30.623 1.00 93.31 719 HIS A N 1
ATOM 5651 C CA . HIS A 1 719 ? -5.787 -18.217 31.749 1.00 93.31 719 HIS A CA 1
ATOM 5652 C C . HIS A 1 719 ? -4.857 -17.351 32.599 1.00 93.31 719 HIS A C 1
ATOM 5654 O O . HIS A 1 719 ? -5.001 -17.328 33.819 1.00 93.31 719 HIS A O 1
ATOM 5660 N N . GLU A 1 720 ? -3.947 -16.590 31.985 1.00 91.19 720 GLU A N 1
ATOM 5661 C CA . GLU A 1 720 ? -3.041 -15.718 32.741 1.00 91.19 720 GLU A CA 1
ATOM 5662 C C . GLU A 1 720 ? -3.792 -14.596 33.476 1.00 91.19 720 GLU A C 1
ATOM 5664 O O . GLU A 1 720 ? -3.457 -14.273 34.617 1.00 91.19 720 GLU A O 1
ATOM 5669 N N . SER A 1 721 ? -4.876 -14.064 32.898 1.00 92.75 721 SER A N 1
ATOM 5670 C CA . SER A 1 721 ? -5.747 -13.123 33.611 1.00 92.75 721 SER A CA 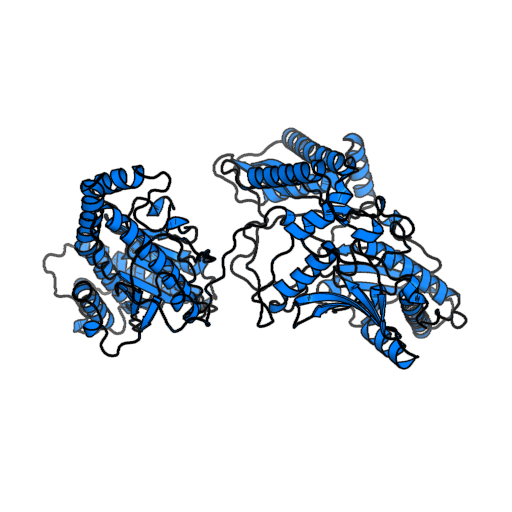1
ATOM 5671 C C . SER A 1 721 ? -6.374 -13.739 34.864 1.00 92.75 721 SER A C 1
ATOM 5673 O O . SER A 1 721 ? -6.312 -13.151 35.948 1.00 92.75 721 SER A O 1
ATOM 5675 N N . LEU A 1 722 ? -6.894 -14.962 34.762 1.00 94.06 722 LEU A N 1
ATOM 5676 C CA . LEU A 1 722 ? -7.459 -15.677 35.906 1.00 94.06 722 LEU A CA 1
ATOM 5677 C C . LEU A 1 722 ? -6.406 -16.041 36.950 1.00 94.06 722 LEU A C 1
ATOM 5679 O O . LEU A 1 722 ? -6.643 -15.836 38.141 1.00 94.06 722 LEU A O 1
ATOM 5683 N N . ARG A 1 723 ? -5.219 -16.501 36.537 1.00 91.94 723 ARG A N 1
ATOM 5684 C CA . ARG A 1 723 ? -4.109 -16.744 37.468 1.00 91.94 723 ARG A CA 1
ATOM 5685 C C . ARG A 1 723 ? -3.684 -15.456 38.161 1.00 91.94 723 ARG A C 1
ATOM 5687 O O . ARG A 1 723 ? -3.438 -15.475 39.362 1.00 91.94 723 ARG A O 1
ATOM 5694 N N . SER A 1 724 ? -3.656 -14.326 37.457 1.00 90.19 724 SER A N 1
ATOM 5695 C CA . SER A 1 724 ? -3.392 -13.014 38.055 1.00 90.19 724 SER A CA 1
ATOM 5696 C C . SER A 1 724 ? -4.430 -12.660 39.127 1.00 90.19 724 SER A C 1
ATOM 5698 O O . SER A 1 724 ? -4.047 -12.254 40.223 1.00 90.19 724 SER A O 1
ATOM 5700 N N . ILE A 1 725 ? -5.724 -12.892 38.867 1.00 91.75 725 ILE A N 1
ATOM 5701 C CA . ILE A 1 725 ? -6.801 -12.718 39.858 1.00 91.75 725 ILE A CA 1
ATOM 5702 C C . ILE A 1 725 ? -6.576 -13.637 41.071 1.00 91.75 725 ILE A C 1
ATOM 5704 O O . ILE A 1 725 ? -6.611 -13.179 42.212 1.00 91.75 725 ILE A O 1
ATOM 5708 N N . MET A 1 726 ? -6.300 -14.919 40.838 1.00 92.88 726 MET A N 1
ATOM 5709 C CA . MET A 1 726 ? -6.095 -15.927 41.884 1.00 92.88 726 MET A CA 1
ATOM 5710 C C . MET A 1 726 ? -4.865 -15.658 42.757 1.00 92.88 726 MET A C 1
ATOM 5712 O O . MET A 1 726 ? -4.949 -15.762 43.980 1.00 92.88 726 MET A O 1
ATOM 5716 N N . ARG A 1 727 ? -3.736 -15.248 42.158 1.00 91.06 727 ARG A N 1
ATOM 5717 C CA . ARG A 1 727 ? -2.508 -14.877 42.888 1.00 91.06 727 ARG A CA 1
ATOM 5718 C C . ARG A 1 727 ? -2.781 -13.762 43.901 1.00 91.06 727 ARG A C 1
ATOM 5720 O O . ARG A 1 727 ? -2.213 -13.787 44.987 1.00 91.06 727 ARG A O 1
ATOM 5727 N N . ARG A 1 728 ? -3.699 -12.835 43.600 1.00 86.31 728 ARG A N 1
ATOM 5728 C CA . ARG A 1 728 ? -4.132 -11.798 44.556 1.00 86.31 728 ARG A CA 1
ATOM 5729 C C . ARG A 1 728 ? -4.965 -12.342 45.715 1.00 86.31 728 ARG A C 1
ATOM 5731 O O . ARG A 1 728 ? -4.952 -11.752 46.783 1.00 86.31 728 ARG A O 1
ATOM 5738 N N . GLY A 1 729 ? -5.686 -13.440 45.509 1.00 84.88 729 GLY A N 1
ATOM 5739 C CA . GLY A 1 729 ? -6.424 -14.138 46.563 1.00 84.88 729 GLY A CA 1
ATOM 5740 C C . GLY A 1 729 ? -5.569 -15.099 47.392 1.00 84.88 729 GLY A C 1
ATOM 5741 O O . GLY A 1 729 ? -6.122 -15.804 48.232 1.00 84.88 729 GLY A O 1
ATOM 5742 N N . GLY A 1 730 ? -4.256 -15.172 47.137 1.00 84.75 730 GLY A N 1
ATOM 5743 C CA . GLY A 1 730 ? -3.307 -16.008 47.875 1.00 84.75 730 GLY A CA 1
ATOM 5744 C C . GLY A 1 730 ? -3.389 -17.510 47.579 1.00 84.75 730 GLY A C 1
ATOM 5745 O O . GLY A 1 730 ? -2.699 -18.289 48.229 1.00 84.75 730 GLY A O 1
ATOM 5746 N N . MET A 1 731 ? -4.210 -17.933 46.612 1.00 83.75 731 MET A N 1
ATOM 5747 C CA . MET A 1 731 ? -4.369 -19.340 46.237 1.00 83.75 731 MET A CA 1
ATOM 5748 C C . MET A 1 731 ? -4.594 -19.467 44.731 1.00 83.75 731 MET A C 1
ATOM 5750 O O . MET A 1 731 ? -5.572 -18.940 44.208 1.00 83.75 731 MET A O 1
ATOM 5754 N N . VAL A 1 732 ? -3.704 -20.189 44.045 1.00 86.75 732 VAL A N 1
ATOM 5755 C CA . VAL A 1 732 ? -3.855 -20.541 42.625 1.00 86.75 732 VAL A CA 1
ATOM 5756 C C . VAL A 1 732 ? -4.408 -21.958 42.539 1.00 86.75 732 VAL A C 1
ATOM 5758 O O . VAL A 1 732 ? -3.736 -22.912 42.923 1.00 86.75 732 VAL A O 1
ATOM 5761 N N . GLU A 1 733 ? -5.644 -22.084 42.066 1.00 89.31 733 GLU A N 1
ATOM 5762 C CA . GLU A 1 733 ? -6.325 -23.363 41.841 1.00 89.31 733 GLU A CA 1
ATOM 5763 C C . GLU A 1 733 ? -6.475 -23.645 40.340 1.00 89.31 733 GLU A C 1
ATOM 5765 O O . GLU A 1 733 ? -6.177 -22.790 39.503 1.00 89.31 733 GLU A O 1
ATOM 5770 N N . ARG A 1 734 ? -6.928 -24.855 39.989 1.00 92.50 734 ARG A N 1
ATOM 5771 C CA . ARG A 1 734 ? -7.176 -25.226 38.592 1.00 92.50 734 ARG A CA 1
ATOM 5772 C C . ARG A 1 734 ? -8.281 -24.347 38.002 1.00 92.50 734 ARG A C 1
ATOM 5774 O O . ARG A 1 734 ? -9.366 -24.240 38.578 1.00 92.50 734 ARG A O 1
ATOM 5781 N N . ILE A 1 735 ? -8.018 -23.763 36.838 1.00 95.56 735 ILE A N 1
ATOM 5782 C CA . ILE A 1 735 ? -9.021 -23.022 36.075 1.00 95.56 735 ILE A CA 1
ATOM 5783 C C . ILE A 1 735 ? -10.066 -24.000 35.526 1.00 95.56 735 ILE A C 1
ATOM 5785 O O . ILE A 1 735 ? -9.723 -25.069 35.012 1.00 95.56 735 ILE A O 1
ATOM 5789 N N . ILE A 1 736 ? -11.345 -23.640 35.675 1.00 96.19 736 ILE A N 1
ATOM 5790 C CA . ILE A 1 736 ? -12.465 -24.441 35.172 1.00 96.19 736 ILE A CA 1
ATOM 5791 C C . ILE A 1 736 ? -12.320 -24.664 33.662 1.00 96.19 736 ILE A C 1
ATOM 5793 O O . ILE A 1 736 ? -11.957 -23.752 32.921 1.00 96.19 736 ILE A O 1
ATOM 5797 N N . THR A 1 737 ? -12.598 -25.880 33.208 1.00 95.88 737 THR A N 1
ATOM 5798 C CA . THR A 1 737 ? -12.533 -26.246 31.791 1.00 95.88 737 THR A CA 1
ATOM 5799 C C . THR A 1 737 ? -13.568 -25.450 30.999 1.00 95.88 737 THR A C 1
ATOM 5801 O O . THR A 1 737 ? -14.742 -25.440 31.371 1.00 95.88 737 THR A O 1
ATOM 5804 N N . VAL A 1 738 ? -13.165 -24.824 29.889 1.00 96.00 738 VAL A N 1
ATOM 5805 C CA . VAL A 1 738 ? -14.064 -23.982 29.077 1.00 96.00 738 VAL A CA 1
ATOM 5806 C C . VAL A 1 738 ? -14.234 -24.494 27.642 1.00 96.00 738 VAL A C 1
ATOM 5808 O O . VAL A 1 738 ? -13.274 -25.014 27.061 1.00 96.00 738 VAL A O 1
ATOM 5811 N N . PRO A 1 739 ? -15.432 -24.353 27.037 1.00 95.00 739 PRO A N 1
ATOM 5812 C CA . PRO A 1 739 ? -15.645 -24.690 25.637 1.00 95.00 739 PRO A CA 1
ATOM 5813 C C . PRO A 1 739 ? -15.152 -23.564 24.710 1.00 95.00 739 PRO A C 1
ATOM 5815 O O . PRO A 1 739 ? -15.414 -22.381 24.928 1.00 95.00 739 PRO A O 1
ATOM 5818 N N . LEU A 1 740 ? -14.484 -23.943 23.625 1.00 94.44 740 LEU A N 1
ATOM 5819 C CA . LEU A 1 740 ? -14.083 -23.073 22.521 1.00 94.44 740 LEU A CA 1
ATOM 5820 C C . LEU A 1 740 ? -14.819 -23.513 21.259 1.00 94.44 740 LEU A C 1
ATOM 5822 O O . LEU A 1 740 ? -14.838 -24.700 20.937 1.00 94.44 740 LEU A O 1
ATOM 5826 N N . ILE A 1 741 ? -15.413 -22.575 20.530 1.00 93.50 741 ILE A N 1
ATOM 5827 C CA . ILE A 1 741 ? -16.225 -22.888 19.352 1.00 93.50 741 ILE A CA 1
ATOM 5828 C C . ILE A 1 741 ? -15.480 -22.465 18.093 1.00 93.50 741 ILE A C 1
ATOM 5830 O O . ILE A 1 741 ? -14.930 -21.367 18.012 1.00 93.50 741 ILE A O 1
ATOM 5834 N N . GLN A 1 742 ? -15.498 -23.329 17.084 1.00 90.81 742 GLN A N 1
ATOM 5835 C CA . GLN A 1 742 ? -15.005 -23.022 15.753 1.00 90.81 742 GLN A CA 1
ATOM 5836 C C . GLN A 1 742 ? -16.100 -23.261 14.716 1.00 90.81 742 GLN A C 1
ATOM 5838 O O . GLN A 1 742 ? -16.720 -24.326 14.689 1.00 90.81 742 GLN A O 1
ATOM 5843 N N . VAL A 1 743 ? -16.315 -22.284 13.843 1.00 89.69 743 VAL A N 1
ATOM 5844 C CA . VAL A 1 743 ? -17.361 -22.310 12.814 1.00 89.69 743 VAL A CA 1
ATOM 5845 C C . VAL A 1 743 ? -16.718 -22.296 11.437 1.00 89.69 743 VAL A C 1
ATOM 5847 O O . VAL A 1 743 ? -15.723 -21.614 11.225 1.00 89.69 743 VAL A O 1
ATOM 5850 N N . SER A 1 744 ? -17.240 -23.054 10.481 1.00 86.12 744 SER A N 1
ATOM 5851 C CA . SER A 1 744 ? -16.775 -23.053 9.087 1.00 86.12 744 SER A CA 1
ATOM 5852 C C . SER A 1 744 ? -17.982 -23.142 8.159 1.00 86.12 744 SER A C 1
ATOM 5854 O O . SER A 1 744 ? -18.655 -24.174 8.103 1.00 86.12 744 SER A O 1
ATOM 5856 N N . GLY A 1 745 ? -18.290 -22.040 7.467 1.00 86.00 745 GLY A N 1
ATOM 5857 C CA . GLY A 1 745 ? -19.569 -21.890 6.768 1.00 86.00 745 GLY A CA 1
ATOM 5858 C C . GLY A 1 745 ? -20.735 -22.096 7.738 1.00 86.00 745 GLY A C 1
ATOM 5859 O O . GLY A 1 745 ? -20.808 -21.433 8.762 1.00 86.00 745 GLY A O 1
ATOM 5860 N N . GLY A 1 746 ? -21.618 -23.056 7.455 1.00 86.81 746 GLY A N 1
ATOM 5861 C CA . GLY A 1 746 ? -22.720 -23.399 8.360 1.00 86.81 746 GLY A CA 1
ATOM 5862 C C . GLY A 1 746 ? -22.376 -24.380 9.487 1.00 86.81 746 GLY A C 1
ATOM 5863 O O . GLY A 1 746 ? -23.231 -24.618 10.331 1.00 86.81 746 GLY A O 1
ATOM 5864 N N . SER A 1 747 ? -21.181 -24.981 9.520 1.00 91.12 747 SER A N 1
ATOM 5865 C CA . SER A 1 747 ? -20.827 -26.052 10.470 1.00 91.12 747 SER A CA 1
ATOM 5866 C C . SER A 1 747 ? -20.201 -25.501 11.753 1.00 91.12 747 SER A C 1
ATOM 5868 O O . SER A 1 747 ? -19.228 -24.753 11.676 1.00 91.12 747 SER A O 1
ATOM 5870 N N . TRP A 1 748 ? -20.717 -25.897 12.922 1.00 93.25 748 TRP A N 1
ATOM 5871 C CA . TRP A 1 748 ? -20.238 -25.455 14.239 1.00 93.25 748 TRP A CA 1
ATOM 5872 C C . TRP A 1 748 ? -19.619 -26.624 15.000 1.00 93.25 748 TRP A C 1
ATOM 5874 O O . TRP A 1 748 ? -20.241 -27.673 15.161 1.00 93.25 748 TRP A O 1
ATOM 5884 N N . THR A 1 749 ? -18.399 -26.444 15.493 1.00 91.62 749 THR A N 1
ATOM 5885 C CA . THR A 1 749 ? -17.625 -27.467 16.211 1.00 91.62 749 THR A CA 1
ATOM 5886 C C . THR A 1 749 ? -17.140 -26.936 17.552 1.00 91.62 749 THR A C 1
ATOM 5888 O O . THR A 1 749 ? -16.888 -25.739 17.681 1.00 91.62 749 THR A O 1
ATOM 5891 N N . VAL A 1 750 ? -17.001 -27.817 18.543 1.00 92.12 750 VAL A N 1
ATOM 5892 C CA . VAL A 1 750 ? -16.542 -27.463 19.894 1.00 92.12 750 VAL A CA 1
ATOM 5893 C C . VAL A 1 750 ? -15.219 -28.149 20.240 1.00 92.12 750 VAL A C 1
ATOM 5895 O O . VAL A 1 750 ? -14.974 -29.293 19.860 1.00 92.12 750 VAL A O 1
ATOM 5898 N N . LYS A 1 751 ? -14.368 -27.438 20.977 1.00 91.75 751 LYS A N 1
ATOM 5899 C CA . LYS A 1 751 ? -13.132 -27.908 21.616 1.00 91.75 751 LYS A CA 1
ATOM 5900 C C . LYS A 1 751 ? -13.186 -27.560 23.098 1.00 91.75 751 LYS A C 1
ATOM 5902 O O . LYS A 1 751 ? -13.925 -26.659 23.483 1.00 91.75 751 LYS A O 1
ATOM 5907 N N . PHE A 1 752 ? -12.379 -28.220 23.916 1.00 93.69 752 PHE A N 1
ATOM 5908 C CA . PHE A 1 752 ? -12.283 -27.906 25.343 1.00 93.69 752 PHE A CA 1
ATOM 5909 C C . PHE A 1 752 ? -10.872 -27.458 25.699 1.00 93.69 752 PHE A C 1
ATOM 5911 O O . PHE A 1 752 ? -9.906 -28.130 25.337 1.00 93.69 752 PHE A O 1
ATOM 5918 N N . ALA A 1 753 ? -10.767 -26.336 26.409 1.00 94.69 753 ALA A N 1
ATOM 5919 C CA . ALA A 1 753 ? -9.524 -25.859 26.994 1.00 94.69 753 ALA A CA 1
ATOM 5920 C C . ALA A 1 753 ? -9.440 -26.297 28.457 1.00 94.69 753 ALA A C 1
ATOM 5922 O O . ALA A 1 753 ? -10.257 -25.885 29.281 1.00 94.69 753 ALA A O 1
ATOM 5923 N N . VAL A 1 754 ? -8.462 -27.149 28.758 1.00 94.88 754 VAL A N 1
ATOM 5924 C CA . VAL A 1 754 ? -8.218 -27.720 30.084 1.00 94.88 754 VAL A CA 1
ATOM 5925 C C . VAL A 1 754 ? -6.945 -27.122 30.668 1.00 94.88 754 VAL A C 1
ATOM 5927 O O . VAL A 1 754 ? -5.895 -27.129 30.028 1.00 94.88 754 VAL A O 1
ATOM 5930 N N . ASP A 1 755 ? -7.031 -26.638 31.905 1.00 93.75 755 ASP A N 1
ATOM 5931 C CA . ASP A 1 755 ? -5.865 -26.225 32.682 1.00 93.75 755 ASP A CA 1
ATOM 5932 C C . ASP A 1 755 ? -5.050 -27.449 33.139 1.00 93.75 755 ASP A C 1
ATOM 5934 O O . ASP A 1 755 ? -5.474 -28.188 34.031 1.00 93.75 755 ASP A O 1
ATOM 5938 N N . GLY A 1 756 ? -3.879 -27.649 32.529 1.00 87.88 756 GLY A N 1
ATOM 5939 C CA . GLY A 1 756 ? -2.888 -28.667 32.892 1.00 87.88 756 GLY A CA 1
ATOM 5940 C C . GLY A 1 756 ? -1.894 -28.207 33.967 1.00 87.88 756 GLY A C 1
ATOM 5941 O O . GLY A 1 756 ? -0.880 -28.864 34.195 1.00 87.88 756 GLY A O 1
ATOM 5942 N N . GLY A 1 757 ? -2.133 -27.065 34.615 1.00 84.25 757 GLY A N 1
ATOM 5943 C CA . GLY A 1 757 ? -1.266 -26.471 35.631 1.00 84.25 757 GLY A CA 1
ATOM 5944 C C . GLY A 1 757 ? -0.173 -25.597 35.021 1.00 84.25 757 GLY A C 1
ATOM 5945 O O . GLY A 1 757 ? -0.214 -24.379 35.175 1.00 84.25 757 GLY A O 1
ATOM 5946 N N . ASN A 1 758 ? 0.775 -26.207 34.304 1.00 83.12 758 ASN A N 1
ATOM 5947 C CA . ASN A 1 758 ? 1.880 -25.494 33.642 1.00 83.12 758 ASN A CA 1
ATOM 5948 C C . ASN A 1 758 ? 1.626 -25.216 32.155 1.00 83.12 758 ASN A C 1
ATOM 5950 O O . ASN A 1 758 ? 2.374 -24.461 31.544 1.00 83.12 758 ASN A O 1
ATOM 5954 N N . GLU A 1 759 ? 0.561 -25.777 31.592 1.00 89.25 759 GLU A N 1
ATOM 5955 C CA . GLU A 1 759 ? 0.151 -25.603 30.199 1.00 89.25 759 GLU A CA 1
ATOM 5956 C C . GLU A 1 759 ? -1.377 -25.634 30.078 1.00 89.25 759 GLU A C 1
ATOM 5958 O O . GLU A 1 759 ? -2.070 -26.080 30.997 1.00 89.25 759 GLU A O 1
ATOM 5963 N N . VAL A 1 760 ? -1.909 -25.198 28.935 1.00 91.75 760 VAL A N 1
ATOM 5964 C CA . VAL A 1 760 ? -3.320 -25.404 28.576 1.00 91.75 760 VAL A CA 1
ATOM 5965 C C . VAL A 1 760 ? -3.407 -26.459 27.482 1.00 91.75 760 VAL A C 1
ATOM 5967 O O . VAL A 1 760 ? -2.768 -26.350 26.434 1.00 91.75 760 VAL A O 1
ATOM 5970 N N . ILE A 1 761 ? -4.235 -27.473 27.706 1.00 92.00 761 ILE A N 1
ATOM 5971 C CA . ILE A 1 761 ? -4.471 -28.546 26.743 1.00 92.00 761 ILE A CA 1
ATOM 5972 C C . ILE A 1 761 ? -5.785 -28.259 26.018 1.00 92.00 761 ILE A C 1
ATOM 5974 O O . ILE A 1 761 ? -6.850 -28.194 26.631 1.00 92.00 761 ILE A O 1
ATOM 5978 N N . LEU A 1 762 ? -5.709 -28.084 24.703 1.00 91.31 762 LEU A N 1
ATOM 5979 C CA . LEU A 1 762 ? -6.850 -27.983 23.806 1.00 91.31 762 LEU A CA 1
ATOM 5980 C C . LEU A 1 762 ? -7.187 -29.370 23.268 1.00 91.31 762 LEU A C 1
ATOM 5982 O O . LEU A 1 762 ? -6.550 -29.866 22.334 1.00 91.31 762 LEU A O 1
ATOM 5986 N N . TYR A 1 763 ? -8.208 -29.989 23.853 1.00 87.50 763 TYR A N 1
ATOM 5987 C CA . TYR A 1 763 ? -8.731 -31.259 23.374 1.00 87.50 763 TYR A CA 1
ATOM 5988 C C . TYR A 1 763 ? -9.611 -31.026 22.147 1.00 87.50 763 TYR A C 1
ATOM 5990 O O . TYR A 1 763 ? -10.689 -30.425 22.224 1.00 87.50 763 TYR A O 1
ATOM 5998 N N . ALA A 1 764 ? -9.124 -31.492 20.999 1.00 67.69 764 ALA A N 1
ATOM 5999 C CA . ALA A 1 764 ? -9.816 -31.412 19.726 1.00 67.69 764 ALA A CA 1
ATOM 6000 C C . ALA A 1 764 ? -10.525 -32.740 19.438 1.00 67.69 764 ALA A C 1
ATOM 6002 O O . ALA A 1 764 ? -9.904 -33.723 19.043 1.00 67.69 764 ALA A O 1
ATOM 6003 N N . GLY A 1 765 ? -11.845 -32.753 19.595 1.00 60.38 765 GLY A N 1
ATOM 6004 C CA . GLY A 1 765 ? -12.709 -33.699 18.899 1.00 60.38 765 GLY A CA 1
ATOM 6005 C C . GLY A 1 765 ? -13.381 -32.975 17.747 1.00 60.38 765 GLY A C 1
ATOM 6006 O O . GLY A 1 765 ? -13.823 -31.844 17.921 1.00 60.38 765 GLY A O 1
ATOM 6007 N N . HIS A 1 766 ? -13.522 -33.594 16.577 1.00 57.56 766 HIS A N 1
ATOM 6008 C CA . HIS A 1 766 ? -14.432 -33.091 15.538 1.00 57.56 766 HIS A CA 1
ATOM 6009 C C . HIS A 1 766 ? -15.901 -33.299 15.970 1.00 57.56 766 HIS A C 1
ATOM 6011 O O . HIS A 1 766 ? -16.670 -34.002 15.316 1.00 57.56 766 HIS A O 1
ATOM 6017 N N . ALA A 1 767 ? -16.280 -32.762 17.131 1.00 71.94 767 ALA A N 1
ATOM 6018 C CA . ALA A 1 767 ? -17.630 -32.793 17.658 1.00 71.94 767 ALA A CA 1
ATOM 6019 C C . ALA A 1 767 ? -18.396 -31.610 17.070 1.00 71.94 767 ALA A C 1
ATOM 6021 O O . ALA A 1 767 ? -18.362 -30.494 17.590 1.00 71.94 767 ALA A O 1
ATOM 6022 N N . THR A 1 768 ? -19.038 -31.853 15.930 1.00 87.19 768 THR A N 1
ATOM 6023 C CA . THR A 1 768 ? -20.024 -30.928 15.374 1.00 87.19 768 THR A CA 1
ATOM 6024 C C . THR A 1 768 ? -21.212 -30.849 16.328 1.00 87.19 768 THR A C 1
ATOM 6026 O O . THR A 1 768 ? -21.831 -31.871 16.613 1.00 87.19 768 THR A O 1
ATOM 6029 N N . ILE A 1 769 ? -21.505 -29.645 16.818 1.00 92.19 769 ILE A N 1
ATOM 6030 C CA . ILE A 1 769 ? -22.617 -29.356 17.740 1.00 92.19 769 ILE A CA 1
ATOM 6031 C C . ILE A 1 769 ? -23.869 -28.854 17.007 1.00 92.19 769 ILE A C 1
ATOM 6033 O O . ILE A 1 769 ? -24.907 -28.645 17.621 1.00 92.19 769 ILE A O 1
ATOM 6037 N N . GLY A 1 770 ? -23.773 -28.656 15.691 1.00 93.31 770 GLY A N 1
ATOM 6038 C CA . GLY A 1 770 ? -24.903 -28.349 14.822 1.00 93.31 770 GLY A CA 1
ATOM 6039 C C . GLY A 1 770 ? -24.476 -27.714 13.499 1.00 93.31 770 GLY A C 1
ATOM 6040 O O . GLY A 1 770 ? -23.292 -27.445 13.262 1.00 93.31 770 GLY A O 1
ATOM 6041 N N . ASN A 1 771 ? -25.449 -27.498 12.612 1.00 93.50 771 ASN A N 1
ATOM 6042 C CA . ASN A 1 771 ? -25.219 -26.939 11.280 1.00 93.50 771 ASN A CA 1
ATOM 6043 C C . ASN A 1 771 ? -26.371 -26.021 10.843 1.00 93.50 771 ASN A C 1
ATOM 6045 O O . ASN A 1 771 ? -27.516 -26.461 10.762 1.00 93.50 771 ASN A O 1
ATOM 6049 N N . SER A 1 772 ? -26.065 -24.774 10.478 1.00 95.12 772 SER A N 1
ATOM 6050 C CA . SER A 1 772 ? -27.067 -23.782 10.071 1.00 95.12 772 SER A CA 1
ATOM 6051 C C . SER A 1 772 ? -27.638 -23.976 8.663 1.00 95.12 772 SER A C 1
ATOM 6053 O O . SER A 1 772 ? -28.540 -23.253 8.261 1.00 95.12 772 SER A O 1
ATOM 6055 N N . GLY A 1 773 ? -27.132 -24.939 7.891 1.00 94.00 773 GLY A N 1
ATOM 6056 C CA . GLY A 1 773 ? -27.612 -25.287 6.551 1.00 94.00 773 GLY A CA 1
ATOM 6057 C C . GLY A 1 773 ? -28.789 -26.268 6.530 1.00 94.00 773 GLY A C 1
ATOM 6058 O O . GLY A 1 773 ? -29.281 -26.599 5.450 1.00 94.00 773 GLY A O 1
ATOM 6059 N N . SER A 1 774 ? -29.246 -26.740 7.694 1.00 94.38 774 SER A N 1
ATOM 6060 C CA . SER A 1 774 ? -30.369 -27.677 7.827 1.00 94.38 774 SER A CA 1
ATOM 6061 C C . SER A 1 774 ? -31.220 -27.359 9.056 1.00 94.38 774 SER A C 1
ATOM 6063 O O . SER A 1 774 ? -30.689 -26.886 10.057 1.00 94.38 774 SER A O 1
ATOM 6065 N N . LEU A 1 775 ? -32.521 -27.662 9.004 1.00 94.69 775 LEU A N 1
ATOM 6066 C CA . LEU A 1 775 ? -33.429 -27.445 10.138 1.00 94.69 775 LEU A CA 1
ATOM 6067 C C . LEU A 1 775 ? -33.039 -28.294 11.350 1.00 94.69 775 LEU A C 1
ATOM 6069 O O . LEU A 1 775 ? -32.900 -27.763 12.446 1.00 94.69 775 LEU A O 1
ATOM 6073 N N . THR A 1 776 ? -32.757 -29.582 11.147 1.00 93.69 776 THR A N 1
ATOM 6074 C CA . THR A 1 776 ? -32.249 -30.466 12.206 1.00 93.69 776 THR A CA 1
ATOM 6075 C C . THR A 1 776 ? -30.982 -29.909 12.849 1.00 93.69 776 THR A C 1
ATOM 6077 O O . THR A 1 776 ? -30.884 -29.841 14.070 1.00 93.69 776 THR A O 1
ATOM 6080 N N . GLY A 1 777 ? -30.038 -29.428 12.035 1.00 95.06 777 GLY A N 1
ATOM 6081 C CA . GLY A 1 777 ? -28.817 -28.807 12.535 1.00 95.06 777 GLY A CA 1
ATOM 6082 C C . GLY A 1 777 ? -29.057 -27.503 13.304 1.00 95.06 777 GLY A C 1
ATOM 6083 O O . GLY A 1 777 ? -28.307 -27.230 14.235 1.00 95.06 777 GLY A O 1
ATOM 6084 N N . MET A 1 778 ? -30.102 -26.731 12.988 1.00 96.50 778 MET A N 1
ATOM 6085 C CA . MET A 1 778 ? -30.503 -25.552 13.770 1.00 96.50 778 MET A CA 1
ATOM 6086 C C . MET A 1 778 ? -31.063 -25.926 15.147 1.00 96.50 778 MET A C 1
ATOM 6088 O O . MET A 1 778 ? -30.716 -25.275 16.131 1.00 96.50 778 MET A O 1
ATOM 6092 N N . TYR A 1 779 ? -31.854 -26.999 15.249 1.00 96.00 779 TYR A N 1
ATOM 6093 C CA . TYR A 1 779 ? -32.300 -27.523 16.547 1.00 96.00 779 TYR A CA 1
ATOM 6094 C C . TYR A 1 779 ? -31.141 -28.092 17.374 1.00 96.00 779 TYR A C 1
ATOM 6096 O O . TYR A 1 779 ? -31.093 -27.877 18.583 1.00 96.00 779 TYR A O 1
ATOM 6104 N N . GLN A 1 780 ? -30.150 -28.721 16.731 1.00 95.94 780 GLN A N 1
ATOM 6105 C CA . GLN A 1 780 ? -28.906 -29.094 17.412 1.00 95.94 780 GLN A CA 1
ATOM 6106 C C . GLN A 1 780 ? -28.186 -27.858 17.966 1.00 95.94 780 GLN A C 1
ATOM 6108 O O . GLN A 1 780 ? -27.842 -27.837 19.143 1.00 95.94 780 GLN A O 1
ATOM 6113 N N . LEU A 1 781 ? -28.031 -26.789 17.171 1.00 96.94 781 LEU A N 1
ATOM 6114 C CA . LEU A 1 781 ? -27.434 -25.539 17.660 1.00 96.94 781 LEU A CA 1
ATOM 6115 C C . LEU A 1 781 ? -28.226 -24.943 18.828 1.00 96.94 781 LEU A C 1
ATOM 6117 O O . LEU A 1 781 ? -27.618 -24.458 19.779 1.00 96.94 781 LEU A O 1
ATOM 6121 N N . GLN A 1 782 ? -29.559 -24.989 18.782 1.00 96.62 782 GLN A N 1
ATOM 6122 C CA . GLN A 1 782 ? -30.407 -24.494 19.866 1.00 96.62 782 GLN A CA 1
ATOM 6123 C C . GLN A 1 782 ? -30.151 -25.264 21.165 1.00 96.62 782 GLN A C 1
ATOM 6125 O O . GLN A 1 782 ? -29.913 -24.647 22.204 1.00 96.62 782 GLN A O 1
ATOM 6130 N N . ALA A 1 783 ? -30.146 -26.595 21.106 1.00 96.12 783 ALA A N 1
ATOM 6131 C CA . ALA A 1 783 ? -29.880 -27.436 22.265 1.00 96.12 783 ALA A CA 1
ATOM 6132 C C . ALA A 1 783 ? -28.425 -27.295 22.765 1.00 96.12 783 ALA A C 1
ATOM 6134 O O . ALA A 1 783 ? -28.193 -27.215 23.971 1.00 96.12 783 ALA A O 1
ATOM 6135 N N . ALA A 1 784 ? -27.450 -27.163 21.857 1.00 96.62 784 ALA A N 1
ATOM 6136 C CA . ALA A 1 784 ? -26.045 -26.939 22.201 1.00 96.62 784 ALA A CA 1
ATOM 6137 C C . ALA A 1 784 ? -25.832 -25.606 22.927 1.00 96.62 784 ALA A C 1
ATOM 6139 O O . ALA A 1 784 ? -25.195 -25.572 23.981 1.00 96.62 784 ALA A O 1
ATOM 6140 N N . PHE A 1 785 ? -26.365 -24.503 22.389 1.00 97.44 785 PHE A N 1
ATOM 6141 C CA . PHE A 1 785 ? -26.242 -23.199 23.037 1.00 97.44 785 PHE A CA 1
ATOM 6142 C C . PHE A 1 785 ? -26.993 -23.155 24.360 1.00 97.44 785 PHE A C 1
ATOM 6144 O O . PHE A 1 785 ? -26.455 -22.582 25.299 1.00 97.44 785 PHE A O 1
ATOM 6151 N N . LYS A 1 786 ? -28.137 -23.843 24.481 1.00 95.94 786 LYS A N 1
ATOM 6152 C CA . LYS A 1 786 ? -28.812 -24.020 25.768 1.00 95.94 786 LYS A CA 1
ATOM 6153 C C . LYS A 1 786 ? -27.917 -24.716 26.801 1.00 95.94 786 LYS A C 1
ATOM 6155 O O . LYS A 1 786 ? -27.768 -24.210 27.908 1.00 95.94 786 LYS A O 1
ATOM 6160 N N . ALA A 1 787 ? -27.276 -25.832 26.445 1.00 96.50 787 ALA A N 1
ATOM 6161 C CA . ALA A 1 787 ? -26.358 -26.528 27.352 1.00 96.50 787 ALA A CA 1
ATOM 6162 C C . ALA A 1 787 ? -25.169 -25.639 27.769 1.00 96.50 787 ALA A C 1
ATOM 6164 O O . ALA A 1 787 ? -24.768 -25.631 28.934 1.00 96.50 787 ALA A O 1
ATOM 6165 N N . ILE A 1 788 ? -24.630 -24.849 26.833 1.00 97.25 788 ILE A N 1
ATOM 6166 C CA . ILE A 1 788 ? -23.535 -23.906 27.094 1.00 97.25 788 ILE A CA 1
ATOM 6167 C C . ILE A 1 788 ? -23.993 -22.762 28.008 1.00 97.25 788 ILE A C 1
ATOM 6169 O O . ILE A 1 788 ? -23.281 -22.438 28.958 1.00 97.25 788 ILE A O 1
ATOM 6173 N N . THR A 1 789 ? -25.163 -22.159 27.769 1.00 97.38 789 THR A N 1
ATOM 6174 C CA . THR A 1 789 ? -25.687 -21.072 28.611 1.00 97.38 789 THR A CA 1
ATOM 6175 C C . THR A 1 789 ? -26.043 -21.568 30.007 1.00 97.38 789 THR A C 1
ATOM 6177 O O . THR A 1 789 ? -25.682 -20.910 30.977 1.00 97.38 789 THR A O 1
ATOM 6180 N N . ASP A 1 790 ? -26.643 -22.756 30.132 1.00 96.81 790 ASP A N 1
ATOM 6181 C CA . ASP A 1 790 ? -26.956 -23.370 31.429 1.00 96.81 790 ASP A CA 1
ATOM 6182 C C . ASP A 1 790 ? -25.659 -23.633 32.230 1.00 96.81 790 ASP A C 1
ATOM 6184 O O . ASP A 1 790 ? -25.581 -23.361 33.433 1.00 96.81 790 ASP A O 1
ATOM 6188 N N . TRP A 1 791 ? -24.587 -24.084 31.563 1.00 97.50 791 TRP A N 1
ATOM 6189 C CA . TRP A 1 791 ? -23.263 -24.227 32.180 1.00 97.50 791 TRP A CA 1
ATOM 6190 C C . TRP A 1 791 ? -22.643 -22.876 32.590 1.00 97.50 791 TRP A C 1
ATOM 6192 O O . TRP A 1 791 ? -22.043 -22.764 33.666 1.00 97.50 791 TRP A O 1
ATOM 6202 N N . MET A 1 792 ? -22.803 -21.836 31.762 1.00 97.56 792 MET A N 1
ATOM 6203 C CA . MET A 1 792 ? -22.322 -20.484 32.068 1.00 97.56 792 MET A CA 1
ATOM 6204 C C . MET A 1 792 ? -23.029 -19.892 33.293 1.00 97.56 792 MET A C 1
ATOM 6206 O O . MET A 1 792 ? -22.378 -19.311 34.164 1.00 97.56 792 MET A O 1
ATOM 6210 N N . GLU A 1 793 ? -24.351 -20.043 33.362 1.00 95.94 793 GLU A N 1
ATOM 6211 C CA . GLU A 1 793 ? -25.209 -19.490 34.413 1.00 95.94 793 GLU A CA 1
ATOM 6212 C C . GLU A 1 793 ? -25.110 -20.261 35.737 1.00 95.94 793 GLU A C 1
ATOM 6214 O O . GLU A 1 793 ? -25.330 -19.675 36.800 1.00 95.94 793 GLU A O 1
ATOM 6219 N N . GLY A 1 794 ? -24.744 -21.544 35.693 1.00 95.44 794 GLY A N 1
ATOM 6220 C CA . GLY A 1 794 ? -24.541 -22.389 36.869 1.00 95.44 794 GLY A CA 1
ATOM 6221 C C . GLY A 1 794 ? -23.057 -22.557 37.237 1.00 95.44 794 GLY A C 1
ATOM 6222 O O . GLY A 1 794 ? -22.505 -21.699 37.936 1.00 95.44 794 GLY A O 1
ATOM 6223 N N . PRO A 1 795 ? -22.405 -23.665 36.821 1.00 96.25 795 PRO A N 1
ATOM 6224 C CA . PRO A 1 795 ? -21.024 -23.997 37.180 1.00 96.25 795 PRO A CA 1
ATOM 6225 C C . PRO A 1 795 ? -20.014 -22.853 37.030 1.00 96.25 795 PRO A C 1
ATOM 6227 O O . PRO A 1 795 ? -19.287 -22.553 37.980 1.00 96.25 795 PRO A O 1
ATOM 6230 N N . PHE A 1 796 ? -19.978 -22.179 35.875 1.00 97.06 796 PHE A N 1
ATOM 6231 C CA . PHE A 1 796 ? -18.998 -21.118 35.634 1.00 97.06 796 PHE A CA 1
ATOM 6232 C C . PHE A 1 796 ? -19.251 -19.889 36.511 1.00 97.06 796 PHE A C 1
ATOM 6234 O O . PHE A 1 796 ? -18.325 -19.400 37.160 1.00 97.06 796 PHE A O 1
ATOM 6241 N N . LYS A 1 797 ? -20.499 -19.405 36.580 1.00 96.50 797 LYS A N 1
ATOM 6242 C CA . LYS A 1 797 ? -20.882 -18.267 37.427 1.00 96.50 797 LYS A CA 1
ATOM 6243 C C . LYS A 1 797 ? -20.531 -18.508 38.894 1.00 96.50 797 LYS A C 1
ATOM 6245 O O . LYS A 1 797 ? -19.975 -17.617 39.543 1.00 96.50 797 LYS A O 1
ATOM 6250 N N . ALA A 1 798 ? -20.828 -19.697 39.417 1.00 96.12 798 ALA A N 1
ATOM 6251 C CA . ALA A 1 798 ? -20.490 -20.068 40.788 1.00 96.12 798 ALA A CA 1
ATOM 6252 C C . ALA A 1 798 ? -18.972 -20.019 41.016 1.00 96.12 798 ALA A C 1
ATOM 6254 O O . ALA A 1 798 ? -18.507 -19.412 41.983 1.00 96.12 798 ALA A O 1
ATOM 6255 N N . TRP A 1 799 ? -18.204 -20.592 40.089 1.00 96.31 799 TRP A N 1
ATOM 6256 C CA . TRP A 1 799 ? -16.748 -20.631 40.154 1.00 96.31 799 TRP A CA 1
ATOM 6257 C C . TRP A 1 799 ? -16.112 -19.232 40.090 1.00 96.31 799 TRP A C 1
ATOM 6259 O O . TRP A 1 799 ? -15.372 -18.852 40.998 1.00 96.31 799 TRP A O 1
ATOM 6269 N N . ILE A 1 800 ? -16.450 -18.411 39.087 1.00 95.81 800 ILE A N 1
ATOM 6270 C CA . ILE A 1 800 ? -15.837 -17.081 38.922 1.00 95.81 800 ILE A CA 1
ATOM 6271 C C . ILE A 1 800 ? -16.189 -16.140 40.080 1.00 95.81 800 ILE A C 1
ATOM 6273 O O . ILE A 1 800 ? -15.362 -15.328 40.501 1.00 95.81 800 ILE A O 1
ATOM 6277 N N . THR A 1 801 ? -17.390 -16.284 40.652 1.00 95.62 801 THR A N 1
ATOM 6278 C CA . THR A 1 801 ? -17.804 -15.524 41.839 1.00 95.62 801 THR A CA 1
ATOM 6279 C C . THR A 1 801 ? -16.905 -15.846 43.032 1.00 95.62 801 THR A C 1
ATOM 6281 O O . THR A 1 801 ? -16.467 -14.929 43.729 1.00 95.62 801 THR A O 1
ATOM 6284 N N . GLN A 1 802 ? -16.577 -17.123 43.257 1.00 94.38 802 GLN A N 1
ATOM 6285 C CA . GLN A 1 802 ? -15.674 -17.538 44.336 1.00 94.38 802 GLN A CA 1
ATOM 6286 C C . GLN A 1 802 ? -14.250 -17.016 44.119 1.00 94.38 802 GLN A C 1
ATOM 6288 O O . GLN A 1 802 ? -13.671 -16.446 45.046 1.00 94.38 802 GLN A O 1
ATOM 6293 N N . VAL A 1 803 ? -13.716 -17.143 42.899 1.00 94.06 803 VAL A N 1
ATOM 6294 C CA . VAL A 1 803 ? -12.371 -16.664 42.535 1.00 94.06 803 VAL A CA 1
ATOM 6295 C C . VAL A 1 803 ? -12.231 -15.162 42.803 1.00 94.06 803 VAL A C 1
ATOM 6297 O O . VAL A 1 803 ? -11.321 -14.737 43.517 1.00 94.06 803 VAL A O 1
ATOM 6300 N N . LEU A 1 804 ? -13.170 -14.351 42.305 1.00 93.12 804 LEU A N 1
ATOM 6301 C CA . LEU A 1 804 ? -13.141 -12.900 42.507 1.00 93.12 804 LEU A CA 1
ATOM 6302 C C . LEU A 1 804 ? -13.376 -12.504 43.972 1.00 93.12 804 LEU A C 1
ATOM 6304 O O . LEU A 1 804 ? -12.752 -11.561 44.456 1.00 93.12 804 LEU A O 1
ATOM 6308 N N . THR A 1 805 ? -14.238 -13.221 44.699 1.00 93.19 805 THR A N 1
ATOM 6309 C CA . THR A 1 805 ? -14.483 -12.952 46.128 1.00 93.19 805 THR A CA 1
ATOM 6310 C C . THR A 1 805 ? -13.218 -13.173 46.956 1.00 93.19 805 THR A C 1
ATOM 6312 O O . THR A 1 805 ? -12.872 -12.322 47.773 1.00 93.19 805 THR A O 1
ATOM 6315 N N . ARG A 1 806 ? -12.486 -14.272 46.721 1.00 91.06 806 ARG A N 1
ATOM 6316 C CA . ARG A 1 806 ? -11.213 -14.546 47.410 1.00 91.06 806 ARG A CA 1
ATOM 6317 C C . ARG A 1 806 ? -10.162 -13.484 47.094 1.00 91.06 806 ARG A C 1
ATOM 6319 O O . ARG A 1 806 ? -9.504 -12.997 48.008 1.00 91.06 806 ARG A O 1
ATOM 6326 N N . ALA A 1 807 ? -10.064 -13.059 45.832 1.00 89.31 807 ALA A N 1
ATOM 6327 C CA . ALA A 1 807 ? -9.144 -12.001 45.409 1.00 89.31 807 ALA A CA 1
ATOM 6328 C C . ALA A 1 807 ? -9.395 -10.645 46.100 1.00 89.31 807 ALA A C 1
ATOM 6330 O O . ALA A 1 807 ? -8.483 -9.829 46.204 1.00 89.31 807 ALA A O 1
ATOM 6331 N N . LEU A 1 808 ? -10.620 -10.401 46.577 1.00 87.56 808 LEU A N 1
ATOM 6332 C CA . LEU A 1 808 ? -11.003 -9.196 47.322 1.00 87.56 808 LEU A CA 1
ATOM 6333 C C . LEU A 1 808 ? -10.917 -9.344 48.845 1.00 87.56 808 LEU A C 1
ATOM 6335 O O . LEU A 1 808 ? -11.064 -8.348 49.549 1.00 87.56 808 LEU A O 1
ATOM 6339 N N . ALA A 1 809 ? -10.746 -10.560 49.365 1.00 80.06 809 ALA A N 1
ATOM 6340 C CA . ALA A 1 809 ? -10.669 -10.811 50.803 1.00 80.06 809 ALA A CA 1
ATOM 6341 C C . ALA A 1 809 ? -9.270 -10.529 51.383 1.00 80.06 809 ALA A C 1
ATOM 6343 O O . ALA A 1 809 ? -9.140 -10.379 52.594 1.00 80.06 809 ALA A O 1
ATOM 6344 N N . GLN A 1 810 ? -8.242 -10.447 50.531 1.00 62.28 810 GLN A N 1
ATOM 6345 C CA . GLN A 1 810 ? -6.852 -10.151 50.911 1.00 62.28 810 GLN A CA 1
ATOM 6346 C C . GLN A 1 810 ? -6.410 -8.711 50.572 1.00 62.28 810 GLN A C 1
ATOM 6348 O O . GLN A 1 810 ? -5.220 -8.410 50.645 1.00 62.28 810 GLN A O 1
ATOM 6353 N N . SER A 1 811 ? -7.349 -7.834 50.177 1.00 51.34 811 SER A N 1
ATOM 6354 C CA . SER A 1 811 ? -7.095 -6.419 49.845 1.00 51.34 811 SER A CA 1
ATOM 6355 C C . SER A 1 811 ? -7.294 -5.472 51.016 1.00 51.34 811 SER A C 1
ATOM 6357 O O . SER A 1 811 ? -8.370 -5.609 51.648 1.00 51.34 811 SER A O 1
#

Secondary structure (DSSP, 8-state):
-PPPP--S-EEEETTEEEEE--HHHHHHHHHHHHTGGGTS-TT-EEEEEEEEEEPPTTS-HHHHHHHHHHHHHHHHHHHHHH-GGGGEEEEE-TTT--EEEEEE---HHHHHHHHHHHHEEEE-SS--HHHHHTS-----SS-EEEEEEEEEEEETTEEEEEEEEEEEE-TTT--HHHHHHHHHHHHHHHHHHHHHGGG--PPP-SSGGGGGPPPPHHHHTT--SS--HHHHHHHHHHHHHHHHHHH-TTSEEP------S--S------------HHHHHHHHHHHHHTT--HHHHHHHHHHHHHHHTSPPPSS-EEEEEEE--EEE-GGGSPTTTTSTT--SS--EEE-SSPEEEEEEE--TT----HHHHHHHHHHHHHHHHHHHHHHHH-TTGGGGHHHHHHHHPPPPP-SSSSPPPPPPPSS----------GGGTS-SEETTEEEEEEEE-----GGGG-----------SGGGGGGBSS-EEEE--S-HHHHS-HHHHHHHHHHHHHHHTTT-B-GGGTT-TT---TT--GGGBPPP-TT--HHHHHHHHHHHHHHHHHHHHHHHHHHTT--HHHHIIIIIHHHHHHHT--SSEEEEE-TT--B-GGG--BB----TT--S---S------------B-----SEEEEE---HHHHHHHHHHHTTSTT--SSSB--HHHHTS---EEEEEEPTT--HHHHHHHHHHHHHHHHHHHHHHHHHTT---PPPPEEEEEEETTEEEEEEEEE-SSSEEEEEEEEEEEETTSHHHHHHHHHHHHHHHHHIIIIIHHHHHHHHHHHHHT-

pLDDT: mean 86.02, std 15.57, range [24.09, 98.44]

Sequence (811 aa):
MTESKDYNWQQVKPGVWQRPIDEIEQFYSSLVVLYEGSGRMFFGITGHISLSIQGPKDVPSKDAQRHVDGALRKAWLALSYNHPTLASQVTQDPESGKWVKTYKLLDGEADKNDWVEKTLVHISNGQTGNEWANSDPPAPKVPTMFVLHLPSEEKDGSIIIRRDLVLRSPHDILDGIGTLMLLNNFIALAAEAYKKGDVYNPPVLDGSEASSLSPSYRIAANIPDTLPESQMIRLDAMAVQKASVASDSSIEVLALPFRKGQVMPGRHQRVALFFTEKETKQLLAACKNVKATPTHTFHAAAAIVVRDLQDKPVETKKVRYINYILRNERANCSEPYNSMKHPAAVYHSVSGQSLVVDMDLHPSTHQPDAVVRQKEFESVLKTIKDFYLTVKQDKDFYILAPTMFSQATPELPPSPRPLPIPPPKAHPSVSISSMGRVEGIIAPETEAFSARDPMHNDAIPAWINNLDPSTFKQCSKRSDLHRLDHPIRFSMELDLRKALPSDAHNLYDSLMDVRWGIDILPHALKDLPNVEIPNTHRDMWQSADETLGEDAVKSLVENHSRFEDIVMRTKQSSDWGRSAAAWNSHVHYPILHMLAKTLSVMPEDITSARIVPRFRTCFITIDDDDVESALSTSSHDTSATTNTSVQKMVDFALALEPDKQLAAIVKKYTNLLADGTVNQTAYGPLKNRPAPVFIKINTWADNLETSDVQLGVWVAAWHESLRSIMRRGGMVERIITVPLIQVSGGSWTVKFAVDGGNEVILYAGHATIGNSGSLTGMYQLQAAFKAITDWMEGPFKAWITQVLTRALAQS

Foldseek 3Di:
DPPDADQDWDCPDVQKTKGFAFLLLLQLVLQQQQFVVLVDRDQKKKWKWKKWFWFDFPDPPVVSVVLLLVLLLLLVLLLCLLEVLLQWFWDQDQPVRTIMIMGGFQPDDVSSVVCSPVAEAEDEPADAPQVQLQVQDDQDRGWHKYKYFHDWDDDPSIIIGIIMIIIIHRLSFFDDLLSLLSVQSSVQSSLVCSVCGPVDDRDDRNPPSVVLHATHLCQQLVFDPDDDPVVVVVLVVQLVQLVCQVPPPQAAEFFADDDPFDFRDDGDHDDDDDDDPVRVVVLCVVCVVLVHDPLLLVVLVQQVVSLVPDDQDPAKGKYKAKAKAKAQQLVSGDPPSSDSSHSRYNRIAIQSHIQIDIDIRHHPPDDDDPVVVVVSSSVSSVSSRVSVVVSVPPPPCSNCGSVLSNVLRDDDDNDDPSHDRDGDDPGWHDDDDDPDDSCVNHPCDRNSMGMDDIDMDRDDTRCSSDDPPAFADEPFFLVQQCQWQFREAEDEDPDVLVVDDPLCNLLVVLLVCLLVLAQLAEQLQPPDPPADAPPDDPRNYHDDDPPDDPVNSVVVVVVLVVLVQLLVQLVVCVVVVPRPVSCVVRHVVVLCCSQQDDPFKDKDFCQVWWFDPQLFIWGDDDPPPDPDDDPDDDDDDDDDDPTRGYIATATIWIWTRDDPLLQVLLVVQQVVDPQQALFRTSPPVRRRTPTQETEHEDRPPDDPRRSVSRQSRRVSSRLSSLQVLQVLLVDDDWDRKGWYWYHYSFWIAIWIWGRPPSHTYIHDDRSTQFGSNRSSRSSSSNSSSVSNNVCCVPVVSVVSSVSSVSSVVND